Protein AF-A0A1J4VX86-F1 (afdb_monomer)

Secondary structure (DSSP, 8-state):
----------------SS--S--------PPPPPPPTT--EEEEEE--SSSHHHHHHTT-PPEEEEETTEEEEEE-HHHHHHHHHTT--EEEETTTTSB--SSS-B-TTTT-S---SSS-GGGHHHHSS-TTT-EEEEEEEESSS--HHHHHHHHHTTPEEEEEETTTEEEEEEEHHHHHHHHTSTTEEEEEE--TTTTB-HHHHHTTT--SEEEEEEEEE--TTHHHHHHHHHHHTTPEEEEEEEETTEEEEEEEEEGGGHHHHTTSTTEEEEEE--------THHHHHHTT-EETTEE-S-HHHHHHHHT-SSTT-EEEEEEBS---SSSTTTTT-EEE-STT--SSS-SSHHHHHHHHHPPP--B-SSS-BTT--SSTT-EEEEEETTS-HHHHHHHHHH-B-TTS-B--EEEE---BPPPTT-B---HHHHHHHHHTTBS-TTSSS-B--EEEEE--S-GGG-PPBTTT-SSSEEEEEEPPS-TTT-TT-S-TTSBPTTSPPGGGBSS----SSEEEE-SSEEEE--SSS-SSEESSSSEEEE-SHHHHHHHHHHHHHHHHHHHHHHSSSPPPHHHHHHHHHHS-B---STT--SPSSBTTTBT-B---TTTS-TTS-EEEEEEEEEE-STT-EEEEEEEESSTTS-EEEEEE--PPPPPTT-S----SEEEEEEEETTEEEEEEEEETTEEEE-S---SS-SEEEEEESS--S-EEEEEEEEE--SBSSTTSS-SSBEEEEEEEETEEE--S-------SSSEEEE---EEETTEEE---EEEE-SSS-EEEEEEEEE--S--------------SSS--------SSTT-EEEEEEEE-SSS--EE--------

Mean predicted aligned error: 17.71 Å

Nearest PDB structures (foldseek):
  6n0i-assembly1_A  TM=2.419E-01  e=3.257E-03  Pseudomonas putida KT2440
  7uvp-assembly1_A  TM=2.228E-01  e=5.630E-03  Bacteroides thetaiotaomicron VPI-5482
  3jce-assembly1_x  TM=2.847E-01  e=4.763E-02  Escherichia coli K-12
  7cdw-assembly1_A  TM=2.166E-01  e=8.725E-03  Mycobacterium tuberculosis H37Rv
  8hl3-assembly1_AEFG  TM=2.136E-01  e=7.796E-02  Sulfolobus acidocaldarius DSM 639

Foldseek 3Di:
DDDDDDDDDDDDDDDDPDDDDDPPDPDDPDPPPDPPQPFWFKKKWFDPDPCLVVLVVVLVFDFLDDDPTTTIGTDHPVSVVSCVVSVTDMDTDPPLQWFQADPGTDRVVVVCPPDDDPDDPVVVVPPPPDPDFDKFKKKWAWPADDDPVLVVVLVVLVKAFDADTPSRMTTIIDHPVSQVVSCPDSGTPDMGGCALNSQEDPVLSVPLPFQDKFWKKWKFFPDPCLVVVLVVLCVVQVKAWDDWDDDPRTIMTIIIDGSNSSSVSSPRRRIRHMYTDDDDFDAACLQLQVLAVQADPQHHDADLVVVCVVLVFQLAQAEEEQEAQLQADCCFQFNPLQEDRPQVPNHNPNACLSNQLVLQQATDFPAATPRRHTFSHHLRNNHGYYRYYPVDDLLVSLQCQQVDQTSSRHGHQEYFDLDFAQDAQAADFQAPQLLSVLCSQFASHVVDAFTRHHAYFYLQFQQQSSAGGPPLVHALHQYEWAFAGQDCSVPQSHPGRLAGRRRTGWHNRQLLPEQPNQAYTHQAQHKHFDDDDADAVGASDPGIDTHGGSSNTRSNLRSVLSSQQVVCVVPVVHGARSQQSSQLQLQQADWRPDHQRPATPPGRRGHSHHNHCNLVSPPPKDKDKDRLPDKDQDFFDKDKFKKFFLDLQAKKKKKKAWSADAADHRHSQGGAFDKWKWKDDPRWIWTFPCDDRHATDTDDDHDGRHSMTMHIGGRTGDMIMIMIGRNDFGADRGPNDPGTTMTTMMMMMIRMDTDPAPDQDWDWDPFKDWDKGFDDDPPWIWMWIKIKGRALAWDFFIKTKDFDADADDADDDDDDDDDDDDDDDDDDDWHGDGGTMDIDTDGGRHSDMDIHTYTDTTDD

Sequence (860 aa):
MFSNYLPKANILVLGLFVSFLCVSDISYARPPAARPFGEKEKALVYRDRRDEEMRFKELGIPIIEEYKNYYLLEASPEEEAEMEAKELRLRRLPRANLIELGDAPFDPLEGKGPRAAGLNRRLKGKFFSFAGRRKVLYLVQFIGPIKKEWLDELKDAGIKLVSATPNFAYTVYGPQRTMLEAEEKPFVRSTYPYSPQLKLERALRLQDKAKEESELLLLVLDEPGAADGVVNMIARLGGEIENRRKIKEFERIRFKLSVERLSRIAAIPEVYHIQRVFKKVLLDEVSDQISAGNYVGGVPFTGYNTWLGTLGLDGTGVTIGVVDDGGVDNSEVHLAGRVTDKSNGLRRNPLGHGHHVAGIAAGQCSHTDGSGFAYALGMAPQSSVINQSFDNFDDVNAQYTVTTAGTNGVKGNVQNNSWGYTPTPSSYTYWLQDWLQDVAVRDADPDSAGNQELTVFFAAGNGGSSGIGVPAGAKNIVTVGASENYRPVQGFDGDNINHLGWFSSLGTNMADGRIKPDVVTPGTWIASARSGPNTLWGNIDIQHRWSSGTSQAAPHVTGAGALITQYGIANFGGAPSPALIKALLINSAVDMTGAGAPGPIPNVYEGWGRVDLSELVDPLTEFIFRNQETIFRYNSQNFKLGIQPANQSKPMKVTLVWTDAPGMTNSTKHLINDLDLTLSQNGTIYYGNKFSGGWSTSGGSADSKNNVENVYIQSPSGVYELEVSASALSADGVPGDAIILDQDFALVIQNGAEVTGSTLMAEGPGGLSVSGPATWSPPYLYGDITITNNTAGAINNAIARIEWISDGGVTVNNPDGYVGGDPYFYYGDIASGAGSYRLFEFNNPGSVPFDFAFSVYADP

Radius of gyration: 34.5 Å; Cα contacts (8 Å, |Δi|>4): 2064; chains: 1; bounding box: 111×76×102 Å

Solvent-accessible surface area (backbone atoms only — not comparable to full-atom values): 46362 Å² total; per-residue (Å²): 130,87,87,89,89,85,84,88,80,88,85,87,83,90,89,78,92,90,88,90,74,85,86,88,72,82,76,71,80,67,76,80,70,81,73,68,92,79,64,63,43,41,31,37,38,55,54,91,54,94,58,46,69,56,65,50,58,75,67,68,70,65,73,75,46,83,51,101,55,30,38,31,30,66,42,31,77,66,57,47,51,53,36,50,74,71,70,47,56,69,45,81,38,79,69,50,72,29,42,69,63,81,96,58,66,27,38,71,89,76,73,62,56,91,79,73,78,84,72,63,76,78,54,67,80,62,73,74,77,64,84,82,76,51,60,35,40,28,33,42,28,34,69,46,87,81,54,69,67,61,61,46,54,42,41,76,70,56,35,43,81,72,41,80,41,59,48,41,26,31,37,30,37,26,39,54,60,54,52,57,66,45,40,78,33,93,60,32,66,43,63,42,76,57,44,49,66,76,22,41,39,69,67,62,63,77,38,50,71,40,74,61,70,39,52,29,36,34,36,22,40,69,48,95,64,42,56,59,53,49,52,55,48,40,48,76,72,74,24,51,80,78,46,77,48,79,54,87,73,24,33,38,40,33,32,37,41,32,44,51,56,44,71,63,54,35,64,37,52,54,43,59,39,38,38,70,54,75,77,86,70,71,71,32,34,54,46,48,20,50,38,44,48,40,48,59,97,64,46,57,62,73,53,63,70,57,55,29,62,74,72,77,43,40,8,61,86,36,17,36,20,38,37,29,38,29,30,55,60,45,79,43,82,38,41,50,75,28,55,32,85,63,22,86,82,49,48,74,55,63,51,29,53,31,18,23,31,48,12,30,18,25,4,32,62,82,52,59,45,100,87,63,34,34,36,17,34,21,54,6,40,53,26,16,29,35,31,19,20,68,88,48,57,73,61,62,54,36,25,47,22,57,69,39,54,18,67,82,69,32,47,19,47,36,31,28,29,50,59,66,47,83,48,63,65,86,51,44,56,38,41,68,57,18,34,50,49,26,39,26,28,44,45,19,41,86,92,56,87,60,68,41,56,25,33,39,27,21,9,9,26,70,47,12,92,40,8,44,11,44,47,33,72,33,78,45,43,45,14,16,12,15,17,13,18,73,40,58,91,73,40,79,60,10,66,41,48,38,20,36,29,80,42,27,7,17,21,86,22,42,59,59,62,40,72,26,16,44,28,18,33,39,8,24,73,40,36,14,29,43,41,68,65,87,77,60,80,32,65,68,61,87,56,31,24,33,36,64,35,7,37,50,8,13,19,41,56,37,8,47,49,32,32,50,36,44,50,22,44,74,73,68,81,36,71,60,46,38,32,33,51,50,22,50,51,44,60,42,23,43,72,39,86,26,60,69,25,90,60,54,37,75,31,42,51,38,9,39,11,35,40,28,42,42,70,78,72,35,95,87,53,48,63,43,77,43,72,49,81,55,67,40,69,49,64,75,40,68,51,77,46,54,34,27,48,68,44,59,88,45,50,29,39,38,23,40,16,31,53,48,26,63,47,60,67,74,29,52,63,59,65,48,48,38,66,38,42,37,42,30,42,98,89,45,43,31,22,16,70,34,60,57,92,56,27,51,39,70,55,90,61,61,71,89,48,53,60,54,32,40,45,35,38,73,73,37,71,68,67,30,46,36,35,41,30,27,71,36,60,71,36,46,30,54,71,82,58,96,63,69,35,27,40,43,39,14,38,36,23,44,26,31,36,73,59,92,60,83,74,74,72,67,71,58,81,90,46,68,50,68,52,53,68,71,46,83,52,91,80,34,52,47,33,55,45,34,42,36,50,78,46,81,53,58,45,73,79,44,53,43,59,49,71,36,91,56,78,63,90,66,84,87,82,91,80,91,87,83,88,90,79,86,78,90,78,89,82,82,89,69,70,65,38,55,76,32,59,48,77,47,82,41,73,41,91,48,66,61,68,56,74,49,67,49,80,60,85,57,76,131

Structure (mmCIF, N/CA/C/O backbone):
data_AF-A0A1J4VX86-F1
#
_entry.id   AF-A0A1J4VX86-F1
#
loop_
_atom_site.group_PDB
_atom_site.id
_atom_site.type_symbol
_atom_site.label_atom_id
_atom_site.label_alt_id
_atom_site.label_comp_id
_atom_site.label_asym_id
_atom_site.label_entity_id
_atom_site.label_seq_id
_atom_site.pdbx_PDB_ins_code
_atom_site.Cartn_x
_atom_site.Cartn_y
_atom_site.Cartn_z
_atom_site.occupancy
_atom_site.B_iso_or_equiv
_atom_site.auth_seq_id
_atom_site.auth_comp_id
_atom_site.auth_asym_id
_atom_site.auth_atom_id
_atom_site.pdbx_PDB_model_num
ATOM 1 N N . MET A 1 1 ? 74.161 8.239 30.148 1.00 30.00 1 MET A N 1
ATOM 2 C CA . MET A 1 1 ? 74.537 6.954 29.512 1.00 30.00 1 MET A CA 1
ATOM 3 C C . MET A 1 1 ? 73.843 6.982 28.140 1.00 30.00 1 MET A C 1
ATOM 5 O O . MET A 1 1 ? 72.685 7.370 28.135 1.00 30.00 1 MET A O 1
ATOM 9 N N . PHE A 1 2 ? 74.478 6.870 26.959 1.00 23.56 2 PHE A N 1
ATOM 10 C CA . PHE A 1 2 ? 75.393 5.812 26.463 1.00 23.56 2 PHE A CA 1
ATOM 11 C C . PHE A 1 2 ? 74.785 4.411 26.702 1.00 23.56 2 PHE A C 1
ATOM 13 O O . PHE A 1 2 ? 74.338 4.173 27.812 1.00 23.56 2 PHE A O 1
ATOM 20 N N . SER A 1 3 ? 74.740 3.424 25.798 1.00 26.77 3 SER A N 1
ATOM 21 C CA . SER A 1 3 ? 75.235 3.216 24.417 1.00 26.77 3 SER A CA 1
ATOM 22 C C . SER A 1 3 ? 74.509 1.948 23.884 1.00 26.77 3 SER A C 1
ATOM 24 O O . SER A 1 3 ? 74.256 1.064 24.696 1.00 26.77 3 SER A O 1
ATOM 26 N N . ASN A 1 4 ? 74.126 1.719 22.618 1.00 31.03 4 ASN A N 1
ATOM 27 C CA . ASN A 1 4 ? 74.263 2.443 21.336 1.00 31.03 4 ASN A CA 1
ATOM 28 C C . ASN A 1 4 ? 72.968 2.163 20.484 1.00 31.03 4 ASN A C 1
ATOM 30 O O . ASN A 1 4 ? 71.916 2.116 21.108 1.00 31.03 4 ASN A O 1
ATOM 34 N N . TYR A 1 5 ? 72.830 1.973 19.153 1.00 30.48 5 TYR A N 1
ATOM 35 C CA . TYR A 1 5 ? 73.690 1.837 17.948 1.00 30.48 5 TYR A CA 1
ATOM 36 C C . TYR A 1 5 ? 72.952 2.404 16.691 1.00 30.48 5 TYR A C 1
ATOM 38 O O . TYR A 1 5 ? 71.958 3.110 16.830 1.00 30.48 5 TYR A O 1
ATOM 46 N N . LEU A 1 6 ? 73.447 2.147 15.467 1.00 27.58 6 LEU A N 1
ATOM 47 C CA . LEU A 1 6 ? 73.004 2.708 14.164 1.00 27.58 6 LEU A CA 1
ATOM 48 C C . LEU A 1 6 ? 73.314 1.702 13.016 1.00 27.58 6 LEU A C 1
ATOM 50 O O . LEU A 1 6 ? 74.151 0.833 13.270 1.00 27.58 6 LEU A O 1
ATOM 54 N N . PRO A 1 7 ? 72.684 1.747 11.807 1.00 37.03 7 PRO A N 1
ATOM 55 C CA . PRO A 1 7 ? 72.673 2.867 10.827 1.00 37.03 7 PRO A CA 1
ATOM 56 C C . PRO A 1 7 ? 71.257 3.267 10.317 1.00 37.03 7 PRO A C 1
ATOM 58 O O . PRO A 1 7 ? 70.325 2.483 10.422 1.00 37.03 7 PRO A O 1
ATOM 61 N N . LYS A 1 8 ? 70.950 4.518 9.910 1.00 26.66 8 LYS A N 1
ATOM 62 C CA . LYS A 1 8 ? 71.458 5.357 8.782 1.00 26.66 8 LYS A CA 1
ATOM 63 C C . LYS A 1 8 ? 71.227 4.697 7.404 1.00 26.66 8 LYS A C 1
ATOM 65 O O . LYS A 1 8 ? 71.588 3.545 7.233 1.00 26.66 8 LYS A O 1
ATOM 70 N N . ALA A 1 9 ? 70.665 5.359 6.385 1.00 26.27 9 ALA A N 1
ATOM 71 C CA . ALA A 1 9 ? 70.549 6.800 6.079 1.00 26.27 9 ALA A CA 1
ATOM 72 C C . ALA A 1 9 ? 69.071 7.251 5.882 1.00 26.27 9 ALA A C 1
ATOM 74 O O . ALA A 1 9 ? 68.244 6.447 5.480 1.00 26.27 9 ALA A O 1
ATOM 75 N N . ASN A 1 10 ? 68.660 8.447 6.333 1.00 27.44 10 ASN A N 1
ATOM 76 C CA . ASN A 1 10 ? 68.615 9.732 5.588 1.00 27.44 10 ASN A CA 1
ATOM 77 C C . ASN A 1 10 ? 67.775 9.673 4.280 1.00 27.44 10 ASN A C 1
ATOM 79 O O . ASN A 1 10 ? 68.047 8.826 3.443 1.00 27.44 10 ASN A O 1
ATOM 83 N N . ILE A 1 11 ? 66.827 10.585 3.992 1.00 25.84 11 ILE A N 1
ATOM 84 C CA . ILE A 1 11 ? 66.619 11.950 4.528 1.00 25.84 11 ILE A CA 1
ATOM 85 C C . ILE A 1 11 ? 65.165 12.465 4.294 1.00 25.84 11 ILE A C 1
ATOM 87 O O . ILE A 1 11 ? 64.442 11.895 3.487 1.00 25.84 11 ILE A O 1
ATOM 91 N N . LEU A 1 12 ? 64.821 13.606 4.922 1.00 26.11 12 LEU A N 1
ATOM 92 C CA . LEU A 1 12 ? 63.717 14.554 4.611 1.00 26.11 12 LEU A CA 1
ATOM 93 C C . LEU A 1 12 ? 62.326 14.411 5.308 1.00 26.11 12 LEU A C 1
ATOM 95 O O . LEU A 1 12 ? 61.388 13.836 4.776 1.00 26.11 12 LEU A O 1
ATOM 99 N N . VAL A 1 13 ? 62.207 15.156 6.424 1.00 26.81 13 VAL A N 1
ATOM 100 C CA . VAL A 1 13 ? 61.024 15.905 6.936 1.00 26.81 13 VAL A CA 1
ATOM 101 C C . VAL A 1 13 ? 59.903 15.170 7.709 1.00 26.81 13 VAL A C 1
ATOM 103 O O . VAL A 1 13 ? 59.145 14.361 7.191 1.00 26.81 13 VAL A O 1
ATOM 106 N N . LEU A 1 14 ? 59.765 15.584 8.979 1.00 23.33 14 LEU A N 1
ATOM 107 C CA . LEU A 1 14 ? 58.648 15.337 9.907 1.00 23.33 14 LEU A CA 1
ATOM 108 C C . LEU A 1 14 ? 57.340 16.000 9.430 1.00 23.33 14 LEU A C 1
ATOM 110 O O . LEU A 1 14 ? 57.382 17.117 8.919 1.00 23.33 14 LEU A O 1
ATOM 114 N N . GLY A 1 15 ? 56.181 15.396 9.724 1.00 25.42 15 GLY A N 1
ATOM 115 C CA . GLY A 1 15 ? 54.884 16.058 9.494 1.00 25.42 15 GLY A CA 1
ATOM 116 C C . GLY A 1 15 ? 53.618 15.201 9.633 1.00 25.42 15 GLY A C 1
ATOM 117 O O . GLY A 1 15 ? 52.651 15.462 8.928 1.00 25.42 15 GLY A O 1
ATOM 118 N N . LEU A 1 16 ? 53.602 14.172 10.489 1.00 32.09 16 LEU A N 1
ATOM 119 C CA . LEU A 1 16 ? 52.462 13.253 10.648 1.00 32.09 16 LEU A CA 1
ATOM 120 C C . LEU A 1 16 ? 52.029 13.141 12.120 1.00 32.09 16 LEU A C 1
ATOM 122 O O . LEU A 1 16 ? 52.874 13.154 13.009 1.00 32.09 16 LEU A O 1
ATOM 126 N N . PHE A 1 17 ? 50.713 13.020 12.342 1.00 29.03 17 PHE A N 1
ATOM 127 C CA . PHE A 1 17 ? 50.029 12.915 13.647 1.00 29.03 17 PHE A CA 1
ATOM 128 C C . PHE A 1 17 ? 50.157 14.110 14.620 1.00 29.03 17 PHE A C 1
ATOM 130 O O . PHE A 1 17 ? 50.662 13.945 15.720 1.00 29.03 17 PHE A O 1
ATOM 137 N N . VAL A 1 18 ? 49.615 15.281 14.244 1.00 26.75 18 VAL A N 1
ATOM 138 C CA . VAL A 1 18 ? 48.467 15.966 14.911 1.00 26.75 18 VAL A CA 1
ATOM 139 C C . VAL A 1 18 ? 47.935 17.019 13.916 1.00 26.75 18 VAL A C 1
ATOM 141 O O . VAL A 1 18 ? 48.472 18.121 13.856 1.00 26.75 18 VAL A O 1
ATOM 144 N N . SER A 1 19 ? 46.927 16.688 13.093 1.00 26.72 19 SER A N 1
ATOM 145 C CA . SER A 1 19 ? 46.172 17.644 12.239 1.00 26.72 19 SER A CA 1
ATOM 146 C C . SER A 1 19 ? 44.960 16.971 11.562 1.00 26.72 19 SER A C 1
ATOM 148 O O . SER A 1 19 ? 44.928 16.848 10.343 1.00 26.72 19 SER A O 1
ATOM 150 N N . PHE A 1 20 ? 43.976 16.479 12.328 1.00 26.92 20 PHE A N 1
ATOM 151 C CA . PHE A 1 20 ? 42.719 15.947 11.752 1.00 26.92 20 PHE A CA 1
ATOM 152 C C . PHE A 1 20 ? 41.468 16.193 12.623 1.00 26.92 20 PHE A C 1
ATOM 154 O O . PHE A 1 20 ? 40.515 15.421 12.618 1.00 26.92 20 PHE A O 1
ATOM 161 N N . LEU A 1 21 ? 41.459 17.317 13.344 1.00 25.73 21 LEU A N 1
ATOM 162 C CA . LEU A 1 21 ? 40.265 17.915 13.948 1.00 25.73 21 LEU A CA 1
ATOM 163 C C . LEU A 1 21 ? 40.253 19.419 13.633 1.00 25.73 21 LEU A C 1
ATOM 165 O O . LEU A 1 21 ? 41.308 20.049 13.596 1.00 25.73 21 LEU A O 1
ATOM 169 N N . CYS A 1 22 ? 39.055 19.971 13.426 1.00 26.03 22 CYS A N 1
ATOM 170 C CA . CYS A 1 22 ? 38.763 21.404 13.278 1.00 26.03 22 CYS A CA 1
ATOM 171 C C . CYS A 1 22 ? 39.436 22.172 12.114 1.00 26.03 22 CYS A C 1
ATOM 173 O O . CYS A 1 22 ? 40.216 23.092 12.342 1.00 26.03 22 CYS A O 1
ATOM 175 N N . VAL A 1 23 ? 38.966 21.936 10.881 1.00 26.92 23 VAL A N 1
ATOM 176 C CA . VAL A 1 23 ? 38.464 23.049 10.036 1.00 26.92 23 VAL A CA 1
ATOM 177 C C . VAL A 1 23 ? 37.107 22.643 9.455 1.00 26.92 23 VAL A C 1
ATOM 179 O O . VAL A 1 23 ? 36.982 22.203 8.314 1.00 26.92 23 VAL A O 1
ATOM 182 N N . SER A 1 24 ? 36.075 22.743 10.287 1.00 30.45 24 SER A N 1
ATOM 183 C CA . SER A 1 24 ? 34.681 22.565 9.889 1.00 30.45 24 SER A CA 1
ATOM 184 C C . SER A 1 24 ? 34.136 23.873 9.312 1.00 30.45 24 SER A C 1
ATOM 186 O O . SER A 1 24 ? 33.620 24.698 10.059 1.00 30.45 24 SER A O 1
ATOM 188 N N . ASP A 1 25 ? 34.254 24.062 7.997 1.00 25.77 25 ASP A N 1
ATOM 189 C CA . ASP A 1 25 ? 33.579 25.167 7.292 1.00 25.77 25 ASP A CA 1
ATOM 190 C C . ASP A 1 25 ? 33.153 24.781 5.859 1.00 25.77 25 ASP A C 1
ATOM 192 O O . ASP A 1 25 ? 33.165 25.572 4.911 1.00 25.77 25 ASP A O 1
ATOM 196 N N . ILE A 1 26 ? 32.720 23.522 5.696 1.00 28.38 26 ILE A N 1
ATOM 197 C CA . ILE A 1 26 ? 31.787 23.190 4.615 1.00 28.38 26 ILE A CA 1
ATOM 198 C C . ILE A 1 26 ? 30.487 23.903 4.968 1.00 28.38 26 ILE A C 1
ATOM 200 O O . ILE A 1 26 ? 29.722 23.455 5.823 1.00 28.38 26 ILE A O 1
ATOM 204 N N . SER A 1 27 ? 30.256 25.034 4.308 1.00 25.22 27 SER A N 1
ATOM 205 C CA . SER A 1 27 ? 29.016 25.785 4.424 1.00 25.22 27 SER A CA 1
ATOM 206 C C . SER A 1 27 ? 27.885 24.967 3.809 1.00 25.22 27 SER A C 1
ATOM 208 O O . SER A 1 27 ? 27.572 25.077 2.622 1.00 25.22 27 SER A O 1
ATOM 210 N N . TYR A 1 28 ? 27.238 24.160 4.653 1.00 26.06 28 TYR A N 1
ATOM 211 C CA . TYR A 1 28 ? 25.837 23.821 4.461 1.00 26.06 28 TYR A CA 1
ATOM 212 C C . TYR A 1 28 ? 25.108 25.120 4.125 1.00 26.06 28 TYR A C 1
ATOM 214 O O . TYR A 1 28 ? 25.123 26.074 4.911 1.00 26.06 28 TYR A O 1
ATOM 222 N N . ALA A 1 29 ? 24.479 25.163 2.952 1.00 29.55 29 ALA A N 1
ATOM 223 C CA . ALA A 1 29 ? 23.457 26.158 2.710 1.00 29.55 29 ALA A CA 1
ATOM 224 C C . ALA A 1 29 ? 22.401 25.930 3.793 1.00 29.55 29 ALA A C 1
ATOM 226 O O . ALA A 1 29 ? 21.724 24.901 3.787 1.00 29.55 29 ALA A O 1
ATOM 227 N N . ARG A 1 30 ? 22.317 26.850 4.764 1.00 25.72 30 ARG A N 1
ATOM 228 C CA . ARG A 1 30 ? 21.206 26.857 5.718 1.00 25.72 30 ARG A CA 1
ATOM 229 C C . ARG A 1 30 ? 19.912 26.779 4.898 1.00 25.72 30 ARG A C 1
ATOM 231 O O . ARG A 1 30 ? 19.870 27.419 3.838 1.00 25.72 30 ARG A O 1
ATOM 238 N N . PRO A 1 31 ? 18.863 26.072 5.364 1.00 28.70 31 PRO A N 1
ATOM 239 C CA . PRO A 1 31 ? 17.537 26.306 4.804 1.00 28.70 31 PRO A CA 1
ATOM 240 C C . PRO A 1 31 ? 17.313 27.827 4.789 1.00 28.70 31 PRO A C 1
ATOM 242 O O . PRO A 1 31 ? 17.725 28.490 5.753 1.00 28.70 31 PRO A O 1
ATOM 245 N N . PRO A 1 32 ? 16.789 28.402 3.688 1.00 33.06 32 PRO A N 1
ATOM 246 C CA . PRO A 1 32 ? 16.645 29.847 3.573 1.00 33.06 32 PRO A CA 1
ATOM 247 C C . PRO A 1 32 ? 15.902 30.330 4.812 1.00 33.06 32 PRO A C 1
ATOM 249 O O . PRO A 1 32 ? 14.833 29.805 5.125 1.00 33.06 32 PRO A O 1
ATOM 252 N N . ALA A 1 33 ? 16.535 31.237 5.563 1.00 33.31 33 ALA A N 1
ATOM 253 C CA . ALA A 1 33 ? 16.020 31.661 6.857 1.00 33.31 33 ALA A CA 1
ATOM 254 C C . ALA A 1 33 ? 14.562 32.096 6.688 1.00 33.31 33 ALA A C 1
ATOM 256 O O . ALA A 1 33 ? 14.253 32.767 5.699 1.00 33.31 33 ALA A O 1
ATOM 257 N N . ALA A 1 34 ? 13.697 31.693 7.626 1.00 35.88 34 ALA A N 1
ATOM 258 C CA . ALA A 1 34 ? 12.299 32.105 7.627 1.00 35.88 34 ALA A CA 1
ATOM 259 C C . ALA A 1 34 ? 12.246 33.618 7.379 1.00 35.88 34 ALA A C 1
ATOM 261 O O . ALA A 1 34 ? 12.902 34.384 8.095 1.00 35.88 34 ALA A O 1
ATOM 262 N N . ARG A 1 35 ? 11.570 34.021 6.292 1.00 44.22 35 ARG A N 1
ATOM 263 C CA . ARG A 1 35 ? 11.501 35.428 5.884 1.00 44.22 35 ARG A CA 1
ATOM 264 C C . ARG A 1 35 ? 10.938 36.238 7.060 1.00 44.22 35 ARG A C 1
ATOM 266 O O . ARG A 1 35 ? 10.101 35.711 7.796 1.00 44.22 35 ARG A O 1
ATOM 273 N N . PRO A 1 36 ? 11.434 37.464 7.301 1.00 36.69 36 PRO A N 1
ATOM 274 C CA . PRO A 1 36 ? 10.972 38.256 8.433 1.00 36.69 36 PRO A CA 1
ATOM 275 C C . PRO A 1 36 ? 9.451 38.432 8.364 1.00 36.69 36 PRO A C 1
ATOM 277 O O . PRO A 1 36 ? 8.903 38.673 7.288 1.00 36.69 36 PRO A O 1
ATOM 280 N N . PHE A 1 37 ? 8.783 38.316 9.516 1.00 33.62 37 PHE A N 1
ATOM 281 C CA . PHE A 1 37 ? 7.353 38.605 9.643 1.00 33.62 37 PHE A CA 1
ATOM 282 C C . PHE A 1 37 ? 7.054 39.989 9.040 1.00 33.62 37 PHE A C 1
ATOM 284 O O . PHE A 1 37 ? 7.671 40.976 9.443 1.00 33.62 37 PHE A O 1
ATOM 291 N N . GLY A 1 38 ? 6.135 40.038 8.068 1.00 46.16 38 GLY A N 1
ATOM 292 C CA . GLY A 1 38 ? 5.708 41.267 7.387 1.00 46.16 38 GLY A CA 1
ATOM 293 C C . GLY A 1 38 ? 5.935 41.317 5.867 1.00 46.16 38 GLY A C 1
ATOM 294 O O . GLY A 1 38 ? 5.459 42.256 5.233 1.00 46.16 38 GLY A O 1
ATOM 295 N N . GLU A 1 39 ? 6.614 40.344 5.246 1.00 63.50 39 GLU A N 1
ATOM 296 C CA . GLU A 1 39 ? 6.547 40.197 3.779 1.00 63.50 39 GLU A CA 1
ATOM 297 C C . GLU A 1 39 ? 5.210 39.578 3.342 1.00 63.50 39 GLU A C 1
ATOM 299 O O . GLU A 1 39 ? 4.684 38.683 4.003 1.00 63.50 39 GLU A O 1
ATOM 304 N N . LYS A 1 40 ? 4.670 40.049 2.209 1.00 80.00 40 LYS A N 1
ATOM 305 C CA . LYS A 1 40 ? 3.439 39.513 1.623 1.00 80.00 40 LYS A CA 1
ATOM 306 C C . LYS A 1 40 ? 3.705 38.219 0.850 1.00 80.00 40 LYS A C 1
ATOM 308 O O . LYS A 1 40 ? 4.638 38.166 0.048 1.00 80.00 40 LYS A O 1
ATOM 313 N N . GLU A 1 41 ? 2.853 37.213 1.022 1.00 83.12 41 GLU A N 1
ATOM 314 C CA . GLU A 1 41 ? 2.846 36.005 0.188 1.00 83.12 41 GLU A CA 1
ATOM 315 C C . GLU A 1 41 ? 1.685 36.023 -0.812 1.00 83.12 41 GLU A C 1
ATOM 317 O O . GLU A 1 41 ? 0.691 36.728 -0.640 1.00 83.12 41 GLU A O 1
ATOM 322 N N . LYS A 1 42 ? 1.806 35.233 -1.885 1.00 86.88 42 LYS A N 1
ATOM 323 C CA . LYS A 1 42 ? 0.714 35.059 -2.847 1.00 86.88 42 LYS A CA 1
ATOM 324 C C . LYS A 1 42 ? -0.403 34.231 -2.232 1.00 86.88 42 LYS A C 1
ATOM 326 O O . LYS A 1 42 ? -0.144 33.155 -1.700 1.00 86.88 42 LYS A O 1
ATOM 331 N N . ALA A 1 43 ? -1.641 34.674 -2.404 1.00 86.88 43 ALA A N 1
ATOM 332 C CA . ALA A 1 43 ? -2.823 33.924 -2.000 1.00 86.88 43 ALA A CA 1
ATOM 333 C C . ALA A 1 43 ? -3.874 33.894 -3.116 1.00 86.88 43 ALA A C 1
ATOM 335 O O . ALA A 1 43 ? -3.954 34.800 -3.951 1.00 86.88 43 ALA A O 1
ATOM 336 N N . LEU A 1 44 ? -4.679 32.831 -3.125 1.00 88.50 44 LEU A N 1
ATOM 337 C CA . LEU A 1 44 ? -5.903 32.730 -3.917 1.00 88.50 44 LEU A CA 1
ATOM 338 C C . LEU A 1 44 ? -7.106 32.960 -3.003 1.00 88.50 44 LEU A C 1
ATOM 340 O O . LEU A 1 44 ? -7.212 32.273 -1.992 1.00 88.50 44 LEU A O 1
ATOM 344 N N . VAL A 1 45 ? -8.016 33.862 -3.367 1.00 87.12 45 VAL A N 1
ATOM 345 C CA . VAL A 1 45 ? -9.291 34.089 -2.661 1.00 87.12 45 VAL A CA 1
ATOM 346 C C . VAL A 1 45 ? -10.430 33.624 -3.553 1.00 87.12 45 VAL A C 1
ATOM 348 O O . VAL A 1 45 ? -10.575 34.119 -4.670 1.00 87.12 45 VAL A O 1
ATOM 351 N N . TYR A 1 46 ? -11.208 32.648 -3.098 1.00 81.00 46 TYR A N 1
ATOM 352 C CA . TYR A 1 46 ? -12.244 32.001 -3.905 1.00 81.00 46 TYR A CA 1
ATOM 353 C C . TYR A 1 46 ? -13.509 32.868 -4.057 1.00 81.00 46 TYR A C 1
ATOM 355 O O . TYR A 1 46 ? -13.668 33.888 -3.391 1.00 81.00 46 TYR A O 1
ATOM 363 N N . ARG A 1 47 ? -14.369 32.481 -5.007 1.00 76.62 47 ARG A N 1
ATOM 364 C CA . ARG A 1 47 ? -15.632 33.147 -5.375 1.00 76.62 47 ARG A CA 1
ATOM 365 C C . ARG A 1 47 ? -16.795 32.159 -5.285 1.00 76.62 47 ARG A C 1
ATOM 367 O O . ARG A 1 47 ? -17.475 31.884 -6.276 1.00 76.62 47 ARG A O 1
ATOM 374 N N . ASP A 1 48 ? -16.957 31.560 -4.117 1.00 63.53 48 ASP A N 1
ATOM 375 C CA . ASP A 1 48 ? -17.957 30.526 -3.866 1.00 63.53 48 ASP A CA 1
ATOM 376 C C . ASP A 1 48 ? -19.347 31.134 -3.559 1.00 63.53 48 ASP A C 1
ATOM 378 O O . ASP A 1 48 ? -20.364 30.445 -3.679 1.00 63.53 48 ASP A O 1
ATOM 382 N N . ARG A 1 49 ? -19.427 32.438 -3.236 1.00 63.34 49 ARG A N 1
ATOM 383 C CA . ARG A 1 49 ? -20.675 33.193 -2.998 1.00 63.34 49 ARG A CA 1
ATOM 384 C C . ARG A 1 49 ? -20.758 34.473 -3.845 1.00 63.34 49 ARG A C 1
ATOM 386 O O . ARG A 1 49 ? -19.764 35.016 -4.315 1.00 63.34 49 ARG A O 1
ATOM 393 N N . ARG A 1 50 ? -21.979 34.996 -4.031 1.00 59.44 50 ARG A N 1
ATOM 394 C CA . ARG A 1 50 ? -22.255 36.165 -4.902 1.00 59.44 50 ARG A CA 1
ATOM 395 C C . ARG A 1 50 ? -21.869 37.520 -4.296 1.00 59.44 50 ARG A C 1
ATOM 397 O O . ARG A 1 50 ? -21.810 38.505 -5.022 1.00 59.44 50 ARG A O 1
ATOM 404 N N . ASP A 1 51 ? -21.675 37.586 -2.984 1.00 64.56 51 ASP A N 1
ATOM 405 C CA . ASP A 1 51 ? -21.373 38.800 -2.219 1.00 64.56 51 ASP A CA 1
ATOM 406 C C . ASP A 1 51 ? -19.880 38.953 -1.877 1.00 64.56 51 ASP A C 1
ATOM 408 O O . ASP A 1 51 ? -19.447 40.042 -1.501 1.00 64.56 51 ASP A O 1
ATOM 412 N N . GLU A 1 52 ? -19.073 37.906 -2.070 1.00 66.94 52 GLU A N 1
ATOM 413 C CA . GLU A 1 52 ? -17.630 37.900 -1.781 1.00 66.94 52 GLU A CA 1
ATOM 414 C C . GLU A 1 52 ? -16.856 38.953 -2.586 1.00 66.94 52 GLU A C 1
ATOM 416 O O . GLU A 1 52 ? -15.930 39.559 -2.057 1.00 66.94 52 GLU A O 1
ATOM 421 N N . GLU A 1 53 ? -17.278 39.271 -3.816 1.00 67.00 53 GLU A N 1
ATOM 422 C CA . GLU A 1 53 ? -16.695 40.372 -4.597 1.00 67.00 53 GLU A CA 1
ATOM 423 C C . GLU A 1 53 ? -16.877 41.743 -3.915 1.00 67.00 53 GLU A C 1
ATOM 425 O O . GLU A 1 53 ? -16.001 42.601 -4.026 1.00 67.00 53 GLU A O 1
ATOM 430 N N . MET A 1 54 ? -17.980 41.965 -3.190 1.00 64.56 54 MET A N 1
ATOM 431 C CA . MET A 1 54 ? -18.180 43.198 -2.419 1.00 64.56 54 MET A CA 1
ATOM 432 C C . MET A 1 54 ? -17.364 43.163 -1.125 1.00 64.56 54 MET A C 1
ATOM 434 O O . MET A 1 54 ? -16.579 44.081 -0.892 1.00 64.56 54 MET A O 1
ATOM 438 N N . ARG A 1 55 ? -17.458 42.071 -0.349 1.00 70.62 55 ARG A N 1
ATOM 439 C CA . ARG A 1 55 ? -16.679 41.877 0.892 1.00 70.62 55 ARG A CA 1
ATOM 440 C C . ARG A 1 55 ? -15.171 42.018 0.672 1.00 70.62 55 ARG A C 1
ATOM 442 O O . ARG A 1 55 ? -14.476 42.565 1.521 1.00 70.62 55 ARG A O 1
ATOM 449 N N . PHE A 1 56 ? -14.664 41.531 -0.460 1.00 74.50 56 PHE A N 1
ATOM 450 C CA . PHE A 1 56 ? -13.257 41.649 -0.823 1.00 74.50 56 PHE A CA 1
ATOM 451 C C . PHE A 1 56 ? -12.891 43.073 -1.272 1.00 74.50 56 PHE A C 1
ATOM 453 O O . PHE A 1 56 ? -11.867 43.603 -0.849 1.00 74.50 56 PHE A O 1
ATOM 460 N N . LYS A 1 57 ? -13.738 43.747 -2.067 1.00 74.06 57 LYS A N 1
ATOM 461 C CA . LYS A 1 57 ? -13.499 45.150 -2.468 1.00 74.06 57 LYS A CA 1
ATOM 462 C C . LYS A 1 57 ? -13.482 46.121 -1.283 1.00 74.06 57 LYS A C 1
ATOM 464 O O . LYS A 1 57 ? -12.775 47.122 -1.356 1.00 74.06 57 LYS A O 1
ATOM 469 N N . GLU A 1 58 ? -14.197 45.823 -0.198 1.00 76.25 58 GLU A N 1
ATOM 470 C CA . GLU A 1 58 ? -14.129 46.588 1.059 1.00 76.25 58 GLU A CA 1
ATOM 471 C C . GLU A 1 58 ? -12.735 46.590 1.708 1.00 76.25 58 GLU A C 1
ATOM 473 O O . GLU A 1 58 ? -12.400 47.557 2.384 1.00 76.25 58 GLU A O 1
ATOM 478 N N . LEU A 1 59 ? -11.923 45.544 1.503 1.00 79.19 59 LEU A N 1
ATOM 479 C CA . LEU A 1 59 ? -10.579 45.427 2.090 1.00 79.19 59 LEU A CA 1
ATOM 480 C C . LEU A 1 59 ? -9.531 46.297 1.379 1.00 79.19 59 LEU A C 1
ATOM 482 O O . LEU A 1 59 ? -8.440 46.507 1.899 1.00 79.19 59 LEU A O 1
ATOM 486 N N . GLY A 1 60 ? -9.809 46.758 0.155 1.00 81.69 60 GLY A N 1
ATOM 487 C CA . GLY A 1 60 ? -8.862 47.543 -0.646 1.00 81.69 60 GLY A CA 1
ATOM 488 C C . GLY A 1 60 ? -7.601 46.793 -1.112 1.00 81.69 60 GLY A C 1
ATOM 489 O O . GLY A 1 60 ? -6.748 47.407 -1.756 1.00 81.69 60 GLY A O 1
ATOM 490 N N . ILE A 1 61 ? -7.473 45.490 -0.831 1.00 85.06 61 ILE A N 1
ATOM 491 C CA . ILE A 1 61 ? -6.314 44.669 -1.215 1.00 85.06 61 ILE A CA 1
ATOM 492 C C . ILE A 1 61 ? -6.237 44.567 -2.755 1.00 85.06 61 ILE A C 1
ATOM 494 O O . ILE A 1 61 ? -7.210 44.145 -3.390 1.00 85.06 61 ILE A O 1
ATOM 498 N N . PRO A 1 62 ? -5.103 44.922 -3.393 1.00 86.69 62 PRO A N 1
ATOM 499 C CA . PRO A 1 62 ? -4.971 44.849 -4.845 1.00 86.69 62 PRO A CA 1
ATOM 500 C C . PRO A 1 62 ? -5.066 43.420 -5.397 1.00 86.69 62 PRO A C 1
ATOM 502 O O . PRO A 1 62 ? -4.339 42.518 -4.980 1.00 86.69 62 PRO A O 1
ATOM 505 N N . ILE A 1 63 ? -5.916 43.239 -6.408 1.00 89.38 63 ILE A N 1
ATOM 506 C CA . ILE A 1 63 ? -5.968 42.023 -7.226 1.00 89.38 63 ILE A CA 1
ATOM 507 C C . ILE A 1 63 ? -4.767 42.041 -8.175 1.00 89.38 63 ILE A C 1
ATOM 509 O O . ILE A 1 63 ? -4.603 42.985 -8.948 1.00 89.38 63 ILE A O 1
ATOM 513 N N . ILE A 1 64 ? -3.955 40.985 -8.145 1.00 90.31 64 ILE A N 1
ATOM 514 C CA . ILE A 1 64 ? -2.884 40.746 -9.121 1.00 90.31 64 ILE A CA 1
ATOM 515 C C . ILE A 1 64 ? -3.469 40.161 -10.410 1.00 90.31 64 ILE A C 1
ATOM 517 O O . ILE A 1 64 ? -3.070 40.559 -11.499 1.00 90.31 64 ILE A O 1
ATOM 521 N N . GLU A 1 65 ? -4.411 39.218 -10.302 1.00 92.88 65 GLU A N 1
ATOM 522 C CA . GLU A 1 65 ? -5.098 38.633 -11.459 1.00 92.88 65 GLU A CA 1
ATOM 523 C C . GLU A 1 65 ? -6.443 37.996 -11.071 1.00 92.88 65 GLU A C 1
ATOM 525 O O . GLU A 1 65 ? -6.618 37.478 -9.969 1.00 92.88 65 GLU A O 1
ATOM 530 N N . GLU A 1 66 ? -7.395 38.000 -11.997 1.00 90.38 66 GLU A N 1
ATOM 531 C CA . GLU A 1 66 ? -8.725 37.417 -11.868 1.00 90.38 66 GLU A CA 1
ATOM 532 C C . GLU A 1 66 ? -8.841 36.087 -12.634 1.00 90.38 66 GLU A C 1
ATOM 534 O O . GLU A 1 66 ? -8.488 35.968 -13.810 1.00 90.38 66 GLU A O 1
ATOM 539 N N . TYR A 1 67 ? -9.397 35.076 -11.967 1.00 86.25 67 TYR A N 1
ATOM 540 C CA . TYR A 1 67 ? -9.726 33.767 -12.522 1.00 86.25 67 TYR A CA 1
ATOM 541 C C . TYR A 1 67 ? -11.206 33.479 -12.275 1.00 86.25 67 TYR A C 1
ATOM 543 O O . TYR A 1 67 ? -11.814 33.999 -11.341 1.00 86.25 67 TYR A O 1
ATOM 551 N N . LYS A 1 68 ? -11.786 32.590 -13.090 1.00 81.94 68 LYS A N 1
ATOM 552 C CA . LYS A 1 68 ? -13.227 32.283 -13.094 1.00 81.94 68 LYS A CA 1
ATOM 553 C C . LYS A 1 68 ? -13.828 32.056 -11.694 1.00 81.94 68 LYS A C 1
ATOM 555 O O . LYS A 1 68 ? -14.938 32.512 -11.438 1.00 81.94 68 LYS A O 1
ATOM 560 N N . ASN A 1 69 ? -13.088 31.380 -10.811 1.00 81.25 69 ASN A N 1
ATOM 561 C CA . ASN A 1 69 ? -13.542 30.977 -9.478 1.00 81.25 69 ASN A CA 1
ATOM 562 C C . ASN A 1 69 ? -12.701 31.583 -8.330 1.00 81.25 69 ASN A C 1
ATOM 564 O O . ASN A 1 69 ? -12.927 31.216 -7.181 1.00 81.25 69 ASN A O 1
ATOM 568 N N . TYR A 1 70 ? -11.701 32.431 -8.609 1.00 88.38 70 TYR A N 1
ATOM 569 C CA . TYR A 1 70 ? -10.836 33.017 -7.574 1.00 88.38 70 TYR A CA 1
ATOM 570 C C . TYR A 1 70 ? -10.086 34.271 -8.048 1.00 88.38 70 TYR A C 1
ATOM 572 O O . TYR A 1 70 ? -9.770 34.425 -9.226 1.00 88.38 70 TYR A O 1
ATOM 580 N N . TYR A 1 71 ? -9.754 35.156 -7.116 1.00 89.06 71 TYR A N 1
ATOM 581 C CA . TYR A 1 71 ? -8.759 36.213 -7.285 1.00 89.06 71 TYR A CA 1
ATOM 582 C C . TYR A 1 71 ? -7.379 35.695 -6.867 1.00 89.06 71 TYR A C 1
ATOM 584 O O . TYR A 1 71 ? -7.274 34.880 -5.955 1.00 89.06 71 TYR A O 1
ATOM 592 N N . LEU A 1 72 ? -6.323 36.181 -7.512 1.00 90.31 72 LEU A N 1
ATOM 593 C CA . LEU A 1 72 ? -4.937 36.090 -7.056 1.00 90.31 72 LEU A CA 1
ATOM 594 C C . LEU A 1 72 ? -4.509 37.462 -6.540 1.00 90.31 72 LEU A C 1
ATOM 596 O O . LEU A 1 72 ? -4.774 38.477 -7.187 1.00 90.31 72 LEU A O 1
ATOM 600 N N . LEU A 1 73 ? -3.795 37.477 -5.422 1.00 90.69 73 LEU A N 1
ATOM 601 C CA . LEU A 1 73 ? -3.267 38.679 -4.782 1.00 90.69 73 LEU A CA 1
ATOM 602 C C . LEU A 1 73 ? -1.959 38.371 -4.039 1.00 90.69 73 LEU A C 1
ATOM 604 O O . LEU A 1 73 ? -1.560 37.208 -3.948 1.00 90.69 73 LEU A O 1
ATOM 608 N N . GLU A 1 74 ? -1.314 39.401 -3.494 1.00 89.56 74 GLU A N 1
ATOM 609 C CA . GLU A 1 74 ? -0.290 39.265 -2.450 1.00 89.56 74 GLU A CA 1
ATOM 610 C C . GLU A 1 74 ? -0.815 39.914 -1.160 1.00 89.56 74 GLU A C 1
ATOM 612 O O . GLU A 1 74 ? -1.242 41.072 -1.189 1.00 89.56 74 GLU A O 1
ATOM 617 N N . ALA A 1 75 ? -0.793 39.171 -0.048 1.00 85.50 75 ALA A N 1
ATOM 618 C CA . ALA A 1 75 ? -1.294 39.598 1.261 1.00 85.50 75 ALA A CA 1
ATOM 619 C C . ALA A 1 75 ? -0.272 39.356 2.379 1.00 85.50 75 ALA A C 1
ATOM 621 O O . ALA A 1 75 ? 0.514 38.409 2.318 1.00 85.50 75 ALA A O 1
ATOM 622 N N . SER A 1 76 ? -0.274 40.219 3.396 1.00 88.00 76 SER A N 1
ATOM 623 C CA . SER A 1 76 ? 0.435 39.980 4.658 1.00 88.00 76 SER A CA 1
ATOM 624 C C . SER A 1 76 ? -0.407 39.107 5.608 1.00 88.00 76 SER A C 1
ATOM 626 O O . SER A 1 76 ? -1.622 39.009 5.419 1.00 88.00 76 SER A O 1
ATOM 628 N N . PRO A 1 77 ? 0.184 38.504 6.658 1.00 83.19 77 PRO A N 1
ATOM 629 C CA . PRO A 1 77 ? -0.562 37.694 7.628 1.00 83.19 77 PRO A CA 1
ATOM 630 C C . PRO A 1 77 ? -1.734 38.435 8.295 1.00 83.19 77 PRO A C 1
ATOM 632 O O . PRO A 1 77 ? -2.729 37.816 8.664 1.00 83.19 77 PRO A O 1
ATOM 635 N N . GLU A 1 78 ? -1.632 39.758 8.437 1.00 86.00 78 GLU A N 1
ATOM 636 C CA . GLU A 1 78 ? -2.680 40.623 8.984 1.00 86.00 78 GLU A CA 1
ATOM 637 C C . GLU A 1 78 ? -3.841 40.816 7.993 1.00 86.00 78 GLU A C 1
ATOM 639 O O . GLU A 1 78 ? -5.004 40.718 8.380 1.00 86.00 78 GLU A O 1
ATOM 644 N N . GLU A 1 79 ? -3.538 41.035 6.710 1.00 87.69 79 GLU A N 1
ATOM 645 C CA . GLU A 1 79 ? -4.543 41.137 5.641 1.00 87.69 79 GLU A CA 1
ATOM 646 C C . GLU A 1 79 ? -5.252 39.793 5.402 1.00 87.69 79 GLU A C 1
ATOM 648 O O . GLU A 1 79 ? -6.446 39.757 5.112 1.00 87.69 79 GLU A O 1
ATOM 653 N N . GLU A 1 80 ? -4.538 38.674 5.560 1.00 83.88 80 GLU A N 1
ATOM 654 C CA . GLU A 1 80 ? -5.125 37.331 5.537 1.00 83.88 80 GLU A CA 1
ATOM 655 C C . GLU A 1 80 ? -6.071 37.094 6.716 1.00 83.88 80 GLU A C 1
ATOM 657 O O . GLU A 1 80 ? -7.180 36.608 6.505 1.00 83.88 80 GLU A O 1
ATOM 662 N N . ALA A 1 81 ? -5.695 37.508 7.930 1.00 83.88 81 ALA A N 1
ATOM 663 C CA . ALA A 1 81 ? -6.582 37.440 9.089 1.00 83.88 81 ALA A CA 1
ATOM 664 C C . ALA A 1 81 ? -7.840 38.320 8.919 1.00 83.88 81 ALA A C 1
ATOM 666 O O . ALA A 1 81 ? -8.923 37.931 9.358 1.00 83.88 81 ALA A O 1
ATOM 667 N N . GLU A 1 82 ? -7.741 39.474 8.245 1.00 85.19 82 GLU A N 1
ATOM 668 C CA . GLU A 1 82 ? -8.913 40.302 7.919 1.00 85.19 82 GLU A CA 1
ATOM 669 C C . GLU A 1 82 ? -9.807 39.655 6.840 1.00 85.19 82 GLU A C 1
ATOM 671 O O . GLU A 1 82 ? -11.037 39.728 6.922 1.00 85.19 82 GLU A O 1
ATOM 676 N N . MET A 1 83 ? -9.216 38.953 5.864 1.00 85.19 83 MET A N 1
ATOM 677 C CA . MET A 1 83 ? -9.961 38.140 4.892 1.00 85.19 83 MET A CA 1
ATOM 678 C C . MET A 1 83 ? -10.706 36.981 5.569 1.00 85.19 83 MET A C 1
ATOM 680 O O . MET A 1 83 ? -11.909 36.824 5.347 1.00 85.19 83 MET A O 1
ATOM 684 N N . GLU A 1 84 ? -10.037 36.223 6.442 1.00 82.62 84 GLU A N 1
ATOM 685 C CA . GLU A 1 84 ? -10.652 35.149 7.235 1.00 82.62 84 GLU A CA 1
ATOM 686 C C . GLU A 1 84 ? -11.794 35.691 8.117 1.00 82.62 84 GLU A C 1
ATOM 688 O O . GLU A 1 84 ? -12.887 35.120 8.134 1.00 82.62 84 GLU A O 1
ATOM 693 N N . ALA A 1 85 ? -11.606 36.853 8.755 1.00 83.50 85 ALA A N 1
ATOM 694 C CA . ALA A 1 85 ? -12.631 37.520 9.563 1.00 83.50 85 ALA A CA 1
ATOM 695 C C . ALA A 1 85 ? -13.855 38.018 8.760 1.00 83.50 85 ALA A C 1
ATOM 697 O O . ALA A 1 85 ? -14.935 38.172 9.332 1.00 83.50 85 ALA A O 1
ATOM 698 N N . LYS A 1 86 ? -13.730 38.235 7.440 1.00 80.31 86 LYS A N 1
ATOM 699 C CA . LYS A 1 86 ? -14.857 38.515 6.521 1.00 80.31 86 LYS A CA 1
ATOM 700 C C . LYS A 1 86 ? -15.499 37.249 5.916 1.00 80.31 86 LYS A C 1
ATOM 702 O O . LYS A 1 86 ? -16.357 37.363 5.034 1.00 80.31 86 LYS A O 1
ATOM 707 N N . GLU A 1 87 ? -15.127 36.061 6.398 1.00 81.31 87 GLU A N 1
ATOM 708 C CA . GLU A 1 87 ? -15.485 34.733 5.864 1.00 81.31 87 GLU A CA 1
ATOM 709 C C . GLU A 1 87 ? -14.938 34.436 4.451 1.00 81.31 87 GLU A C 1
ATOM 711 O O . GLU A 1 87 ? -15.455 33.551 3.764 1.00 81.31 87 GLU A O 1
ATOM 716 N N . LEU A 1 88 ? -13.916 35.160 3.980 1.00 81.31 88 LEU A N 1
ATOM 717 C CA . LEU A 1 88 ? -13.360 34.947 2.643 1.00 81.31 88 LEU A CA 1
ATOM 718 C C . LEU A 1 88 ? -12.462 33.707 2.624 1.00 81.31 88 LEU A C 1
ATOM 720 O O . LEU A 1 88 ? -11.419 33.653 3.274 1.00 81.31 88 LEU A O 1
ATOM 724 N N . ARG A 1 89 ? -12.849 32.706 1.829 1.00 81.00 89 ARG A N 1
ATOM 725 C CA . ARG A 1 89 ? -12.074 31.475 1.649 1.00 81.00 89 ARG A CA 1
ATOM 726 C C . ARG A 1 89 ? -10.764 31.781 0.918 1.00 81.00 89 ARG A C 1
ATOM 728 O O . ARG A 1 89 ? -10.794 32.114 -0.268 1.00 81.00 89 ARG A O 1
ATOM 735 N N . LEU A 1 90 ? -9.626 31.598 1.590 1.00 84.31 90 LEU A N 1
ATOM 736 C CA . LEU A 1 90 ? -8.292 31.807 1.016 1.00 84.31 90 LEU A CA 1
ATOM 737 C C . LEU A 1 90 ? -7.454 30.521 0.918 1.00 84.31 90 LEU A C 1
ATOM 739 O O . LEU A 1 90 ? -7.709 29.522 1.590 1.00 84.31 90 LEU A O 1
ATOM 743 N N . ARG A 1 91 ? -6.424 30.553 0.068 1.00 84.00 91 ARG A N 1
ATOM 744 C CA . ARG A 1 91 ? -5.347 29.557 -0.016 1.00 84.00 91 ARG A CA 1
ATOM 745 C C . ARG A 1 91 ? -4.006 30.258 -0.221 1.00 84.00 91 ARG A C 1
ATOM 747 O O . ARG A 1 91 ? -3.771 30.817 -1.292 1.00 84.00 91 ARG A O 1
ATOM 754 N N . ARG A 1 92 ? -3.103 30.137 0.756 1.00 81.75 92 ARG A N 1
ATOM 755 C CA . ARG A 1 92 ? -1.690 30.531 0.627 1.00 81.75 92 ARG A CA 1
ATOM 756 C C . ARG A 1 92 ? -0.987 29.754 -0.490 1.00 81.75 92 ARG A C 1
ATOM 758 O O . ARG A 1 92 ? -1.218 28.556 -0.678 1.00 81.75 92 ARG A O 1
ATOM 765 N N . LEU A 1 93 ? -0.098 30.435 -1.202 1.00 80.50 93 LEU A N 1
ATOM 766 C CA . LEU A 1 93 ? 0.821 29.891 -2.201 1.00 80.50 93 LEU A CA 1
ATOM 767 C C . LEU A 1 93 ? 2.267 30.200 -1.765 1.00 80.50 93 LEU A C 1
ATOM 769 O O . LEU A 1 93 ? 2.942 31.020 -2.401 1.00 80.50 93 LEU A O 1
ATOM 773 N N . PRO A 1 94 ? 2.746 29.577 -0.670 1.00 74.44 94 PRO A N 1
ATOM 774 C CA . PRO A 1 94 ? 4.056 29.881 -0.118 1.00 74.44 94 PRO A CA 1
ATOM 775 C C . PRO A 1 94 ? 5.152 29.631 -1.147 1.00 74.44 94 PRO A C 1
ATOM 777 O O . PRO A 1 94 ? 5.070 28.696 -1.948 1.00 74.44 94 PRO A O 1
ATOM 780 N N . ARG A 1 95 ? 6.192 30.471 -1.134 1.00 74.25 95 ARG A N 1
ATOM 781 C CA . ARG A 1 95 ? 7.336 30.401 -2.072 1.00 74.25 95 ARG A CA 1
ATOM 782 C C . ARG A 1 95 ? 6.995 30.570 -3.563 1.00 74.25 95 ARG A C 1
ATOM 784 O O . ARG A 1 95 ? 7.914 30.488 -4.373 1.00 74.25 95 ARG A O 1
ATOM 791 N N . ALA A 1 96 ? 5.757 30.883 -3.960 1.00 79.75 96 ALA A N 1
ATOM 792 C CA . ALA A 1 96 ? 5.352 30.994 -5.374 1.00 79.75 96 ALA A CA 1
ATOM 793 C C . ALA A 1 96 ? 6.071 32.093 -6.196 1.00 79.75 96 ALA A C 1
ATOM 795 O O . ALA A 1 96 ? 5.876 32.197 -7.406 1.00 79.75 96 ALA A O 1
ATOM 796 N N . ASN A 1 97 ? 6.908 32.908 -5.549 1.00 84.50 97 ASN A N 1
ATOM 797 C CA . ASN A 1 97 ? 7.808 33.875 -6.177 1.00 84.50 97 ASN A CA 1
ATOM 798 C C . ASN A 1 97 ? 9.221 33.315 -6.472 1.00 84.50 97 ASN A C 1
ATOM 800 O O . ASN A 1 97 ? 9.956 33.905 -7.262 1.00 84.50 97 ASN A O 1
ATOM 804 N N . LEU A 1 98 ? 9.594 32.149 -5.932 1.00 79.88 98 LEU A N 1
ATOM 805 C CA . LEU A 1 98 ? 10.886 31.493 -6.167 1.00 79.88 98 LEU A CA 1
ATOM 806 C C . LEU A 1 98 ? 10.820 30.517 -7.348 1.00 79.88 98 LEU A C 1
ATOM 808 O O . LEU A 1 98 ? 9.917 29.687 -7.398 1.00 79.88 98 LEU A O 1
ATOM 812 N N . ILE A 1 99 ? 11.817 30.529 -8.235 1.00 70.62 99 ILE A N 1
ATOM 813 C CA . ILE A 1 99 ? 12.048 29.432 -9.185 1.00 70.62 99 ILE A CA 1
ATOM 814 C C . ILE A 1 99 ? 12.823 28.320 -8.474 1.00 70.62 99 ILE A C 1
ATOM 816 O O . ILE A 1 99 ? 13.911 28.548 -7.939 1.00 70.62 99 ILE A O 1
ATOM 820 N N . GLU A 1 100 ? 12.292 27.099 -8.516 1.00 68.00 100 GLU A N 1
ATOM 821 C CA . GLU A 1 100 ? 12.913 25.921 -7.902 1.00 68.00 100 GLU A CA 1
ATOM 822 C C . GLU A 1 100 ? 13.738 25.160 -8.954 1.00 68.00 100 GLU A C 1
ATOM 824 O O . GLU A 1 100 ? 13.256 24.248 -9.622 1.00 68.00 100 GLU A O 1
ATOM 829 N N . LEU A 1 101 ? 14.985 25.602 -9.165 1.00 63.41 101 LEU A N 1
ATOM 830 C CA . LEU A 1 101 ? 15.885 25.041 -10.177 1.00 63.41 101 LEU A CA 1
ATOM 831 C C . LEU A 1 101 ? 17.364 25.197 -9.783 1.00 63.41 101 LEU A C 1
ATOM 833 O O . LEU A 1 101 ? 17.841 26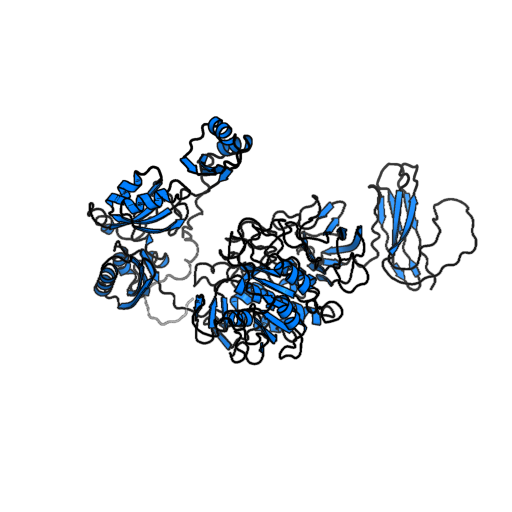.307 -9.544 1.00 63.41 101 LEU A O 1
ATOM 837 N N . GLY A 1 102 ? 18.125 24.100 -9.820 1.00 59.31 102 GLY A N 1
ATOM 838 C CA . GLY A 1 102 ? 19.561 24.088 -9.522 1.00 59.31 102 GLY A CA 1
ATOM 839 C C . GLY A 1 102 ? 19.858 23.603 -8.103 1.00 59.31 102 GLY A C 1
ATOM 840 O O . GLY A 1 102 ? 19.277 22.619 -7.664 1.00 59.31 102 GLY A O 1
ATOM 841 N N . ASP A 1 103 ? 20.791 24.256 -7.403 1.00 51.50 103 ASP A N 1
ATOM 842 C CA . ASP A 1 103 ? 21.228 23.822 -6.060 1.00 51.50 103 ASP A CA 1
ATOM 843 C C . ASP A 1 103 ? 20.406 24.432 -4.912 1.00 51.50 103 ASP A C 1
ATOM 845 O O . ASP A 1 103 ? 20.496 23.964 -3.781 1.00 51.50 103 ASP A O 1
ATOM 849 N N . ALA A 1 104 ? 19.660 25.505 -5.187 1.00 55.69 104 ALA A N 1
ATOM 850 C CA . ALA A 1 104 ? 18.794 26.196 -4.239 1.00 55.69 104 ALA A CA 1
ATOM 851 C C . ALA A 1 104 ? 17.755 27.034 -5.011 1.00 55.69 104 ALA A C 1
ATOM 853 O O . ALA A 1 104 ? 18.134 27.684 -5.993 1.00 55.69 104 ALA A O 1
ATOM 854 N N . PRO A 1 105 ? 16.479 27.064 -4.584 1.00 64.56 105 PRO A N 1
ATOM 855 C CA . PRO A 1 105 ? 15.476 27.960 -5.153 1.00 64.56 105 PRO A CA 1
ATOM 856 C C . PRO A 1 105 ? 15.834 29.440 -4.971 1.00 64.56 105 PRO A C 1
ATOM 858 O O . PRO A 1 105 ? 16.418 29.831 -3.959 1.00 64.56 105 PRO A O 1
ATOM 861 N N . PHE A 1 106 ? 15.491 30.264 -5.960 1.00 73.50 106 PHE A N 1
ATOM 862 C CA . PHE A 1 106 ? 15.878 31.677 -6.016 1.00 73.50 106 PHE A CA 1
ATOM 863 C C . PHE A 1 106 ? 14.753 32.548 -6.576 1.00 73.50 106 PHE A C 1
ATOM 865 O O . PHE A 1 106 ? 14.023 32.123 -7.468 1.00 73.50 106 PHE A O 1
ATOM 872 N N . ASP A 1 107 ? 14.643 33.791 -6.107 1.00 82.75 107 ASP A N 1
ATOM 873 C CA . ASP A 1 107 ? 13.815 34.795 -6.778 1.00 82.75 107 ASP A CA 1
ATOM 874 C C . ASP A 1 107 ? 14.601 35.385 -7.971 1.00 82.75 107 ASP A C 1
ATOM 876 O O . ASP A 1 107 ? 15.727 35.872 -7.775 1.00 82.75 107 ASP A O 1
ATOM 880 N N . PRO A 1 108 ? 14.065 35.352 -9.207 1.00 76.44 108 PRO A N 1
ATOM 881 C CA . PRO A 1 108 ? 14.699 35.994 -10.357 1.00 76.44 108 PRO A CA 1
ATOM 882 C C . PRO A 1 108 ? 14.937 37.497 -10.158 1.00 76.44 108 PRO A C 1
ATOM 884 O O . PRO A 1 108 ? 16.002 37.993 -10.538 1.00 76.44 108 PRO A O 1
ATOM 887 N N . LEU A 1 109 ? 13.994 38.202 -9.518 1.00 81.00 109 LEU A N 1
ATOM 888 C CA . LEU A 1 109 ? 14.023 39.659 -9.343 1.00 81.00 109 LEU A CA 1
ATOM 889 C C . LEU A 1 109 ? 15.105 40.113 -8.353 1.00 81.00 109 LEU A C 1
ATOM 891 O O . LEU A 1 109 ? 15.658 41.201 -8.492 1.00 81.00 109 LEU A O 1
ATOM 895 N N . GLU A 1 110 ? 15.495 39.261 -7.398 1.00 72.62 110 GLU A N 1
ATOM 896 C CA . GLU A 1 110 ? 16.608 39.551 -6.483 1.00 72.62 110 GLU A CA 1
ATOM 897 C C . GLU A 1 110 ? 17.992 39.501 -7.165 1.00 72.62 110 GLU A C 1
ATOM 899 O O . GLU A 1 110 ? 18.997 39.891 -6.562 1.00 72.62 110 GLU A O 1
ATOM 904 N N . GLY A 1 111 ? 18.104 38.972 -8.392 1.00 54.53 111 GLY A N 1
ATOM 905 C CA . GLY A 1 111 ? 19.387 38.829 -9.095 1.00 54.53 111 GLY A CA 1
ATOM 906 C C . GLY A 1 111 ? 20.378 37.864 -8.414 1.00 54.53 111 GLY A C 1
ATOM 907 O O . GLY A 1 111 ? 21.594 37.931 -8.648 1.00 54.53 111 GLY A O 1
ATOM 908 N N . LYS A 1 112 ? 19.878 36.968 -7.549 1.00 50.84 112 LYS A N 1
ATOM 909 C CA . LYS A 1 112 ? 20.658 36.021 -6.722 1.00 50.84 112 LYS A CA 1
ATOM 910 C C . LYS A 1 112 ? 20.547 34.553 -7.166 1.00 50.84 112 LYS A C 1
ATOM 912 O O . LYS A 1 112 ? 20.876 33.665 -6.385 1.00 50.84 112 LYS A O 1
ATOM 917 N N . GLY A 1 113 ? 20.174 34.288 -8.421 1.00 51.31 113 GLY A N 1
ATOM 918 C CA . GLY A 1 113 ? 20.315 32.949 -9.014 1.00 51.31 113 GLY A CA 1
ATOM 919 C C . GLY A 1 113 ? 21.748 32.386 -8.884 1.00 51.31 113 GLY A C 1
ATOM 920 O O . GLY A 1 113 ? 22.700 33.162 -8.710 1.00 51.31 113 GLY A O 1
ATOM 921 N N . PRO A 1 114 ? 21.924 31.050 -8.943 1.00 48.78 114 PRO A N 1
ATOM 922 C CA . PRO A 1 114 ? 23.102 30.338 -8.437 1.00 48.78 114 PRO A CA 1
ATOM 923 C C . PRO A 1 114 ? 24.444 30.901 -8.937 1.00 48.78 114 PRO A C 1
ATOM 925 O O . PRO A 1 114 ? 24.839 30.757 -10.098 1.00 48.78 114 PRO A O 1
ATOM 928 N N . ARG A 1 115 ? 25.178 31.556 -8.026 1.00 42.31 115 ARG A N 1
ATOM 929 C CA . ARG A 1 115 ? 26.458 32.214 -8.321 1.00 42.31 115 ARG A CA 1
ATOM 930 C C . ARG A 1 115 ? 27.598 31.200 -8.333 1.00 42.31 115 ARG A C 1
ATOM 932 O O . ARG A 1 115 ? 28.029 30.732 -7.286 1.00 42.31 115 ARG A O 1
ATOM 939 N N . ALA A 1 116 ? 28.148 30.930 -9.515 1.00 37.06 116 ALA A N 1
ATOM 940 C CA . ALA A 1 116 ? 29.317 30.067 -9.656 1.00 37.06 116 ALA A CA 1
ATOM 941 C C . ALA A 1 116 ? 30.557 30.641 -8.941 1.00 37.06 116 ALA A C 1
ATOM 943 O O . ALA A 1 116 ? 31.172 31.605 -9.410 1.00 37.06 116 ALA A O 1
ATOM 944 N N . ALA A 1 117 ? 30.978 29.985 -7.860 1.00 32.22 117 ALA A N 1
ATOM 945 C CA . ALA A 1 117 ? 32.388 29.941 -7.499 1.00 32.22 117 ALA A CA 1
ATOM 946 C C . ALA A 1 117 ? 33.138 29.101 -8.555 1.00 32.22 117 ALA A C 1
ATOM 948 O O . ALA A 1 117 ? 32.643 28.070 -9.000 1.00 32.22 117 ALA A O 1
ATOM 949 N N . GLY A 1 118 ? 34.321 29.545 -8.987 1.00 37.88 118 GLY A N 1
ATOM 950 C CA . GLY A 1 118 ? 35.203 28.778 -9.880 1.00 37.88 118 GLY A CA 1
ATOM 951 C C . GLY A 1 118 ? 35.171 29.161 -11.367 1.00 37.88 118 GLY A C 1
ATOM 952 O O . GLY A 1 118 ? 36.228 29.477 -11.918 1.00 37.88 118 GLY A O 1
ATOM 953 N N . LEU A 1 119 ? 34.009 29.154 -12.036 1.00 37.47 119 LEU A N 1
ATOM 954 C CA . LEU A 1 119 ? 33.997 29.217 -13.507 1.00 37.47 119 LEU A CA 1
ATOM 955 C C . LEU A 1 119 ? 34.352 30.613 -14.072 1.00 37.47 119 LEU A C 1
ATOM 957 O O . LEU A 1 119 ? 33.761 31.642 -13.747 1.00 37.47 119 LEU A O 1
ATOM 961 N N . ASN A 1 120 ? 35.351 30.620 -14.954 1.00 36.41 120 ASN A N 1
ATOM 962 C CA . ASN A 1 120 ? 36.153 31.770 -15.386 1.00 36.41 120 ASN A CA 1
ATOM 963 C C . ASN A 1 120 ? 35.387 33.062 -15.784 1.00 36.41 120 ASN A C 1
ATOM 965 O O . ASN A 1 120 ? 34.546 33.051 -16.689 1.00 36.41 120 ASN A O 1
ATOM 969 N N . ARG A 1 121 ? 35.821 34.228 -15.253 1.00 37.16 121 ARG A N 1
ATOM 970 C CA . ARG A 1 121 ? 35.328 35.584 -15.628 1.00 37.16 121 ARG A CA 1
ATOM 971 C C . ARG A 1 121 ? 35.297 35.838 -17.148 1.00 37.16 121 ARG A C 1
ATOM 973 O O . ARG A 1 121 ? 34.470 36.618 -17.615 1.00 37.16 121 ARG A O 1
ATOM 980 N N . ARG A 1 122 ? 36.165 35.170 -17.924 1.00 38.28 122 ARG A N 1
ATOM 981 C CA . ARG A 1 122 ? 36.287 35.303 -19.390 1.00 38.28 122 ARG A CA 1
ATOM 982 C C . ARG A 1 122 ? 35.011 34.995 -20.191 1.00 38.28 122 ARG A C 1
ATOM 984 O O . ARG A 1 122 ? 34.914 35.482 -21.314 1.00 38.28 122 ARG A O 1
ATOM 991 N N . LEU A 1 123 ? 34.045 34.234 -19.664 1.00 39.94 123 LEU A N 1
ATOM 992 C CA . LEU A 1 123 ? 32.805 33.930 -20.402 1.00 39.94 123 LEU A CA 1
ATOM 993 C C . LEU A 1 123 ? 31.753 35.051 -20.333 1.00 39.94 123 LEU A C 1
ATOM 995 O O . LEU A 1 123 ? 31.054 35.275 -21.323 1.00 39.94 123 LEU A O 1
ATOM 999 N N . LYS A 1 124 ? 31.679 35.818 -19.231 1.00 39.47 124 LYS A N 1
ATOM 1000 C CA . LYS A 1 124 ? 30.692 36.910 -19.091 1.00 39.47 124 LYS A CA 1
ATOM 1001 C C . LYS A 1 124 ? 30.820 37.958 -20.205 1.00 39.47 124 LYS A C 1
ATOM 1003 O O . LYS A 1 124 ? 29.814 38.396 -20.746 1.00 39.47 124 LYS A O 1
ATOM 1008 N N . GLY A 1 125 ? 32.048 38.286 -20.615 1.00 34.94 125 GLY A N 1
ATOM 1009 C CA . GLY A 1 125 ? 32.321 39.280 -21.661 1.00 34.94 125 GLY A CA 1
ATOM 1010 C C . GLY A 1 125 ? 31.982 38.869 -23.102 1.00 34.94 125 GLY A C 1
ATOM 1011 O O . GLY A 1 125 ? 32.136 39.697 -23.992 1.00 34.94 125 GLY A O 1
ATOM 1012 N N . LYS A 1 126 ? 31.552 37.622 -23.365 1.00 39.56 126 LYS A N 1
ATOM 1013 C CA . LYS A 1 126 ? 31.178 37.157 -24.721 1.00 39.56 126 LYS A CA 1
ATOM 1014 C C . LYS A 1 126 ? 29.725 36.702 -24.874 1.00 39.56 126 LYS A C 1
ATOM 1016 O O . LYS A 1 126 ? 29.269 36.559 -26.003 1.00 39.56 126 LYS A O 1
ATOM 1021 N N . PHE A 1 127 ? 28.991 36.500 -23.780 1.00 42.09 127 PHE A N 1
ATOM 1022 C CA . PHE A 1 127 ? 27.567 36.144 -23.852 1.00 42.09 127 PHE A CA 1
ATOM 1023 C C . PHE A 1 127 ? 26.662 37.333 -24.205 1.00 42.09 127 PHE A C 1
ATOM 1025 O O . PHE A 1 127 ? 25.666 37.151 -24.895 1.00 42.09 127 PHE A O 1
ATOM 1032 N N . PHE A 1 128 ? 27.028 38.550 -23.792 1.00 42.75 128 PHE A N 1
ATOM 1033 C CA . PHE A 1 128 ? 26.195 39.750 -23.958 1.00 42.75 128 PHE A CA 1
ATOM 1034 C C . PHE A 1 128 ? 26.469 40.557 -25.244 1.00 42.75 128 PHE A C 1
ATOM 1036 O O . PHE A 1 128 ? 25.801 41.554 -25.489 1.00 42.75 128 PHE A O 1
ATOM 1043 N N . SER A 1 129 ? 27.424 40.154 -26.094 1.00 41.06 129 SER A N 1
ATOM 1044 C CA . SER A 1 129 ? 27.866 40.953 -27.257 1.00 41.06 129 SER A CA 1
ATOM 1045 C C . SER A 1 129 ? 27.169 40.621 -28.590 1.00 41.06 129 SER A C 1
ATOM 1047 O O . SER A 1 1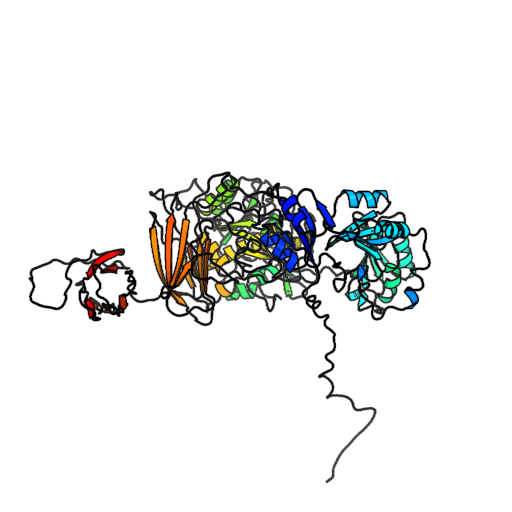29 ? 27.704 40.953 -29.644 1.00 41.06 129 SER A O 1
ATOM 1049 N N . PHE A 1 130 ? 26.027 39.923 -28.570 1.00 42.69 130 PHE A N 1
ATOM 1050 C CA . PHE A 1 130 ? 25.311 39.455 -29.774 1.00 42.69 130 PHE A CA 1
ATOM 1051 C C . PHE A 1 130 ? 23.797 39.734 -29.718 1.00 42.69 130 PHE A C 1
ATOM 1053 O O . PHE A 1 130 ? 22.973 38.893 -30.085 1.00 42.69 130 PHE A O 1
ATOM 1060 N N . ALA A 1 131 ? 23.425 40.933 -29.266 1.00 40.62 131 ALA A N 1
ATOM 1061 C CA . ALA A 1 131 ? 22.042 41.398 -29.300 1.00 40.62 131 ALA A CA 1
ATOM 1062 C C . ALA A 1 131 ? 21.493 41.452 -30.744 1.00 40.62 131 ALA A C 1
ATOM 1064 O O . ALA A 1 131 ? 22.185 41.884 -31.666 1.00 40.62 131 ALA A O 1
ATOM 1065 N N . GLY A 1 132 ? 20.232 41.045 -30.936 1.00 49.38 132 GLY A N 1
ATOM 1066 C CA . GLY A 1 132 ? 19.452 41.381 -32.136 1.00 49.38 132 GLY A CA 1
ATOM 1067 C C . GLY A 1 132 ? 18.670 40.237 -32.790 1.00 49.38 132 GLY A C 1
ATOM 1068 O O . GLY A 1 132 ? 17.508 40.440 -33.125 1.00 49.38 132 GLY A O 1
ATOM 1069 N N . ARG A 1 133 ? 19.274 39.056 -33.013 1.00 51.56 133 ARG A N 1
ATOM 1070 C CA . ARG A 1 133 ? 18.649 37.980 -33.832 1.00 51.56 133 ARG A CA 1
ATOM 1071 C C . ARG A 1 133 ? 18.866 36.530 -33.374 1.00 51.56 133 ARG A C 1
ATOM 1073 O O . ARG A 1 133 ? 18.349 35.620 -34.014 1.00 51.56 133 ARG A O 1
ATOM 1080 N N . ARG A 1 134 ? 19.627 36.273 -32.306 1.00 70.94 134 ARG A N 1
ATOM 1081 C CA . ARG A 1 134 ? 19.920 34.895 -31.872 1.00 70.94 134 ARG A CA 1
ATOM 1082 C C . ARG A 1 134 ? 18.769 34.325 -31.032 1.00 70.94 134 ARG A C 1
ATOM 1084 O O . ARG A 1 134 ? 18.319 34.992 -30.098 1.00 70.94 134 ARG A O 1
ATOM 1091 N N . LYS A 1 135 ? 18.320 33.102 -31.344 1.00 85.69 135 LYS A N 1
ATOM 1092 C CA . LYS A 1 135 ? 17.434 32.332 -30.459 1.00 85.69 135 LYS A CA 1
ATOM 1093 C C . LYS A 1 135 ? 18.211 31.833 -29.230 1.00 85.69 135 LYS A C 1
ATOM 1095 O O . LYS A 1 135 ? 19.394 31.511 -29.339 1.00 85.69 135 LYS A O 1
ATOM 1100 N N . VAL A 1 136 ? 17.564 31.800 -28.068 1.00 87.06 136 VAL A N 1
ATOM 1101 C CA . VAL A 1 136 ? 18.151 31.462 -26.760 1.00 87.06 136 VAL A CA 1
ATOM 1102 C C . VAL A 1 136 ? 17.118 30.811 -25.840 1.00 87.06 136 VAL A C 1
ATOM 1104 O O . VAL A 1 136 ? 15.924 31.063 -25.984 1.00 87.06 136 VAL A O 1
ATOM 1107 N N . LEU A 1 137 ? 17.587 29.985 -24.897 1.00 87.62 137 LEU A N 1
ATOM 1108 C CA . LEU A 1 137 ? 16.774 29.457 -23.797 1.00 87.62 137 LEU A CA 1
ATOM 1109 C C . LEU A 1 137 ? 16.667 30.487 -22.660 1.00 87.62 137 LEU A C 1
ATOM 1111 O O . LEU A 1 137 ? 17.681 31.035 -22.216 1.00 87.62 137 LEU A O 1
ATOM 1115 N N . TYR A 1 138 ? 15.450 30.711 -22.177 1.00 89.88 138 TYR A N 1
ATOM 1116 C CA . TYR A 1 138 ? 15.098 31.564 -21.038 1.00 89.88 138 TYR A CA 1
ATOM 1117 C C . TYR A 1 138 ? 14.102 30.823 -20.134 1.00 89.88 138 TYR A C 1
ATOM 1119 O O . TYR A 1 138 ? 13.439 29.883 -20.566 1.00 89.88 138 TYR A O 1
ATOM 1127 N N . LEU A 1 139 ? 13.988 31.257 -18.884 1.00 86.44 139 LEU A N 1
ATOM 1128 C CA . LEU A 1 139 ? 12.840 30.991 -18.021 1.00 86.44 139 LEU A CA 1
ATOM 1129 C C . LEU A 1 139 ? 11.916 32.206 -18.089 1.00 86.44 139 LEU A C 1
ATOM 1131 O O . LEU A 1 139 ? 12.400 33.335 -18.034 1.00 86.44 139 LEU A O 1
ATOM 1135 N N . VAL A 1 140 ? 10.612 31.976 -18.172 1.00 91.44 140 VAL A N 1
ATOM 1136 C CA . VAL A 1 140 ? 9.567 32.987 -17.974 1.00 91.44 140 VAL A CA 1
ATOM 1137 C C . VAL A 1 140 ? 8.785 32.569 -16.737 1.00 91.44 140 VAL A C 1
ATOM 1139 O O . VAL A 1 140 ? 8.263 31.455 -16.702 1.00 91.44 140 VAL A O 1
ATOM 1142 N N . GLN A 1 141 ? 8.735 33.425 -15.719 1.00 91.56 141 GLN A N 1
ATOM 1143 C CA . GLN A 1 141 ? 7.891 33.232 -14.541 1.00 91.56 141 GLN A CA 1
ATOM 1144 C C . GLN A 1 141 ? 6.640 34.093 -14.695 1.00 91.56 141 GLN A C 1
ATOM 1146 O O . GLN A 1 141 ? 6.743 35.290 -14.958 1.00 91.56 141 GLN A O 1
ATOM 1151 N N . PHE A 1 142 ? 5.465 33.502 -14.524 1.00 93.12 142 PHE A N 1
ATOM 1152 C CA . PHE A 1 142 ? 4.183 34.194 -14.586 1.00 93.12 142 PHE A CA 1
ATOM 1153 C C . PHE A 1 142 ? 3.813 34.813 -13.234 1.00 93.12 142 PHE A C 1
ATOM 1155 O O . PHE A 1 142 ? 4.343 34.442 -12.183 1.00 93.12 142 PHE A O 1
ATOM 1162 N N . ILE A 1 143 ? 2.870 35.755 -13.243 1.00 92.06 143 ILE A N 1
ATOM 1163 C CA . ILE A 1 143 ? 2.346 36.358 -12.010 1.00 92.06 143 ILE A CA 1
ATOM 1164 C C . ILE A 1 143 ? 1.613 35.341 -11.121 1.00 92.06 143 ILE A C 1
ATOM 1166 O O . ILE A 1 143 ? 1.618 35.503 -9.904 1.00 92.06 143 ILE A O 1
ATOM 1170 N N . GLY A 1 144 ? 1.066 34.256 -11.677 1.00 88.62 144 GLY A N 1
ATOM 1171 C CA . GLY A 1 144 ? 0.391 33.206 -10.912 1.00 88.62 144 GLY A CA 1
ATOM 1172 C C . GLY A 1 144 ? -0.015 31.993 -11.756 1.00 88.62 144 GLY A C 1
ATOM 1173 O O . GLY A 1 144 ? 0.628 31.743 -12.778 1.00 88.62 144 GLY A O 1
ATOM 1174 N N . PRO A 1 145 ? -1.057 31.238 -11.345 1.00 87.94 145 PRO A N 1
ATOM 1175 C CA . PRO A 1 145 ? -1.567 30.073 -12.071 1.00 87.94 145 PRO A CA 1
ATOM 1176 C C . PRO A 1 145 ? -1.692 30.321 -13.579 1.00 87.94 145 PRO A C 1
ATOM 1178 O O . PRO A 1 145 ? -2.383 31.229 -14.023 1.00 87.94 145 PRO A O 1
ATOM 1181 N N . ILE A 1 146 ? -0.982 29.531 -14.384 1.00 87.56 146 ILE A N 1
ATOM 1182 C CA . ILE A 1 146 ? -0.733 29.888 -15.785 1.00 87.56 146 ILE A CA 1
ATOM 1183 C C . ILE A 1 146 ? -2.015 29.753 -16.623 1.00 87.56 146 ILE A C 1
ATOM 1185 O O . ILE A 1 146 ? -2.496 28.641 -16.851 1.00 87.56 146 ILE A O 1
ATOM 1189 N N . LYS A 1 147 ? -2.547 30.878 -17.124 1.00 89.94 147 LYS A N 1
ATOM 1190 C CA . LYS A 1 147 ? -3.666 30.892 -18.082 1.00 89.94 147 LYS A CA 1
ATOM 1191 C C . LYS A 1 147 ? -3.220 30.403 -19.467 1.00 89.94 147 LYS A C 1
ATOM 1193 O O . LYS A 1 147 ? -2.080 30.621 -19.885 1.00 89.94 147 LYS A O 1
ATOM 1198 N N . LYS A 1 148 ? -4.134 29.775 -20.214 1.00 87.62 148 LYS A N 1
ATOM 1199 C CA . LYS A 1 148 ? -3.870 29.276 -21.577 1.00 87.62 148 LYS A CA 1
ATOM 1200 C C . LYS A 1 148 ? -3.540 30.427 -22.532 1.00 87.62 148 LYS A C 1
ATOM 1202 O O . LYS A 1 148 ? -2.650 30.305 -23.365 1.00 87.62 148 LYS A O 1
ATOM 1207 N N . GLU A 1 149 ? -4.234 31.544 -22.369 1.00 92.94 149 GLU A N 1
ATOM 1208 C CA . GLU A 1 149 ? -4.169 32.734 -23.215 1.00 92.94 149 GLU A CA 1
ATOM 1209 C C . GLU A 1 149 ? -2.768 33.358 -23.166 1.00 92.94 149 GLU A C 1
ATOM 1211 O O . GLU A 1 149 ? -2.218 33.711 -24.203 1.00 92.94 149 GLU A O 1
ATOM 1216 N N . TRP A 1 150 ? -2.137 33.379 -21.987 1.00 94.12 150 TRP A N 1
ATOM 1217 C CA . TRP A 1 150 ? -0.748 33.815 -21.818 1.00 94.12 150 TRP A CA 1
ATOM 1218 C C . TRP A 1 150 ? 0.236 32.911 -22.568 1.00 94.12 150 TRP A C 1
ATOM 1220 O O . TRP A 1 150 ? 1.163 33.388 -23.220 1.00 94.12 150 TRP A O 1
ATOM 1230 N N . LEU A 1 151 ? 0.039 31.590 -22.486 1.00 88.81 151 LEU A N 1
ATOM 1231 C CA . LEU A 1 151 ? 0.877 30.616 -23.188 1.00 88.81 151 LEU A CA 1
ATOM 1232 C C . LEU A 1 151 ? 0.711 30.696 -24.706 1.00 88.81 151 LEU A C 1
ATOM 1234 O O . LEU A 1 151 ? 1.665 30.402 -25.422 1.00 88.81 151 LEU A O 1
ATOM 1238 N N . ASP A 1 152 ? -0.470 31.068 -25.195 1.00 92.25 152 ASP A N 1
ATOM 1239 C CA . ASP A 1 152 ? -0.720 31.285 -26.619 1.00 92.25 152 ASP A CA 1
ATOM 1240 C C . ASP A 1 152 ? -0.140 32.627 -27.095 1.00 92.25 152 ASP A C 1
ATOM 1242 O O . ASP A 1 152 ? 0.564 32.643 -28.100 1.00 92.25 152 ASP A O 1
ATOM 1246 N N . GLU A 1 153 ? -0.276 33.716 -26.331 1.00 94.94 153 GLU A N 1
ATOM 1247 C CA . GLU A 1 153 ? 0.318 35.017 -26.680 1.00 94.94 153 GLU A CA 1
ATOM 1248 C C . GLU A 1 153 ? 1.857 34.956 -26.783 1.00 94.94 153 GLU A C 1
ATOM 1250 O O . GLU A 1 153 ? 2.450 35.571 -27.674 1.00 94.94 153 GLU A O 1
ATOM 1255 N N . LEU A 1 154 ? 2.524 34.158 -25.937 1.00 91.56 154 LEU A N 1
ATOM 1256 C CA . LEU A 1 154 ? 3.961 33.900 -26.088 1.00 91.56 154 LEU A CA 1
ATOM 1257 C C . LEU A 1 154 ? 4.280 33.109 -27.375 1.00 91.56 154 LEU A C 1
ATOM 1259 O O . LEU A 1 154 ? 5.255 33.435 -28.058 1.00 91.56 154 LEU A O 1
ATOM 1263 N N . LYS A 1 155 ? 3.470 32.106 -27.751 1.00 92.50 155 LYS A N 1
ATOM 1264 C CA . LYS A 1 155 ? 3.655 31.360 -29.017 1.00 92.50 155 LYS A CA 1
ATOM 1265 C C . LYS A 1 155 ? 3.487 32.273 -30.227 1.00 92.50 155 LYS A C 1
ATOM 1267 O O . LYS A 1 155 ? 4.317 32.214 -31.133 1.00 92.50 155 LYS A O 1
ATOM 1272 N N . ASP A 1 156 ? 2.471 33.131 -30.213 1.00 93.94 156 ASP A N 1
ATOM 1273 C CA . ASP A 1 156 ? 2.161 34.070 -31.295 1.00 93.94 156 ASP A CA 1
ATOM 1274 C C . ASP A 1 156 ? 3.247 35.150 -31.444 1.00 93.94 156 ASP A C 1
ATOM 1276 O O . ASP A 1 156 ? 3.577 35.554 -32.560 1.00 93.94 156 ASP A O 1
ATOM 1280 N N . ALA A 1 157 ? 3.908 35.537 -30.346 1.00 90.25 157 ALA A N 1
ATOM 1281 C CA . ALA A 1 157 ? 5.129 36.347 -30.377 1.00 90.25 157 ALA A CA 1
ATOM 1282 C C . ALA A 1 157 ? 6.357 35.608 -30.968 1.00 90.25 157 ALA A C 1
ATOM 1284 O O . ALA A 1 157 ? 7.398 36.224 -31.208 1.00 90.25 157 ALA A O 1
ATOM 1285 N N . GLY A 1 158 ? 6.266 34.298 -31.219 1.00 89.88 158 GLY A N 1
ATOM 1286 C CA . GLY A 1 158 ? 7.341 33.462 -31.760 1.00 89.88 158 GLY A CA 1
ATOM 1287 C C . GLY A 1 158 ? 8.201 32.757 -30.704 1.00 89.88 158 GLY A C 1
ATOM 1288 O O . GLY A 1 158 ? 9.315 32.321 -31.018 1.00 89.88 158 GLY A O 1
ATOM 1289 N N . ILE A 1 159 ? 7.722 32.640 -29.460 1.00 92.81 159 ILE A N 1
ATOM 1290 C CA . ILE A 1 159 ? 8.406 31.919 -28.379 1.00 92.81 159 ILE A CA 1
ATOM 1291 C C . ILE A 1 159 ? 7.949 30.452 -28.355 1.00 92.81 159 ILE A C 1
ATOM 1293 O O . ILE A 1 159 ? 6.795 30.131 -28.078 1.00 92.81 159 ILE A O 1
ATOM 1297 N N . LYS A 1 160 ? 8.884 29.526 -28.594 1.00 91.19 160 LYS A N 1
ATOM 1298 C CA . LYS A 1 160 ? 8.669 28.082 -28.440 1.00 91.19 160 LYS A CA 1
ATOM 1299 C C . LYS A 1 160 ? 8.640 27.746 -26.950 1.00 91.19 160 LYS A C 1
ATOM 1301 O O . LYS A 1 160 ? 9.650 27.887 -26.260 1.00 91.19 160 LYS A O 1
ATOM 1306 N N . LEU A 1 161 ? 7.504 27.271 -26.455 1.00 87.81 161 LEU A N 1
ATOM 1307 C CA . LEU A 1 161 ? 7.425 26.639 -25.139 1.00 87.81 161 LEU A CA 1
ATOM 1308 C C . LEU A 1 161 ? 8.231 25.328 -25.159 1.00 87.81 161 LEU A C 1
ATOM 1310 O O . LEU A 1 161 ? 8.109 24.566 -26.117 1.00 87.81 161 LEU A O 1
ATOM 1314 N N . VAL A 1 162 ? 9.069 25.082 -24.144 1.00 82.44 162 VAL A N 1
ATOM 1315 C CA . VAL A 1 162 ? 9.930 23.883 -24.074 1.00 82.44 162 VAL A CA 1
ATOM 1316 C C . VAL A 1 162 ? 9.507 22.953 -22.940 1.00 82.44 162 VAL A C 1
ATOM 1318 O O . VAL A 1 162 ? 9.184 21.801 -23.194 1.00 82.44 162 VAL A O 1
ATOM 1321 N N . SER A 1 163 ? 9.482 23.437 -21.697 1.00 77.06 163 SER A N 1
ATOM 1322 C CA . SER A 1 163 ? 9.048 22.644 -20.539 1.00 77.06 163 SER A CA 1
ATOM 1323 C C . SER A 1 163 ? 8.459 23.537 -19.461 1.00 77.06 163 SER A C 1
ATOM 1325 O O . SER A 1 163 ? 9.023 24.590 -19.165 1.00 77.06 163 SER A O 1
ATOM 1327 N N . ALA A 1 164 ? 7.389 23.083 -18.809 1.00 74.62 164 ALA A N 1
ATOM 1328 C CA . ALA A 1 164 ? 6.936 23.683 -17.560 1.00 74.62 164 ALA A CA 1
ATOM 1329 C C . ALA A 1 164 ? 8.042 23.616 -16.488 1.00 74.62 164 ALA A C 1
ATOM 1331 O O . ALA A 1 164 ? 8.986 22.822 -16.576 1.00 74.62 164 ALA A O 1
ATOM 1332 N N . THR A 1 165 ? 7.953 24.482 -15.485 1.00 73.19 165 THR A N 1
ATOM 1333 C CA . THR A 1 165 ? 8.884 24.574 -14.354 1.00 73.19 165 THR A CA 1
ATOM 1334 C C . THR A 1 165 ? 8.074 24.959 -13.101 1.00 73.19 165 THR A C 1
ATOM 1336 O O . THR A 1 165 ? 7.104 25.711 -13.236 1.00 73.19 165 THR A O 1
ATOM 1339 N N . PRO A 1 166 ? 8.389 24.439 -11.895 1.00 71.94 166 PRO A N 1
ATOM 1340 C CA . PRO A 1 166 ? 7.619 24.734 -10.681 1.00 71.94 166 PRO A CA 1
ATOM 1341 C C . PRO A 1 166 ? 7.471 26.233 -10.378 1.00 71.94 166 PRO A C 1
ATOM 1343 O O . PRO A 1 166 ? 8.244 27.056 -10.868 1.00 71.94 166 PRO A O 1
ATOM 1346 N N . ASN A 1 167 ? 6.478 26.569 -9.547 1.00 78.38 167 ASN A N 1
ATOM 1347 C CA . ASN A 1 167 ? 6.142 27.939 -9.132 1.00 78.38 167 ASN A CA 1
ATOM 1348 C C . ASN A 1 167 ? 5.885 28.886 -10.314 1.00 78.38 167 ASN A C 1
ATOM 1350 O O . ASN A 1 167 ? 6.500 29.943 -10.462 1.00 78.38 167 ASN A O 1
ATOM 1354 N N . PHE A 1 168 ? 4.931 28.468 -11.153 1.00 86.50 168 PHE A N 1
ATOM 1355 C CA . PHE A 1 168 ? 4.402 29.234 -12.282 1.00 86.50 168 PHE A CA 1
ATOM 1356 C C . PHE A 1 168 ? 5.474 29.672 -13.287 1.00 86.50 168 PHE A C 1
ATOM 1358 O O . PHE A 1 168 ? 5.432 30.790 -13.794 1.00 86.50 168 PHE A O 1
ATOM 1365 N N . ALA A 1 169 ? 6.434 28.799 -13.593 1.00 84.44 169 ALA A N 1
ATOM 1366 C CA . ALA A 1 169 ? 7.491 29.081 -14.553 1.00 84.44 169 ALA A CA 1
ATOM 1367 C C . ALA A 1 169 ? 7.422 28.174 -15.792 1.00 84.44 169 ALA A C 1
ATOM 1369 O O . ALA A 1 169 ? 6.821 27.098 -15.799 1.00 84.44 169 ALA A O 1
ATOM 1370 N N . TYR A 1 170 ? 8.065 28.615 -16.869 1.00 87.94 170 TYR A N 1
ATOM 1371 C CA . TYR A 1 170 ? 8.229 27.845 -18.095 1.00 87.94 170 TYR A CA 1
ATOM 1372 C C . TYR A 1 170 ? 9.623 28.090 -18.668 1.00 87.94 170 TYR A C 1
ATOM 1374 O O . TYR A 1 170 ? 10.045 29.234 -18.838 1.00 87.94 170 TYR A O 1
ATOM 1382 N N . THR A 1 171 ? 10.338 27.020 -19.004 1.00 86.56 171 THR A N 1
ATOM 1383 C CA . THR A 1 171 ? 11.536 27.104 -19.838 1.00 86.56 171 THR A CA 1
ATOM 1384 C C . THR A 1 171 ? 11.103 27.241 -21.296 1.00 86.56 171 THR A C 1
ATOM 1386 O O . THR A 1 171 ? 10.309 26.444 -21.802 1.00 86.56 171 THR A O 1
ATOM 1389 N N . VAL A 1 172 ? 11.612 28.264 -21.975 1.00 91.50 172 VAL A N 1
ATOM 1390 C CA . VAL A 1 172 ? 11.172 28.705 -23.303 1.00 91.50 172 VAL A CA 1
ATOM 1391 C C . VAL A 1 172 ? 12.356 29.007 -24.218 1.00 91.50 172 VAL A C 1
ATOM 1393 O O . VAL A 1 172 ? 13.454 29.314 -23.754 1.00 91.50 172 VAL A O 1
ATOM 1396 N N . TYR A 1 173 ? 12.141 28.943 -25.531 1.00 92.12 173 TYR A N 1
ATOM 1397 C CA . TYR A 1 173 ? 13.168 29.139 -26.550 1.00 92.12 173 TYR A CA 1
ATOM 1398 C C . TYR A 1 173 ? 12.694 30.055 -27.683 1.00 92.12 173 TYR A C 1
ATOM 1400 O O . TYR A 1 173 ? 11.666 29.824 -28.311 1.00 92.12 173 TYR A O 1
ATOM 1408 N N . GLY A 1 174 ? 13.459 31.099 -27.987 1.00 91.06 174 GLY A N 1
ATOM 1409 C CA . GLY A 1 174 ? 13.065 32.108 -28.973 1.00 91.06 174 GLY A CA 1
ATOM 1410 C C . GLY A 1 174 ? 14.079 33.245 -29.068 1.00 91.06 174 GLY A C 1
ATOM 1411 O O . GLY A 1 174 ? 15.103 33.198 -28.382 1.00 91.06 174 GLY A O 1
ATOM 1412 N N . PRO A 1 175 ? 13.864 34.247 -29.938 1.00 90.00 175 PRO A N 1
ATOM 1413 C CA . PRO A 1 175 ? 14.797 35.359 -30.100 1.00 90.00 175 PRO A CA 1
ATOM 1414 C C . PRO A 1 175 ? 14.977 36.117 -28.780 1.00 90.00 175 PRO A C 1
ATOM 1416 O O . PRO A 1 175 ? 13.996 36.452 -28.124 1.00 90.00 175 PRO A O 1
ATOM 1419 N N . GLN A 1 176 ? 16.220 36.441 -28.402 1.00 82.62 176 GLN A N 1
ATOM 1420 C CA . GLN A 1 176 ? 16.489 37.106 -27.114 1.00 82.62 176 GLN A CA 1
ATOM 1421 C C . GLN A 1 176 ? 15.698 38.412 -26.933 1.00 82.62 176 GLN A C 1
ATOM 1423 O O . GLN A 1 176 ? 15.253 38.717 -25.833 1.00 82.62 176 GLN A O 1
ATOM 1428 N N . ARG A 1 177 ? 15.506 39.170 -28.020 1.00 83.56 177 ARG A N 1
ATOM 1429 C CA . ARG A 1 177 ? 14.710 40.402 -28.019 1.00 83.56 177 ARG A CA 1
ATOM 1430 C C . ARG A 1 177 ? 13.252 40.131 -27.621 1.00 83.56 177 ARG A C 1
ATOM 1432 O O . ARG A 1 177 ? 12.739 40.825 -26.758 1.00 83.56 177 ARG A O 1
ATOM 1439 N N . THR A 1 178 ? 12.643 39.090 -28.183 1.00 88.31 178 THR A N 1
ATOM 1440 C CA . THR A 1 178 ? 11.260 38.685 -27.901 1.00 88.31 178 THR A CA 1
ATOM 1441 C C . THR A 1 178 ? 11.069 38.246 -26.448 1.00 88.31 178 THR A C 1
ATOM 1443 O O . THR A 1 178 ? 10.003 38.465 -25.893 1.00 88.31 178 THR A O 1
ATOM 1446 N N . MET A 1 179 ? 12.099 37.681 -25.803 1.00 83.75 179 MET A N 1
ATOM 1447 C CA . MET A 1 179 ? 12.049 37.369 -24.364 1.00 83.75 179 MET A CA 1
ATOM 1448 C C . MET A 1 179 ? 11.973 38.640 -23.511 1.00 83.75 179 MET A C 1
ATOM 1450 O O . MET A 1 179 ? 11.174 38.701 -22.588 1.00 83.75 179 MET A O 1
ATOM 1454 N N . LEU A 1 180 ? 12.747 39.674 -23.854 1.00 81.69 180 LEU A N 1
ATOM 1455 C CA . LEU A 1 180 ? 12.684 40.969 -23.167 1.00 81.69 180 LEU A CA 1
ATOM 1456 C C . LEU A 1 180 ? 11.343 41.677 -23.441 1.00 81.69 180 LEU A C 1
ATOM 1458 O O . LEU A 1 180 ? 10.730 42.208 -22.529 1.00 81.69 180 LEU A O 1
ATOM 1462 N N . GLU A 1 181 ? 10.832 41.604 -24.673 1.00 86.06 181 GLU A N 1
ATOM 1463 C CA . GLU A 1 181 ? 9.493 42.107 -25.039 1.00 86.06 181 GLU A CA 1
ATOM 1464 C C . GLU A 1 181 ? 8.341 41.298 -24.401 1.00 86.06 181 GLU A C 1
ATOM 1466 O O . GLU A 1 181 ? 7.205 41.771 -24.365 1.00 86.06 181 GLU A O 1
ATOM 1471 N N . ALA A 1 182 ? 8.622 40.095 -23.886 1.00 87.12 182 ALA A N 1
ATOM 1472 C CA . ALA A 1 182 ? 7.699 39.297 -23.084 1.00 87.12 182 ALA A CA 1
ATOM 1473 C C . ALA A 1 182 ? 7.777 39.620 -21.580 1.00 87.12 182 ALA A C 1
ATOM 1475 O O . ALA A 1 182 ? 6.815 39.355 -20.869 1.00 87.12 182 ALA A O 1
ATOM 1476 N N . GLU A 1 183 ? 8.872 40.209 -21.090 1.00 87.19 183 GLU A N 1
ATOM 1477 C CA . GLU A 1 183 ? 8.994 40.666 -19.696 1.00 87.19 183 GLU A CA 1
ATOM 1478 C C . GLU A 1 183 ? 8.108 41.888 -19.412 1.00 87.19 183 GLU A C 1
ATOM 1480 O O . GLU A 1 183 ? 7.565 42.023 -18.324 1.00 87.19 183 GLU A O 1
ATOM 1485 N N . GLU A 1 184 ? 7.864 42.714 -20.434 1.00 88.62 184 GLU A N 1
ATOM 1486 C CA . GLU A 1 184 ? 6.931 43.853 -20.410 1.00 88.62 184 GLU A CA 1
ATOM 1487 C C . GLU A 1 184 ? 5.438 43.431 -20.433 1.00 88.62 184 GLU A C 1
ATOM 1489 O O . GLU A 1 184 ? 4.545 44.274 -20.557 1.00 88.62 184 GLU A O 1
ATOM 1494 N N . LYS A 1 185 ? 5.122 42.126 -20.377 1.00 92.00 185 LYS A N 1
ATOM 1495 C CA . LYS A 1 185 ? 3.737 41.623 -20.369 1.00 92.00 185 LYS A CA 1
ATOM 1496 C C . LYS A 1 185 ? 3.193 41.605 -18.940 1.00 92.00 185 LYS A C 1
ATOM 1498 O O . LYS A 1 185 ? 3.839 41.030 -18.072 1.00 92.00 185 LYS A O 1
ATOM 1503 N N . PRO A 1 186 ? 1.965 42.099 -18.683 1.00 91.12 186 PRO A N 1
ATOM 1504 C CA . PRO A 1 186 ? 1.432 42.213 -17.321 1.00 91.12 186 PRO A CA 1
ATOM 1505 C C . PRO A 1 186 ? 1.271 40.862 -16.605 1.00 91.12 186 PRO A C 1
ATOM 1507 O O . PRO A 1 186 ? 1.230 40.822 -15.382 1.00 91.12 186 PRO A O 1
ATOM 1510 N N . PHE A 1 187 ? 1.199 39.756 -17.353 1.00 92.44 187 PHE A N 1
ATOM 1511 C CA . PHE A 1 187 ? 1.131 38.399 -16.811 1.00 92.44 187 PHE A CA 1
ATOM 1512 C C . PHE A 1 187 ? 2.493 37.736 -16.555 1.00 92.44 187 PHE A C 1
ATOM 1514 O O . PHE A 1 187 ? 2.540 36.643 -15.984 1.00 92.44 187 PHE A O 1
ATOM 1521 N N . VAL A 1 188 ? 3.601 38.363 -16.954 1.00 92.75 188 VAL A N 1
ATOM 1522 C CA . VAL A 1 188 ? 4.963 37.894 -16.682 1.00 92.75 188 VAL A CA 1
ATOM 1523 C C . VAL A 1 188 ? 5.506 38.639 -15.465 1.00 92.75 188 VAL A C 1
ATOM 1525 O O . VAL A 1 188 ? 5.517 39.861 -15.413 1.00 92.75 188 VAL A O 1
ATOM 1528 N N . ARG A 1 189 ? 5.961 37.886 -14.461 1.00 90.69 189 ARG A N 1
ATOM 1529 C CA . ARG A 1 189 ? 6.631 38.416 -13.267 1.00 90.69 189 ARG A CA 1
ATOM 1530 C C . ARG A 1 189 ? 8.105 38.717 -13.529 1.00 90.69 189 ARG A C 1
ATOM 1532 O O . ARG A 1 189 ? 8.650 39.639 -12.935 1.00 90.69 189 ARG A O 1
ATOM 1539 N N . SER A 1 190 ? 8.766 37.878 -14.325 1.00 88.75 190 SER A N 1
ATOM 1540 C C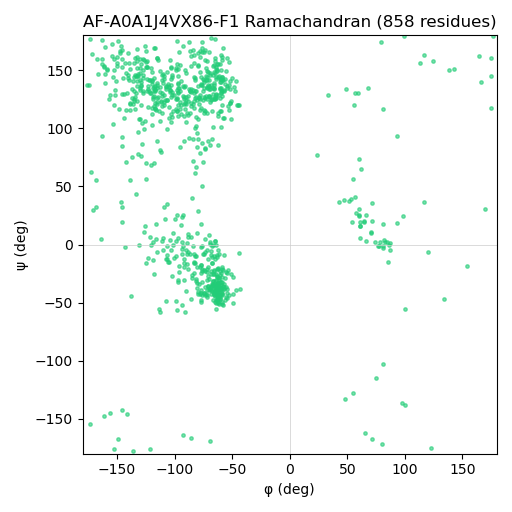A . SER A 1 190 ? 10.179 38.032 -14.687 1.00 88.75 190 SER A CA 1
ATOM 1541 C C . SER A 1 190 ? 10.574 37.117 -15.845 1.00 88.75 190 SER A C 1
ATOM 1543 O O . SER A 1 190 ? 9.947 36.075 -16.077 1.00 88.75 190 SER A O 1
ATOM 1545 N N . THR A 1 191 ? 11.676 37.451 -16.517 1.00 87.88 191 THR A N 1
ATOM 1546 C CA . THR A 1 191 ? 12.403 36.527 -17.387 1.00 87.88 191 THR A CA 1
ATOM 1547 C C . THR A 1 191 ? 13.846 36.359 -16.920 1.00 87.88 191 THR A C 1
ATOM 1549 O O . THR A 1 191 ? 14.504 37.285 -16.452 1.00 87.88 191 THR A O 1
ATOM 1552 N N . TYR A 1 192 ? 14.361 35.133 -17.005 1.00 83.81 192 TYR A N 1
ATOM 1553 C CA . TYR A 1 192 ? 15.690 34.797 -16.501 1.00 83.81 192 TYR A CA 1
ATOM 1554 C C . TYR A 1 192 ? 16.488 33.999 -17.542 1.00 83.81 192 TYR A C 1
ATOM 1556 O O . TYR A 1 192 ? 16.033 32.935 -17.970 1.00 83.81 192 TYR A O 1
ATOM 1564 N N . PRO A 1 193 ? 17.691 34.443 -17.960 1.00 83.62 193 PRO A N 1
ATOM 1565 C CA . PRO A 1 193 ? 18.485 33.721 -18.951 1.00 83.62 193 PRO A CA 1
ATOM 1566 C C . PRO A 1 193 ? 18.846 32.304 -18.480 1.00 83.62 193 PRO A C 1
ATOM 1568 O O . PRO A 1 193 ? 19.464 32.130 -17.426 1.00 83.62 193 PRO A O 1
ATOM 1571 N N . TYR A 1 194 ? 18.535 31.281 -19.284 1.00 79.75 194 TYR A N 1
ATOM 1572 C CA . TYR A 1 194 ? 18.814 29.883 -18.938 1.00 79.75 194 TYR A CA 1
ATOM 1573 C C . TYR A 1 194 ? 20.302 29.564 -19.161 1.00 79.75 194 TYR A C 1
ATOM 1575 O O . TYR A 1 194 ? 20.736 29.054 -20.201 1.00 79.75 194 TYR A O 1
ATOM 1583 N N . SER A 1 195 ? 21.108 29.992 -18.189 1.00 78.69 195 SER A N 1
ATOM 1584 C CA . SER A 1 195 ? 22.569 30.021 -18.265 1.00 78.69 195 SER A CA 1
ATOM 1585 C C . SER A 1 195 ? 23.199 28.633 -18.484 1.00 78.69 195 SER A C 1
ATOM 1587 O O . SER A 1 195 ? 22.624 27.626 -18.068 1.00 78.69 195 SER A O 1
ATOM 1589 N N . PRO A 1 196 ? 24.420 28.550 -19.055 1.00 80.31 196 PRO A N 1
ATOM 1590 C CA . PRO A 1 196 ? 25.138 27.282 -19.232 1.00 80.31 196 PRO A CA 1
ATOM 1591 C C . PRO A 1 196 ? 25.307 26.452 -17.953 1.00 80.31 196 PRO A C 1
ATOM 1593 O O . PRO A 1 196 ? 25.508 25.249 -18.033 1.00 80.31 196 PRO A O 1
ATOM 1596 N N . GLN A 1 197 ? 25.232 27.077 -16.777 1.00 70.62 197 GLN A N 1
ATOM 1597 C CA . GLN A 1 197 ? 25.276 26.403 -15.484 1.00 70.62 197 GLN A CA 1
ATOM 1598 C C . GLN A 1 197 ? 23.974 25.639 -15.191 1.00 70.62 197 GLN A C 1
ATOM 1600 O O . GLN A 1 197 ? 24.032 24.499 -14.751 1.00 70.62 197 GLN A O 1
ATOM 1605 N N . LEU A 1 198 ? 22.803 26.211 -15.484 1.00 72.62 198 LEU A N 1
ATOM 1606 C CA . LEU A 1 198 ? 21.511 25.540 -15.255 1.00 72.62 198 LEU A CA 1
ATOM 1607 C C . LEU A 1 198 ? 21.333 24.293 -16.143 1.00 72.62 198 LEU A C 1
ATOM 1609 O O . LEU A 1 198 ? 20.619 23.364 -15.782 1.00 72.62 198 LEU A O 1
ATOM 1613 N N . LYS A 1 199 ? 22.062 24.242 -17.262 1.00 82.94 199 LYS A N 1
ATOM 1614 C CA . LYS A 1 199 ? 22.118 23.111 -18.199 1.00 82.94 199 LYS A CA 1
ATOM 1615 C C . LYS A 1 199 ? 22.979 21.932 -17.721 1.00 82.94 199 LYS A C 1
ATOM 1617 O O . LYS A 1 199 ? 23.094 20.964 -18.463 1.00 82.94 199 LYS A O 1
ATOM 1622 N N . LEU A 1 200 ? 23.630 22.008 -16.557 1.00 75.38 200 LEU A N 1
ATOM 1623 C CA . LEU A 1 200 ? 24.555 20.978 -16.064 1.00 75.38 200 LEU A CA 1
ATOM 1624 C C . LEU A 1 200 ? 24.066 20.343 -14.756 1.00 75.38 200 LEU A C 1
ATOM 1626 O O . LEU A 1 200 ? 23.770 21.044 -13.783 1.00 75.38 200 LEU A O 1
ATOM 1630 N N . GLU A 1 201 ? 24.095 19.011 -14.705 1.00 65.75 201 GLU A N 1
ATOM 1631 C CA . GLU A 1 201 ? 24.003 18.219 -13.471 1.00 65.75 201 GLU A CA 1
ATOM 1632 C C . GLU A 1 201 ? 24.943 18.768 -12.372 1.00 65.75 201 GLU A C 1
ATOM 1634 O O . GLU A 1 201 ? 26.081 19.165 -12.643 1.00 65.75 201 GLU A O 1
ATOM 1639 N N . ARG A 1 202 ? 24.493 18.769 -11.108 1.00 63.44 202 ARG A N 1
ATOM 1640 C CA . ARG A 1 202 ? 25.242 19.326 -9.963 1.00 63.44 202 ARG A CA 1
ATOM 1641 C C . ARG A 1 202 ? 26.670 18.779 -9.851 1.00 63.44 202 ARG A C 1
ATOM 1643 O O . ARG A 1 202 ? 27.596 19.562 -9.657 1.00 63.44 202 ARG A O 1
ATOM 1650 N N . ALA A 1 203 ? 26.879 17.474 -10.031 1.00 61.38 203 ALA A N 1
ATOM 1651 C CA . ALA A 1 203 ? 28.217 16.885 -9.949 1.00 61.38 203 ALA A CA 1
ATOM 1652 C C . ALA A 1 203 ? 29.157 17.386 -11.062 1.00 61.38 203 ALA A C 1
ATOM 1654 O O . ALA A 1 203 ? 30.302 17.731 -10.776 1.00 61.38 203 ALA A O 1
ATOM 1655 N N . LEU A 1 204 ? 28.662 17.535 -12.298 1.00 70.12 204 LEU A N 1
ATOM 1656 C CA . LEU A 1 204 ? 29.429 18.101 -13.419 1.00 70.12 204 LEU A CA 1
ATOM 1657 C C . LEU A 1 204 ? 29.828 19.567 -13.177 1.00 70.12 204 LEU A C 1
ATOM 1659 O O . LEU A 1 204 ? 30.847 20.021 -13.693 1.00 70.12 204 LEU A O 1
ATOM 1663 N N . ARG A 1 205 ? 29.058 20.307 -12.366 1.00 70.56 205 ARG A N 1
ATOM 1664 C CA . ARG A 1 205 ? 29.402 21.674 -11.933 1.00 70.56 205 ARG A CA 1
ATOM 1665 C C . ARG A 1 205 ? 30.433 21.713 -10.807 1.00 70.56 205 ARG A C 1
ATOM 1667 O O . ARG A 1 205 ? 31.249 22.629 -10.781 1.00 70.56 205 ARG A O 1
ATOM 1674 N N . LEU A 1 206 ? 30.413 20.736 -9.901 1.00 63.62 206 LEU A N 1
ATOM 1675 C CA . LEU A 1 206 ? 31.404 20.602 -8.825 1.00 63.62 206 LEU A CA 1
ATOM 1676 C C . LEU A 1 206 ? 32.744 20.034 -9.327 1.00 63.62 206 LEU A C 1
ATOM 1678 O O . LEU A 1 206 ? 33.786 20.303 -8.735 1.00 63.62 206 LEU A O 1
ATOM 1682 N N . GLN A 1 207 ? 32.730 19.290 -10.435 1.00 69.62 207 GLN A N 1
ATOM 1683 C CA . GLN A 1 207 ? 33.898 18.651 -11.050 1.00 69.62 207 GLN A CA 1
ATOM 1684 C C . GLN A 1 207 ? 34.340 19.361 -12.349 1.00 69.62 207 GLN A C 1
ATOM 1686 O O . GLN A 1 207 ? 34.842 18.724 -13.273 1.00 69.62 207 GLN A O 1
ATOM 1691 N N . ASP A 1 208 ? 34.210 20.696 -12.410 1.00 71.31 208 ASP A N 1
ATOM 1692 C CA . ASP A 1 208 ? 34.402 21.553 -13.605 1.00 71.31 208 ASP A CA 1
ATOM 1693 C C . ASP A 1 208 ? 35.777 21.471 -14.308 1.00 71.31 208 ASP A C 1
ATOM 1695 O O . ASP A 1 208 ? 35.961 22.032 -15.390 1.00 71.31 208 ASP A O 1
ATOM 1699 N N . LYS A 1 209 ? 36.745 20.781 -13.696 1.00 77.38 209 LYS A N 1
ATOM 1700 C CA . LYS A 1 209 ? 38.126 20.578 -14.171 1.00 77.38 209 LYS A CA 1
ATOM 1701 C C . LYS A 1 209 ? 38.506 19.103 -14.339 1.00 77.38 209 LYS A C 1
ATOM 1703 O O . LYS A 1 209 ? 39.679 18.823 -14.587 1.00 77.38 209 LYS A O 1
ATOM 1708 N N . ALA A 1 210 ? 37.572 18.163 -14.176 1.00 75.94 210 ALA A N 1
ATOM 1709 C CA . ALA A 1 210 ? 37.874 16.747 -14.358 1.00 75.94 210 ALA A CA 1
ATOM 1710 C C . ALA A 1 210 ? 38.248 16.467 -15.825 1.00 75.94 210 ALA A C 1
ATOM 1712 O O . ALA A 1 210 ? 37.544 16.863 -16.760 1.00 75.94 210 ALA A O 1
ATOM 1713 N N . LYS A 1 211 ? 39.410 15.829 -16.002 1.00 83.19 211 LYS A N 1
ATOM 1714 C CA . LYS A 1 211 ? 40.043 15.562 -17.306 1.00 83.19 211 LYS A CA 1
ATOM 1715 C C . LYS A 1 211 ? 39.750 14.173 -17.854 1.00 83.19 211 LYS A C 1
ATOM 1717 O O . LYS A 1 211 ? 39.941 13.951 -19.044 1.00 83.19 211 LYS A O 1
ATOM 1722 N N . GLU A 1 212 ? 39.314 13.272 -16.985 1.00 78.81 212 GLU A N 1
ATOM 1723 C CA . GLU A 1 212 ? 38.837 11.943 -17.344 1.00 78.81 212 GLU A CA 1
ATOM 1724 C C . GLU A 1 212 ? 37.579 12.061 -18.208 1.00 78.81 212 GLU A C 1
ATOM 1726 O O . GLU A 1 212 ? 36.760 12.968 -18.023 1.00 78.81 212 GLU A O 1
ATOM 1731 N N . GLU A 1 213 ? 37.442 11.162 -19.177 1.00 85.94 213 GLU A N 1
ATOM 1732 C CA . GLU A 1 213 ? 36.265 11.119 -20.035 1.00 85.94 213 GLU A CA 1
ATOM 1733 C C . GLU A 1 213 ? 35.103 10.470 -19.291 1.00 85.94 213 GLU A C 1
ATOM 1735 O O . GLU A 1 213 ? 35.225 9.382 -18.732 1.00 85.94 213 GLU A O 1
ATOM 1740 N N . SER A 1 214 ? 33.963 11.153 -19.282 1.00 76.12 214 SER A N 1
ATOM 1741 C CA . SER A 1 214 ? 32.712 10.623 -18.750 1.00 76.12 214 SER A CA 1
ATOM 1742 C C . SER A 1 214 ? 31.812 10.192 -19.900 1.00 76.12 214 SER A C 1
ATOM 1744 O O . SER A 1 214 ? 31.749 10.872 -20.926 1.00 76.12 214 SER A O 1
ATOM 1746 N N . GLU A 1 215 ? 31.063 9.107 -19.708 1.00 77.44 215 GLU A N 1
ATOM 1747 C CA . GLU A 1 215 ? 29.863 8.862 -20.508 1.00 77.44 215 GLU A CA 1
ATOM 1748 C C . GLU A 1 215 ? 28.791 9.876 -20.096 1.00 77.44 215 GLU A C 1
ATOM 1750 O O . GLU A 1 215 ? 28.503 10.073 -18.912 1.00 77.44 215 GLU A O 1
ATOM 1755 N N . LEU A 1 216 ? 28.232 10.566 -21.083 1.00 82.69 216 LEU A N 1
ATOM 1756 C CA . LEU A 1 216 ? 27.396 11.743 -20.904 1.00 82.69 216 LEU A CA 1
ATOM 1757 C C . LEU A 1 216 ? 26.155 11.650 -21.786 1.00 82.69 216 LEU A C 1
ATOM 1759 O O . LEU A 1 216 ? 26.180 11.126 -22.903 1.00 82.69 216 LEU A O 1
ATOM 1763 N N . LEU A 1 217 ? 25.056 12.187 -21.272 1.00 74.44 217 LEU A N 1
ATOM 1764 C CA . LEU A 1 217 ? 23.788 12.296 -21.969 1.00 74.44 217 LEU A CA 1
ATOM 1765 C C . LEU A 1 217 ? 23.411 13.768 -22.061 1.00 74.44 217 LEU A C 1
ATOM 1767 O O . LEU A 1 217 ? 23.418 14.470 -21.050 1.00 74.44 217 LEU A O 1
ATOM 1771 N N . LEU A 1 218 ? 23.062 14.229 -23.260 1.00 89.50 218 LEU A N 1
ATOM 1772 C CA . LEU A 1 218 ? 22.512 15.563 -23.460 1.00 89.50 218 LEU A CA 1
ATOM 1773 C C . LEU A 1 218 ? 21.151 15.528 -24.158 1.00 89.50 218 LEU A C 1
ATOM 1775 O O . LEU A 1 218 ? 20.861 14.632 -24.958 1.00 89.50 218 LEU A O 1
ATOM 1779 N N . LEU A 1 219 ? 20.356 16.556 -23.883 1.00 80.44 219 LEU A N 1
ATOM 1780 C CA . LEU A 1 219 ? 19.180 16.931 -24.661 1.00 80.44 219 LEU A CA 1
ATOM 1781 C C . LEU A 1 219 ? 19.491 18.232 -25.401 1.00 80.44 219 LEU A C 1
ATOM 1783 O O . LEU A 1 219 ? 19.934 19.205 -24.790 1.00 80.44 219 LEU A O 1
ATOM 1787 N N . VAL A 1 220 ? 19.266 18.255 -26.710 1.00 91.06 220 VAL A N 1
ATOM 1788 C CA . VAL A 1 220 ? 19.305 19.453 -27.560 1.00 91.06 220 VAL A CA 1
ATOM 1789 C C . VAL A 1 220 ? 17.933 19.626 -28.197 1.00 91.06 220 VAL A C 1
ATOM 1791 O O . VAL A 1 220 ? 17.287 18.640 -28.530 1.00 91.06 220 VAL A O 1
ATOM 1794 N N . LEU A 1 221 ? 17.456 20.859 -28.333 1.00 87.88 221 LEU A N 1
ATOM 1795 C CA . LEU A 1 221 ? 16.171 21.141 -28.967 1.00 87.88 221 LEU A CA 1
ATOM 1796 C C . LEU A 1 221 ? 16.135 20.637 -30.413 1.00 87.88 221 LEU A C 1
ATOM 1798 O O . LEU A 1 221 ? 17.083 20.825 -31.177 1.00 87.88 221 LEU A O 1
ATOM 1802 N N . ASP A 1 222 ? 14.993 20.069 -30.791 1.00 85.69 222 ASP A N 1
ATOM 1803 C CA . ASP A 1 222 ? 14.633 19.756 -32.169 1.00 85.69 222 ASP A CA 1
ATOM 1804 C C . ASP A 1 222 ? 14.389 21.067 -32.939 1.00 85.69 222 ASP A C 1
ATOM 1806 O O . ASP A 1 222 ? 13.280 21.604 -32.997 1.00 85.69 222 ASP A O 1
ATOM 1810 N N . GLU A 1 223 ? 15.479 21.629 -33.455 1.00 90.12 223 GLU A N 1
ATOM 1811 C CA . GLU A 1 223 ? 15.542 22.796 -34.334 1.00 90.12 223 GLU A CA 1
ATOM 1812 C C . GLU A 1 223 ? 16.455 22.453 -35.530 1.00 90.12 223 GLU A C 1
ATOM 1814 O O . GLU A 1 223 ? 17.444 21.732 -35.346 1.00 90.12 223 GLU A O 1
ATOM 1819 N N . PRO A 1 224 ? 16.184 22.955 -36.752 1.00 88.50 224 PRO A N 1
ATOM 1820 C CA . PRO A 1 224 ? 16.926 22.565 -37.954 1.00 88.50 224 PRO A CA 1
ATOM 1821 C C . PRO A 1 224 ? 18.453 22.711 -37.823 1.00 88.50 224 PRO A C 1
ATOM 1823 O O . PRO A 1 224 ? 18.976 23.814 -37.670 1.00 88.50 224 PRO A O 1
ATOM 1826 N N . GLY A 1 225 ? 19.169 21.584 -37.895 1.00 87.75 225 GLY A N 1
ATOM 1827 C CA . GLY A 1 225 ? 20.634 21.514 -37.807 1.00 87.75 225 GLY A CA 1
ATOM 1828 C C . GLY A 1 225 ? 21.232 21.714 -36.406 1.00 87.75 225 GLY A C 1
ATOM 1829 O O . GLY A 1 225 ? 22.456 21.695 -36.270 1.00 87.75 225 GLY A O 1
ATOM 1830 N N . ALA A 1 226 ? 20.421 21.887 -35.355 1.00 90.75 226 ALA A N 1
ATOM 1831 C CA . ALA A 1 226 ? 20.915 22.137 -33.998 1.00 90.75 226 ALA A CA 1
ATOM 1832 C C . ALA A 1 226 ? 21.709 20.948 -33.435 1.00 90.75 226 ALA A C 1
ATOM 1834 O O . ALA A 1 226 ? 22.845 21.109 -32.983 1.00 90.75 226 ALA A O 1
ATOM 1835 N N . ALA A 1 227 ? 21.145 19.742 -33.521 1.00 89.75 227 ALA A N 1
ATOM 1836 C CA . ALA A 1 227 ? 21.804 18.519 -33.074 1.00 89.75 227 ALA A CA 1
ATOM 1837 C C . ALA A 1 227 ? 23.072 18.205 -33.886 1.00 89.75 227 ALA A C 1
ATOM 1839 O O . ALA A 1 227 ? 24.083 17.806 -33.309 1.00 89.75 227 ALA A O 1
ATOM 1840 N N . ASP A 1 228 ? 23.072 18.473 -35.195 1.00 93.31 228 ASP A N 1
ATOM 1841 C CA . ASP A 1 228 ? 24.264 18.355 -36.041 1.00 93.31 228 ASP A CA 1
ATOM 1842 C C . ASP A 1 228 ? 25.348 19.364 -35.634 1.00 93.31 228 ASP A C 1
ATOM 1844 O O . ASP A 1 228 ? 26.528 19.019 -35.573 1.00 93.31 228 ASP A O 1
ATOM 1848 N N . GLY A 1 229 ? 24.965 20.595 -35.280 1.00 93.38 229 GLY A N 1
ATOM 1849 C CA . GLY A 1 229 ? 25.866 21.602 -34.718 1.00 93.38 229 GLY A CA 1
ATOM 1850 C C . GLY A 1 229 ? 26.492 21.171 -33.387 1.00 93.38 229 GLY A C 1
ATOM 1851 O O . GLY A 1 229 ? 27.695 21.362 -33.184 1.00 93.38 229 GLY A O 1
ATOM 1852 N N . VAL A 1 230 ? 25.713 20.533 -32.506 1.00 93.69 230 VAL A N 1
ATOM 1853 C CA . VAL A 1 230 ? 26.206 19.964 -31.239 1.00 93.69 230 VAL A CA 1
ATOM 1854 C C . VAL A 1 230 ? 27.155 18.789 -31.484 1.00 93.69 230 VAL A C 1
ATOM 1856 O O . VAL A 1 230 ? 28.257 18.794 -30.939 1.00 93.69 230 VAL A O 1
ATOM 1859 N N . VAL A 1 231 ? 26.792 17.830 -32.344 1.00 95.00 231 VAL A N 1
ATOM 1860 C CA . VAL A 1 231 ? 27.656 16.695 -32.733 1.00 95.00 231 VAL A CA 1
ATOM 1861 C C . VAL A 1 231 ? 28.991 17.187 -33.299 1.00 95.00 231 VAL A C 1
ATOM 1863 O O . VAL A 1 231 ? 30.053 16.754 -32.849 1.00 95.00 231 VAL A O 1
ATOM 1866 N N . ASN A 1 232 ? 28.958 18.157 -34.217 1.00 94.06 232 ASN A N 1
ATOM 1867 C CA . ASN A 1 232 ? 30.166 18.769 -34.773 1.00 94.06 232 ASN A CA 1
ATOM 1868 C C . ASN A 1 232 ? 31.010 19.493 -33.710 1.00 94.06 232 ASN A C 1
ATOM 1870 O O . ASN A 1 232 ? 32.236 19.514 -33.821 1.00 94.06 232 ASN A O 1
ATOM 1874 N N . MET A 1 233 ? 30.396 20.083 -32.679 1.00 94.19 233 MET A N 1
ATOM 1875 C CA . MET A 1 233 ? 31.144 20.673 -31.566 1.00 94.19 233 MET A CA 1
ATOM 1876 C C . MET A 1 233 ? 31.782 19.599 -30.677 1.00 94.19 233 MET A C 1
ATOM 1878 O O . MET A 1 233 ? 32.950 19.744 -30.334 1.00 94.19 233 MET A O 1
ATOM 1882 N N . ILE A 1 234 ? 31.069 18.520 -30.338 1.00 95.19 234 ILE A N 1
ATOM 1883 C CA . ILE A 1 234 ? 31.607 17.411 -29.530 1.00 95.19 234 ILE A CA 1
ATOM 1884 C C . ILE A 1 234 ? 32.831 16.798 -30.225 1.00 95.19 234 ILE A C 1
ATOM 1886 O O . ILE A 1 234 ? 33.902 16.738 -29.620 1.00 95.19 234 ILE A O 1
ATOM 1890 N N . ALA A 1 235 ? 32.725 16.482 -31.520 1.00 93.94 235 ALA A N 1
ATOM 1891 C CA . ALA A 1 235 ? 33.842 15.969 -32.316 1.00 93.94 235 ALA A CA 1
ATOM 1892 C C . ALA A 1 235 ? 35.039 16.946 -32.359 1.00 93.94 235 ALA A C 1
ATOM 1894 O O . ALA A 1 235 ? 36.186 16.544 -32.173 1.00 93.94 235 ALA A O 1
ATOM 1895 N N . ARG A 1 236 ? 34.794 18.259 -32.507 1.00 95.06 236 ARG A N 1
ATOM 1896 C CA . ARG A 1 236 ? 35.845 19.304 -32.441 1.00 95.06 236 ARG A CA 1
ATOM 1897 C C . ARG A 1 236 ? 36.480 19.476 -31.057 1.00 95.06 236 ARG A C 1
ATOM 1899 O O . ARG A 1 236 ? 37.529 20.110 -30.954 1.00 95.06 236 ARG A O 1
ATOM 1906 N N . LEU A 1 237 ? 35.856 18.959 -30.000 1.00 93.44 237 LEU A N 1
ATOM 1907 C CA . LEU A 1 237 ? 36.415 18.898 -28.646 1.00 93.44 237 LEU A CA 1
ATOM 1908 C C . LEU A 1 237 ? 37.043 17.529 -28.331 1.00 93.44 237 LEU A C 1
ATOM 1910 O O . LEU A 1 237 ? 37.505 17.327 -27.206 1.00 93.44 237 LEU A O 1
ATOM 1914 N N . GLY A 1 238 ? 37.111 16.632 -29.321 1.00 93.62 238 GLY A N 1
ATOM 1915 C CA . GLY A 1 238 ? 37.699 15.299 -29.210 1.00 93.62 238 GLY A CA 1
ATOM 1916 C C . GLY A 1 238 ? 36.785 14.254 -28.573 1.00 93.62 238 GLY A C 1
ATOM 1917 O O . GLY A 1 238 ? 37.299 13.250 -28.108 1.00 93.62 238 GLY A O 1
ATOM 1918 N N . GLY A 1 239 ? 35.471 14.496 -28.508 1.00 92.12 239 GLY A N 1
ATOM 1919 C CA . GLY A 1 239 ? 34.505 13.543 -27.957 1.00 92.12 239 GLY A CA 1
ATOM 1920 C C . GLY A 1 239 ? 33.907 12.600 -29.001 1.00 92.12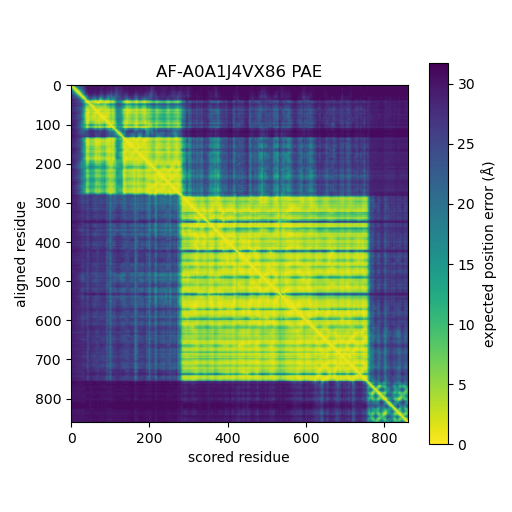 239 GLY A C 1
ATOM 1921 O O . GLY A 1 239 ? 33.725 12.974 -30.162 1.00 92.12 239 GLY A O 1
ATOM 1922 N N . GLU A 1 240 ? 33.554 11.396 -28.560 1.00 91.69 240 GLU A N 1
ATOM 1923 C CA . GLU A 1 240 ? 32.942 10.331 -29.363 1.00 91.69 240 GLU A CA 1
ATOM 1924 C C . GLU A 1 240 ? 31.412 10.330 -29.201 1.00 91.69 240 GLU A C 1
ATOM 1926 O O . GLU A 1 240 ? 30.910 10.498 -28.091 1.00 91.69 240 GLU A O 1
ATOM 1931 N N . ILE A 1 241 ? 30.653 10.124 -30.285 1.00 93.19 241 ILE A N 1
ATOM 1932 C CA . ILE A 1 241 ? 29.187 9.982 -30.235 1.00 93.19 241 ILE A CA 1
ATOM 1933 C C . ILE A 1 241 ? 28.816 8.498 -30.224 1.00 93.19 241 ILE A C 1
ATOM 1935 O O . ILE A 1 241 ? 29.083 7.791 -31.189 1.00 93.19 241 ILE A O 1
ATOM 1939 N N . GLU A 1 242 ? 28.126 8.050 -29.177 1.00 81.69 242 GLU A N 1
ATOM 1940 C CA . GLU A 1 242 ? 27.691 6.655 -29.033 1.00 81.69 242 GLU A CA 1
ATOM 1941 C C . GLU A 1 242 ? 26.305 6.418 -29.649 1.00 81.69 242 GLU A C 1
ATOM 1943 O O . GLU A 1 242 ? 26.046 5.384 -30.262 1.00 81.69 242 GLU A O 1
ATOM 1948 N N . ASN A 1 243 ? 25.373 7.362 -29.468 1.00 76.44 243 ASN A N 1
ATOM 1949 C CA . ASN A 1 243 ? 24.012 7.246 -29.995 1.00 76.44 243 ASN A CA 1
ATOM 1950 C C . ASN A 1 243 ? 23.298 8.604 -30.084 1.00 76.44 243 ASN A C 1
ATOM 1952 O O . ASN A 1 243 ? 23.445 9.445 -29.200 1.00 76.44 243 ASN A O 1
ATOM 1956 N N . ARG A 1 244 ? 22.438 8.778 -31.094 1.00 83.94 244 ARG A N 1
ATOM 1957 C CA . ARG A 1 244 ? 21.505 9.909 -31.238 1.00 83.94 244 ARG A CA 1
ATOM 1958 C C . ARG A 1 244 ? 20.093 9.378 -31.498 1.00 83.94 244 ARG A C 1
ATOM 1960 O O . ARG A 1 244 ? 19.932 8.442 -32.278 1.00 83.94 244 ARG A O 1
ATOM 1967 N N . ARG A 1 245 ? 19.076 9.957 -30.851 1.00 64.94 245 ARG A N 1
ATOM 1968 C CA . ARG A 1 245 ? 17.654 9.631 -31.071 1.00 64.94 245 ARG A CA 1
ATOM 1969 C C . ARG A 1 245 ? 16.756 10.831 -30.761 1.00 64.94 245 ARG A C 1
ATOM 1971 O O . ARG A 1 245 ? 16.872 11.412 -29.686 1.00 64.94 245 ARG A O 1
ATOM 1978 N N . LYS A 1 246 ? 15.807 11.138 -31.648 1.00 72.25 246 LYS A N 1
ATOM 1979 C CA . LYS A 1 246 ? 14.734 12.119 -31.411 1.00 72.25 246 LYS A CA 1
ATOM 1980 C C . LYS A 1 246 ? 13.724 11.624 -30.366 1.00 72.25 246 LYS A C 1
ATOM 1982 O O . LYS A 1 246 ? 13.292 10.471 -30.427 1.00 72.25 246 LYS A O 1
ATOM 1987 N N . ILE A 1 247 ? 13.368 12.483 -29.410 1.00 50.03 247 ILE A N 1
ATOM 1988 C CA . ILE A 1 247 ? 12.432 12.232 -28.304 1.00 50.03 247 ILE A CA 1
ATOM 1989 C C . ILE A 1 247 ? 11.639 13.525 -28.050 1.00 50.03 247 ILE A C 1
ATOM 1991 O O . ILE A 1 247 ? 12.190 14.496 -27.538 1.00 50.03 247 ILE A O 1
ATOM 1995 N N . LYS A 1 248 ? 10.346 13.525 -28.402 1.00 73.94 248 LYS A N 1
ATOM 1996 C CA . LYS A 1 248 ? 9.473 14.716 -28.399 1.00 73.94 248 LYS A CA 1
ATOM 1997 C C . LYS A 1 248 ? 10.141 15.929 -29.097 1.00 73.94 248 LYS A C 1
ATOM 1999 O O . LYS A 1 248 ? 10.693 15.770 -30.185 1.00 73.94 248 LYS A O 1
ATOM 2004 N N . GLU A 1 249 ? 10.096 17.112 -28.481 1.00 77.56 249 GLU A N 1
ATOM 2005 C CA . GLU A 1 249 ? 10.740 18.373 -28.883 1.00 77.56 249 GLU A CA 1
ATOM 2006 C C . GLU A 1 249 ? 12.280 18.421 -28.749 1.00 77.56 249 GLU A C 1
ATOM 2008 O O . GLU A 1 249 ? 12.878 19.482 -28.959 1.00 77.56 249 GLU A O 1
ATOM 2013 N N . PHE A 1 250 ? 12.937 17.295 -28.447 1.00 80.06 250 PHE A N 1
ATOM 2014 C CA . PHE A 1 250 ? 14.393 17.185 -28.322 1.00 80.06 250 PHE A CA 1
ATOM 2015 C C . PHE A 1 250 ? 14.997 16.109 -29.233 1.00 80.06 250 PHE A C 1
ATOM 2017 O O . PHE A 1 250 ? 14.374 15.104 -29.575 1.00 80.06 250 PHE A O 1
ATOM 2024 N N . GLU A 1 251 ? 16.288 16.247 -29.517 1.00 82.50 251 GLU A N 1
ATOM 2025 C CA . GLU A 1 251 ? 17.165 15.120 -29.805 1.00 82.50 251 GLU A CA 1
ATOM 2026 C C . GLU A 1 251 ? 18.037 14.795 -28.588 1.00 82.50 251 GLU A C 1
ATOM 2028 O O . GLU A 1 251 ? 18.673 15.660 -27.984 1.00 82.50 251 GLU A O 1
ATOM 2033 N N . ARG A 1 252 ? 18.075 13.510 -28.233 1.00 86.50 252 ARG A N 1
ATOM 2034 C CA . ARG A 1 252 ? 18.907 12.955 -27.169 1.00 86.50 252 ARG A CA 1
ATOM 2035 C C . ARG A 1 252 ? 20.194 12.407 -27.773 1.00 86.50 252 ARG A C 1
ATOM 2037 O O . ARG A 1 252 ? 20.134 11.498 -28.605 1.00 86.50 252 ARG A O 1
ATOM 2044 N N . ILE A 1 253 ? 21.343 12.899 -27.318 1.00 86.50 253 ILE A N 1
ATOM 2045 C CA . ILE A 1 253 ? 22.671 12.446 -27.757 1.00 86.50 253 ILE A CA 1
ATOM 2046 C C . ILE A 1 253 ? 23.423 11.864 -26.555 1.00 86.50 253 ILE A C 1
ATOM 2048 O O . ILE A 1 253 ? 23.543 12.516 -25.519 1.00 86.50 253 ILE A O 1
ATOM 2052 N N . ARG A 1 254 ? 23.934 10.638 -26.702 1.00 85.25 254 ARG A N 1
ATOM 2053 C CA . ARG A 1 254 ? 24.850 9.970 -25.768 1.00 85.25 254 ARG A CA 1
ATOM 2054 C C . ARG A 1 254 ? 26.264 10.012 -26.352 1.00 85.25 254 ARG A C 1
ATOM 2056 O O . ARG A 1 254 ? 26.436 9.717 -27.536 1.00 85.25 254 ARG A O 1
ATOM 2063 N N . PHE A 1 255 ? 27.242 10.416 -25.551 1.00 92.44 255 PHE A N 1
ATOM 2064 C CA . PHE A 1 255 ? 28.601 10.718 -26.003 1.00 92.44 255 PHE A CA 1
ATOM 2065 C C . PHE A 1 255 ? 29.632 10.548 -24.879 1.00 92.44 255 PHE A C 1
ATOM 2067 O O . PHE A 1 255 ? 29.272 10.560 -23.703 1.00 92.44 255 PHE A O 1
ATOM 2074 N N . LYS A 1 256 ? 30.915 10.444 -25.236 1.00 91.62 256 LYS A N 1
ATOM 2075 C CA . LYS A 1 256 ? 32.050 10.525 -24.304 1.00 91.62 256 LYS A CA 1
ATOM 2076 C C . LYS A 1 256 ? 32.790 11.850 -24.478 1.00 91.62 256 LYS A C 1
ATOM 2078 O O . LYS A 1 256 ? 33.041 12.269 -25.607 1.00 91.62 256 LYS A O 1
ATOM 2083 N N . LEU A 1 257 ? 33.116 12.526 -23.373 1.00 93.88 257 LEU A N 1
ATOM 2084 C CA . LEU A 1 257 ? 33.951 13.739 -23.350 1.00 93.88 257 LEU A CA 1
ATOM 2085 C C . LEU A 1 257 ? 34.472 14.013 -21.927 1.00 93.88 257 LEU A C 1
ATOM 2087 O O . LEU A 1 257 ? 33.835 13.628 -20.946 1.00 93.88 257 LEU A O 1
ATOM 2091 N N . SER A 1 258 ? 35.595 14.725 -21.791 1.00 89.94 258 SER A N 1
ATOM 2092 C CA . SER A 1 258 ? 36.066 15.207 -20.485 1.00 89.94 258 SER A CA 1
ATOM 2093 C C . SER A 1 258 ? 35.251 16.396 -19.955 1.00 89.94 258 SER A C 1
ATOM 2095 O O . SER A 1 258 ? 34.860 17.301 -20.703 1.00 89.94 258 SER A O 1
ATOM 2097 N N . VAL A 1 259 ? 35.006 16.418 -18.639 1.00 81.69 259 VAL A N 1
ATOM 2098 C CA . VAL A 1 259 ? 34.113 17.395 -17.980 1.00 81.69 259 VAL A CA 1
ATOM 2099 C C . VAL A 1 259 ? 34.585 18.840 -18.184 1.00 81.69 259 VAL A C 1
ATOM 2101 O O . VAL A 1 259 ? 33.767 19.716 -18.475 1.00 81.69 259 VAL A O 1
ATOM 2104 N N . GLU A 1 260 ? 35.904 19.083 -18.163 1.00 86.75 260 GLU A N 1
ATOM 2105 C CA . GLU A 1 260 ? 36.520 20.396 -18.448 1.00 86.75 260 GLU A CA 1
ATOM 2106 C C . GLU A 1 260 ? 36.049 21.044 -19.774 1.00 86.75 260 GLU A C 1
ATOM 2108 O O . GLU A 1 260 ? 36.056 22.273 -19.917 1.00 86.75 260 GLU A O 1
ATOM 2113 N N . ARG A 1 261 ? 35.598 20.247 -20.755 1.00 90.00 261 ARG A N 1
ATOM 2114 C CA . ARG A 1 261 ? 35.177 20.722 -22.086 1.00 90.00 261 ARG A CA 1
ATOM 2115 C C . ARG A 1 261 ? 33.679 21.034 -22.176 1.00 90.00 261 ARG A C 1
ATOM 2117 O O . ARG A 1 261 ? 33.278 21.778 -23.076 1.00 90.00 261 ARG A O 1
ATOM 2124 N N . LEU A 1 262 ? 32.853 20.567 -21.233 1.00 86.44 262 LEU A N 1
ATOM 2125 C CA . LEU A 1 262 ? 31.385 20.696 -21.286 1.00 86.44 262 LEU A CA 1
ATOM 2126 C C . LEU A 1 262 ? 30.880 22.136 -21.201 1.00 86.44 262 LEU A C 1
ATOM 2128 O O . LEU A 1 262 ? 29.840 22.453 -21.777 1.00 86.44 262 LEU A O 1
ATOM 2132 N N . SER A 1 263 ? 31.660 23.036 -20.599 1.00 84.06 263 SER A N 1
ATOM 2133 C CA . SER A 1 263 ? 31.390 24.481 -20.599 1.00 84.06 263 SER A CA 1
ATOM 2134 C C . SER A 1 263 ? 31.206 25.076 -22.007 1.00 84.06 263 SER A C 1
ATOM 2136 O O . SER A 1 263 ? 30.522 26.088 -22.159 1.00 84.06 263 SER A O 1
ATOM 2138 N N . ARG A 1 264 ? 31.770 24.445 -23.051 1.00 86.56 264 ARG A N 1
ATOM 2139 C CA . ARG A 1 264 ? 31.580 24.830 -24.461 1.00 86.56 264 ARG A CA 1
ATOM 2140 C C . ARG A 1 264 ? 30.328 24.227 -25.102 1.00 86.56 264 ARG A C 1
ATOM 2142 O O . ARG A 1 264 ? 29.772 24.860 -25.993 1.00 86.56 264 ARG A O 1
ATOM 2149 N N . ILE A 1 265 ? 29.880 23.050 -24.655 1.00 90.44 265 ILE A N 1
ATOM 2150 C CA . ILE A 1 265 ? 28.644 22.410 -25.136 1.00 90.44 265 ILE A CA 1
ATOM 2151 C C . ILE A 1 265 ? 27.425 23.090 -24.505 1.00 90.44 265 ILE A C 1
ATOM 2153 O O . ILE A 1 265 ? 26.531 23.525 -25.220 1.00 90.44 265 ILE A O 1
ATOM 2157 N N . ALA A 1 266 ? 27.430 23.308 -23.187 1.00 85.25 266 ALA A N 1
ATOM 2158 C CA . ALA A 1 266 ? 26.362 24.034 -22.494 1.00 85.25 266 ALA A CA 1
ATOM 2159 C C . ALA A 1 266 ? 26.224 25.503 -22.962 1.00 85.25 266 ALA A C 1
ATOM 2161 O O . ALA A 1 266 ? 25.167 26.116 -22.821 1.00 85.25 266 ALA A O 1
ATOM 2162 N N . ALA A 1 267 ? 27.271 26.078 -23.565 1.00 87.69 267 ALA A N 1
ATOM 2163 C CA . ALA A 1 267 ? 27.220 27.408 -24.172 1.00 87.69 267 ALA A CA 1
ATOM 2164 C C . ALA A 1 267 ? 26.459 27.474 -25.515 1.00 87.69 267 ALA A C 1
ATOM 2166 O O . ALA A 1 267 ? 26.230 28.571 -26.030 1.00 87.69 267 ALA A O 1
ATOM 2167 N N . ILE A 1 268 ? 26.063 26.334 -26.086 1.00 89.56 268 ILE A N 1
ATOM 2168 C CA . ILE A 1 268 ? 25.203 26.265 -27.272 1.00 89.56 268 ILE A CA 1
ATOM 2169 C C . ILE A 1 268 ? 23.761 26.608 -26.838 1.00 89.56 268 ILE A C 1
ATOM 2171 O O . ILE A 1 268 ? 23.278 26.019 -25.865 1.00 89.56 268 ILE A O 1
ATOM 2175 N N . PRO A 1 269 ? 23.067 27.570 -27.484 1.00 88.94 269 PRO A N 1
ATOM 2176 C CA . PRO A 1 269 ? 21.721 27.988 -27.086 1.00 88.94 269 PRO A CA 1
ATOM 2177 C C . PRO A 1 269 ? 20.720 26.836 -27.008 1.00 88.94 269 PRO A C 1
ATOM 2179 O O . PRO A 1 269 ? 19.966 26.766 -26.043 1.00 88.94 269 PRO A O 1
ATOM 2182 N N . GLU A 1 270 ? 20.781 25.936 -27.986 1.00 92.06 270 GLU A N 1
ATOM 2183 C CA . GLU A 1 270 ? 19.838 24.851 -28.249 1.00 92.06 270 GLU A CA 1
ATOM 2184 C C . GLU A 1 270 ? 20.018 23.649 -27.310 1.00 92.06 270 GLU A C 1
ATOM 2186 O O . GLU A 1 270 ? 19.099 22.848 -27.158 1.00 92.06 270 GLU A O 1
ATOM 2191 N N . VAL A 1 271 ? 21.182 23.503 -26.663 1.00 90.69 271 VAL A N 1
ATOM 2192 C CA . VAL A 1 271 ? 21.401 22.465 -25.641 1.00 90.69 271 VAL A CA 1
ATOM 2193 C C . VAL A 1 271 ? 20.544 22.790 -24.423 1.00 90.69 271 VAL A C 1
ATOM 2195 O O . VAL A 1 271 ? 20.656 23.881 -23.874 1.00 90.69 271 VAL A O 1
ATOM 2198 N N . TYR A 1 272 ? 19.708 21.854 -23.995 1.00 85.69 272 TYR A N 1
ATOM 2199 C CA . TYR A 1 272 ? 18.794 22.004 -22.869 1.00 85.69 272 TYR A CA 1
ATOM 2200 C C . TYR A 1 272 ? 19.410 21.481 -21.568 1.00 85.69 272 TYR A C 1
ATOM 2202 O O . TYR A 1 272 ? 19.494 22.217 -20.592 1.00 85.69 272 TYR A O 1
ATOM 2210 N N . HIS A 1 273 ? 19.924 20.250 -21.563 1.00 84.06 273 HIS A N 1
ATOM 2211 C CA . HIS A 1 273 ? 20.544 19.657 -20.375 1.00 84.06 273 HIS A CA 1
ATOM 2212 C C . HIS A 1 273 ? 21.714 18.740 -20.744 1.00 84.06 273 HIS A C 1
ATOM 2214 O O . HIS A 1 273 ? 21.722 18.172 -21.837 1.00 84.06 273 HIS A O 1
ATOM 2220 N N . ILE A 1 274 ? 22.680 18.591 -19.834 1.00 83.00 274 ILE A N 1
ATOM 2221 C CA . ILE A 1 274 ? 23.781 17.625 -19.880 1.00 83.00 274 ILE A CA 1
ATOM 2222 C C . ILE A 1 274 ? 23.963 17.013 -18.485 1.00 83.00 274 ILE A C 1
ATOM 2224 O O . ILE A 1 274 ? 24.186 17.725 -17.501 1.00 83.00 274 ILE A O 1
ATOM 2228 N N . GLN A 1 275 ? 23.939 15.687 -18.437 1.00 77.81 275 GLN A N 1
ATOM 2229 C CA . GLN A 1 275 ? 24.159 14.861 -17.252 1.00 77.81 275 GLN A CA 1
ATOM 2230 C C . GLN A 1 275 ? 25.139 13.728 -17.564 1.00 77.81 275 GLN A C 1
ATOM 2232 O O . GLN A 1 275 ? 25.428 13.439 -18.728 1.00 77.81 275 GLN A O 1
ATOM 2237 N N . ARG A 1 276 ? 25.624 13.046 -16.530 1.00 75.69 276 ARG A N 1
ATOM 2238 C CA . ARG A 1 276 ? 26.340 11.776 -16.675 1.00 75.69 276 ARG A CA 1
ATOM 2239 C C . ARG A 1 276 ? 25.375 10.664 -17.079 1.00 75.69 276 ARG A C 1
ATOM 2241 O O . ARG A 1 276 ? 24.200 10.660 -16.703 1.00 75.69 276 ARG A O 1
ATOM 2248 N N . VAL A 1 277 ? 25.880 9.704 -17.848 1.00 54.81 277 VAL A N 1
ATOM 2249 C CA . VAL A 1 277 ? 25.229 8.403 -17.994 1.00 54.81 277 VAL A CA 1
ATOM 2250 C C . VAL A 1 277 ? 25.589 7.592 -16.763 1.00 54.81 277 VAL A C 1
ATOM 2252 O O . VAL A 1 277 ? 26.717 7.123 -16.619 1.00 54.81 277 VAL A O 1
ATOM 2255 N N . PHE A 1 278 ? 24.619 7.399 -15.880 1.00 46.09 278 PHE A N 1
ATOM 2256 C CA . PHE A 1 278 ? 24.717 6.335 -14.897 1.00 46.09 278 PHE A CA 1
ATOM 2257 C C . PHE A 1 278 ? 24.650 5.003 -15.645 1.00 46.09 278 PHE A C 1
ATOM 2259 O O . PHE A 1 278 ? 23.770 4.789 -16.486 1.00 46.09 278 PHE A O 1
ATOM 2266 N N . LYS A 1 279 ? 25.601 4.104 -15.370 1.00 41.34 279 LYS A N 1
ATOM 2267 C CA . LYS A 1 279 ? 25.441 2.707 -15.775 1.00 41.34 279 LYS A CA 1
ATOM 2268 C C . LYS A 1 279 ? 24.161 2.209 -15.115 1.00 41.34 279 LYS A C 1
ATOM 2270 O O . LYS A 1 279 ? 23.985 2.423 -13.918 1.00 41.34 279 LYS A O 1
ATOM 2275 N N . LYS A 1 280 ? 23.291 1.550 -15.885 1.00 33.53 280 LYS A N 1
ATOM 2276 C CA . LYS A 1 280 ? 22.204 0.766 -15.300 1.00 33.53 280 LYS A CA 1
ATOM 2277 C C . LYS A 1 280 ? 22.846 -0.306 -14.427 1.00 33.53 280 LYS A C 1
ATOM 2279 O O . LYS A 1 280 ? 23.359 -1.291 -14.951 1.00 33.53 280 LYS A O 1
ATOM 2284 N N . VAL A 1 281 ? 22.854 -0.070 -13.124 1.00 31.94 281 VAL A N 1
ATOM 2285 C CA . VAL A 1 281 ? 22.953 -1.151 -12.158 1.00 31.94 281 VAL A CA 1
ATOM 2286 C C . VAL A 1 281 ? 21.647 -1.934 -12.210 1.00 31.94 281 VAL A C 1
ATOM 2288 O O . VAL A 1 281 ? 20.581 -1.392 -12.523 1.00 31.94 281 VAL A O 1
ATOM 2291 N N . LEU A 1 282 ? 21.769 -3.226 -11.964 1.00 33.00 282 LEU A N 1
ATOM 2292 C CA . LEU A 1 282 ? 20.649 -4.044 -11.543 1.00 33.00 282 LEU A CA 1
ATOM 2293 C C . LEU A 1 282 ? 20.304 -3.574 -10.097 1.00 33.00 282 LEU A C 1
ATOM 2295 O O . LEU A 1 282 ? 21.214 -3.139 -9.392 1.00 33.00 282 LEU A O 1
ATOM 2299 N N . LEU A 1 283 ? 19.029 -3.575 -9.685 1.00 45.41 283 LEU A N 1
ATOM 2300 C CA . LEU A 1 283 ? 18.587 -3.428 -8.272 1.00 45.41 283 LEU A CA 1
ATOM 2301 C C . LEU A 1 283 ? 17.384 -4.383 -8.028 1.00 45.41 283 LEU A C 1
ATOM 2303 O O . LEU A 1 283 ? 16.797 -4.846 -8.998 1.00 45.41 283 LEU A O 1
ATOM 2307 N N . ASP A 1 284 ? 16.999 -4.659 -6.778 1.00 62.66 284 ASP A N 1
ATOM 2308 C CA . ASP A 1 284 ? 16.541 -6.004 -6.320 1.00 62.66 284 ASP A CA 1
ATOM 2309 C C . ASP A 1 284 ? 15.729 -5.950 -4.983 1.00 62.66 284 ASP A C 1
ATOM 2311 O O . ASP A 1 284 ? 15.045 -4.943 -4.782 1.00 62.66 284 ASP A O 1
ATOM 2315 N N . GLU A 1 285 ? 15.785 -6.979 -4.102 1.00 83.44 285 GLU A N 1
ATOM 2316 C CA . GLU A 1 285 ? 15.038 -7.216 -2.824 1.00 83.44 285 GLU A CA 1
ATOM 2317 C C . GLU A 1 285 ? 14.879 -6.033 -1.843 1.00 83.44 285 GLU A C 1
ATOM 2319 O O . GLU A 1 285 ? 14.164 -6.144 -0.853 1.00 83.44 285 GLU A O 1
ATOM 2324 N N . VAL A 1 286 ? 15.530 -4.894 -2.081 1.00 84.62 286 VAL A N 1
ATOM 2325 C CA . VAL A 1 286 ? 15.440 -3.652 -1.287 1.00 84.62 286 VAL A CA 1
ATOM 2326 C C . VAL A 1 286 ? 14.004 -3.286 -0.874 1.00 84.62 286 VAL A C 1
ATOM 2328 O O . VAL A 1 286 ? 13.793 -2.826 0.244 1.00 84.62 286 VAL A O 1
ATOM 2331 N N . SER A 1 287 ? 13.008 -3.497 -1.743 1.00 86.50 287 SER A N 1
ATOM 2332 C CA . SER A 1 287 ? 11.586 -3.242 -1.441 1.00 86.50 287 SER A CA 1
ATOM 2333 C C . SER A 1 287 ? 11.012 -4.143 -0.348 1.00 86.50 287 SER A C 1
ATOM 2335 O O . SER A 1 287 ? 10.172 -3.725 0.451 1.00 86.50 287 SER A O 1
ATOM 2337 N N . ASP A 1 288 ? 11.489 -5.375 -0.313 1.00 89.75 288 ASP A N 1
ATOM 2338 C CA . ASP A 1 288 ? 11.011 -6.427 0.565 1.00 89.75 288 ASP A CA 1
ATOM 2339 C C . ASP A 1 288 ? 11.632 -6.190 1.945 1.00 89.75 288 ASP A C 1
ATOM 2341 O O . ASP A 1 288 ? 10.943 -6.175 2.961 1.00 89.75 288 ASP A O 1
ATOM 2345 N N . GLN A 1 289 ? 12.915 -5.813 1.953 1.00 93.81 289 GLN A N 1
ATOM 2346 C CA . GLN A 1 289 ? 13.648 -5.361 3.135 1.00 93.81 289 GLN A CA 1
ATOM 2347 C C . GLN A 1 289 ? 13.030 -4.117 3.788 1.00 93.81 289 GLN A C 1
ATOM 2349 O O . GLN A 1 289 ? 12.978 -4.034 5.012 1.00 93.81 289 GLN A O 1
ATOM 2354 N N . ILE A 1 290 ? 12.512 -3.166 3.001 1.00 93.44 290 ILE A N 1
ATOM 2355 C CA . ILE A 1 290 ? 11.762 -2.015 3.538 1.00 93.44 290 ILE A CA 1
ATOM 2356 C C . ILE A 1 290 ? 10.481 -2.475 4.240 1.00 93.44 290 ILE A C 1
ATOM 2358 O O . ILE A 1 290 ? 10.186 -2.001 5.333 1.00 93.44 290 ILE A O 1
ATOM 2362 N N . SER A 1 291 ? 9.746 -3.405 3.628 1.00 94.50 291 SER A N 1
ATOM 2363 C CA . SER A 1 291 ? 8.496 -3.946 4.182 1.00 94.50 291 SER A CA 1
ATOM 2364 C C . SER A 1 291 ? 8.742 -4.868 5.391 1.00 94.50 291 SER A C 1
ATOM 2366 O O . SER A 1 291 ? 7.856 -5.065 6.215 1.00 94.50 291 SER A O 1
ATOM 2368 N N . ALA A 1 292 ? 9.955 -5.409 5.526 1.00 92.44 292 ALA A N 1
ATOM 2369 C CA . ALA A 1 292 ? 10.401 -6.250 6.637 1.00 92.44 292 ALA A CA 1
ATOM 2370 C C . ALA A 1 292 ? 10.950 -5.478 7.856 1.00 92.44 292 ALA A C 1
ATOM 2372 O O . ALA A 1 292 ? 11.261 -6.101 8.869 1.00 92.44 292 ALA A O 1
ATOM 2373 N N . GLY A 1 293 ? 11.131 -4.155 7.755 1.00 92.31 293 GLY A N 1
ATOM 2374 C CA . GLY A 1 293 ? 11.818 -3.353 8.781 1.00 92.31 293 GLY A CA 1
ATOM 2375 C C . GLY A 1 293 ? 13.352 -3.383 8.710 1.00 92.31 293 GLY A C 1
ATOM 2376 O O . GLY A 1 293 ? 14.035 -2.784 9.539 1.00 92.31 293 GLY A O 1
ATOM 2377 N N . ASN A 1 294 ? 13.927 -4.048 7.704 1.00 94.06 294 ASN A N 1
ATOM 2378 C CA . ASN A 1 294 ? 15.366 -4.285 7.556 1.00 94.06 294 ASN A CA 1
ATOM 2379 C C . ASN A 1 294 ? 16.099 -3.081 6.931 1.00 94.06 294 ASN A C 1
ATOM 2381 O O . ASN A 1 294 ? 16.709 -3.160 5.858 1.00 94.06 294 ASN A O 1
ATOM 2385 N N . TYR A 1 295 ? 16.043 -1.939 7.619 1.00 93.81 295 TYR A N 1
ATOM 2386 C CA . TYR A 1 295 ? 16.713 -0.697 7.237 1.00 93.81 295 TYR A CA 1
ATOM 2387 C C . TYR A 1 295 ? 17.255 0.079 8.444 1.00 93.81 295 TYR A C 1
ATOM 2389 O O . TYR A 1 295 ? 16.763 -0.024 9.563 1.00 93.81 295 TYR A O 1
ATOM 2397 N N . VAL A 1 296 ? 18.268 0.918 8.212 1.00 91.88 296 VAL A N 1
ATOM 2398 C CA . VAL A 1 296 ? 18.817 1.843 9.216 1.00 91.88 296 VAL A CA 1
ATOM 2399 C C . VAL A 1 296 ? 18.747 3.263 8.667 1.00 91.88 296 VAL A C 1
ATOM 2401 O O . VAL A 1 296 ? 19.334 3.565 7.631 1.00 91.88 296 VAL A O 1
ATOM 2404 N N . GLY A 1 297 ? 18.003 4.147 9.338 1.00 88.19 297 GLY A N 1
ATOM 2405 C CA . GLY A 1 297 ? 17.844 5.544 8.904 1.00 88.19 297 GLY A CA 1
ATOM 2406 C C . GLY A 1 297 ? 17.226 5.700 7.507 1.00 88.19 297 GLY A C 1
ATOM 2407 O O . GLY A 1 297 ? 17.571 6.635 6.790 1.00 88.19 297 GLY A O 1
ATOM 2408 N N . GLY A 1 298 ? 16.366 4.759 7.103 1.00 88.50 298 GLY A N 1
ATOM 2409 C CA . GLY A 1 298 ? 15.759 4.703 5.769 1.00 88.50 298 GLY A CA 1
ATOM 2410 C C . GLY A 1 298 ? 16.602 4.014 4.688 1.00 88.50 298 GLY A C 1
ATOM 2411 O O . GLY A 1 298 ? 16.161 3.950 3.544 1.00 88.50 298 GLY A O 1
ATOM 2412 N N . VAL A 1 299 ? 17.788 3.490 5.028 1.00 92.25 299 VAL A N 1
ATOM 2413 C CA . VAL A 1 299 ? 18.687 2.766 4.111 1.00 92.25 299 VAL A CA 1
ATOM 2414 C C . VAL A 1 299 ? 18.588 1.253 4.364 1.00 92.25 299 VAL A C 1
ATOM 2416 O O . VAL A 1 299 ? 19.012 0.810 5.435 1.00 92.25 299 VAL A O 1
ATOM 2419 N N . PRO A 1 300 ? 18.047 0.448 3.431 1.00 92.94 300 PRO A N 1
ATOM 2420 C CA . PRO A 1 300 ? 17.935 -1.003 3.599 1.00 92.94 300 PRO A CA 1
ATOM 2421 C C . PRO A 1 300 ? 19.276 -1.736 3.509 1.00 92.94 300 PRO A C 1
ATOM 2423 O O . PRO A 1 300 ? 20.229 -1.243 2.900 1.00 92.94 300 PRO A O 1
ATOM 2426 N N . PHE A 1 301 ? 19.332 -2.938 4.082 1.00 91.75 301 PHE A N 1
ATOM 2427 C CA . PHE A 1 301 ? 20.480 -3.850 4.009 1.00 91.75 301 PHE A CA 1
ATOM 2428 C C . PHE A 1 301 ? 20.077 -5.229 3.461 1.00 91.75 301 PHE A C 1
ATOM 2430 O O . PHE A 1 301 ? 18.896 -5.528 3.332 1.00 91.75 301 PHE A O 1
ATOM 2437 N N . THR A 1 302 ? 21.064 -6.047 3.086 1.00 91.06 302 THR A N 1
ATOM 2438 C CA . THR A 1 302 ? 20.890 -7.328 2.377 1.00 91.06 302 THR A CA 1
ATOM 2439 C C . THR A 1 302 ? 20.560 -8.502 3.307 1.00 91.06 302 THR A C 1
ATOM 2441 O O . THR A 1 302 ? 20.943 -8.510 4.477 1.00 91.06 302 THR A O 1
ATOM 2444 N N . GLY A 1 303 ? 19.928 -9.550 2.760 1.00 89.44 303 GLY A N 1
ATOM 2445 C CA . GLY A 1 303 ? 19.768 -10.854 3.416 1.00 89.44 303 GLY A CA 1
ATOM 2446 C C . GLY A 1 303 ? 18.331 -11.276 3.729 1.00 89.44 303 GLY A C 1
ATOM 2447 O O . GLY A 1 303 ? 18.113 -11.907 4.763 1.00 89.44 303 GLY A O 1
ATOM 2448 N N . TYR A 1 304 ? 17.352 -10.959 2.874 1.00 93.56 304 TYR A N 1
ATOM 2449 C CA . TYR A 1 304 ? 15.927 -11.153 3.188 1.00 93.56 304 TYR A CA 1
ATOM 2450 C C . TYR A 1 304 ? 15.578 -12.627 3.462 1.00 93.56 304 TYR A C 1
ATOM 2452 O O . TYR A 1 304 ? 14.967 -12.949 4.478 1.00 93.56 304 TYR A O 1
ATOM 2460 N N . ASN A 1 305 ? 16.098 -13.548 2.642 1.00 90.50 305 ASN A N 1
ATOM 2461 C CA . ASN A 1 305 ? 15.977 -14.997 2.871 1.00 90.50 305 ASN A CA 1
ATOM 2462 C C . ASN A 1 305 ? 16.576 -15.472 4.210 1.00 90.50 305 ASN A C 1
ATOM 2464 O O . ASN A 1 305 ? 16.129 -16.478 4.755 1.00 90.50 305 ASN A O 1
ATOM 2468 N N . THR A 1 306 ? 17.580 -14.777 4.754 1.00 90.56 306 THR A N 1
ATOM 2469 C CA . THR A 1 306 ? 18.156 -15.110 6.067 1.00 90.56 306 THR A CA 1
ATOM 2470 C C . THR A 1 306 ? 17.209 -14.696 7.190 1.00 90.56 306 THR A C 1
ATOM 2472 O O . THR A 1 306 ? 17.011 -15.469 8.121 1.00 90.56 306 THR A O 1
ATOM 2475 N N . TRP A 1 307 ? 16.595 -13.513 7.080 1.00 92.81 307 TRP A N 1
ATOM 2476 C CA . TRP A 1 307 ? 15.574 -13.018 8.011 1.00 92.81 307 TRP A CA 1
ATOM 2477 C C . TRP A 1 307 ? 14.344 -13.940 8.018 1.00 92.81 307 TRP A C 1
ATOM 2479 O O . TRP A 1 307 ? 13.994 -14.481 9.066 1.00 92.81 307 TRP A O 1
ATOM 2489 N N . LEU A 1 308 ? 13.795 -14.247 6.837 1.00 92.69 308 LEU A N 1
ATOM 2490 C CA . LEU A 1 308 ? 12.754 -15.265 6.632 1.00 92.69 308 LEU A CA 1
ATOM 2491 C C . LEU A 1 308 ? 13.122 -16.604 7.307 1.00 92.69 308 LEU A C 1
ATOM 2493 O O . LEU A 1 308 ? 12.379 -17.130 8.140 1.00 92.69 308 LEU A O 1
ATOM 2497 N N . GLY A 1 309 ? 14.336 -17.103 7.046 1.00 91.00 309 GLY A N 1
ATOM 2498 C CA . GLY A 1 309 ? 14.861 -18.335 7.640 1.00 91.00 309 GLY A CA 1
ATOM 2499 C C . GLY A 1 309 ? 15.032 -18.307 9.166 1.00 91.00 309 GLY A C 1
ATOM 2500 O O . GLY A 1 309 ? 14.921 -19.358 9.793 1.00 91.00 309 GLY A O 1
ATOM 2501 N N . THR A 1 310 ? 15.262 -17.142 9.787 1.00 90.88 310 THR A N 1
ATOM 2502 C CA . THR A 1 310 ? 15.284 -17.015 11.260 1.00 90.88 310 THR A CA 1
ATOM 2503 C C . THR A 1 310 ? 13.896 -17.015 11.897 1.00 90.88 310 THR A C 1
ATOM 2505 O O . THR A 1 310 ? 13.780 -17.375 13.065 1.00 90.88 310 THR A O 1
ATOM 2508 N N . LEU A 1 311 ? 12.857 -16.659 11.138 1.00 90.31 311 LEU A N 1
ATOM 2509 C CA . LEU A 1 311 ? 11.461 -16.660 11.587 1.00 90.31 311 LEU A CA 1
ATOM 2510 C C . LEU A 1 311 ? 10.743 -17.988 11.299 1.00 90.31 311 LEU A C 1
ATOM 2512 O O . LEU A 1 311 ? 9.701 -18.266 11.885 1.00 90.31 311 LEU A O 1
ATOM 2516 N N . GLY A 1 312 ? 11.275 -18.800 10.378 1.00 92.50 312 GLY A N 1
ATOM 2517 C CA . GLY A 1 312 ? 10.573 -19.973 9.846 1.00 92.50 312 GLY A CA 1
ATOM 2518 C C . GLY A 1 312 ? 9.401 -19.609 8.925 1.00 92.50 312 GLY A C 1
ATOM 2519 O O . GLY A 1 312 ? 8.513 -20.435 8.720 1.00 92.50 312 GLY A O 1
ATOM 2520 N N . LEU A 1 313 ? 9.395 -18.383 8.391 1.00 93.75 313 LEU A N 1
ATOM 2521 C CA . LEU A 1 313 ? 8.368 -17.848 7.497 1.00 93.75 313 LEU A CA 1
ATOM 2522 C C . LEU A 1 313 ? 8.963 -17.625 6.109 1.00 93.75 313 LEU A C 1
ATOM 2524 O O . LEU A 1 313 ? 10.057 -17.090 5.994 1.00 93.75 313 LEU A O 1
ATOM 2528 N N . ASP A 1 314 ? 8.249 -18.025 5.064 1.00 95.31 314 ASP A N 1
ATOM 2529 C CA . ASP A 1 314 ? 8.677 -17.943 3.660 1.00 95.31 314 ASP A CA 1
ATOM 2530 C C . ASP A 1 314 ? 7.523 -18.106 2.643 1.00 95.31 314 ASP A C 1
ATOM 2532 O O . ASP A 1 314 ? 7.756 -18.163 1.438 1.00 95.31 314 ASP A O 1
ATOM 2536 N N . GLY A 1 315 ? 6.272 -18.201 3.095 1.00 96.25 315 GLY A N 1
ATOM 2537 C CA . GLY A 1 315 ? 5.100 -18.499 2.274 1.00 96.25 315 GLY A CA 1
ATOM 2538 C C . GLY A 1 315 ? 4.801 -19.991 2.081 1.00 96.25 315 GLY A C 1
ATOM 2539 O O . GLY A 1 315 ? 3.843 -20.316 1.371 1.00 96.25 315 GLY A O 1
ATOM 2540 N N . THR A 1 316 ? 5.579 -20.905 2.677 1.00 95.94 316 THR A N 1
ATOM 2541 C CA . THR A 1 316 ? 5.346 -22.357 2.592 1.00 95.94 316 THR A CA 1
ATOM 2542 C C . THR A 1 316 ? 3.953 -22.716 3.106 1.00 95.94 316 THR A C 1
ATOM 2544 O O . THR A 1 316 ? 3.533 -22.297 4.181 1.00 95.94 316 THR A O 1
ATOM 2547 N N . GLY A 1 317 ? 3.231 -23.524 2.326 1.00 94.69 317 GLY A N 1
ATOM 2548 C CA . GLY A 1 317 ? 1.858 -23.934 2.635 1.00 94.69 317 GLY A CA 1
ATOM 2549 C C . GLY A 1 317 ? 0.780 -22.909 2.263 1.00 94.69 317 GLY A C 1
ATOM 2550 O O . GLY A 1 317 ? -0.394 -23.232 2.385 1.00 94.69 317 GLY A O 1
ATOM 2551 N N . VAL A 1 318 ? 1.144 -21.725 1.758 1.00 97.44 318 VAL A N 1
ATOM 2552 C CA . VAL A 1 318 ? 0.190 -20.677 1.353 1.00 97.44 318 VAL A CA 1
ATOM 2553 C C . VAL A 1 318 ? 0.098 -20.572 -0.173 1.00 97.44 318 VAL A C 1
ATOM 2555 O O . VAL A 1 318 ? 1.063 -20.843 -0.898 1.00 97.44 318 VAL A O 1
ATOM 2558 N N . THR A 1 319 ? -1.080 -20.198 -0.674 1.00 98.38 319 THR A N 1
ATOM 2559 C CA . THR A 1 319 ? -1.369 -20.037 -2.105 1.00 98.38 319 THR A CA 1
ATOM 2560 C C . THR A 1 319 ? -1.974 -18.659 -2.370 1.00 98.38 319 THR A C 1
ATOM 2562 O O . THR A 1 319 ? -2.930 -18.256 -1.710 1.00 98.38 319 THR A O 1
ATOM 2565 N N . ILE A 1 320 ? -1.422 -17.945 -3.353 1.00 98.50 320 ILE A N 1
ATOM 2566 C CA . ILE A 1 320 ? -1.773 -16.564 -3.697 1.00 98.50 320 ILE A CA 1
ATOM 2567 C C . ILE A 1 320 ? -2.533 -16.535 -5.026 1.00 98.50 320 ILE A C 1
ATOM 2569 O O . ILE A 1 320 ? -2.003 -16.951 -6.058 1.00 98.50 320 ILE A O 1
ATOM 2573 N N . GLY A 1 321 ? -3.749 -15.992 -5.032 1.00 98.19 321 GLY A N 1
ATOM 2574 C CA . GLY A 1 321 ? -4.431 -15.597 -6.264 1.00 98.19 321 GLY A CA 1
ATOM 2575 C C . GLY A 1 321 ? -3.795 -14.334 -6.848 1.00 98.19 321 GLY A C 1
ATOM 2576 O O . GLY A 1 321 ? -3.652 -13.340 -6.145 1.00 98.19 321 GLY A O 1
ATOM 2577 N N . VAL A 1 322 ? -3.414 -14.338 -8.126 1.00 97.12 322 VAL A N 1
ATOM 2578 C CA . VAL A 1 322 ? -2.911 -13.142 -8.823 1.00 97.12 322 VAL A CA 1
ATOM 2579 C C . VAL A 1 322 ? -3.828 -12.844 -10.000 1.00 97.12 322 VAL A C 1
ATOM 2581 O O . VAL A 1 322 ? -3.756 -13.511 -11.032 1.00 97.12 322 VAL A O 1
ATOM 2584 N N . VAL A 1 323 ? -4.694 -11.843 -9.833 1.00 94.50 323 VAL A N 1
ATOM 2585 C CA . VAL A 1 323 ? -5.593 -11.344 -10.879 1.00 94.50 323 VAL A CA 1
ATOM 2586 C C . VAL A 1 323 ? -4.924 -10.166 -11.571 1.00 94.50 323 VAL A C 1
ATOM 2588 O O . VAL A 1 323 ? -4.713 -9.113 -10.966 1.00 94.50 323 VAL A O 1
ATOM 2591 N N . ASP A 1 324 ? -4.556 -10.356 -12.837 1.00 91.75 324 ASP A N 1
ATOM 2592 C CA . ASP A 1 324 ? -3.865 -9.352 -13.649 1.00 91.75 324 ASP A CA 1
ATOM 2593 C C . ASP A 1 324 ? -4.116 -9.627 -15.153 1.00 91.75 324 ASP A C 1
ATOM 2595 O O . ASP A 1 324 ? -5.189 -10.092 -15.524 1.00 91.75 324 ASP A O 1
ATOM 2599 N N . ASP A 1 325 ? -3.151 -9.375 -16.038 1.00 84.88 325 ASP A N 1
ATOM 2600 C CA . ASP A 1 325 ? -3.203 -9.633 -17.487 1.00 84.88 325 ASP A CA 1
ATOM 2601 C C . ASP A 1 325 ? -3.327 -11.119 -17.916 1.00 84.88 325 ASP A C 1
ATOM 2603 O O . ASP A 1 325 ? -3.372 -11.411 -19.119 1.00 84.88 325 ASP A O 1
ATOM 2607 N N . GLY A 1 326 ? -3.367 -12.062 -16.964 1.00 78.12 326 GLY A N 1
ATOM 2608 C CA . GLY A 1 326 ? -3.357 -13.514 -17.191 1.00 78.12 326 GLY A CA 1
ATOM 2609 C C . GLY A 1 326 ? -2.016 -14.078 -17.694 1.00 78.12 326 GLY A C 1
ATOM 2610 O O . GLY A 1 326 ? -1.953 -15.230 -18.135 1.00 78.12 326 GLY A O 1
ATOM 2611 N N . GLY A 1 327 ? -0.948 -13.276 -17.688 1.00 82.69 327 GLY A N 1
ATOM 2612 C CA . GLY A 1 327 ? 0.313 -13.493 -18.398 1.00 82.69 327 GLY A CA 1
ATOM 2613 C C . GLY A 1 327 ? 1.479 -14.064 -17.583 1.00 82.69 327 GLY A C 1
ATOM 2614 O O . GLY A 1 327 ? 2.632 -13.887 -17.996 1.00 82.69 327 GLY A O 1
ATOM 2615 N N . VAL A 1 328 ? 1.234 -14.738 -16.452 1.00 86.44 328 VAL A N 1
ATOM 2616 C CA . VAL A 1 328 ? 2.305 -15.382 -15.668 1.00 86.44 328 VAL A CA 1
ATOM 2617 C C . VAL A 1 328 ? 2.867 -16.607 -16.406 1.00 86.44 328 VAL A C 1
ATOM 2619 O O . VAL A 1 328 ? 2.139 -17.510 -16.821 1.00 86.44 328 VAL A O 1
ATOM 2622 N N . ASP A 1 329 ? 4.191 -16.640 -16.558 1.00 85.75 329 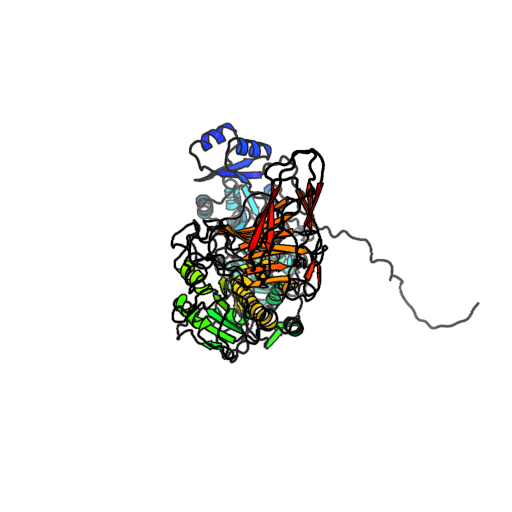ASP A N 1
ATOM 2623 C CA . ASP A 1 329 ? 4.941 -17.765 -17.122 1.00 85.75 329 ASP A CA 1
ATOM 2624 C C . ASP A 1 329 ? 5.412 -18.738 -16.019 1.00 85.75 329 ASP A C 1
ATOM 2626 O O . ASP A 1 329 ? 6.142 -18.344 -15.111 1.00 85.75 329 ASP A O 1
ATOM 2630 N N . ASN A 1 330 ? 4.997 -20.009 -16.107 1.00 87.25 330 ASN A N 1
ATOM 2631 C CA . ASN A 1 330 ? 5.355 -21.094 -15.172 1.00 87.25 330 ASN A CA 1
ATOM 2632 C C . ASN A 1 330 ? 6.708 -21.761 -15.511 1.00 87.25 330 ASN A C 1
ATOM 2634 O O . ASN A 1 330 ? 7.109 -22.716 -14.847 1.00 87.25 330 ASN A O 1
ATOM 2638 N N . SER A 1 331 ? 7.380 -21.320 -16.583 1.00 83.94 331 SER A N 1
ATOM 2639 C CA . SER A 1 331 ? 8.687 -21.831 -17.026 1.00 83.94 331 SER A CA 1
ATOM 2640 C C . SER A 1 331 ? 9.844 -20.864 -16.757 1.00 83.94 331 SER A C 1
ATOM 2642 O O . SER A 1 331 ? 11.008 -21.236 -16.900 1.00 83.94 331 SER A O 1
ATOM 2644 N N . GLU A 1 332 ? 9.530 -19.637 -16.339 1.00 87.94 332 GLU A N 1
ATOM 2645 C CA . GLU A 1 332 ? 10.505 -18.632 -15.925 1.00 87.94 332 GLU A CA 1
ATOM 2646 C C . GLU A 1 332 ? 11.059 -18.996 -14.531 1.00 87.94 332 GLU A C 1
ATOM 2648 O O . GLU A 1 332 ? 10.321 -19.484 -13.673 1.00 87.94 332 GLU A O 1
ATOM 2653 N N . VAL A 1 333 ? 12.366 -18.811 -14.306 1.00 88.81 333 VAL A N 1
ATOM 2654 C CA . VAL A 1 333 ? 13.081 -19.389 -13.155 1.00 88.81 333 VAL A CA 1
ATOM 2655 C C . VAL A 1 333 ? 12.543 -18.914 -11.803 1.00 88.81 333 VAL A C 1
ATOM 2657 O O . VAL A 1 333 ? 12.585 -19.675 -10.841 1.00 88.81 333 VAL A O 1
ATOM 2660 N N . HIS A 1 334 ? 12.009 -17.693 -11.720 1.00 91.44 334 HIS A N 1
ATOM 2661 C CA . HIS A 1 334 ? 11.577 -17.098 -10.457 1.00 91.44 334 HIS A CA 1
ATOM 2662 C C . HIS A 1 334 ? 10.265 -17.702 -9.938 1.00 91.44 334 HIS A C 1
ATOM 2664 O O . HIS A 1 334 ? 10.011 -17.656 -8.735 1.00 91.44 334 HIS A O 1
ATOM 2670 N N . LEU A 1 335 ? 9.450 -18.305 -10.812 1.00 92.00 335 LEU A N 1
ATOM 2671 C CA . LEU A 1 335 ? 8.150 -18.918 -10.488 1.00 92.00 335 LEU A CA 1
ATOM 2672 C C . LEU A 1 335 ? 8.039 -20.381 -10.969 1.00 92.00 335 LEU A C 1
ATOM 2674 O O . LEU A 1 335 ? 6.949 -20.957 -10.954 1.00 92.00 335 LEU A O 1
ATOM 2678 N N . ALA A 1 336 ? 9.154 -20.982 -11.395 1.00 91.19 336 ALA A N 1
ATOM 2679 C CA . ALA A 1 336 ? 9.194 -22.261 -12.098 1.00 91.19 336 ALA A CA 1
ATOM 2680 C C . ALA A 1 336 ? 8.469 -23.388 -11.345 1.00 91.19 336 ALA A C 1
ATOM 2682 O O . ALA A 1 336 ? 8.847 -23.768 -10.237 1.00 91.19 336 ALA A O 1
ATOM 2683 N N . GLY A 1 337 ? 7.436 -23.951 -11.973 1.00 92.62 337 GLY A N 1
ATOM 2684 C CA . GLY A 1 337 ? 6.664 -25.066 -11.420 1.00 92.62 337 GLY A CA 1
ATOM 2685 C C . GLY A 1 337 ? 5.769 -24.719 -10.224 1.00 92.62 337 GLY A C 1
ATOM 2686 O O . GLY A 1 337 ? 5.244 -25.646 -9.611 1.00 92.62 337 GLY A O 1
ATOM 2687 N N . ARG A 1 338 ? 5.576 -23.430 -9.896 1.00 95.56 338 ARG A N 1
ATOM 2688 C CA . ARG A 1 338 ? 4.725 -22.967 -8.780 1.00 95.56 338 ARG A CA 1
ATOM 2689 C C . ARG A 1 338 ? 3.429 -22.263 -9.205 1.00 95.56 338 ARG A C 1
ATOM 2691 O O . ARG A 1 338 ? 2.710 -21.744 -8.353 1.00 95.56 338 ARG A O 1
ATOM 2698 N N . VAL A 1 339 ? 3.122 -22.230 -10.506 1.00 95.38 339 VAL A N 1
ATOM 2699 C CA . VAL A 1 339 ? 1.953 -21.522 -11.056 1.00 95.38 339 VAL A CA 1
ATOM 2700 C C . VAL A 1 339 ? 0.874 -22.495 -11.546 1.00 95.38 339 VAL A C 1
ATOM 2702 O O . VAL A 1 339 ? 1.090 -23.256 -12.492 1.00 95.38 339 VAL A O 1
ATOM 2705 N N . THR A 1 340 ? -0.322 -22.407 -10.963 1.00 96.31 340 THR A N 1
ATOM 2706 C CA . THR A 1 340 ? -1.562 -23.008 -11.478 1.00 96.31 340 THR A CA 1
ATOM 2707 C C . THR A 1 340 ? -2.276 -21.987 -12.371 1.00 96.31 340 THR A C 1
ATOM 2709 O O . THR A 1 340 ? -2.552 -20.874 -11.932 1.00 96.31 340 THR A O 1
ATOM 2712 N N . ASP A 1 341 ? -2.591 -22.326 -13.626 1.00 93.38 341 ASP A N 1
ATOM 2713 C CA . ASP A 1 341 ? -3.248 -21.386 -14.549 1.00 93.38 341 ASP A CA 1
ATOM 2714 C C . ASP A 1 341 ? -4.784 -21.467 -14.485 1.00 93.38 341 ASP A C 1
ATOM 2716 O O . ASP A 1 341 ? -5.380 -22.508 -14.765 1.00 93.38 341 ASP A O 1
ATOM 2720 N N . LYS A 1 342 ? -5.414 -20.337 -14.148 1.00 93.62 342 LYS A N 1
ATOM 2721 C CA . LYS A 1 342 ? -6.863 -20.079 -14.152 1.00 93.62 342 LYS A CA 1
ATOM 2722 C C . LYS A 1 342 ? -7.240 -18.837 -14.981 1.00 93.62 342 LYS A C 1
ATOM 2724 O O . LYS A 1 342 ? -8.374 -18.370 -14.932 1.00 93.62 342 LYS A O 1
ATOM 2729 N N . SER A 1 343 ? -6.335 -18.352 -15.838 1.00 84.38 343 SER A N 1
ATOM 2730 C CA . SER A 1 343 ? -6.626 -17.292 -16.818 1.00 84.38 343 SER A CA 1
ATOM 2731 C C . SER A 1 343 ? -7.630 -17.712 -17.899 1.00 84.38 343 SER A C 1
ATOM 2733 O O . SER A 1 343 ? -8.043 -16.875 -18.692 1.00 84.38 343 SER A O 1
ATOM 2735 N N . ASN A 1 344 ? -7.987 -19.001 -17.995 1.00 80.38 344 ASN A N 1
ATOM 2736 C CA . ASN A 1 344 ? -8.856 -19.567 -19.037 1.00 80.38 344 ASN A CA 1
ATOM 2737 C C . ASN A 1 344 ? -8.394 -19.264 -20.485 1.00 80.38 344 ASN A C 1
ATOM 2739 O O . ASN A 1 344 ? -9.173 -19.360 -21.431 1.00 80.38 344 ASN A O 1
ATOM 2743 N N . GLY A 1 345 ? -7.120 -18.896 -20.675 1.00 76.44 345 GLY A N 1
ATOM 2744 C CA . GLY A 1 345 ? -6.582 -18.421 -21.954 1.00 76.44 345 GLY A CA 1
ATOM 2745 C C . GLY A 1 345 ? -6.863 -16.941 -22.263 1.00 76.44 345 GLY A C 1
ATOM 2746 O O . GLY A 1 345 ? -6.374 -16.440 -23.278 1.00 76.44 345 GLY A O 1
ATOM 2747 N N . LEU A 1 346 ? -7.582 -16.221 -21.394 1.00 72.69 346 LEU A N 1
ATOM 2748 C CA . LEU A 1 346 ? -7.794 -14.774 -21.465 1.00 72.69 346 LEU A CA 1
ATOM 2749 C C . LEU A 1 346 ? -6.509 -14.040 -21.062 1.00 72.69 346 LEU A C 1
ATOM 2751 O O . LEU A 1 346 ? -6.320 -13.651 -19.911 1.00 72.69 346 LEU A O 1
ATOM 2755 N N . ARG A 1 347 ? -5.590 -13.891 -22.018 1.00 75.31 347 ARG A N 1
ATOM 2756 C CA . ARG A 1 347 ? -4.289 -13.240 -21.812 1.00 75.31 347 ARG A CA 1
ATOM 2757 C C . ARG A 1 347 ? -4.225 -11.941 -22.603 1.00 75.31 347 ARG A C 1
ATOM 2759 O O . ARG A 1 347 ? -4.113 -11.968 -23.834 1.00 75.31 347 ARG A O 1
ATOM 2766 N N . ARG A 1 348 ? -4.309 -10.796 -21.922 1.00 62.56 348 ARG A N 1
ATOM 2767 C CA . ARG A 1 348 ? -4.548 -9.488 -22.559 1.00 62.56 348 ARG A CA 1
ATOM 2768 C C . ARG A 1 348 ? -3.275 -8.868 -23.142 1.00 62.56 348 ARG A C 1
ATOM 2770 O O . ARG A 1 348 ? -2.842 -7.799 -22.717 1.00 62.56 348 ARG A O 1
ATOM 2777 N N . ASN A 1 349 ? -2.737 -9.522 -24.183 1.00 56.69 349 ASN A N 1
ATOM 2778 C CA . ASN A 1 349 ? -1.391 -9.319 -24.749 1.00 56.69 349 ASN A CA 1
ATOM 2779 C C . ASN A 1 349 ? -0.319 -9.799 -23.736 1.00 56.69 349 ASN A C 1
ATOM 2781 O O . ASN A 1 349 ? -0.438 -9.467 -22.563 1.00 56.69 349 ASN A O 1
ATOM 2785 N N . PRO A 1 350 ? 0.732 -10.562 -24.115 1.00 57.78 350 PRO A N 1
ATOM 2786 C CA . PRO A 1 350 ? 1.739 -11.066 -23.166 1.00 57.78 350 PRO A CA 1
ATOM 2787 C C . PRO A 1 350 ? 2.731 -9.971 -22.731 1.00 57.78 350 PRO A C 1
ATOM 2789 O O . PRO A 1 350 ? 3.948 -10.127 -22.817 1.00 57.78 350 PRO A O 1
ATOM 2792 N N . LEU A 1 351 ? 2.202 -8.826 -22.304 1.00 62.47 351 LEU A N 1
ATOM 2793 C CA . LEU A 1 351 ? 2.893 -7.837 -21.496 1.00 62.47 351 LEU A CA 1
ATOM 2794 C C . LEU A 1 351 ? 3.198 -8.531 -20.168 1.00 62.47 351 LEU A C 1
ATOM 2796 O O . LEU A 1 351 ? 2.301 -9.095 -19.567 1.00 62.47 351 LEU A O 1
ATOM 2800 N N . GLY A 1 352 ? 4.447 -8.545 -19.713 1.00 76.62 352 GLY A N 1
ATOM 2801 C CA . GLY A 1 352 ? 4.749 -9.134 -18.408 1.00 76.62 352 GLY A CA 1
ATOM 2802 C C . GLY A 1 352 ? 4.502 -8.128 -17.295 1.00 76.62 352 GLY A C 1
ATOM 2803 O O . GLY A 1 352 ? 5.487 -7.606 -16.767 1.00 76.62 352 GLY A O 1
ATOM 2804 N N . HIS A 1 353 ? 3.233 -7.817 -17.005 1.00 88.25 353 HIS A N 1
ATOM 2805 C CA . HIS A 1 353 ? 2.828 -7.041 -15.833 1.00 88.25 353 HIS A CA 1
ATOM 2806 C C . HIS A 1 353 ? 2.367 -7.991 -14.722 1.00 88.25 353 HIS A C 1
ATOM 2808 O O . HIS A 1 353 ? 3.031 -8.043 -13.690 1.00 88.25 353 HIS A O 1
ATOM 2814 N N . GLY A 1 354 ? 1.390 -8.863 -14.975 1.00 89.12 354 GLY A N 1
ATOM 2815 C CA . GLY A 1 354 ? 0.946 -9.898 -14.034 1.00 89.12 354 GLY A CA 1
ATOM 2816 C C . GLY A 1 354 ? 2.063 -10.840 -13.591 1.00 89.12 354 GLY A C 1
ATOM 2817 O O . GLY A 1 354 ? 2.143 -11.229 -12.431 1.00 89.12 354 GLY A O 1
ATOM 2818 N N . HIS A 1 355 ? 3.014 -11.127 -14.481 1.00 91.31 355 HIS A N 1
ATOM 2819 C CA . HIS A 1 355 ? 4.220 -11.887 -14.142 1.00 91.31 355 HIS A CA 1
ATOM 2820 C C . HIS A 1 355 ? 5.214 -11.115 -13.251 1.00 91.31 355 HIS A C 1
ATOM 2822 O O . HIS A 1 355 ? 5.824 -11.702 -12.363 1.00 91.31 355 HIS A O 1
ATOM 2828 N N . HIS A 1 356 ? 5.345 -9.800 -13.447 1.00 93.06 356 HIS A N 1
ATOM 2829 C CA . HIS A 1 356 ? 6.158 -8.932 -12.588 1.00 93.06 356 HIS A CA 1
ATOM 2830 C C . HIS A 1 356 ? 5.519 -8.803 -11.196 1.00 93.06 356 HIS A C 1
ATOM 2832 O O . HIS A 1 356 ? 6.202 -8.857 -10.183 1.00 93.06 356 HIS A O 1
ATOM 2838 N N . VAL A 1 357 ? 4.190 -8.701 -11.150 1.00 93.94 357 VAL A N 1
ATOM 2839 C CA . VAL A 1 357 ? 3.368 -8.705 -9.934 1.00 93.94 357 VAL A CA 1
ATOM 2840 C C . VAL A 1 357 ? 3.492 -10.031 -9.172 1.00 93.94 357 VAL A C 1
ATOM 2842 O O . VAL A 1 357 ? 3.809 -10.022 -7.986 1.00 93.94 357 VAL A O 1
ATOM 2845 N N . ALA A 1 358 ? 3.338 -11.173 -9.848 1.00 95.38 358 ALA A N 1
ATOM 2846 C CA . ALA A 1 358 ? 3.512 -12.495 -9.242 1.00 95.38 358 ALA A CA 1
ATOM 2847 C C . ALA A 1 358 ? 4.940 -12.719 -8.708 1.00 95.38 358 ALA A C 1
ATOM 2849 O O . ALA A 1 358 ? 5.112 -13.320 -7.648 1.00 95.38 358 ALA A O 1
ATOM 2850 N N . GLY A 1 359 ? 5.958 -12.196 -9.401 1.00 95.38 359 GLY A N 1
ATOM 2851 C CA . GLY A 1 359 ? 7.343 -12.218 -8.930 1.00 95.38 359 GLY A CA 1
ATOM 2852 C C . GLY A 1 359 ? 7.564 -11.403 -7.648 1.00 95.38 359 GLY A C 1
ATOM 2853 O O . GLY A 1 359 ? 8.329 -11.832 -6.795 1.00 95.38 359 GLY A O 1
ATOM 2854 N N . ILE A 1 360 ? 6.872 -10.272 -7.464 1.00 96.88 360 ILE A N 1
ATOM 2855 C CA . ILE A 1 360 ? 6.936 -9.481 -6.218 1.00 96.88 360 ILE A CA 1
ATOM 2856 C C . ILE A 1 360 ? 6.241 -10.211 -5.058 1.00 96.88 360 ILE A C 1
ATOM 2858 O O . ILE A 1 360 ? 6.709 -10.168 -3.923 1.00 96.88 360 ILE A O 1
ATOM 2862 N N . ALA A 1 361 ? 5.131 -10.899 -5.332 1.00 97.56 361 ALA A N 1
ATOM 2863 C CA . ALA A 1 361 ? 4.400 -11.623 -4.295 1.00 97.56 361 ALA A CA 1
ATOM 2864 C C . ALA A 1 361 ? 5.158 -12.881 -3.832 1.00 97.56 361 ALA A C 1
ATOM 2866 O O . ALA A 1 361 ? 5.263 -13.123 -2.632 1.00 97.56 361 ALA A O 1
ATOM 2867 N N . ALA A 1 362 ? 5.688 -13.676 -4.773 1.00 97.12 362 ALA A N 1
ATOM 2868 C CA . ALA A 1 362 ? 6.191 -15.025 -4.493 1.00 97.12 362 ALA A CA 1
ATOM 2869 C C . ALA A 1 362 ? 7.417 -15.464 -5.323 1.00 97.12 362 ALA A C 1
ATOM 2871 O O . ALA A 1 362 ? 7.665 -16.664 -5.458 1.00 97.12 362 ALA A O 1
ATOM 2872 N N . GLY A 1 363 ? 8.181 -14.550 -5.923 1.00 95.62 363 GLY A N 1
ATOM 2873 C CA . GLY A 1 363 ? 9.377 -14.889 -6.702 1.00 95.62 363 GLY A CA 1
ATOM 2874 C C . GLY A 1 363 ? 10.506 -15.497 -5.857 1.00 95.62 363 GLY A C 1
ATOM 2875 O O . GLY A 1 363 ? 10.669 -15.173 -4.684 1.00 95.62 363 GLY A O 1
ATOM 2876 N N . GLN A 1 364 ? 11.298 -16.394 -6.447 1.00 92.25 364 GLN A N 1
ATOM 2877 C CA . GLN A 1 364 ? 12.512 -16.954 -5.836 1.00 92.25 364 GLN A CA 1
ATOM 2878 C C . GLN A 1 364 ? 13.762 -16.310 -6.422 1.00 92.25 364 GLN A C 1
ATOM 2880 O O . GLN A 1 364 ? 13.871 -16.174 -7.634 1.00 92.25 364 GLN A O 1
ATOM 2885 N N . CYS A 1 365 ? 14.741 -15.970 -5.582 1.00 86.62 365 CYS A N 1
ATOM 2886 C CA . CYS A 1 365 ? 16.018 -15.421 -6.038 1.00 86.62 365 CYS A CA 1
ATOM 2887 C C . CYS A 1 365 ? 16.753 -16.380 -6.995 1.00 86.62 365 CYS A C 1
ATOM 2889 O O . CYS A 1 365 ? 17.009 -17.531 -6.643 1.00 86.62 365 CYS A O 1
ATOM 2891 N N . SER A 1 366 ? 17.161 -15.881 -8.170 1.00 77.81 366 SER A N 1
ATOM 2892 C CA . SER A 1 366 ? 18.042 -16.609 -9.101 1.00 77.81 366 SER A CA 1
ATOM 2893 C C . SER A 1 366 ? 19.501 -16.136 -9.066 1.00 77.81 366 SER A C 1
ATOM 2895 O O . SER A 1 366 ? 20.404 -16.918 -9.363 1.00 77.81 366 SER A O 1
ATOM 2897 N N . HIS A 1 367 ? 19.744 -14.871 -8.703 1.00 82.31 367 HIS A N 1
ATOM 2898 C CA . HIS A 1 367 ? 21.071 -14.280 -8.503 1.00 82.31 367 HIS A CA 1
ATOM 2899 C C . HIS A 1 367 ? 20.991 -12.962 -7.708 1.00 82.31 367 HIS A C 1
ATOM 2901 O O . HIS A 1 367 ? 19.903 -12.482 -7.398 1.00 82.31 367 HIS A O 1
ATOM 2907 N N . THR A 1 368 ? 22.139 -12.364 -7.380 1.00 84.81 368 THR A N 1
ATOM 2908 C CA . THR A 1 368 ? 22.248 -11.070 -6.677 1.00 84.81 368 THR A CA 1
ATOM 2909 C C . THR A 1 368 ? 22.929 -10.000 -7.534 1.00 84.81 368 THR A C 1
ATOM 2911 O O . THR A 1 368 ? 23.526 -10.306 -8.568 1.00 84.81 368 THR A O 1
ATOM 2914 N N . ASP A 1 369 ? 22.878 -8.743 -7.092 1.00 81.56 369 ASP A N 1
ATOM 2915 C CA . ASP A 1 369 ? 23.509 -7.598 -7.760 1.00 81.56 369 ASP A CA 1
ATOM 2916 C C . ASP A 1 369 ? 24.987 -7.392 -7.359 1.00 81.56 369 ASP A C 1
ATOM 2918 O O . ASP A 1 369 ? 25.624 -8.261 -6.759 1.00 81.56 369 ASP A O 1
ATOM 2922 N N . GLY A 1 370 ? 25.543 -6.219 -7.693 1.00 76.88 370 GLY A N 1
ATOM 2923 C CA . GLY A 1 370 ? 26.881 -5.794 -7.269 1.00 76.88 370 GLY A CA 1
ATOM 2924 C C . GLY A 1 370 ? 27.007 -5.385 -5.790 1.00 76.88 370 GLY A C 1
ATOM 2925 O O . GLY A 1 370 ? 28.124 -5.132 -5.343 1.00 76.88 370 GLY A O 1
ATOM 2926 N N . SER A 1 371 ? 25.897 -5.320 -5.055 1.00 77.25 371 SER A N 1
ATOM 2927 C CA . SER A 1 371 ? 25.765 -4.959 -3.637 1.00 77.25 371 SER A CA 1
ATOM 2928 C C . SER A 1 371 ? 25.449 -6.173 -2.740 1.00 77.25 371 SER A C 1
ATOM 2930 O O . SER A 1 371 ? 25.582 -6.072 -1.522 1.00 77.25 371 SER A O 1
ATOM 2932 N N . GLY A 1 372 ? 25.089 -7.326 -3.323 1.00 83.00 372 GLY A N 1
ATOM 2933 C CA . GLY A 1 372 ? 24.772 -8.588 -2.627 1.00 83.00 372 GLY A CA 1
ATOM 2934 C C . GLY A 1 372 ? 23.273 -8.849 -2.425 1.00 83.00 372 GLY A C 1
ATOM 2935 O O . GLY A 1 372 ? 22.888 -9.547 -1.492 1.00 83.00 372 GLY A O 1
ATOM 2936 N N . PHE A 1 373 ? 22.443 -8.256 -3.276 1.00 88.62 373 PHE A N 1
ATOM 2937 C CA . PHE A 1 373 ? 21.046 -7.894 -3.025 1.00 88.62 373 PHE A CA 1
ATOM 2938 C C . PHE A 1 373 ? 20.183 -8.619 -4.109 1.00 88.62 373 PHE A C 1
ATOM 2940 O O . PHE A 1 373 ? 20.602 -8.714 -5.266 1.00 88.62 373 PHE A O 1
ATOM 2947 N N . ALA A 1 374 ? 19.080 -9.300 -3.747 1.00 87.38 374 ALA A N 1
ATOM 2948 C CA . ALA A 1 374 ? 18.557 -10.482 -4.477 1.00 87.38 374 ALA A CA 1
ATOM 2949 C C . ALA A 1 374 ? 17.480 -10.245 -5.569 1.00 87.38 374 ALA A C 1
ATOM 2951 O O . ALA A 1 374 ? 16.424 -9.664 -5.314 1.00 87.38 374 ALA A O 1
ATOM 2952 N N . TYR A 1 375 ? 17.700 -10.765 -6.783 1.00 85.31 375 TYR A N 1
ATOM 2953 C CA . TYR A 1 375 ? 16.824 -10.549 -7.944 1.00 85.31 375 TYR A CA 1
ATOM 2954 C C . TYR A 1 375 ? 15.496 -11.273 -7.885 1.00 85.31 375 TYR A C 1
ATOM 2956 O O . TYR A 1 375 ? 15.487 -12.502 -7.811 1.00 85.31 375 TYR A O 1
ATOM 2964 N N . ALA A 1 376 ? 14.404 -10.509 -8.033 1.00 86.06 376 ALA A N 1
ATOM 2965 C CA . ALA A 1 376 ? 13.034 -11.016 -8.137 1.00 86.06 376 ALA A CA 1
ATOM 2966 C C . ALA A 1 376 ? 12.748 -12.144 -7.130 1.00 86.06 376 ALA A C 1
ATOM 2968 O O . ALA A 1 376 ? 12.055 -13.123 -7.412 1.00 86.06 376 ALA A O 1
ATOM 2969 N N . LEU A 1 377 ? 13.339 -11.975 -5.947 1.00 93.38 377 LEU A N 1
ATOM 2970 C CA . LEU A 1 377 ? 12.779 -12.457 -4.712 1.00 93.38 377 LEU A CA 1
ATOM 2971 C C . LEU A 1 377 ? 11.464 -11.692 -4.508 1.00 93.38 377 LEU A C 1
ATOM 2973 O O . LEU A 1 377 ? 11.356 -10.531 -4.911 1.00 93.38 377 LEU A O 1
ATOM 2977 N N . GLY A 1 378 ? 10.464 -12.383 -3.983 1.00 95.31 378 GLY A N 1
ATOM 2978 C CA . GLY A 1 378 ? 9.227 -11.777 -3.524 1.00 95.31 378 GLY A CA 1
ATOM 2979 C C . GLY A 1 378 ? 9.043 -12.010 -2.034 1.00 95.31 378 GLY A C 1
ATOM 2980 O O . GLY A 1 378 ? 9.728 -12.843 -1.439 1.00 95.31 378 GLY A O 1
ATOM 2981 N N . MET A 1 379 ? 8.068 -11.317 -1.452 1.00 97.06 379 MET A N 1
ATOM 2982 C CA . MET A 1 379 ? 7.798 -11.342 -0.010 1.00 97.06 379 MET A CA 1
ATOM 2983 C C . MET A 1 379 ? 7.482 -12.749 0.540 1.00 97.06 379 MET A C 1
ATOM 2985 O O . MET A 1 379 ? 7.834 -13.051 1.673 1.00 97.06 379 MET A O 1
ATOM 2989 N N . ALA A 1 380 ? 6.856 -13.633 -0.246 1.00 97.31 380 ALA A N 1
ATOM 2990 C CA . ALA A 1 380 ? 6.506 -15.001 0.158 1.00 97.31 380 ALA A CA 1
ATOM 2991 C C . ALA A 1 380 ? 7.079 -16.055 -0.824 1.00 97.31 380 ALA A C 1
ATOM 2993 O O . ALA A 1 380 ? 6.335 -16.669 -1.600 1.00 97.31 380 ALA A O 1
ATOM 2994 N N . PRO A 1 381 ? 8.411 -16.262 -0.852 1.00 96.75 381 PRO A N 1
ATOM 2995 C CA . PRO A 1 381 ? 9.112 -16.953 -1.941 1.00 96.75 381 PRO A CA 1
ATOM 2996 C C . PRO A 1 381 ? 8.811 -18.458 -2.096 1.00 96.75 381 PRO A C 1
ATOM 2998 O O . PRO A 1 381 ? 9.201 -19.050 -3.102 1.00 96.75 381 PRO A O 1
ATOM 3001 N N . GLN A 1 382 ? 8.125 -19.105 -1.152 1.00 96.81 382 GLN A N 1
ATOM 3002 C CA . GLN A 1 382 ? 7.684 -20.507 -1.247 1.00 96.81 382 GLN A CA 1
ATOM 3003 C C . GLN A 1 382 ? 6.175 -20.674 -1.482 1.00 96.81 382 GLN A C 1
ATOM 3005 O O . GLN A 1 382 ? 5.705 -21.803 -1.650 1.00 96.81 382 GLN A O 1
ATOM 3010 N N . SER A 1 383 ? 5.398 -19.587 -1.558 1.00 97.75 383 SER A N 1
ATOM 3011 C CA . SER A 1 383 ? 3.971 -19.690 -1.881 1.00 97.75 383 SER A CA 1
ATOM 3012 C C . SER A 1 383 ? 3.730 -20.233 -3.294 1.00 97.75 383 SER A C 1
ATOM 3014 O O . SER A 1 383 ? 4.539 -20.049 -4.207 1.00 97.75 383 SER A O 1
ATOM 3016 N N . SER A 1 384 ? 2.595 -20.905 -3.493 1.00 97.94 384 SER A N 1
ATOM 3017 C CA . SER A 1 384 ? 2.094 -21.231 -4.839 1.00 97.94 384 SER A CA 1
ATOM 3018 C C . SER A 1 384 ? 1.277 -20.066 -5.403 1.00 97.94 384 SER A C 1
ATOM 3020 O O . SER A 1 384 ? 0.702 -19.291 -4.644 1.00 97.94 384 SER A O 1
ATOM 3022 N N . VAL A 1 385 ? 1.200 -19.939 -6.728 1.00 97.62 385 VAL A N 1
ATOM 3023 C CA . VAL A 1 385 ? 0.485 -18.849 -7.414 1.00 97.62 385 VAL A CA 1
ATOM 3024 C C . VAL A 1 385 ? -0.648 -19.410 -8.270 1.00 97.62 385 VAL A C 1
ATOM 3026 O O . VAL A 1 385 ? -0.444 -20.350 -9.034 1.00 97.62 385 VAL A O 1
ATOM 3029 N N . ILE A 1 386 ? -1.831 -18.803 -8.199 1.00 97.69 386 ILE A N 1
ATOM 3030 C CA . ILE A 1 386 ? -2.930 -19.030 -9.144 1.00 97.69 386 ILE A CA 1
ATOM 3031 C C . ILE A 1 386 ? -2.946 -17.840 -10.115 1.00 97.69 386 ILE A C 1
ATOM 3033 O O . ILE A 1 386 ? -3.264 -16.721 -9.718 1.00 97.69 386 ILE A O 1
ATOM 3037 N N . ASN A 1 387 ? -2.574 -18.062 -11.378 1.00 94.81 387 ASN A N 1
ATOM 3038 C CA . ASN A 1 387 ? -2.570 -17.036 -12.429 1.00 94.81 387 ASN A CA 1
ATOM 3039 C C . ASN A 1 387 ? -3.988 -16.809 -12.955 1.00 94.81 387 ASN A C 1
ATOM 3041 O O . ASN A 1 387 ? -4.591 -17.744 -13.479 1.00 94.81 387 ASN A O 1
ATOM 3045 N N . GLN A 1 388 ? -4.497 -15.584 -12.859 1.00 93.19 388 GLN A N 1
ATOM 3046 C CA . GLN A 1 388 ? -5.871 -15.231 -13.214 1.00 93.19 388 GLN A CA 1
ATOM 3047 C C . GLN A 1 388 ? -5.929 -13.971 -14.082 1.00 93.19 388 GLN A C 1
ATOM 3049 O O . GLN A 1 388 ? -4.976 -13.193 -14.142 1.00 93.19 388 GLN A O 1
ATOM 3054 N N . SER A 1 389 ? -7.058 -13.775 -14.764 1.00 87.06 389 SER A N 1
ATOM 3055 C CA . SER A 1 389 ? -7.260 -12.658 -15.686 1.00 87.06 389 SER A CA 1
ATOM 3056 C C . SER A 1 389 ? -8.310 -11.687 -15.156 1.00 87.06 389 SER A C 1
ATOM 3058 O O . SER A 1 389 ? -9.412 -12.116 -14.819 1.00 87.06 389 SER A O 1
ATOM 3060 N N . PHE A 1 390 ? -8.030 -10.381 -15.154 1.00 81.38 390 PHE A N 1
ATOM 3061 C CA . PHE A 1 390 ? -9.063 -9.357 -14.919 1.00 81.38 390 PHE A CA 1
ATOM 3062 C C . PHE A 1 390 ? -10.087 -9.263 -16.070 1.00 81.38 390 PHE A C 1
ATOM 3064 O O . PHE A 1 390 ? -11.030 -8.485 -15.982 1.00 81.38 390 PHE A O 1
ATOM 3071 N N . ASP A 1 391 ? -9.891 -10.004 -17.173 1.00 79.75 391 ASP A N 1
ATOM 3072 C CA . ASP A 1 391 ? -10.903 -10.165 -18.227 1.00 79.75 391 ASP A CA 1
ATOM 3073 C C . ASP A 1 391 ? -11.928 -11.286 -17.877 1.00 79.75 391 ASP A C 1
ATOM 3075 O O . ASP A 1 391 ? -12.931 -11.430 -18.579 1.00 79.75 391 ASP A O 1
ATOM 3079 N N . ASN A 1 392 ? -11.714 -12.067 -16.798 1.00 75.94 392 ASN A N 1
ATOM 3080 C CA . ASN A 1 392 ? -12.792 -12.788 -16.090 1.00 75.94 392 ASN A CA 1
ATOM 3081 C C . ASN A 1 392 ? -13.613 -11.785 -15.244 1.00 75.94 392 ASN A C 1
ATOM 3083 O O . ASN A 1 392 ? -13.144 -10.687 -14.955 1.00 75.94 392 ASN A O 1
ATOM 3087 N N . PHE A 1 393 ? -14.793 -12.185 -14.761 1.00 71.81 393 PHE A N 1
ATOM 3088 C CA . PHE A 1 393 ? -15.525 -11.415 -13.746 1.00 71.81 393 PHE A CA 1
ATOM 3089 C C . PHE A 1 393 ? -14.871 -11.512 -12.347 1.00 71.81 393 PHE A C 1
ATOM 3091 O O . PHE A 1 393 ? -14.203 -12.500 -12.024 1.00 71.81 393 PHE A O 1
ATOM 3098 N N . ASP A 1 394 ? -15.055 -10.470 -11.530 1.00 72.19 394 ASP A N 1
ATOM 3099 C CA . ASP A 1 394 ? -14.505 -10.316 -10.173 1.00 72.19 394 ASP A CA 1
ATOM 3100 C C . ASP A 1 394 ? -14.842 -11.491 -9.235 1.00 72.19 394 ASP A C 1
ATOM 3102 O O . ASP A 1 394 ? -13.956 -12.019 -8.562 1.00 72.19 394 ASP A O 1
ATOM 3106 N N . ASP A 1 395 ? -16.108 -11.914 -9.232 1.00 70.62 395 ASP A N 1
ATOM 3107 C CA . ASP A 1 395 ? -16.656 -13.037 -8.463 1.00 70.62 395 ASP A CA 1
ATOM 3108 C C . ASP A 1 395 ? -16.025 -14.373 -8.878 1.00 70.62 395 ASP A C 1
ATOM 3110 O O . ASP A 1 395 ? -15.531 -15.121 -8.037 1.00 70.62 395 ASP A O 1
ATOM 3114 N N . VAL A 1 396 ? -15.935 -14.635 -10.184 1.00 81.06 396 VAL A N 1
ATOM 3115 C CA . VAL A 1 396 ? -15.293 -15.840 -10.734 1.00 81.06 396 VAL A CA 1
ATOM 3116 C C . VAL A 1 396 ? -13.815 -15.917 -10.332 1.00 81.06 396 VAL A C 1
ATOM 3118 O O . VAL A 1 396 ? -13.319 -17.000 -10.022 1.00 81.06 396 VAL A O 1
ATOM 3121 N N . ASN A 1 397 ? -13.104 -14.785 -10.300 1.00 88.56 397 ASN A N 1
ATOM 3122 C CA . ASN A 1 397 ? -11.707 -14.735 -9.855 1.00 88.56 397 ASN A CA 1
ATOM 3123 C C . ASN A 1 397 ? -11.555 -14.997 -8.342 1.00 88.56 397 ASN A C 1
ATOM 3125 O O . ASN A 1 397 ? -10.614 -15.690 -7.941 1.00 88.56 397 ASN A O 1
ATOM 3129 N N . ALA A 1 398 ? -12.471 -14.487 -7.511 1.00 89.88 398 ALA A N 1
ATOM 3130 C CA . ALA A 1 398 ? -12.506 -14.777 -6.076 1.00 89.88 398 ALA A CA 1
ATOM 3131 C C . ALA A 1 398 ? -12.791 -16.268 -5.816 1.00 89.88 398 ALA A C 1
ATOM 3133 O O . ALA A 1 398 ? -11.995 -16.944 -5.152 1.00 89.88 398 ALA A O 1
ATOM 3134 N N . GLN A 1 399 ? -13.842 -16.808 -6.447 1.00 93.19 399 GLN A N 1
ATOM 3135 C CA . GLN A 1 399 ? -14.213 -18.224 -6.390 1.00 93.19 399 GLN A CA 1
ATOM 3136 C C . GLN A 1 399 ? -13.051 -19.112 -6.822 1.00 93.19 399 GLN A C 1
ATOM 3138 O O . GLN A 1 399 ? -12.718 -20.094 -6.159 1.00 93.19 399 GLN A O 1
ATOM 3143 N N . TYR A 1 400 ? -12.365 -18.770 -7.910 1.00 95.06 400 TYR A N 1
ATOM 3144 C CA . TYR A 1 400 ? -11.186 -19.503 -8.352 1.00 95.06 400 TYR A CA 1
ATOM 3145 C C . TYR A 1 400 ? -10.038 -19.470 -7.338 1.00 95.06 400 TYR A C 1
ATOM 3147 O O . TYR A 1 400 ? -9.378 -20.502 -7.205 1.00 95.06 400 TYR A O 1
ATOM 3155 N N . THR A 1 401 ? -9.805 -18.379 -6.602 1.00 96.81 401 THR A N 1
ATOM 3156 C CA . THR A 1 401 ? -8.773 -18.348 -5.551 1.00 96.81 401 THR A CA 1
ATOM 3157 C C . THR A 1 401 ? -9.086 -19.355 -4.440 1.00 96.81 401 THR A C 1
ATOM 3159 O O . THR A 1 401 ? -8.240 -20.199 -4.133 1.00 96.81 401 THR A O 1
ATOM 3162 N N . VAL A 1 402 ? -10.310 -19.345 -3.897 1.00 96.88 402 VAL A N 1
ATOM 3163 C CA . VAL A 1 402 ? -10.694 -20.216 -2.766 1.00 96.88 402 VAL A CA 1
ATOM 3164 C C . VAL A 1 402 ? -11.046 -21.654 -3.165 1.00 96.88 402 VAL A C 1
ATOM 3166 O O . VAL A 1 402 ? -10.999 -22.559 -2.329 1.00 96.88 402 VAL A O 1
ATOM 3169 N N . THR A 1 403 ? -11.374 -21.927 -4.432 1.00 96.19 403 THR A N 1
ATOM 3170 C CA . THR A 1 403 ? -11.655 -23.294 -4.924 1.00 96.19 403 THR A CA 1
ATOM 3171 C C . THR A 1 403 ? -10.424 -24.009 -5.479 1.00 96.19 403 THR A C 1
ATOM 3173 O O . THR A 1 403 ? -10.343 -25.236 -5.381 1.00 96.19 403 THR A O 1
ATOM 3176 N N . THR A 1 404 ? -9.451 -23.286 -6.041 1.00 95.94 404 THR A N 1
ATOM 3177 C CA . THR A 1 404 ? -8.310 -23.890 -6.748 1.00 95.94 404 THR A CA 1
ATOM 3178 C C . THR A 1 404 ? -7.158 -24.196 -5.800 1.00 95.94 404 THR A C 1
ATOM 3180 O O . THR A 1 404 ? -6.603 -23.298 -5.175 1.00 95.94 404 THR A O 1
ATOM 3183 N N . ALA A 1 405 ? -6.727 -25.457 -5.752 1.00 96.81 405 ALA A N 1
ATOM 3184 C CA . ALA A 1 405 ? -5.465 -25.816 -5.116 1.00 96.81 405 ALA A CA 1
ATOM 3185 C C . ALA A 1 405 ? -4.263 -25.309 -5.939 1.00 96.81 405 ALA A C 1
ATOM 3187 O O . ALA A 1 405 ? -4.193 -25.498 -7.159 1.00 96.81 405 ALA A O 1
ATOM 3188 N N . GLY A 1 406 ? -3.299 -24.694 -5.259 1.00 95.75 406 GLY A N 1
ATOM 3189 C CA . GLY A 1 406 ? -1.980 -24.401 -5.803 1.00 95.75 406 GLY A CA 1
ATOM 3190 C C . GLY A 1 406 ? -1.159 -25.673 -6.035 1.00 95.75 406 GLY A C 1
ATOM 3191 O O . GLY A 1 406 ? -1.560 -26.787 -5.695 1.00 95.75 406 GLY A O 1
ATOM 3192 N N . THR A 1 407 ? 0.040 -25.509 -6.583 1.00 95.94 407 THR A N 1
ATOM 3193 C CA . THR A 1 407 ? 1.013 -26.597 -6.804 1.00 95.94 407 THR A CA 1
ATOM 3194 C C . THR A 1 407 ? 1.497 -27.278 -5.516 1.00 95.94 407 THR A C 1
ATOM 3196 O O . THR A 1 407 ? 1.952 -28.417 -5.554 1.00 95.94 407 THR A O 1
ATOM 3199 N N . ASN A 1 408 ? 1.353 -26.606 -4.371 1.00 94.88 408 ASN A N 1
ATOM 3200 C CA . ASN A 1 408 ? 1.523 -27.138 -3.014 1.00 94.88 408 ASN A CA 1
ATOM 3201 C C . ASN A 1 408 ? 0.355 -28.033 -2.531 1.00 94.88 408 ASN A C 1
ATOM 3203 O O . ASN A 1 408 ? 0.456 -28.627 -1.461 1.00 94.88 408 ASN A O 1
ATOM 3207 N N . GLY A 1 409 ? -0.752 -28.119 -3.277 1.00 96.62 409 GLY A N 1
ATOM 3208 C CA . GLY A 1 409 ? -1.978 -28.821 -2.881 1.00 96.62 409 GLY A CA 1
ATOM 3209 C C . GLY A 1 409 ? -2.930 -28.018 -1.983 1.00 96.62 409 GLY A C 1
ATOM 3210 O O . GLY A 1 409 ? -3.971 -28.548 -1.599 1.00 96.62 409 GLY A O 1
ATOM 3211 N N . VAL A 1 410 ? -2.620 -26.756 -1.666 1.00 96.38 410 VAL A N 1
ATOM 3212 C CA . VAL A 1 410 ? -3.404 -25.903 -0.755 1.00 96.38 410 VAL A CA 1
ATOM 3213 C C . VAL A 1 410 ? -4.205 -24.868 -1.549 1.00 96.38 410 VAL A C 1
ATOM 3215 O O . VAL A 1 410 ? -3.681 -24.257 -2.484 1.00 96.38 410 VAL A O 1
ATOM 3218 N N . LYS A 1 411 ? -5.481 -24.675 -1.192 1.00 96.44 411 LYS A N 1
ATOM 3219 C CA . LYS A 1 411 ? -6.358 -23.625 -1.747 1.00 96.44 411 LYS A CA 1
ATOM 3220 C C . LYS A 1 411 ? -5.820 -22.219 -1.438 1.00 96.44 411 LYS A C 1
ATOM 3222 O O . LYS A 1 411 ? -5.084 -22.046 -0.471 1.00 96.44 411 LYS A O 1
ATOM 3227 N N . GLY A 1 412 ? -6.172 -21.223 -2.249 1.00 94.88 412 GLY A N 1
ATOM 3228 C CA . GLY A 1 412 ? -5.821 -19.830 -1.970 1.00 94.88 412 GLY A CA 1
ATOM 3229 C C . GLY A 1 412 ? -6.705 -19.196 -0.894 1.00 94.88 412 GLY A C 1
ATOM 3230 O O . GLY A 1 412 ? -7.900 -19.466 -0.839 1.00 94.88 412 GLY A O 1
ATOM 3231 N N . ASN A 1 413 ? -6.115 -18.334 -0.063 1.00 93.38 413 ASN A N 1
ATOM 3232 C CA . ASN A 1 413 ? -6.813 -17.516 0.945 1.00 93.38 413 ASN A CA 1
ATOM 3233 C C . ASN A 1 413 ? -6.406 -16.025 0.901 1.00 93.38 413 ASN A C 1
ATOM 3235 O O . ASN A 1 413 ? -6.912 -15.214 1.676 1.00 93.38 413 ASN A O 1
ATOM 3239 N N . VAL A 1 414 ? -5.497 -15.655 -0.009 1.00 97.81 414 VAL A N 1
ATOM 3240 C CA . VAL A 1 414 ? -5.050 -14.277 -0.257 1.00 97.81 414 VAL A CA 1
ATOM 3241 C C . VAL A 1 414 ? -5.051 -13.991 -1.764 1.00 97.81 414 VAL A C 1
ATOM 3243 O O . VAL A 1 414 ? -4.671 -14.858 -2.556 1.00 97.81 414 VAL A O 1
ATOM 3246 N N . GLN A 1 415 ? -5.468 -12.792 -2.183 1.00 98.38 415 GLN A N 1
ATOM 3247 C CA . GLN A 1 415 ? -5.562 -12.412 -3.601 1.00 98.38 415 GLN A CA 1
ATOM 3248 C C . GLN A 1 415 ? -4.994 -11.016 -3.872 1.00 98.38 415 GLN A C 1
ATOM 3250 O O . GLN A 1 415 ? -5.484 -10.028 -3.333 1.00 98.38 415 GLN A O 1
ATOM 3255 N N . ASN A 1 416 ? -4.018 -10.927 -4.777 1.00 98.50 416 ASN A N 1
ATOM 3256 C CA . ASN A 1 416 ? -3.529 -9.669 -5.333 1.00 98.50 416 ASN A CA 1
ATOM 3257 C C . ASN A 1 416 ? -4.363 -9.238 -6.547 1.00 98.50 416 ASN A C 1
ATOM 3259 O O . ASN A 1 416 ? -4.488 -9.995 -7.515 1.00 98.50 416 ASN A O 1
ATOM 3263 N N . ASN A 1 417 ? -4.770 -7.969 -6.565 1.00 96.62 417 ASN A N 1
ATOM 3264 C CA . ASN A 1 417 ? -5.401 -7.312 -7.703 1.00 96.62 417 ASN A CA 1
ATOM 3265 C C . ASN A 1 417 ? -4.641 -6.014 -8.043 1.00 96.62 417 ASN A C 1
ATOM 3267 O O . ASN A 1 417 ? -4.819 -4.969 -7.414 1.00 96.62 417 ASN A O 1
ATOM 3271 N N . SER A 1 418 ? -3.770 -6.070 -9.053 1.00 94.81 418 SER A N 1
ATOM 3272 C CA . SER A 1 418 ? -2.892 -4.948 -9.442 1.00 94.81 418 SER A CA 1
ATOM 3273 C C . SER A 1 418 ? -3.482 -4.055 -10.547 1.00 94.81 418 SER A C 1
ATOM 3275 O O . SER A 1 418 ? -2.755 -3.348 -11.255 1.00 94.81 418 SER A O 1
ATOM 3277 N N . TRP A 1 419 ? -4.809 -4.065 -10.673 1.00 89.12 419 TRP A N 1
ATOM 3278 C CA . TRP A 1 419 ? -5.618 -3.375 -11.678 1.00 89.12 419 TRP A CA 1
ATOM 3279 C C . TRP A 1 419 ? -6.702 -2.503 -11.017 1.00 89.12 419 TRP A C 1
ATOM 3281 O O . TRP A 1 419 ? -6.920 -2.569 -9.811 1.00 89.12 419 TRP A O 1
ATOM 3291 N N . GLY A 1 420 ? -7.381 -1.671 -11.810 1.00 84.69 420 GLY A N 1
ATOM 3292 C CA . GLY A 1 420 ? -8.518 -0.868 -11.354 1.00 84.69 420 GLY A CA 1
ATOM 3293 C C . GLY A 1 420 ? -9.022 0.096 -12.428 1.00 84.69 420 GLY A C 1
ATOM 3294 O O . GLY A 1 420 ? -8.302 0.429 -13.375 1.00 84.69 420 GLY A O 1
ATOM 3295 N N . TYR A 1 421 ? -10.258 0.565 -12.280 1.00 73.69 421 TYR A N 1
ATOM 3296 C CA . TYR A 1 421 ? -10.851 1.599 -13.124 1.00 73.69 421 TYR A CA 1
ATOM 3297 C C . TYR A 1 421 ? -10.510 2.991 -12.576 1.00 73.69 421 TYR A C 1
ATOM 3299 O O . TYR A 1 421 ? -10.663 3.264 -11.383 1.00 73.69 421 TYR A O 1
ATOM 3307 N N . THR A 1 422 ? -10.057 3.895 -13.449 1.00 59.91 422 THR A N 1
ATOM 3308 C CA . THR A 1 422 ? -9.729 5.279 -13.075 1.00 59.91 422 THR A CA 1
ATOM 3309 C C . THR A 1 422 ? -10.986 6.020 -12.596 1.00 59.91 422 THR A C 1
ATOM 3311 O O . THR A 1 422 ? -11.983 6.025 -13.323 1.00 59.91 422 THR A O 1
ATOM 3314 N N . PRO A 1 423 ? -10.964 6.675 -11.422 1.00 56.00 423 PRO A N 1
ATOM 3315 C CA . PRO A 1 423 ? -12.145 7.316 -10.855 1.00 56.00 423 PRO A CA 1
ATOM 3316 C C . PRO A 1 423 ? -12.439 8.660 -11.533 1.00 56.00 423 PRO A C 1
ATOM 3318 O O . PRO A 1 423 ? -11.559 9.305 -12.109 1.00 56.00 423 PRO A O 1
ATOM 3321 N N . THR A 1 424 ? -13.671 9.147 -11.389 1.00 52.03 424 THR A N 1
ATOM 3322 C CA . THR A 1 424 ? -13.993 10.554 -11.662 1.00 52.03 424 THR A CA 1
ATOM 3323 C C . THR A 1 424 ? -13.532 11.438 -10.492 1.00 52.03 424 THR A C 1
ATOM 3325 O O . THR A 1 424 ? -13.984 11.194 -9.372 1.00 52.03 424 THR A O 1
ATOM 3328 N N . PRO A 1 425 ? -12.715 12.497 -10.698 1.00 52.81 425 PRO A N 1
ATOM 3329 C CA . PRO A 1 425 ? -12.092 13.263 -9.601 1.00 52.81 425 PRO A CA 1
ATOM 3330 C C . PRO A 1 425 ? -13.020 14.055 -8.659 1.00 52.81 425 PRO A C 1
ATOM 3332 O O . PRO A 1 425 ? -12.530 14.809 -7.824 1.00 52.81 425 PRO A O 1
ATOM 3335 N N . SER A 1 426 ? -14.343 13.977 -8.821 1.00 56.25 426 SER A N 1
ATOM 3336 C CA . SER A 1 426 ? -15.318 14.807 -8.099 1.00 56.25 426 SER A CA 1
ATOM 3337 C C . SER A 1 426 ? -15.932 14.147 -6.863 1.00 56.25 426 SER A C 1
ATOM 3339 O O . SER A 1 426 ? -16.339 14.860 -5.952 1.00 56.25 426 SER A O 1
ATOM 3341 N N . SER A 1 427 ? -16.070 12.819 -6.858 1.00 68.25 427 SER A N 1
ATOM 3342 C CA . SER A 1 427 ? -16.673 12.035 -5.773 1.00 68.25 427 SER A CA 1
ATOM 3343 C C . SER A 1 427 ? -16.520 10.546 -6.088 1.00 68.25 427 SER A C 1
ATOM 3345 O O . SER A 1 427 ? -16.732 10.144 -7.234 1.00 68.25 427 SER A O 1
ATOM 3347 N N . TYR A 1 428 ? -16.167 9.744 -5.087 1.00 78.44 428 TYR A N 1
ATOM 3348 C CA . TYR A 1 428 ? -16.243 8.288 -5.128 1.00 78.44 428 TYR A CA 1
ATOM 3349 C C . TYR A 1 428 ? -17.544 7.845 -4.446 1.00 78.44 428 TYR A C 1
ATOM 3351 O O . TYR A 1 428 ? -17.713 8.063 -3.246 1.00 78.44 428 TYR A O 1
ATOM 3359 N N . THR A 1 429 ? -18.452 7.240 -5.210 1.00 72.12 429 THR A N 1
ATOM 3360 C CA . THR A 1 429 ? -19.621 6.495 -4.713 1.00 72.12 429 THR A CA 1
ATOM 3361 C C . THR A 1 429 ? -19.310 5.000 -4.658 1.00 72.12 429 THR A C 1
ATOM 3363 O O . THR A 1 429 ? -18.338 4.554 -5.258 1.00 72.12 429 THR A O 1
ATOM 3366 N N . TYR A 1 430 ? -20.129 4.210 -3.968 1.00 70.38 430 TYR A N 1
ATOM 3367 C CA . TYR A 1 430 ? -19.963 2.755 -3.895 1.00 70.38 430 TYR A CA 1
ATOM 3368 C C . TYR A 1 430 ? -20.366 2.080 -5.219 1.00 70.38 430 TYR A C 1
ATOM 3370 O O . TYR A 1 430 ? -21.531 2.138 -5.613 1.00 70.38 430 TYR A O 1
ATOM 3378 N N . TRP A 1 431 ? -19.440 1.451 -5.940 1.00 75.56 431 TRP A N 1
ATOM 3379 C CA . TRP A 1 431 ? -19.713 0.795 -7.225 1.00 75.56 431 TRP A CA 1
ATOM 3380 C C . TRP A 1 431 ? -20.186 -0.652 -7.050 1.00 75.56 431 TRP A C 1
ATOM 3382 O O . TRP A 1 431 ? -20.033 -1.259 -5.993 1.00 75.56 431 TRP A O 1
ATOM 3392 N N . LEU A 1 432 ? -20.721 -1.243 -8.124 1.00 72.19 432 LEU A N 1
ATOM 3393 C CA . LEU A 1 432 ? -21.007 -2.683 -8.160 1.00 72.19 432 LEU A CA 1
ATOM 3394 C C . LEU A 1 432 ? -19.731 -3.513 -7.946 1.00 72.19 432 LEU A C 1
ATOM 3396 O O . LEU A 1 432 ? -19.779 -4.551 -7.304 1.00 72.19 432 LEU A O 1
ATOM 3400 N N . GLN A 1 433 ? -18.589 -3.037 -8.440 1.00 80.62 433 GLN A N 1
ATOM 3401 C CA . GLN A 1 433 ? -17.299 -3.678 -8.208 1.00 80.62 433 GLN A CA 1
ATOM 3402 C C . GLN A 1 433 ? -16.861 -3.560 -6.738 1.00 80.62 433 GLN A C 1
ATOM 3404 O O . GLN A 1 433 ? -16.336 -4.527 -6.205 1.00 80.62 433 GLN A O 1
ATOM 3409 N N . ASP A 1 434 ? -17.126 -2.441 -6.045 1.00 83.00 434 ASP A N 1
ATOM 3410 C CA . ASP A 1 434 ? -16.864 -2.362 -4.595 1.00 83.00 434 ASP A CA 1
ATOM 3411 C C . ASP A 1 434 ? -17.729 -3.372 -3.821 1.00 83.00 434 ASP A C 1
ATOM 3413 O O . ASP A 1 434 ? -17.228 -4.045 -2.924 1.00 83.00 434 ASP A O 1
ATOM 3417 N N . TRP A 1 435 ? -19.002 -3.525 -4.211 1.00 85.12 435 TRP A N 1
ATOM 3418 C CA . TRP A 1 435 ? -19.913 -4.527 -3.645 1.00 85.12 435 TRP A CA 1
ATOM 3419 C C . TRP A 1 435 ? -19.412 -5.960 -3.865 1.00 85.12 435 TRP A C 1
ATOM 3421 O O . TRP A 1 435 ? -19.371 -6.738 -2.917 1.00 85.12 435 TRP A O 1
ATOM 3431 N N . LEU A 1 436 ? -18.978 -6.297 -5.087 1.00 80.81 436 LEU A N 1
ATOM 3432 C CA . LEU A 1 436 ? -18.436 -7.622 -5.414 1.00 80.81 436 LEU A CA 1
ATOM 3433 C C . LEU A 1 436 ? -17.194 -7.955 -4.576 1.00 80.81 436 LEU A C 1
ATOM 3435 O O . LEU A 1 436 ? -17.077 -9.078 -4.095 1.00 80.81 436 LEU A O 1
ATOM 3439 N N . GLN A 1 437 ? -16.298 -6.989 -4.352 1.00 90.44 437 GLN A N 1
ATOM 3440 C CA . GLN A 1 437 ? -15.118 -7.210 -3.510 1.00 90.44 437 GLN A CA 1
ATOM 3441 C C . GLN A 1 437 ? -15.457 -7.270 -2.010 1.00 90.44 437 GLN A C 1
ATOM 3443 O O . GLN A 1 437 ? -14.874 -8.083 -1.299 1.00 90.44 437 GLN A O 1
ATOM 3448 N N . ASP A 1 438 ? -16.407 -6.467 -1.516 1.00 91.69 438 ASP A N 1
ATOM 3449 C CA . ASP A 1 438 ? -16.834 -6.532 -0.108 1.00 91.69 438 ASP A CA 1
ATOM 3450 C C . ASP A 1 438 ? -17.569 -7.841 0.228 1.00 91.69 438 ASP A C 1
ATOM 3452 O O . ASP A 1 438 ? -17.378 -8.353 1.332 1.00 91.69 438 ASP A O 1
ATOM 3456 N N . VAL A 1 439 ? -18.337 -8.408 -0.716 1.00 86.81 439 VAL A N 1
ATOM 3457 C CA . VAL A 1 439 ? -18.884 -9.778 -0.630 1.00 86.81 439 VAL A CA 1
ATOM 3458 C C . VAL A 1 439 ? -17.748 -10.799 -0.619 1.00 86.81 439 VAL A C 1
ATOM 3460 O O . VAL A 1 439 ? -17.634 -11.578 0.326 1.00 86.81 439 VAL A O 1
ATOM 3463 N N . ALA A 1 440 ? -16.874 -10.757 -1.631 1.00 90.31 440 ALA A N 1
ATOM 3464 C CA . ALA A 1 440 ? -15.835 -11.761 -1.851 1.00 90.31 440 ALA A CA 1
ATOM 3465 C C . ALA A 1 440 ? -14.843 -11.910 -0.688 1.00 90.31 440 ALA A C 1
ATOM 3467 O O . ALA A 1 440 ? -14.254 -12.974 -0.539 1.00 90.31 440 ALA A O 1
ATOM 3468 N N . VAL A 1 441 ? -14.647 -10.883 0.149 1.00 96.62 441 VAL A N 1
ATOM 3469 C CA . VAL A 1 441 ? -13.789 -11.004 1.342 1.00 96.62 441 VAL A CA 1
ATOM 3470 C C . VAL A 1 441 ? -14.356 -11.992 2.371 1.00 96.62 441 VAL A C 1
ATOM 3472 O O . VAL A 1 441 ? -13.582 -12.665 3.051 1.00 96.62 441 VAL A O 1
ATOM 3475 N N . ARG A 1 442 ? -15.684 -12.120 2.468 1.00 91.69 442 ARG A N 1
ATOM 3476 C CA . ARG A 1 442 ? -16.367 -13.042 3.389 1.00 91.69 442 ARG A CA 1
ATOM 3477 C C . ARG A 1 442 ? -16.795 -14.338 2.701 1.00 91.69 442 ARG A C 1
ATOM 3479 O O . ARG A 1 442 ? -16.557 -15.425 3.222 1.00 91.69 442 ARG A O 1
ATOM 3486 N N . ASP A 1 443 ? -17.436 -14.202 1.547 1.00 89.62 443 ASP A N 1
ATOM 3487 C CA . ASP A 1 443 ? -18.013 -15.290 0.768 1.00 89.62 443 ASP A CA 1
ATOM 3488 C C . ASP A 1 443 ? -17.520 -15.201 -0.680 1.00 89.62 443 ASP A C 1
ATOM 3490 O O . ASP A 1 443 ? -18.121 -14.565 -1.547 1.00 89.62 443 ASP A O 1
ATOM 3494 N N . ALA A 1 444 ? -16.360 -15.811 -0.925 1.00 93.19 444 ALA A N 1
ATOM 3495 C CA . ALA A 1 444 ? -15.787 -15.920 -2.259 1.00 93.19 444 ALA A CA 1
ATOM 3496 C C . ALA A 1 444 ? -16.387 -17.065 -3.101 1.00 93.19 444 ALA A C 1
ATOM 3498 O O . ALA A 1 444 ? -16.065 -17.145 -4.284 1.00 93.19 444 ALA A O 1
ATOM 3499 N N . ASP A 1 445 ? -17.201 -17.969 -2.541 1.00 91.94 445 ASP A N 1
ATOM 3500 C CA . ASP A 1 445 ? -17.709 -19.167 -3.233 1.00 91.94 445 ASP A CA 1
ATOM 3501 C C . ASP A 1 445 ? -19.174 -19.466 -2.847 1.00 91.94 445 ASP A C 1
ATOM 3503 O O . ASP A 1 445 ? -19.441 -20.471 -2.191 1.00 91.94 445 ASP A O 1
ATOM 3507 N N . PRO A 1 446 ? -20.147 -18.646 -3.292 1.00 78.81 446 PRO A N 1
ATOM 3508 C CA . PRO A 1 446 ? -21.557 -18.762 -2.890 1.00 78.81 446 PRO A CA 1
ATOM 3509 C C . PRO A 1 446 ? -22.278 -20.034 -3.395 1.00 78.81 446 PRO A C 1
ATOM 3511 O O . PRO A 1 446 ? -23.461 -20.232 -3.112 1.00 78.81 446 PRO A O 1
ATOM 3514 N N . ASP A 1 447 ? -21.592 -20.897 -4.157 1.00 86.00 447 ASP A N 1
ATOM 3515 C CA . ASP A 1 447 ? -22.046 -22.254 -4.506 1.00 86.00 447 ASP A CA 1
ATOM 3516 C C . ASP A 1 447 ? -21.732 -23.288 -3.393 1.00 86.00 447 ASP A C 1
ATOM 3518 O O . ASP A 1 447 ? -22.278 -24.398 -3.391 1.00 86.00 447 ASP A O 1
ATOM 3522 N N . SER A 1 448 ? -20.844 -22.940 -2.457 1.00 87.94 448 SER A N 1
ATOM 3523 C CA . SER A 1 448 ? -20.432 -23.731 -1.294 1.00 87.94 448 SER A CA 1
ATOM 3524 C C . SER A 1 448 ? -21.194 -23.302 -0.021 1.00 87.94 448 SER A C 1
ATOM 3526 O O . SER A 1 448 ? -22.039 -22.411 -0.040 1.00 87.94 448 SER A O 1
ATOM 3528 N N . ALA A 1 449 ? -20.986 -24.009 1.098 1.00 85.12 449 ALA A N 1
ATOM 3529 C CA . ALA A 1 449 ? -21.752 -23.808 2.334 1.00 85.12 449 ALA A CA 1
ATOM 3530 C C . ALA A 1 449 ? -20.902 -23.203 3.465 1.00 85.12 449 ALA A C 1
ATOM 3532 O O . ALA A 1 449 ? -19.871 -23.767 3.837 1.00 85.12 449 ALA A O 1
ATOM 3533 N N . GLY A 1 450 ? -21.398 -22.114 4.063 1.00 85.44 450 GLY A N 1
ATOM 3534 C CA . GLY A 1 450 ? -20.668 -21.305 5.048 1.00 85.44 450 GLY A CA 1
ATOM 3535 C C . GLY A 1 450 ? -19.664 -20.358 4.382 1.00 85.44 450 GLY A C 1
ATOM 3536 O O . GLY A 1 450 ? -19.459 -20.431 3.178 1.00 85.44 450 GLY A O 1
ATOM 3537 N N . ASN A 1 451 ? -19.023 -19.484 5.158 1.00 87.62 451 ASN A N 1
ATOM 3538 C CA . ASN A 1 451 ? -18.142 -18.440 4.619 1.00 87.62 451 ASN A CA 1
ATOM 3539 C C . ASN A 1 451 ? -16.831 -19.000 4.034 1.00 87.62 451 ASN A C 1
ATOM 3541 O O . ASN A 1 451 ? -16.175 -19.861 4.631 1.00 87.62 451 ASN A O 1
ATOM 3545 N N . GLN A 1 452 ? -16.435 -18.511 2.856 1.00 93.31 452 GLN A N 1
ATOM 3546 C CA . GLN A 1 452 ? -15.136 -18.777 2.228 1.00 93.31 452 GLN A CA 1
ATOM 3547 C C . GLN A 1 452 ? -14.317 -17.489 2.225 1.00 93.31 452 GLN A C 1
ATOM 3549 O O . GLN A 1 452 ? -14.242 -16.781 1.221 1.00 93.31 452 GLN A O 1
ATOM 3554 N N . GLU A 1 453 ? -13.722 -17.196 3.380 1.00 94.06 453 GLU A N 1
ATOM 3555 C CA . GLU A 1 453 ? -13.014 -15.941 3.600 1.00 94.06 453 GLU A CA 1
ATOM 3556 C C . GLU A 1 453 ? -11.758 -15.808 2.727 1.00 94.06 453 GLU A C 1
ATOM 3558 O O . GLU A 1 453 ? -10.961 -16.742 2.581 1.00 94.06 453 GLU A O 1
ATOM 3563 N N . LEU A 1 454 ? -11.564 -14.613 2.170 1.00 97.81 454 LEU A N 1
ATOM 3564 C CA . LEU A 1 454 ? -10.502 -14.303 1.221 1.00 97.81 454 LEU A CA 1
ATOM 3565 C C . LEU A 1 454 ? -9.897 -12.933 1.532 1.00 97.81 454 LEU A C 1
ATOM 3567 O O . LEU A 1 454 ? -10.571 -11.908 1.491 1.00 97.81 454 LEU A O 1
ATOM 3571 N N . THR A 1 455 ? -8.591 -12.875 1.790 1.00 98.56 455 THR A N 1
ATOM 3572 C CA . THR A 1 455 ? -7.927 -11.583 2.012 1.00 98.56 455 THR A CA 1
ATOM 3573 C C . THR A 1 455 ? -7.597 -10.935 0.673 1.00 98.56 455 THR A C 1
ATOM 3575 O O . THR A 1 455 ? -6.627 -11.296 0.002 1.00 98.56 455 THR A O 1
ATOM 3578 N N . VAL A 1 456 ? -8.439 -9.988 0.266 1.00 98.56 456 VAL A N 1
ATOM 3579 C CA . VAL A 1 456 ? -8.345 -9.288 -1.018 1.00 98.56 456 VAL A CA 1
ATOM 3580 C C . VAL A 1 456 ? -7.490 -8.022 -0.881 1.00 98.56 456 VAL A C 1
ATOM 3582 O O . VAL A 1 456 ? -7.822 -7.106 -0.128 1.00 98.56 456 VAL A O 1
ATOM 3585 N N . PHE A 1 457 ? -6.414 -7.944 -1.663 1.00 98.69 457 PHE A N 1
ATOM 3586 C CA . PHE A 1 457 ? -5.522 -6.788 -1.771 1.00 98.69 457 PHE A CA 1
ATOM 3587 C C . PHE A 1 457 ? -5.730 -6.079 -3.116 1.00 98.69 457 PHE A C 1
ATOM 3589 O O . PHE A 1 457 ? -5.787 -6.736 -4.159 1.00 98.69 457 PHE A O 1
ATOM 3596 N N . PHE A 1 458 ? -5.801 -4.745 -3.114 1.00 97.62 458 PHE A N 1
ATOM 3597 C CA . PHE A 1 458 ? -5.933 -3.925 -4.328 1.00 97.62 458 PHE A CA 1
ATOM 3598 C C . PHE A 1 458 ? -4.917 -2.789 -4.390 1.00 97.62 458 PHE A C 1
ATOM 3600 O O . PHE A 1 458 ? -4.672 -2.086 -3.410 1.00 97.62 458 PHE A O 1
ATOM 3607 N N . ALA A 1 459 ? -4.404 -2.530 -5.590 1.00 96.94 459 ALA A N 1
ATOM 3608 C CA . ALA A 1 459 ? -3.683 -1.301 -5.895 1.00 96.94 459 ALA A CA 1
ATOM 3609 C C . ALA A 1 459 ? -4.620 -0.078 -5.804 1.00 96.94 459 ALA A C 1
ATOM 3611 O O . ALA A 1 459 ? -5.631 -0.017 -6.499 1.00 96.94 459 ALA A O 1
ATOM 3612 N N . ALA A 1 460 ? -4.265 0.938 -5.007 1.00 95.62 460 ALA A N 1
ATOM 3613 C CA . ALA A 1 460 ? -5.085 2.145 -4.814 1.00 95.62 460 ALA A CA 1
ATOM 3614 C C . ALA A 1 460 ? -5.348 2.944 -6.108 1.00 95.62 460 ALA A C 1
ATOM 3616 O O . ALA A 1 460 ? -6.311 3.711 -6.191 1.00 95.62 460 ALA A O 1
ATOM 3617 N N . GLY A 1 461 ? -4.484 2.781 -7.112 1.00 89.00 461 GLY A N 1
ATOM 3618 C CA . GLY A 1 461 ? -4.509 3.501 -8.382 1.00 89.00 461 GLY A CA 1
ATOM 3619 C C . GLY A 1 461 ? -3.266 4.366 -8.597 1.00 89.00 461 GLY A C 1
ATOM 3620 O O . GLY A 1 461 ? -2.503 4.650 -7.673 1.00 89.00 461 GLY A O 1
ATOM 3621 N N . ASN A 1 462 ? -3.043 4.761 -9.851 1.00 87.88 462 ASN A N 1
ATOM 3622 C CA . ASN A 1 462 ? -1.924 5.614 -10.272 1.00 87.88 462 ASN A CA 1
ATOM 3623 C C . ASN A 1 462 ? -2.415 7.026 -10.664 1.00 87.88 462 ASN A C 1
ATOM 3625 O O . ASN A 1 462 ? -1.912 7.632 -11.610 1.00 87.88 462 ASN A O 1
ATOM 3629 N N . GLY A 1 463 ? -3.478 7.505 -10.007 1.00 78.00 463 GLY A N 1
ATOM 3630 C CA . GLY A 1 463 ? -4.166 8.756 -10.335 1.00 78.00 463 GLY A CA 1
ATOM 3631 C C . GLY A 1 463 ? -3.691 9.984 -9.552 1.00 78.00 463 GLY A C 1
ATOM 3632 O O . GLY A 1 463 ? -4.131 11.096 -9.861 1.00 78.00 463 GLY A O 1
ATOM 3633 N N . GLY A 1 464 ? -2.835 9.817 -8.539 1.00 86.31 464 GLY A N 1
ATOM 3634 C CA . GLY A 1 464 ? -2.441 10.890 -7.625 1.00 86.31 464 GLY A CA 1
ATOM 3635 C C . GLY A 1 464 ? -3.658 11.559 -6.976 1.00 86.31 464 GLY A C 1
ATOM 3636 O O . GLY A 1 464 ? -4.585 10.903 -6.495 1.00 86.31 464 GLY A O 1
ATOM 3637 N N . SER A 1 465 ? -3.714 12.889 -7.066 1.00 83.12 465 SER A N 1
ATOM 3638 C CA . SER A 1 465 ? -4.846 13.713 -6.615 1.00 83.12 465 SER A CA 1
ATOM 3639 C C . SER A 1 465 ? -6.151 13.537 -7.411 1.00 83.12 465 SER A C 1
ATOM 3641 O O . SER A 1 465 ? -7.153 14.159 -7.063 1.00 83.12 465 SER A O 1
ATOM 3643 N N . SER A 1 466 ? -6.181 12.682 -8.442 1.00 78.94 466 SER A N 1
ATOM 3644 C CA . SER A 1 466 ? -7.436 12.217 -9.067 1.00 78.94 466 SER A CA 1
ATOM 3645 C C . SER A 1 466 ? -8.216 11.258 -8.157 1.00 78.94 466 SER A C 1
ATOM 3647 O O . SER A 1 466 ? -9.420 11.083 -8.340 1.00 78.94 466 SER A O 1
ATOM 3649 N N . GLY A 1 467 ? -7.531 10.664 -7.175 1.00 85.69 467 GLY A N 1
ATOM 3650 C CA . GLY A 1 467 ? -8.108 9.860 -6.106 1.00 85.69 467 GLY A CA 1
ATOM 3651 C C . GLY A 1 467 ? -8.028 8.342 -6.305 1.00 85.69 467 GLY A C 1
ATOM 3652 O O . GLY A 1 467 ? -7.500 7.862 -7.313 1.00 85.69 467 GLY A O 1
ATOM 3653 N N . ILE A 1 468 ? -8.541 7.591 -5.325 1.00 89.06 468 ILE A N 1
ATOM 3654 C CA . ILE A 1 468 ? -8.620 6.117 -5.305 1.00 89.06 468 ILE A CA 1
ATOM 3655 C C . ILE A 1 468 ? -9.461 5.599 -6.475 1.00 89.06 468 ILE A C 1
ATOM 3657 O O . ILE A 1 468 ? -10.545 6.130 -6.726 1.00 89.06 468 ILE A O 1
ATOM 3661 N N . GLY A 1 469 ? -8.965 4.580 -7.182 1.00 84.94 469 GLY A N 1
ATOM 3662 C CA . GLY A 1 469 ? -9.678 3.902 -8.273 1.00 84.94 469 GLY A CA 1
ATOM 3663 C C . GLY A 1 469 ? -10.637 2.807 -7.806 1.00 84.94 469 GLY A C 1
ATOM 3664 O O . GLY A 1 469 ? -10.607 2.390 -6.657 1.00 84.94 469 GLY A O 1
ATOM 3665 N N . VAL A 1 470 ? -11.496 2.336 -8.707 1.00 82.44 470 VAL A N 1
ATOM 3666 C CA . VAL A 1 470 ? -12.506 1.301 -8.419 1.00 82.44 470 VAL A CA 1
ATOM 3667 C C . VAL A 1 470 ? -11.938 -0.087 -8.741 1.00 82.44 470 VAL A C 1
ATOM 3669 O O . VAL A 1 470 ? -11.335 -0.216 -9.809 1.00 82.44 470 VAL A O 1
ATOM 3672 N N . PRO A 1 471 ? -12.120 -1.131 -7.906 1.00 89.94 471 PRO A N 1
ATOM 3673 C CA . PRO A 1 471 ? -12.853 -1.197 -6.628 1.00 89.94 471 PRO A CA 1
ATOM 3674 C C . PRO A 1 471 ? -11.988 -0.945 -5.379 1.00 89.94 471 PRO A C 1
ATOM 3676 O O . PRO A 1 471 ? -12.302 -1.404 -4.284 1.00 89.94 471 PRO A O 1
ATOM 3679 N N . ALA A 1 472 ? -10.875 -0.222 -5.503 1.00 92.88 472 ALA A N 1
ATOM 3680 C CA . ALA A 1 472 ? -9.964 0.021 -4.385 1.00 92.88 472 ALA A CA 1
ATOM 3681 C C . ALA A 1 472 ? -10.551 0.949 -3.291 1.00 92.88 472 ALA A C 1
ATOM 3683 O O . ALA A 1 472 ? -9.886 1.222 -2.290 1.00 92.88 472 ALA A O 1
ATOM 3684 N N . GLY A 1 473 ? -11.790 1.430 -3.444 1.00 91.38 473 GLY A N 1
ATOM 3685 C CA . GLY A 1 473 ? -12.557 2.122 -2.408 1.00 91.38 473 GLY A CA 1
ATOM 3686 C C . GLY A 1 473 ? -13.417 1.213 -1.520 1.00 91.38 473 GLY A C 1
ATOM 3687 O O . GLY A 1 473 ? -13.985 1.733 -0.554 1.00 91.38 473 GLY A O 1
ATOM 3688 N N . ALA A 1 474 ? -13.507 -0.095 -1.783 1.00 93.75 474 ALA A N 1
ATOM 3689 C CA . ALA A 1 474 ? -14.267 -1.053 -0.972 1.00 93.75 474 ALA A CA 1
ATOM 3690 C C . ALA A 1 474 ? -13.783 -1.106 0.499 1.00 93.75 474 ALA A C 1
ATOM 3692 O O . ALA A 1 474 ? -12.703 -0.607 0.843 1.00 93.75 474 ALA A O 1
ATOM 3693 N N . LYS A 1 475 ? -14.608 -1.623 1.410 1.00 96.94 475 LYS A N 1
ATOM 3694 C CA . LYS A 1 475 ? -14.398 -1.558 2.870 1.00 96.94 475 LYS A CA 1
ATOM 3695 C C . LYS A 1 475 ? -13.515 -2.685 3.393 1.00 96.94 475 LYS A C 1
ATOM 3697 O O . LYS A 1 475 ? -12.583 -2.444 4.166 1.00 96.94 475 LYS A O 1
ATOM 3702 N N . ASN A 1 476 ? -13.804 -3.902 2.958 1.00 98.25 476 ASN A N 1
ATOM 3703 C CA . ASN A 1 476 ? -13.307 -5.139 3.551 1.00 98.25 476 ASN A CA 1
ATOM 3704 C C . ASN A 1 476 ? -11.919 -5.502 2.996 1.00 98.25 476 ASN A C 1
ATOM 3706 O O . ASN A 1 476 ? -11.098 -6.099 3.686 1.00 98.25 476 ASN A O 1
ATOM 3710 N N . ILE A 1 477 ? -11.617 -5.042 1.778 1.00 98.25 477 ILE A N 1
ATOM 3711 C CA . ILE A 1 477 ? -10.307 -5.170 1.127 1.00 98.25 477 ILE A CA 1
ATOM 3712 C C . ILE A 1 477 ? -9.191 -4.390 1.845 1.00 98.25 477 ILE A C 1
ATOM 3714 O O . ILE A 1 477 ? -9.439 -3.398 2.543 1.00 98.25 477 ILE A O 1
ATOM 3718 N N . VAL A 1 478 ? -7.942 -4.764 1.564 1.00 98.81 478 VAL A N 1
ATOM 3719 C CA . VAL A 1 478 ? -6.742 -3.970 1.871 1.00 98.81 478 VAL A CA 1
ATOM 3720 C C . VAL A 1 478 ? -6.319 -3.179 0.628 1.00 98.81 478 VAL A C 1
ATOM 3722 O O . VAL A 1 478 ? -5.841 -3.739 -0.361 1.00 98.81 478 VAL A O 1
ATOM 3725 N N . THR A 1 479 ? -6.480 -1.860 0.672 1.00 98.62 479 THR A N 1
ATOM 3726 C CA . THR A 1 479 ? -6.100 -0.932 -0.398 1.00 98.62 479 THR A CA 1
ATOM 3727 C C . THR A 1 479 ? -4.682 -0.418 -0.185 1.00 98.62 479 THR A C 1
ATOM 3729 O O . THR A 1 479 ? -4.375 0.141 0.868 1.00 98.62 479 THR A O 1
ATOM 3732 N N . VAL A 1 480 ? -3.836 -0.544 -1.208 1.00 98.69 480 VAL A N 1
ATOM 3733 C CA . VAL A 1 480 ? -2.387 -0.329 -1.115 1.00 98.69 480 VAL A CA 1
ATOM 3734 C C . VAL A 1 480 ? -1.928 0.852 -1.971 1.00 98.69 480 VAL A C 1
ATOM 3736 O O . VAL A 1 480 ? -2.022 0.821 -3.203 1.00 98.69 480 VAL A O 1
ATOM 3739 N N . GLY A 1 481 ? -1.406 1.894 -1.321 1.00 98.12 481 GLY A N 1
ATOM 3740 C CA . GLY A 1 481 ? -0.685 2.991 -1.979 1.00 98.12 481 GLY A CA 1
ATOM 3741 C C . GLY A 1 481 ? 0.815 2.703 -2.144 1.00 98.12 481 GLY A C 1
ATOM 3742 O O . GLY A 1 481 ? 1.329 1.696 -1.659 1.00 98.12 481 GLY A O 1
ATOM 3743 N N . ALA A 1 482 ? 1.530 3.590 -2.839 1.00 97.38 482 ALA A N 1
ATOM 3744 C CA . ALA A 1 482 ? 2.939 3.410 -3.192 1.00 97.38 482 ALA A CA 1
ATOM 3745 C C . ALA A 1 482 ? 3.852 4.423 -2.484 1.00 97.38 482 ALA A C 1
ATOM 3747 O O . ALA A 1 482 ? 3.817 5.614 -2.800 1.00 97.38 482 ALA A O 1
ATOM 3748 N N . SER A 1 483 ? 4.732 3.946 -1.600 1.00 97.44 483 SER A N 1
ATOM 3749 C CA . SER A 1 483 ? 5.921 4.696 -1.178 1.00 97.44 483 SER A CA 1
ATOM 3750 C C . SER A 1 483 ? 7.017 4.621 -2.245 1.00 97.44 483 SER A C 1
ATOM 3752 O O . SER A 1 483 ? 6.976 3.776 -3.148 1.00 97.44 483 SER A O 1
ATOM 3754 N N . GLU A 1 484 ? 8.038 5.465 -2.126 1.00 94.69 484 GLU A N 1
ATOM 3755 C CA . GLU A 1 484 ? 9.297 5.240 -2.834 1.00 94.69 484 GLU A CA 1
ATOM 3756 C C . GLU A 1 484 ? 10.023 3.977 -2.319 1.00 94.69 484 GLU A C 1
ATOM 3758 O O . GLU A 1 484 ? 9.864 3.556 -1.168 1.00 94.69 484 GLU A O 1
ATOM 3763 N N . ASN A 1 485 ? 10.852 3.386 -3.183 1.00 93.38 485 ASN A N 1
ATOM 3764 C CA . ASN A 1 485 ? 11.871 2.386 -2.856 1.00 93.38 485 ASN A CA 1
ATOM 3765 C C . ASN A 1 485 ? 13.255 3.056 -2.742 1.00 93.38 485 ASN A C 1
ATOM 3767 O O . ASN A 1 485 ? 13.535 4.021 -3.452 1.00 93.38 485 ASN A O 1
ATOM 3771 N N . TYR A 1 486 ? 14.164 2.531 -1.916 1.00 92.19 486 TYR A N 1
ATOM 3772 C CA . TYR A 1 486 ? 15.495 3.118 -1.731 1.00 92.19 486 TYR A CA 1
ATOM 3773 C C . TYR A 1 486 ? 16.439 2.810 -2.903 1.00 92.19 486 TYR A C 1
ATOM 3775 O O . TYR A 1 486 ? 17.183 1.827 -2.913 1.00 92.19 486 TYR A O 1
ATOM 3783 N N . ARG A 1 487 ? 16.411 3.653 -3.936 1.00 86.00 487 ARG A N 1
ATOM 3784 C CA . ARG A 1 487 ? 17.188 3.489 -5.172 1.00 86.00 487 ARG A CA 1
ATOM 3785 C C . ARG A 1 487 ? 17.775 4.824 -5.665 1.00 86.00 487 ARG A C 1
ATOM 3787 O O . ARG A 1 487 ? 17.591 5.169 -6.836 1.00 86.00 487 ARG A O 1
ATOM 3794 N N . PRO A 1 488 ? 18.552 5.561 -4.839 1.00 79.50 488 PRO A N 1
ATOM 3795 C CA . PRO A 1 488 ? 18.938 6.957 -5.110 1.00 79.50 488 PRO A CA 1
ATOM 3796 C C . PRO A 1 488 ? 19.793 7.158 -6.375 1.00 79.50 488 PRO A C 1
ATOM 3798 O O . PRO A 1 488 ? 19.976 8.281 -6.839 1.00 79.50 488 PRO A O 1
ATOM 3801 N N . VAL A 1 489 ? 20.294 6.075 -6.978 1.00 74.25 489 VAL A N 1
ATOM 3802 C CA . VAL A 1 489 ? 20.944 6.067 -8.301 1.00 74.25 489 VAL A CA 1
ATOM 3803 C C . VAL A 1 489 ? 19.985 6.344 -9.470 1.00 74.25 489 VAL A C 1
ATOM 3805 O O . VAL A 1 489 ? 20.443 6.785 -10.522 1.00 74.25 489 VAL A O 1
ATOM 3808 N N . GLN A 1 490 ? 18.679 6.108 -9.298 1.00 70.31 490 GLN A N 1
ATOM 3809 C CA . GLN A 1 490 ? 17.628 6.499 -10.250 1.00 70.31 490 GLN A CA 1
ATOM 3810 C C . GLN A 1 490 ? 17.212 7.973 -10.055 1.00 70.31 490 GLN A C 1
ATOM 3812 O O . GLN A 1 490 ? 16.757 8.628 -10.994 1.00 70.31 490 GLN A O 1
ATOM 3817 N N . GLY A 1 491 ? 17.421 8.513 -8.848 1.00 74.19 491 GLY A N 1
ATOM 3818 C CA . GLY A 1 491 ? 17.075 9.878 -8.463 1.00 74.19 491 GLY A CA 1
ATOM 3819 C C . GLY A 1 491 ? 15.598 10.019 -8.101 1.00 74.19 491 GLY A C 1
ATOM 3820 O O . GLY A 1 491 ? 15.193 9.650 -7.008 1.00 74.19 491 GLY A O 1
ATOM 3821 N N . PHE A 1 492 ? 14.812 10.587 -9.015 1.00 74.69 492 PHE A N 1
ATOM 3822 C CA . PHE A 1 492 ? 13.385 10.855 -8.810 1.00 74.69 492 PHE A CA 1
ATOM 3823 C C . PHE A 1 492 ? 12.578 9.564 -8.594 1.00 74.69 492 PHE A C 1
ATOM 3825 O O . PHE A 1 492 ? 12.861 8.554 -9.244 1.00 74.69 492 PHE A O 1
ATOM 3832 N N . ASP A 1 493 ? 11.560 9.620 -7.728 1.00 79.12 493 ASP A N 1
ATOM 3833 C CA . ASP A 1 493 ? 10.782 8.465 -7.261 1.00 79.12 493 ASP A CA 1
ATOM 3834 C C . ASP A 1 493 ? 11.648 7.380 -6.581 1.00 79.12 493 ASP A C 1
ATOM 3836 O O . ASP A 1 493 ? 11.290 6.208 -6.622 1.00 79.12 493 ASP A O 1
ATOM 3840 N N . GLY A 1 494 ? 12.799 7.690 -5.977 1.00 86.19 494 GLY A N 1
ATOM 3841 C CA . GLY A 1 494 ? 13.598 6.639 -5.336 1.00 86.19 494 GLY A CA 1
ATOM 3842 C C . GLY A 1 494 ? 14.752 7.075 -4.445 1.00 86.19 494 GLY A C 1
ATOM 3843 O O . GLY A 1 494 ? 15.753 6.364 -4.411 1.00 86.19 494 GLY A O 1
ATOM 3844 N N . ASP A 1 495 ? 14.675 8.205 -3.744 1.00 83.50 495 ASP A N 1
ATOM 3845 C CA . ASP A 1 495 ? 15.726 8.635 -2.812 1.00 83.50 495 ASP A CA 1
ATOM 3846 C C . ASP A 1 495 ? 15.381 8.472 -1.320 1.00 83.50 495 ASP A C 1
ATOM 3848 O O . ASP A 1 495 ? 16.308 8.440 -0.503 1.00 83.50 495 ASP A O 1
ATOM 3852 N N . ASN A 1 496 ? 14.108 8.267 -0.950 1.00 91.19 496 ASN A N 1
ATOM 3853 C CA . ASN A 1 496 ? 13.699 8.182 0.456 1.00 91.19 496 ASN A CA 1
ATOM 3854 C C . ASN A 1 496 ? 12.438 7.327 0.683 1.00 91.19 496 ASN A C 1
ATOM 3856 O O . ASN A 1 496 ? 11.349 7.684 0.255 1.00 91.19 496 ASN A O 1
ATOM 3860 N N . ILE A 1 497 ? 12.545 6.259 1.482 1.00 94.38 497 ILE A N 1
ATOM 3861 C CA . ILE A 1 497 ? 11.445 5.309 1.765 1.00 94.38 497 ILE A CA 1
ATOM 3862 C C . ILE A 1 497 ? 10.248 5.913 2.523 1.00 94.38 497 ILE A C 1
ATOM 3864 O O . ILE A 1 497 ? 9.199 5.276 2.633 1.00 94.38 497 ILE A O 1
ATOM 3868 N N . ASN A 1 498 ? 10.404 7.126 3.063 1.00 94.12 498 ASN A N 1
ATOM 3869 C CA . ASN A 1 498 ? 9.338 7.902 3.698 1.00 94.12 498 ASN A CA 1
ATOM 3870 C C . ASN A 1 498 ? 8.654 8.883 2.721 1.00 94.12 498 ASN A C 1
ATOM 3872 O O . ASN A 1 498 ? 7.775 9.631 3.139 1.00 94.12 498 ASN A O 1
ATOM 3876 N N . HIS A 1 499 ? 9.038 8.920 1.441 1.00 94.38 499 HIS A N 1
ATOM 3877 C CA . HIS A 1 499 ? 8.287 9.623 0.399 1.00 94.38 499 HIS A CA 1
ATOM 3878 C C . HIS A 1 499 ? 7.144 8.755 -0.136 1.00 94.38 499 HIS A C 1
ATOM 3880 O O . HIS A 1 499 ? 7.301 7.545 -0.315 1.00 94.38 499 HIS A O 1
ATOM 3886 N N . LEU A 1 500 ? 6.019 9.385 -0.467 1.00 93.81 500 LEU A N 1
ATOM 3887 C CA . LEU A 1 500 ? 4.971 8.791 -1.292 1.00 93.81 500 LEU A CA 1
ATOM 3888 C C . LEU A 1 500 ? 5.312 9.020 -2.774 1.00 93.81 500 LEU A C 1
ATOM 3890 O O . LEU A 1 500 ? 5.585 10.154 -3.173 1.00 93.81 500 LEU A O 1
ATOM 3894 N N . GLY A 1 501 ? 5.249 7.977 -3.605 1.00 88.12 501 GLY A N 1
ATOM 3895 C CA . GLY A 1 501 ? 5.412 8.128 -5.053 1.00 88.12 501 GLY A CA 1
ATOM 3896 C C . GLY A 1 501 ? 4.299 9.019 -5.614 1.00 88.12 501 GLY A C 1
ATOM 3897 O O . GLY A 1 501 ? 3.122 8.768 -5.356 1.00 88.12 501 GLY A O 1
ATOM 3898 N N . TRP A 1 502 ? 4.637 10.060 -6.384 1.00 86.62 502 TRP A N 1
ATOM 3899 C CA . TRP A 1 502 ? 3.698 11.148 -6.752 1.00 86.62 502 TRP A CA 1
ATOM 3900 C C . TRP A 1 502 ? 2.433 10.693 -7.503 1.00 86.62 502 TRP A C 1
ATOM 3902 O O . TRP A 1 502 ? 1.447 11.430 -7.562 1.00 86.62 502 TRP A O 1
ATOM 3912 N N . PHE A 1 503 ? 2.472 9.510 -8.120 1.00 85.56 503 PHE A N 1
ATOM 3913 C CA . PHE A 1 503 ? 1.346 8.907 -8.832 1.00 85.56 503 PHE A CA 1
ATOM 3914 C C . PHE A 1 503 ? 0.369 8.167 -7.905 1.00 85.56 503 PHE A C 1
ATOM 3916 O O . PHE A 1 503 ? -0.732 7.846 -8.349 1.00 85.56 503 PHE A O 1
ATOM 3923 N N . SER A 1 504 ? 0.745 7.863 -6.656 1.00 94.75 504 SER A N 1
ATOM 3924 C CA . SER A 1 504 ? -0.075 7.077 -5.729 1.00 94.75 504 SER A CA 1
ATOM 3925 C C . SER A 1 504 ? -1.421 7.758 -5.502 1.00 94.75 504 SER A C 1
ATOM 3927 O O . SER A 1 504 ? -1.483 8.907 -5.066 1.00 94.75 504 SER A O 1
ATOM 3929 N N . SER A 1 505 ? -2.507 7.061 -5.832 1.00 93.31 505 SER A N 1
ATOM 3930 C CA . SER A 1 505 ? -3.864 7.566 -5.640 1.00 93.31 505 SER A CA 1
ATOM 3931 C C . SER A 1 505 ? -4.168 7.851 -4.165 1.00 93.31 505 SER A C 1
ATOM 3933 O O . SER A 1 505 ? -3.877 7.034 -3.295 1.00 93.31 505 SER A O 1
ATOM 3935 N N . LEU A 1 506 ? -4.780 9.010 -3.910 1.00 91.94 506 LEU A N 1
ATOM 3936 C CA . LEU A 1 506 ? -5.058 9.542 -2.569 1.00 91.94 506 LEU A CA 1
ATOM 3937 C C . LEU A 1 506 ? -6.537 9.364 -2.183 1.00 91.94 506 LEU A C 1
ATOM 3939 O O . LEU A 1 506 ? -7.413 9.456 -3.039 1.00 91.94 506 LEU A O 1
ATOM 3943 N N . GLY A 1 507 ? -6.855 9.239 -0.895 1.00 91.06 507 GLY A N 1
ATOM 3944 C CA . GLY A 1 507 ? -8.229 9.180 -0.362 1.00 91.06 507 GLY A CA 1
ATOM 3945 C C . GLY A 1 507 ? -9.069 10.450 -0.546 1.00 91.06 507 GLY A C 1
ATOM 3946 O O . GLY A 1 507 ? -10.210 10.507 -0.097 1.00 91.06 507 GLY A O 1
ATOM 3947 N N . THR A 1 508 ? -8.544 11.482 -1.215 1.00 87.06 508 THR A N 1
ATOM 3948 C CA . THR A 1 508 ? -9.173 12.805 -1.374 1.00 87.06 508 THR A CA 1
ATOM 3949 C C . THR A 1 508 ? -10.501 12.805 -2.141 1.00 87.06 508 THR A C 1
ATOM 3951 O O . THR A 1 508 ? -11.156 13.843 -2.193 1.00 87.06 508 THR A O 1
ATOM 3954 N N . ASN A 1 509 ? -10.899 11.682 -2.749 1.00 84.31 509 ASN A N 1
ATOM 3955 C CA . ASN A 1 509 ? -12.190 11.505 -3.420 1.00 84.31 509 ASN A CA 1
ATOM 3956 C C . ASN A 1 509 ? -13.226 10.689 -2.614 1.00 84.31 509 ASN A C 1
ATOM 3958 O O . ASN A 1 509 ? -14.365 10.596 -3.072 1.00 84.31 509 ASN A O 1
ATOM 3962 N N . MET A 1 510 ? -12.885 10.125 -1.445 1.00 86.31 510 MET A N 1
ATOM 3963 C CA . MET A 1 510 ? -13.830 9.370 -0.601 1.00 86.31 510 MET A CA 1
ATOM 3964 C C . MET A 1 510 ? -14.977 10.273 -0.124 1.00 86.31 510 MET A C 1
ATOM 3966 O O . MET A 1 510 ? -14.756 11.198 0.658 1.00 86.31 510 MET A O 1
ATOM 3970 N N . ALA A 1 511 ? -16.207 10.022 -0.588 1.00 76.62 511 ALA A N 1
ATOM 3971 C CA . ALA A 1 511 ? -17.356 10.895 -0.321 1.00 76.62 511 ALA A CA 1
ATOM 3972 C C . ALA A 1 511 ? -17.860 10.830 1.133 1.00 76.62 511 ALA A C 1
ATOM 3974 O O . ALA A 1 511 ? -18.337 11.831 1.667 1.00 76.62 511 ALA A O 1
ATOM 3975 N N . ASP A 1 512 ? -17.708 9.675 1.782 1.00 77.44 512 ASP A N 1
ATOM 3976 C CA . ASP A 1 512 ? -17.917 9.491 3.222 1.00 77.44 512 ASP A CA 1
ATOM 3977 C C . ASP A 1 512 ? -16.759 10.059 4.060 1.00 77.44 512 ASP A C 1
ATOM 3979 O O . ASP A 1 512 ? -16.925 10.386 5.240 1.00 77.44 512 ASP A O 1
ATOM 3983 N N . GLY A 1 513 ? -15.583 10.222 3.454 1.00 86.94 513 GLY A N 1
ATOM 3984 C CA . GLY A 1 513 ? -14.344 10.569 4.134 1.00 86.94 513 GLY A CA 1
ATOM 3985 C C . GLY A 1 513 ? -13.788 9.422 4.979 1.00 86.94 513 GLY A C 1
ATOM 3986 O O . GLY A 1 513 ? -13.264 9.694 6.060 1.00 86.94 513 GLY A O 1
ATOM 3987 N N . ARG A 1 514 ? -13.929 8.168 4.522 1.00 93.00 514 ARG A N 1
ATOM 3988 C CA . ARG A 1 514 ? -13.115 7.042 5.009 1.00 93.00 514 ARG A CA 1
ATOM 3989 C C . ARG A 1 514 ? -11.632 7.239 4.688 1.00 93.00 514 ARG A C 1
ATOM 3991 O O . ARG A 1 514 ? -11.272 7.921 3.727 1.00 93.00 514 ARG A O 1
ATOM 3998 N N . ILE A 1 515 ? -10.774 6.596 5.474 1.00 96.12 515 ILE A N 1
ATOM 3999 C CA . ILE A 1 515 ? -9.330 6.552 5.241 1.00 96.12 515 ILE A CA 1
ATOM 4000 C C . ILE A 1 515 ? -9.028 5.528 4.138 1.00 96.12 515 ILE A C 1
ATOM 4002 O O . ILE A 1 515 ? -9.275 4.335 4.299 1.00 96.12 515 ILE A O 1
ATOM 4006 N N . LYS A 1 516 ? -8.506 6.011 3.004 1.00 96.38 516 LYS A N 1
ATOM 4007 C CA . LYS A 1 516 ? -7.921 5.206 1.921 1.00 96.38 516 LYS A CA 1
ATOM 4008 C C . LYS A 1 516 ? -6.660 5.915 1.377 1.00 96.38 516 LYS A C 1
ATOM 4010 O O . LYS A 1 516 ? -6.679 7.148 1.322 1.00 96.38 516 LYS A O 1
ATOM 4015 N N . PRO A 1 517 ? -5.598 5.204 0.938 1.00 97.81 517 PRO A N 1
ATOM 4016 C CA . PRO A 1 517 ? -5.387 3.752 1.065 1.00 97.81 517 PRO A CA 1
ATOM 4017 C C . PRO A 1 517 ? -5.419 3.289 2.532 1.00 97.81 517 PRO A C 1
ATOM 4019 O O . PRO A 1 517 ? -5.468 4.123 3.427 1.00 97.81 517 PRO A O 1
ATOM 4022 N N . ASP A 1 518 ? -5.459 1.983 2.795 1.00 98.69 518 ASP A N 1
ATOM 4023 C CA . ASP A 1 518 ? -5.364 1.483 4.174 1.00 98.69 518 ASP A CA 1
ATOM 4024 C C . ASP A 1 518 ? -3.902 1.525 4.651 1.00 98.69 518 ASP A C 1
ATOM 4026 O O . ASP A 1 518 ? -3.629 1.957 5.767 1.00 98.69 518 ASP A O 1
ATOM 4030 N N . VAL A 1 519 ? -2.966 1.124 3.781 1.00 98.69 519 VAL A N 1
ATOM 4031 C CA . VAL A 1 519 ? -1.510 1.097 4.019 1.00 98.69 519 VAL A CA 1
ATOM 4032 C C . VAL A 1 519 ? -0.736 1.386 2.725 1.00 98.69 519 VAL A C 1
ATOM 4034 O O . VAL A 1 519 ? -1.306 1.371 1.628 1.00 98.69 519 VAL A O 1
ATOM 4037 N N . VAL A 1 520 ? 0.582 1.588 2.817 1.00 98.12 520 VAL A N 1
ATOM 4038 C CA . VAL A 1 520 ? 1.472 1.704 1.645 1.00 98.12 520 VAL A CA 1
ATOM 4039 C C . VAL A 1 520 ? 2.709 0.806 1.719 1.00 98.12 520 VAL A C 1
ATOM 4041 O O . VAL A 1 520 ? 3.125 0.364 2.786 1.00 98.12 520 VAL A O 1
ATOM 4044 N N . THR A 1 521 ? 3.316 0.534 0.566 1.00 97.56 521 THR A N 1
ATOM 4045 C CA . THR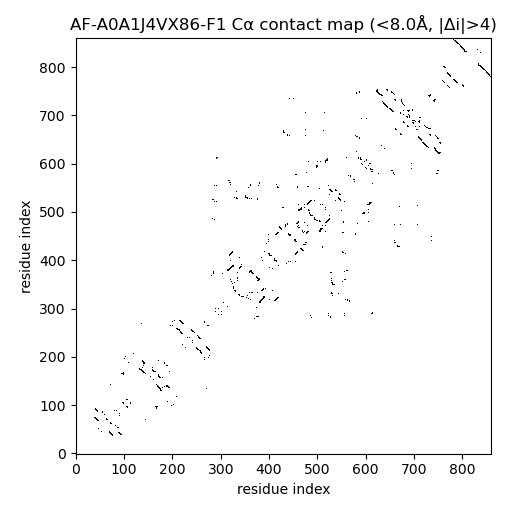 A 1 521 ? 4.585 -0.211 0.411 1.00 97.56 521 THR A CA 1
ATOM 4046 C C . THR A 1 521 ? 5.388 0.339 -0.773 1.00 97.56 521 THR A C 1
ATOM 4048 O O . THR A 1 521 ? 4.835 1.107 -1.567 1.00 97.56 521 THR A O 1
ATOM 4051 N N . PRO A 1 522 ? 6.680 -0.016 -0.927 1.00 97.44 522 PRO A N 1
ATOM 4052 C CA . PRO A 1 522 ? 7.502 0.456 -2.039 1.00 97.44 522 PRO A CA 1
ATOM 4053 C C . PRO A 1 522 ? 6.904 0.103 -3.406 1.00 97.44 522 PRO A C 1
ATOM 4055 O O . PRO A 1 522 ? 6.923 -1.044 -3.839 1.00 97.44 522 PRO A O 1
ATOM 4058 N N . GLY A 1 523 ? 6.409 1.113 -4.121 1.00 95.56 523 GLY A N 1
ATOM 4059 C CA . GLY A 1 523 ? 5.803 0.959 -5.446 1.00 95.56 523 GLY A CA 1
ATOM 4060 C C . GLY A 1 523 ? 6.620 1.568 -6.583 1.00 95.56 523 GLY A C 1
ATOM 4061 O O . GLY A 1 523 ? 6.163 1.559 -7.725 1.00 95.56 523 GLY A O 1
ATOM 4062 N N . THR A 1 524 ? 7.806 2.122 -6.313 1.00 93.25 524 THR A N 1
ATOM 4063 C CA . THR A 1 524 ? 8.641 2.795 -7.320 1.00 93.25 524 THR A CA 1
ATOM 4064 C C . THR A 1 524 ? 9.897 2.008 -7.681 1.00 93.25 524 THR A C 1
ATOM 4066 O O . THR A 1 524 ? 10.528 1.381 -6.831 1.00 93.25 524 THR A O 1
ATOM 4069 N N . TRP A 1 525 ? 10.281 2.045 -8.963 1.00 91.56 525 TRP A N 1
ATOM 4070 C CA . TRP A 1 525 ? 11.472 1.374 -9.495 1.00 91.56 525 TRP A CA 1
ATOM 4071 C C . TRP A 1 525 ? 11.602 -0.082 -9.017 1.00 91.56 525 TRP A C 1
ATOM 4073 O O . TRP A 1 525 ? 12.696 -0.555 -8.720 1.00 91.56 525 TRP A O 1
ATOM 4083 N N . ILE A 1 526 ? 10.497 -0.812 -8.905 1.00 92.94 526 ILE A N 1
ATOM 4084 C CA . ILE A 1 526 ? 10.518 -2.198 -8.444 1.00 92.94 526 ILE A CA 1
ATOM 4085 C C . ILE A 1 526 ? 11.116 -3.068 -9.543 1.00 92.94 526 ILE A C 1
ATOM 4087 O O . ILE A 1 526 ? 10.811 -2.891 -10.725 1.00 92.94 526 ILE A O 1
ATOM 4091 N N . ALA A 1 527 ? 12.010 -3.963 -9.132 1.00 91.81 527 ALA A N 1
ATOM 4092 C CA . ALA A 1 527 ? 12.577 -4.980 -9.993 1.00 91.81 527 ALA A CA 1
ATOM 4093 C C . ALA A 1 527 ? 11.907 -6.302 -9.681 1.00 91.81 527 ALA A C 1
ATOM 4095 O O . ALA A 1 527 ? 11.899 -6.731 -8.531 1.00 91.81 527 ALA A O 1
ATOM 4096 N N . SER A 1 528 ? 11.382 -6.952 -10.707 1.00 92.81 528 SER A N 1
ATOM 4097 C CA . SER A 1 528 ? 10.870 -8.305 -10.572 1.00 92.81 528 SER A CA 1
ATOM 4098 C C . SER A 1 528 ? 10.944 -9.069 -11.894 1.00 92.81 528 SER A C 1
ATOM 4100 O O . SER A 1 528 ? 11.491 -8.575 -12.892 1.00 92.81 528 SER A O 1
ATOM 4102 N N . ALA A 1 529 ? 10.414 -10.289 -11.865 1.00 91.25 529 ALA A N 1
ATOM 4103 C CA . ALA A 1 529 ? 10.439 -11.267 -12.937 1.00 91.25 529 ALA A CA 1
ATOM 4104 C C . ALA A 1 529 ? 9.857 -10.712 -14.250 1.00 91.25 529 ALA A C 1
ATOM 4106 O O . ALA A 1 529 ? 8.975 -9.842 -14.279 1.00 91.25 529 ALA A O 1
ATOM 4107 N N . ARG A 1 530 ? 10.376 -11.206 -15.376 1.00 88.75 530 ARG A N 1
ATOM 4108 C CA . ARG A 1 530 ? 10.158 -10.622 -16.701 1.00 88.75 530 ARG A CA 1
ATOM 4109 C C . ARG A 1 530 ? 9.683 -11.651 -17.725 1.00 88.75 530 ARG A C 1
ATOM 4111 O O . ARG A 1 530 ? 10.488 -12.313 -18.372 1.00 88.75 530 ARG A O 1
ATOM 4118 N N . SER A 1 531 ? 8.395 -11.601 -18.053 1.00 84.88 531 SER A N 1
ATOM 4119 C CA . SER A 1 531 ? 7.862 -12.204 -19.278 1.00 84.88 531 SER A CA 1
ATOM 4120 C C . SER A 1 531 ? 7.703 -11.158 -20.397 1.00 84.88 531 SER A C 1
ATOM 4122 O O . SER A 1 531 ? 7.594 -9.946 -20.164 1.00 84.88 531 SER A O 1
ATOM 4124 N N . GLY A 1 532 ? 7.727 -11.611 -21.652 1.00 73.56 532 GLY A N 1
ATOM 4125 C CA . GLY A 1 532 ? 7.286 -10.811 -22.800 1.00 73.56 532 GLY A CA 1
ATOM 4126 C C . GLY A 1 532 ? 8.172 -9.623 -23.249 1.00 73.56 532 GLY A C 1
ATOM 4127 O O . GLY A 1 532 ? 9.348 -9.491 -22.865 1.00 73.56 532 GLY A O 1
ATOM 4128 N N . PRO A 1 533 ? 7.624 -8.754 -24.128 1.00 66.81 533 PRO A N 1
ATOM 4129 C CA . PRO A 1 533 ? 8.339 -7.650 -24.768 1.00 66.81 533 PRO A CA 1
ATOM 4130 C C . PRO A 1 533 ? 8.621 -6.482 -23.806 1.00 66.81 533 PRO A C 1
ATOM 4132 O O . PRO A 1 533 ? 8.109 -6.414 -22.694 1.00 66.81 533 PRO A O 1
ATOM 4135 N N . ASN A 1 534 ? 9.482 -5.551 -24.226 1.00 61.50 534 ASN A N 1
ATOM 4136 C CA . ASN A 1 534 ? 9.951 -4.428 -23.404 1.00 61.50 534 ASN A CA 1
ATOM 4137 C C . ASN A 1 534 ? 8.929 -3.273 -23.354 1.00 61.50 534 ASN A C 1
ATOM 4139 O O . ASN A 1 534 ? 9.043 -2.328 -24.138 1.00 61.50 534 ASN A O 1
ATOM 4143 N N . THR A 1 535 ? 7.945 -3.361 -22.453 1.00 61.19 535 THR A N 1
ATOM 4144 C CA . THR A 1 535 ? 6.802 -2.423 -22.381 1.00 61.19 535 THR A CA 1
ATOM 4145 C C . THR A 1 535 ? 6.602 -1.700 -21.044 1.00 61.19 535 THR A C 1
ATOM 4147 O O . THR A 1 535 ? 5.825 -0.751 -21.013 1.00 61.19 535 THR A O 1
ATOM 4150 N N . LEU A 1 536 ? 7.290 -2.098 -19.965 1.00 64.00 536 LEU A N 1
ATOM 4151 C CA . LEU A 1 536 ? 7.295 -1.365 -18.684 1.00 64.00 536 LEU A CA 1
ATOM 4152 C C . LEU A 1 536 ? 8.481 -0.374 -18.617 1.00 64.00 536 LEU A C 1
ATOM 4154 O O . LEU A 1 536 ? 9.094 -0.069 -19.644 1.00 64.00 536 LEU A O 1
ATOM 4158 N N . TRP A 1 537 ? 8.825 0.125 -17.422 1.00 72.19 537 TRP A N 1
ATOM 4159 C CA . TRP A 1 537 ? 9.844 1.171 -17.198 1.00 72.19 537 TRP A CA 1
ATOM 4160 C C . TRP A 1 537 ? 11.245 0.779 -17.714 1.00 72.19 537 TRP A C 1
ATOM 4162 O O . TRP A 1 537 ? 12.076 1.632 -18.035 1.00 72.19 537 TRP A O 1
ATOM 4172 N N . GLY A 1 538 ? 11.475 -0.520 -17.906 1.00 78.38 538 GLY A N 1
ATOM 4173 C CA . GLY A 1 538 ? 12.407 -1.040 -18.901 1.00 78.38 538 GLY A CA 1
ATOM 4174 C C . GLY A 1 538 ? 13.165 -2.259 -18.406 1.00 78.38 538 GLY A C 1
ATOM 4175 O O . GLY A 1 538 ? 13.427 -2.396 -17.217 1.00 78.38 538 GLY A O 1
ATOM 4176 N N . ASN A 1 539 ? 13.561 -3.138 -19.323 1.00 84.31 539 ASN A N 1
ATOM 4177 C CA . ASN A 1 539 ? 14.312 -4.334 -18.953 1.00 84.31 539 ASN A CA 1
ATOM 4178 C C . ASN A 1 539 ? 15.635 -3.986 -18.231 1.00 84.31 539 ASN A C 1
ATOM 4180 O O . ASN A 1 539 ? 16.305 -2.985 -18.547 1.00 84.31 539 ASN A O 1
ATOM 4184 N N . ILE A 1 540 ? 15.966 -4.842 -17.267 1.00 83.25 540 ILE A N 1
ATOM 4185 C CA . ILE A 1 540 ? 17.219 -4.896 -16.510 1.00 83.25 540 ILE A CA 1
ATOM 4186 C C . ILE A 1 540 ? 18.153 -5.851 -17.264 1.00 83.25 540 ILE A C 1
ATOM 4188 O O . ILE A 1 540 ? 19.174 -5.420 -17.798 1.00 83.25 540 ILE A O 1
ATOM 4192 N N . ASP A 1 541 ? 17.705 -7.095 -17.445 1.00 83.88 541 ASP A N 1
ATOM 4193 C CA . ASP A 1 541 ? 18.374 -8.154 -18.204 1.00 83.88 541 ASP A CA 1
ATOM 4194 C C . ASP A 1 541 ? 17.336 -8.996 -18.997 1.00 83.88 541 ASP A C 1
ATOM 4196 O O . ASP A 1 541 ? 16.360 -8.447 -19.529 1.00 83.88 541 ASP A O 1
ATOM 4200 N N . ILE A 1 542 ? 17.556 -10.306 -19.168 1.00 83.62 542 ILE A N 1
ATOM 4201 C CA . ILE A 1 542 ? 16.626 -11.225 -19.845 1.00 83.62 542 ILE A CA 1
ATOM 4202 C C . ILE A 1 542 ? 15.478 -11.722 -18.943 1.00 83.62 542 ILE A C 1
ATOM 4204 O O . ILE A 1 542 ? 14.382 -11.910 -19.466 1.00 83.62 542 ILE A O 1
ATOM 4208 N N . GLN A 1 543 ? 15.702 -11.826 -17.632 1.00 86.88 543 GLN A N 1
ATOM 4209 C CA . GLN A 1 543 ? 14.790 -12.312 -16.584 1.00 86.88 543 GLN A CA 1
ATOM 4210 C C . GLN A 1 543 ? 14.202 -11.185 -15.721 1.00 86.88 543 GLN A C 1
ATOM 4212 O O . GLN A 1 543 ? 13.179 -11.393 -15.077 1.00 86.88 543 GLN A O 1
ATOM 4217 N N . HIS A 1 544 ? 14.769 -9.971 -15.769 1.00 88.75 544 HIS A N 1
ATOM 4218 C CA . HIS A 1 544 ? 14.348 -8.848 -14.919 1.00 88.75 544 HIS A CA 1
ATOM 4219 C C . HIS A 1 544 ? 13.944 -7.578 -15.669 1.00 88.75 544 HIS A C 1
ATOM 4221 O O . HIS A 1 544 ? 14.444 -7.259 -16.759 1.00 88.75 544 HIS A O 1
ATOM 4227 N N . ARG A 1 545 ? 13.061 -6.787 -15.050 1.00 87.38 545 ARG A N 1
ATOM 4228 C CA . ARG A 1 545 ? 12.685 -5.441 -15.515 1.00 87.38 545 ARG A CA 1
ATOM 4229 C C . ARG A 1 545 ? 12.294 -4.495 -14.384 1.00 87.38 545 ARG A C 1
ATOM 4231 O O . ARG A 1 545 ? 11.921 -4.940 -13.313 1.00 87.38 545 ARG A O 1
ATOM 4238 N N . TRP A 1 546 ? 12.327 -3.201 -14.696 1.00 87.94 546 TRP A N 1
ATOM 4239 C CA . TRP A 1 546 ? 11.733 -2.129 -13.902 1.00 87.94 546 TRP A CA 1
ATOM 4240 C C . TRP A 1 546 ? 10.235 -1.981 -14.167 1.00 87.94 546 TRP A C 1
ATOM 4242 O O . TRP A 1 546 ? 9.810 -1.970 -15.331 1.00 87.94 546 TRP A O 1
ATOM 4252 N N . SER A 1 547 ? 9.479 -1.699 -13.108 1.00 89.81 547 SER A N 1
ATOM 4253 C CA . SER A 1 547 ? 8.186 -1.010 -13.169 1.00 89.81 547 SER A CA 1
ATOM 4254 C C . SER A 1 547 ? 7.971 -0.115 -11.942 1.00 89.81 547 SER A C 1
ATOM 4256 O O . SER A 1 547 ? 8.599 -0.325 -10.908 1.00 89.81 547 SER A O 1
ATOM 4258 N N . SER A 1 548 ? 7.067 0.857 -12.051 1.00 91.31 548 SER A N 1
ATOM 4259 C CA . SER A 1 548 ? 6.558 1.638 -10.918 1.00 91.31 548 SER A CA 1
ATOM 4260 C C . SER A 1 548 ? 5.042 1.791 -11.033 1.00 91.31 548 SER A C 1
ATOM 4262 O O . SER A 1 548 ? 4.534 2.037 -12.132 1.00 91.31 548 SER A O 1
ATOM 4264 N N . GLY A 1 549 ? 4.351 1.700 -9.900 1.00 91.81 549 GLY A N 1
ATOM 4265 C CA . GLY A 1 549 ? 2.905 1.836 -9.762 1.00 91.81 549 GLY A CA 1
ATOM 4266 C C . GLY A 1 549 ? 2.420 1.292 -8.414 1.00 91.81 549 GLY A C 1
ATOM 4267 O O . GLY A 1 549 ? 3.089 0.468 -7.794 1.00 91.81 549 GLY A O 1
ATOM 4268 N N . THR A 1 550 ? 1.215 1.662 -7.980 1.00 94.12 550 THR A N 1
ATOM 4269 C CA . THR A 1 550 ? 0.524 0.961 -6.874 1.00 94.12 550 THR A CA 1
ATOM 4270 C C . THR A 1 550 ? 0.280 -0.513 -7.212 1.00 94.12 550 THR A C 1
ATOM 4272 O O . THR A 1 550 ? 0.313 -1.366 -6.332 1.00 94.12 550 THR A O 1
ATOM 4275 N N . SER A 1 551 ? 0.190 -0.835 -8.506 1.00 94.31 551 SER A N 1
ATOM 4276 C CA . SER A 1 551 ? 0.246 -2.188 -9.069 1.00 94.31 551 SER A CA 1
ATOM 4277 C C . SER A 1 551 ? 1.499 -2.990 -8.684 1.00 94.31 551 SER A C 1
ATOM 4279 O O . SER A 1 551 ? 1.467 -4.215 -8.735 1.00 94.31 551 SER A O 1
ATOM 4281 N N . GLN A 1 552 ? 2.606 -2.330 -8.327 1.00 95.81 552 GLN A N 1
ATOM 4282 C CA . GLN A 1 552 ? 3.821 -2.972 -7.820 1.00 95.81 552 GLN A CA 1
ATOM 4283 C C . GLN A 1 552 ? 3.892 -2.988 -6.286 1.00 95.81 552 GLN A C 1
ATOM 4285 O O . GLN A 1 552 ? 4.533 -3.882 -5.759 1.00 95.81 552 GLN A O 1
ATOM 4290 N N . ALA A 1 553 ? 3.200 -2.079 -5.592 1.00 97.12 553 ALA A N 1
ATOM 4291 C CA . ALA A 1 553 ? 3.096 -2.070 -4.130 1.00 97.12 553 ALA A CA 1
ATOM 4292 C C . ALA A 1 553 ? 2.120 -3.150 -3.601 1.00 97.12 553 ALA A C 1
ATOM 4294 O O . ALA A 1 553 ? 2.431 -3.893 -2.673 1.00 97.12 553 ALA A O 1
ATOM 4295 N N . ALA A 1 554 ? 0.950 -3.308 -4.233 1.00 97.88 554 ALA A N 1
ATOM 4296 C CA . ALA A 1 554 ? -0.054 -4.315 -3.858 1.00 97.88 554 ALA A CA 1
ATOM 4297 C C . ALA A 1 554 ? 0.492 -5.757 -3.670 1.00 97.88 554 ALA A C 1
ATOM 4299 O O . ALA A 1 554 ? 0.143 -6.387 -2.662 1.00 97.88 554 ALA A O 1
ATOM 4300 N N . PRO A 1 555 ? 1.383 -6.290 -4.536 1.00 98.00 555 PRO A N 1
ATOM 4301 C CA . PRO A 1 555 ? 1.925 -7.634 -4.339 1.00 98.00 555 PRO A CA 1
ATOM 4302 C C . PRO A 1 555 ? 2.917 -7.749 -3.174 1.00 98.00 555 PRO A C 1
ATOM 4304 O O . PRO A 1 555 ? 3.019 -8.841 -2.616 1.00 98.00 555 PRO A O 1
ATOM 4307 N N . HIS A 1 556 ? 3.584 -6.667 -2.736 1.00 97.62 556 HIS A N 1
ATOM 4308 C CA . HIS A 1 556 ? 4.372 -6.694 -1.491 1.00 97.62 556 HIS A CA 1
ATOM 4309 C C . HIS A 1 556 ? 3.469 -6.950 -0.288 1.00 97.62 556 HIS A C 1
ATOM 4311 O O . HIS A 1 556 ? 3.739 -7.843 0.511 1.00 97.62 556 HIS A O 1
ATOM 4317 N N . VAL A 1 557 ? 2.355 -6.219 -0.192 1.00 97.62 557 VAL A N 1
ATOM 4318 C CA . VAL A 1 557 ? 1.379 -6.404 0.896 1.00 97.62 557 VAL A CA 1
ATOM 4319 C C . VAL A 1 557 ? 0.676 -7.759 0.788 1.00 97.62 557 VAL A C 1
ATOM 4321 O O . VAL A 1 557 ? 0.436 -8.398 1.806 1.00 97.62 557 VAL A O 1
ATOM 4324 N N . THR A 1 558 ? 0.419 -8.255 -0.426 1.00 98.56 558 THR A N 1
ATOM 4325 C CA . THR A 1 558 ? -0.161 -9.597 -0.610 1.00 98.56 558 THR A CA 1
ATOM 4326 C C . THR A 1 558 ? 0.788 -10.694 -0.121 1.00 98.56 558 THR A C 1
ATOM 4328 O O . THR A 1 558 ? 0.361 -11.605 0.586 1.00 98.56 558 THR A O 1
ATOM 4331 N N . GLY A 1 559 ? 2.081 -10.610 -0.451 1.00 98.06 559 GLY A N 1
ATOM 4332 C CA . GLY A 1 559 ? 3.075 -11.554 0.060 1.00 98.06 559 GLY A CA 1
ATOM 4333 C C . GLY A 1 559 ? 3.298 -11.410 1.571 1.00 98.06 559 GLY A C 1
ATOM 4334 O O . GLY A 1 559 ? 3.401 -12.417 2.263 1.00 98.06 559 GLY A O 1
ATOM 4335 N N . ALA A 1 560 ? 3.241 -10.192 2.123 1.00 97.62 560 ALA A N 1
ATOM 4336 C CA . ALA A 1 560 ? 3.187 -9.985 3.572 1.00 97.62 560 ALA A CA 1
ATOM 4337 C C . ALA A 1 560 ? 1.961 -10.679 4.204 1.00 97.62 560 ALA A C 1
ATOM 4339 O O . ALA A 1 560 ? 2.101 -11.380 5.202 1.00 97.62 560 ALA A O 1
ATOM 4340 N N . GLY A 1 561 ? 0.780 -10.581 3.583 1.00 97.88 561 GLY A N 1
ATOM 4341 C CA . GLY A 1 561 ? -0.426 -11.318 3.979 1.00 97.88 561 GLY A CA 1
ATOM 4342 C C . GLY A 1 561 ? -0.270 -12.843 3.912 1.00 97.88 561 GLY A C 1
ATOM 4343 O O . GLY A 1 561 ? -0.829 -13.559 4.744 1.00 97.88 561 GLY A O 1
ATOM 4344 N N . ALA A 1 562 ? 0.539 -13.358 2.982 1.00 98.12 562 ALA A N 1
ATOM 4345 C CA . ALA A 1 562 ? 0.890 -14.776 2.922 1.00 98.12 562 ALA A CA 1
ATOM 4346 C C . ALA A 1 562 ? 1.854 -15.197 4.052 1.00 98.12 562 ALA A C 1
ATOM 4348 O O . ALA A 1 562 ? 1.646 -16.248 4.658 1.00 98.12 562 ALA A O 1
ATOM 4349 N N . LEU A 1 563 ? 2.843 -14.367 4.414 1.00 97.19 563 LEU A N 1
ATOM 4350 C CA . LEU A 1 563 ? 3.677 -14.600 5.606 1.00 97.19 563 LEU A CA 1
ATOM 4351 C C . LEU A 1 563 ? 2.840 -14.567 6.896 1.00 97.19 563 LEU A C 1
ATOM 4353 O O . LEU A 1 563 ? 2.987 -15.444 7.745 1.00 97.19 563 LEU A O 1
ATOM 4357 N N . ILE A 1 564 ? 1.919 -13.606 7.020 1.00 96.00 564 ILE A N 1
ATOM 4358 C CA . ILE A 1 564 ? 0.985 -13.495 8.153 1.00 96.00 564 ILE A CA 1
ATOM 4359 C C . ILE A 1 564 ? 0.045 -14.710 8.209 1.00 96.00 564 ILE A C 1
ATOM 4361 O O . ILE A 1 564 ? -0.210 -15.234 9.291 1.00 96.00 564 ILE A O 1
ATOM 4365 N N . THR A 1 565 ? -0.410 -15.220 7.059 1.00 96.56 565 THR A N 1
ATOM 4366 C CA . THR A 1 565 ? -1.179 -16.474 6.979 1.00 96.56 565 THR A CA 1
ATOM 4367 C C . THR A 1 565 ? -0.375 -17.650 7.541 1.00 96.56 565 THR A C 1
ATOM 4369 O O . THR A 1 565 ? -0.871 -18.368 8.407 1.00 96.56 565 THR A O 1
ATOM 4372 N N . GLN A 1 566 ? 0.873 -17.838 7.093 1.00 95.75 566 GLN A N 1
ATOM 4373 C CA . GLN A 1 566 ? 1.752 -18.913 7.573 1.00 95.75 566 GLN A CA 1
ATOM 4374 C C . GLN A 1 566 ? 2.029 -18.791 9.081 1.00 95.75 566 GLN A C 1
ATOM 4376 O O . GLN A 1 566 ? 1.943 -19.782 9.806 1.00 95.75 566 GLN A O 1
ATOM 4381 N N . TYR A 1 567 ? 2.302 -17.573 9.560 1.00 91.56 567 TYR A N 1
ATOM 4382 C CA . TYR A 1 567 ? 2.517 -17.284 10.976 1.00 91.56 567 TYR A CA 1
ATOM 4383 C C . TYR A 1 567 ? 1.273 -17.591 11.820 1.00 91.56 567 TYR A C 1
ATOM 4385 O O . TYR A 1 567 ? 1.384 -18.253 12.850 1.00 91.56 567 TYR A O 1
ATOM 4393 N N . GLY A 1 568 ? 0.085 -17.179 11.372 1.00 89.44 568 GLY A N 1
ATOM 4394 C CA . GLY A 1 568 ? -1.167 -17.443 12.079 1.00 89.44 568 GLY A CA 1
ATOM 4395 C C . GLY A 1 568 ? -1.523 -18.928 12.136 1.00 89.44 568 GLY A C 1
ATOM 4396 O O . GLY A 1 568 ? -1.849 -19.429 13.208 1.00 89.44 568 GLY A O 1
ATOM 4397 N N . ILE A 1 569 ? -1.342 -19.669 11.036 1.00 90.44 569 ILE A N 1
ATOM 4398 C CA . ILE A 1 569 ? -1.534 -21.131 11.019 1.00 90.44 569 ILE A CA 1
ATOM 4399 C C . ILE A 1 569 ? -0.629 -21.824 12.052 1.00 90.44 569 ILE A C 1
ATOM 4401 O O . ILE A 1 569 ? -1.045 -22.801 12.673 1.00 90.44 569 ILE A O 1
ATOM 4405 N N . ALA A 1 570 ? 0.589 -21.313 12.265 1.00 86.19 570 ALA A N 1
ATOM 4406 C CA . ALA A 1 570 ? 1.530 -21.859 13.239 1.00 86.19 570 ALA A CA 1
ATOM 4407 C C . ALA A 1 570 ? 1.262 -21.425 14.697 1.00 86.19 570 ALA A C 1
ATOM 4409 O O . ALA A 1 570 ? 1.530 -22.211 15.604 1.00 86.19 570 ALA A O 1
ATOM 4410 N N . ASN A 1 571 ? 0.750 -20.208 14.936 1.00 80.50 571 ASN A N 1
ATOM 4411 C CA . ASN A 1 571 ? 0.708 -19.595 16.276 1.00 80.50 571 ASN A CA 1
ATOM 4412 C C . ASN A 1 571 ? -0.704 -19.305 16.820 1.00 80.50 571 ASN A C 1
ATOM 4414 O O . ASN A 1 571 ? -0.882 -19.259 18.033 1.00 80.50 571 ASN A O 1
ATOM 4418 N N . PHE A 1 572 ? -1.713 -19.123 15.962 1.00 78.06 572 PHE A N 1
ATOM 4419 C CA . PHE A 1 572 ? -3.091 -18.761 16.346 1.00 78.06 572 PHE A CA 1
ATOM 4420 C C . PHE A 1 572 ? -4.068 -19.951 16.278 1.00 78.06 572 PHE A C 1
ATOM 4422 O O . PHE A 1 572 ? -5.269 -19.788 16.475 1.00 78.06 572 PHE A O 1
ATOM 4429 N N . GLY A 1 573 ? -3.577 -21.156 15.966 1.00 74.44 573 GLY A N 1
ATOM 4430 C CA . GLY A 1 573 ? -4.390 -22.376 15.860 1.00 74.44 573 GLY A CA 1
ATOM 4431 C C . GLY A 1 573 ? -5.201 -22.518 14.563 1.00 74.44 573 GLY A C 1
ATOM 4432 O O . GLY A 1 573 ? -5.908 -23.511 14.399 1.00 74.44 573 GLY A O 1
ATOM 4433 N N . GLY A 1 574 ? -5.088 -21.571 13.629 1.00 85.44 574 GLY A N 1
ATOM 4434 C CA . GLY A 1 574 ? -5.803 -21.576 12.354 1.00 85.44 574 GLY A CA 1
ATOM 4435 C C . GLY A 1 574 ? -5.355 -20.441 11.434 1.00 85.44 574 GLY A C 1
ATOM 4436 O O . GLY A 1 574 ? -4.520 -19.619 11.804 1.00 85.44 574 GLY A O 1
ATOM 4437 N N . ALA A 1 575 ? -5.903 -20.387 10.219 1.00 89.44 575 ALA A N 1
ATOM 4438 C CA . ALA A 1 575 ? -5.664 -19.250 9.335 1.00 89.44 575 ALA A CA 1
ATOM 4439 C C . ALA A 1 575 ? -6.285 -17.967 9.936 1.00 89.44 575 ALA A C 1
ATOM 4441 O O . ALA A 1 575 ? -7.431 -18.014 10.393 1.00 89.44 575 ALA A O 1
ATOM 4442 N N . PRO A 1 576 ? -5.571 -16.825 9.939 1.00 94.75 576 PRO A N 1
ATOM 4443 C CA . PRO A 1 576 ? -6.164 -15.535 10.278 1.00 94.75 576 PRO A CA 1
ATOM 4444 C C . PRO A 1 576 ? -7.314 -15.182 9.329 1.00 94.75 576 PRO A C 1
ATOM 4446 O O . PRO A 1 576 ? -7.205 -15.406 8.121 1.00 94.75 576 PRO A O 1
ATOM 4449 N N . SER A 1 577 ? -8.371 -14.574 9.863 1.00 96.62 577 SER A N 1
ATOM 4450 C CA . SER A 1 577 ? -9.422 -13.950 9.052 1.00 96.62 577 SER A CA 1
ATOM 4451 C C . SER A 1 577 ? -8.880 -12.753 8.251 1.00 96.62 577 SER A C 1
ATOM 4453 O O . SER A 1 577 ? -7.886 -12.137 8.658 1.00 96.62 577 SER A O 1
ATOM 4455 N N . PRO A 1 578 ? -9.538 -12.339 7.152 1.00 98.06 578 PRO A N 1
ATOM 4456 C CA . PRO A 1 578 ? -9.172 -11.133 6.411 1.00 98.06 578 PRO A CA 1
ATOM 4457 C C . PRO A 1 578 ? -9.174 -9.872 7.277 1.00 98.06 578 PRO A C 1
ATOM 4459 O O . PRO A 1 578 ? -8.285 -9.029 7.133 1.00 98.06 578 PRO A O 1
ATOM 4462 N N . ALA A 1 579 ? -10.120 -9.769 8.220 1.00 98.38 579 ALA A N 1
ATOM 4463 C CA . ALA A 1 579 ? -10.165 -8.686 9.194 1.00 98.38 579 ALA A CA 1
ATOM 4464 C C . ALA A 1 579 ? -8.916 -8.692 10.091 1.00 98.38 579 ALA A C 1
ATOM 4466 O O . ALA A 1 579 ? -8.321 -7.635 10.300 1.00 98.38 579 ALA A O 1
ATOM 4467 N N . LEU A 1 580 ? -8.457 -9.864 10.553 1.00 97.69 580 LEU A N 1
ATOM 4468 C CA . LEU A 1 580 ? -7.235 -9.976 11.354 1.00 97.69 580 LEU A CA 1
ATOM 4469 C C . LEU A 1 580 ? -5.973 -9.663 10.536 1.00 97.69 580 LEU A C 1
ATOM 4471 O O . LEU A 1 580 ? -5.126 -8.918 11.020 1.00 97.69 580 LEU A O 1
ATOM 4475 N N . ILE A 1 581 ? -5.841 -10.136 9.289 1.00 98.19 581 ILE A N 1
ATOM 4476 C CA . ILE A 1 581 ? -4.684 -9.774 8.440 1.00 98.19 581 ILE A CA 1
ATOM 4477 C C . ILE A 1 581 ? -4.656 -8.262 8.177 1.00 98.19 581 ILE A C 1
ATOM 4479 O O . ILE A 1 581 ? -3.602 -7.634 8.296 1.00 98.19 581 ILE A O 1
ATOM 4483 N N . LYS A 1 582 ? -5.812 -7.656 7.883 1.00 98.75 582 LYS A N 1
ATOM 4484 C CA . LYS A 1 582 ? -5.948 -6.204 7.719 1.00 98.75 582 LYS A CA 1
ATOM 4485 C C . LYS A 1 582 ? -5.601 -5.447 9.006 1.00 98.75 582 LYS A C 1
ATOM 4487 O O . LYS A 1 582 ? -4.865 -4.463 8.939 1.00 98.75 582 LYS A O 1
ATOM 4492 N N . ALA A 1 583 ? -6.065 -5.919 10.163 1.00 98.38 583 ALA A N 1
ATOM 4493 C CA . ALA A 1 583 ? -5.748 -5.333 11.462 1.00 98.38 583 ALA A CA 1
ATOM 4494 C C . ALA A 1 583 ? -4.245 -5.393 11.765 1.00 98.38 583 ALA A C 1
ATOM 4496 O O . ALA A 1 583 ? -3.667 -4.377 12.131 1.00 98.38 583 ALA A O 1
ATOM 4497 N N . LEU A 1 584 ? -3.593 -6.539 11.549 1.00 96.88 584 LEU A N 1
ATOM 4498 C CA . LEU A 1 584 ? -2.155 -6.724 11.778 1.00 96.88 5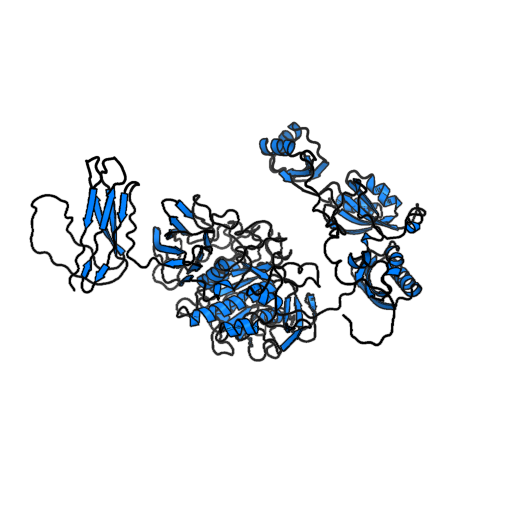84 LEU A CA 1
ATOM 4499 C C . LEU A 1 584 ? -1.307 -5.773 10.918 1.00 96.88 584 LEU A C 1
ATOM 4501 O O . LEU A 1 584 ? -0.428 -5.095 11.445 1.00 96.88 584 LEU A O 1
ATOM 4505 N N . LEU A 1 585 ? -1.612 -5.669 9.619 1.00 98.06 585 LEU A N 1
ATOM 4506 C CA . LEU A 1 585 ? -0.908 -4.782 8.681 1.00 98.06 585 LEU A CA 1
ATOM 4507 C C . LEU A 1 585 ? -1.073 -3.290 9.017 1.00 98.06 585 LEU A C 1
ATOM 4509 O O . LEU A 1 585 ? -0.153 -2.511 8.789 1.00 98.06 585 LEU A O 1
ATOM 4513 N N . ILE A 1 586 ? -2.233 -2.890 9.546 1.00 98.56 586 ILE A N 1
ATOM 4514 C CA . ILE A 1 586 ? -2.523 -1.515 9.991 1.00 98.56 586 ILE A CA 1
ATOM 4515 C C . ILE A 1 586 ? -1.866 -1.222 11.347 1.00 98.56 586 ILE A C 1
ATOM 4517 O O . ILE A 1 586 ? -1.325 -0.136 11.565 1.00 98.56 586 ILE A O 1
ATOM 4521 N N . ASN A 1 587 ? -1.879 -2.201 12.250 1.00 97.06 587 ASN A N 1
ATOM 4522 C CA . ASN A 1 587 ? -1.327 -2.088 13.592 1.00 97.06 587 ASN A CA 1
ATOM 4523 C C . ASN A 1 587 ? 0.208 -2.016 13.574 1.00 97.06 587 ASN A C 1
ATOM 4525 O O . ASN A 1 587 ? 0.775 -1.195 14.291 1.00 97.06 587 ASN A O 1
ATOM 4529 N N . SER A 1 588 ? 0.888 -2.783 12.713 1.00 93.44 588 SER A N 1
ATOM 4530 C CA . SER A 1 588 ? 2.354 -2.740 12.590 1.00 93.44 588 SER A CA 1
ATOM 4531 C C . SER A 1 588 ? 2.882 -1.594 11.708 1.00 93.44 588 SER A C 1
ATOM 4533 O O . SER A 1 588 ? 4.081 -1.324 11.712 1.00 93.44 588 SER A O 1
ATOM 4535 N N . ALA A 1 589 ? 2.009 -0.880 10.983 1.00 96.31 589 ALA A N 1
ATOM 4536 C CA . ALA A 1 589 ? 2.409 0.189 10.068 1.00 96.31 589 ALA A CA 1
ATOM 4537 C C . ALA A 1 589 ? 3.089 1.392 10.758 1.00 96.31 589 ALA A C 1
ATOM 4539 O O . ALA A 1 589 ? 2.798 1.736 11.915 1.00 96.31 589 ALA A O 1
ATOM 4540 N N . VAL A 1 590 ? 3.982 2.050 10.006 1.00 94.50 590 VAL A N 1
ATOM 4541 C CA . VAL A 1 590 ? 4.819 3.179 10.447 1.00 94.50 590 VAL A CA 1
ATOM 4542 C C . VAL A 1 590 ? 4.533 4.475 9.676 1.00 94.50 590 VAL A C 1
ATOM 4544 O O . VAL A 1 590 ? 4.420 4.482 8.451 1.00 94.50 590 VAL A O 1
ATOM 4547 N N . ASP A 1 591 ? 4.460 5.577 10.426 1.00 95.38 591 ASP A N 1
ATOM 4548 C CA . ASP A 1 591 ? 4.171 6.950 9.978 1.00 95.38 591 ASP A CA 1
ATOM 4549 C C . ASP A 1 591 ? 5.268 7.514 9.044 1.00 95.38 591 ASP A C 1
ATOM 4551 O O . ASP A 1 591 ? 6.460 7.516 9.380 1.00 95.38 591 ASP A O 1
ATOM 4555 N N . MET A 1 592 ? 4.884 7.997 7.859 1.00 94.44 592 MET A N 1
ATOM 4556 C CA . MET A 1 592 ? 5.796 8.504 6.832 1.00 94.44 592 MET A CA 1
ATOM 4557 C C . MET A 1 592 ? 5.972 10.022 6.908 1.00 94.44 592 MET A C 1
ATOM 4559 O O . MET A 1 592 ? 5.089 10.821 6.632 1.00 94.44 592 MET A O 1
ATOM 4563 N N . THR A 1 593 ? 7.200 10.441 7.193 1.00 90.50 593 THR A N 1
ATOM 4564 C CA . THR A 1 593 ? 7.559 11.844 7.468 1.00 90.50 593 THR A CA 1
ATOM 4565 C C . THR A 1 593 ? 8.152 12.596 6.264 1.00 90.50 593 THR A C 1
ATOM 4567 O O . THR A 1 593 ? 8.952 13.520 6.434 1.00 90.50 593 THR A O 1
ATOM 4570 N N . GLY A 1 594 ? 7.833 12.180 5.033 1.00 85.81 594 GLY A N 1
ATOM 4571 C CA . GLY A 1 594 ? 8.510 12.627 3.809 1.00 85.81 594 GLY A CA 1
ATOM 4572 C C . GLY A 1 594 ? 7.625 13.307 2.755 1.00 85.81 594 GLY A C 1
ATOM 4573 O O . GLY A 1 594 ? 6.439 13.560 2.943 1.00 85.81 594 GLY A O 1
ATOM 4574 N N . ALA A 1 595 ? 8.218 13.644 1.604 1.00 85.31 595 ALA A N 1
ATOM 4575 C CA . ALA A 1 595 ? 7.498 14.271 0.499 1.00 85.31 595 ALA A CA 1
ATOM 4576 C C . ALA A 1 595 ? 6.301 13.415 0.039 1.00 85.31 595 ALA A C 1
ATOM 4578 O O . ALA A 1 595 ? 6.423 12.212 -0.157 1.00 85.31 595 ALA A O 1
ATOM 4579 N N . GLY A 1 596 ? 5.134 14.041 -0.130 1.00 80.69 596 GLY A N 1
ATOM 4580 C CA . GLY A 1 596 ? 3.893 13.345 -0.491 1.00 80.69 596 GLY A CA 1
ATOM 4581 C C . GLY A 1 596 ? 3.102 12.764 0.692 1.00 80.69 596 GLY A C 1
ATOM 4582 O O . GLY A 1 596 ? 1.909 12.538 0.521 1.00 80.69 596 GLY A O 1
ATOM 4583 N N . ALA A 1 597 ? 3.707 12.642 1.881 1.00 83.25 597 ALA A N 1
ATOM 4584 C CA . ALA A 1 597 ? 3.049 12.341 3.156 1.00 83.25 597 ALA A CA 1
ATOM 4585 C C . ALA A 1 597 ? 3.153 13.574 4.094 1.00 83.25 597 ALA A C 1
ATOM 4587 O O . ALA A 1 597 ? 4.088 13.706 4.882 1.00 83.25 597 ALA A O 1
ATOM 4588 N N . PRO A 1 598 ? 2.271 14.585 3.942 1.00 77.44 598 PRO A N 1
ATOM 4589 C CA . PRO A 1 598 ? 2.483 15.929 4.496 1.00 77.44 598 PRO A CA 1
ATOM 4590 C C . PRO A 1 598 ? 2.027 16.115 5.955 1.00 77.44 598 PRO A C 1
ATOM 4592 O O . PRO A 1 598 ? 2.002 17.247 6.441 1.00 77.44 598 PRO A O 1
ATOM 4595 N N . GLY A 1 599 ? 1.616 15.052 6.641 1.00 79.50 599 GLY A N 1
ATOM 4596 C CA . GLY A 1 599 ? 1.105 15.080 8.010 1.00 79.50 599 GLY A CA 1
ATOM 4597 C C . GLY A 1 599 ? 0.919 13.658 8.541 1.00 79.50 599 GLY A C 1
ATOM 4598 O O . GLY A 1 599 ? 0.909 12.735 7.736 1.00 79.50 599 GLY A O 1
ATOM 4599 N N . PRO A 1 600 ? 0.777 13.479 9.862 1.00 91.69 600 PRO A N 1
ATOM 4600 C CA . PRO A 1 600 ? 0.818 12.164 10.491 1.00 91.69 600 PRO A CA 1
ATOM 4601 C C . PRO A 1 600 ? -0.413 11.306 10.173 1.00 91.69 600 PRO A C 1
ATOM 4603 O O . PRO A 1 600 ? -1.449 11.816 9.736 1.00 91.69 600 PRO A O 1
ATOM 4606 N N . ILE A 1 601 ? -0.316 10.011 10.450 1.00 95.69 601 ILE A N 1
ATOM 4607 C CA . ILE A 1 601 ? -1.428 9.056 10.404 1.00 95.69 601 ILE A CA 1
ATOM 4608 C C . ILE A 1 601 ? -2.531 9.364 11.447 1.00 95.69 601 ILE A C 1
ATOM 4610 O O . ILE A 1 601 ? -2.242 9.911 12.520 1.00 95.69 601 ILE A O 1
ATOM 4614 N N . PRO A 1 602 ? -3.795 8.975 11.182 1.00 96.25 602 PRO A N 1
ATOM 4615 C CA . PRO A 1 602 ? -4.322 8.546 9.886 1.00 96.25 602 PRO A CA 1
ATOM 4616 C C . PRO A 1 602 ? -4.471 9.713 8.907 1.00 96.25 602 PRO A C 1
ATOM 4618 O O . PRO A 1 602 ? -4.933 10.796 9.275 1.00 96.25 602 PRO A O 1
ATOM 4621 N N . ASN A 1 603 ? -4.163 9.482 7.631 1.00 95.06 603 ASN A N 1
ATOM 4622 C CA . ASN A 1 603 ? -4.355 10.491 6.592 1.00 95.06 603 ASN A CA 1
ATOM 4623 C C . ASN A 1 603 ? -4.707 9.886 5.220 1.00 95.06 603 ASN A C 1
ATOM 4625 O O . ASN A 1 603 ? -4.566 8.694 4.972 1.00 95.06 603 ASN A O 1
ATOM 4629 N N . VAL A 1 604 ? -5.166 10.737 4.298 1.00 94.31 604 VAL A N 1
ATOM 4630 C CA . VAL A 1 604 ? -5.602 10.347 2.941 1.00 94.31 604 VAL A CA 1
ATOM 4631 C C . VAL A 1 604 ? -4.455 10.142 1.935 1.00 94.31 604 VAL A C 1
ATOM 4633 O O . VAL A 1 604 ? -4.714 10.044 0.737 1.00 94.31 604 VAL A O 1
ATOM 4636 N N . TYR A 1 605 ? -3.198 10.129 2.382 1.00 95.38 605 TYR A N 1
ATOM 4637 C CA . TYR A 1 605 ? -2.013 9.979 1.531 1.00 95.38 605 TYR A CA 1
ATOM 4638 C C . TYR A 1 605 ? -1.377 8.594 1.697 1.00 95.38 605 TYR A C 1
ATOM 4640 O O . TYR A 1 605 ? -1.143 7.908 0.703 1.00 95.38 605 TYR A O 1
ATOM 4648 N N . GLU A 1 606 ? -1.164 8.165 2.942 1.00 96.56 606 GLU A N 1
ATOM 4649 C CA . GLU A 1 606 ? -0.569 6.865 3.294 1.00 96.56 606 GLU A CA 1
ATOM 4650 C C . GLU A 1 606 ? -1.521 5.914 4.039 1.00 96.56 606 GLU A C 1
ATOM 4652 O O . GLU A 1 606 ? -1.167 4.764 4.298 1.00 96.56 606 GLU A O 1
ATOM 4657 N N . GLY A 1 607 ? -2.717 6.379 4.408 1.00 97.75 607 GLY A N 1
ATOM 4658 C CA . GLY A 1 607 ? -3.634 5.614 5.242 1.00 97.75 607 GLY A CA 1
ATOM 4659 C C . GLY A 1 607 ? -3.186 5.586 6.696 1.00 97.75 607 GLY A C 1
ATOM 4660 O O . GLY A 1 607 ? -3.154 6.620 7.367 1.00 97.75 607 GLY A O 1
ATOM 4661 N N . TRP A 1 608 ? -2.838 4.385 7.156 1.00 98.06 608 TRP A N 1
ATOM 4662 C CA . TRP A 1 608 ? -2.283 4.095 8.479 1.00 98.06 608 TRP A CA 1
ATOM 4663 C C . TRP A 1 608 ? -0.755 3.943 8.493 1.00 98.06 608 TRP A C 1
ATOM 4665 O O . TRP A 1 608 ? -0.187 3.682 9.552 1.00 98.06 608 TRP A O 1
ATOM 4675 N N . GLY A 1 609 ? -0.093 4.147 7.350 1.00 97.44 609 GLY A N 1
ATOM 4676 C CA . GLY A 1 609 ? 1.365 4.197 7.235 1.00 97.44 609 GLY A CA 1
ATOM 4677 C C . GLY A 1 609 ? 1.938 3.184 6.248 1.00 97.44 609 GLY A C 1
ATOM 4678 O O . GLY A 1 609 ? 1.219 2.449 5.562 1.00 97.44 609 GLY A O 1
ATOM 4679 N N . ARG A 1 610 ? 3.270 3.123 6.184 1.00 97.44 610 ARG A N 1
ATOM 4680 C CA . ARG A 1 610 ? 3.975 2.075 5.439 1.00 97.44 610 ARG A CA 1
ATOM 4681 C C . ARG A 1 610 ? 3.936 0.764 6.220 1.00 97.44 610 ARG A C 1
ATOM 4683 O O . ARG A 1 610 ? 4.188 0.775 7.422 1.00 97.44 610 ARG A O 1
ATOM 4690 N N . VAL A 1 611 ? 3.687 -0.356 5.544 1.00 96.81 611 VAL A N 1
ATOM 4691 C CA . VAL A 1 611 ? 3.815 -1.690 6.154 1.00 96.81 611 VAL A CA 1
ATOM 4692 C C . VAL A 1 611 ? 5.251 -1.901 6.633 1.00 96.81 611 VAL A C 1
ATOM 4694 O O . VAL A 1 611 ? 6.204 -1.684 5.881 1.00 96.81 611 VAL A O 1
ATOM 4697 N N . ASP A 1 612 ? 5.380 -2.350 7.876 1.00 94.94 612 ASP A N 1
ATOM 4698 C CA . ASP A 1 612 ? 6.628 -2.792 8.487 1.00 94.94 612 ASP A CA 1
ATOM 4699 C C . ASP A 1 612 ? 6.322 -4.054 9.304 1.00 94.94 612 ASP A C 1
ATOM 4701 O O . ASP A 1 612 ? 5.433 -4.046 10.157 1.00 94.94 612 ASP A O 1
ATOM 4705 N N . LEU A 1 613 ? 6.978 -5.173 8.994 1.00 92.44 613 LEU A N 1
ATOM 4706 C CA . LEU A 1 613 ? 6.714 -6.460 9.649 1.00 92.44 613 LEU A CA 1
ATOM 4707 C C . LEU A 1 613 ? 7.561 -6.693 10.908 1.00 92.44 613 LEU A C 1
ATOM 4709 O O . LEU A 1 613 ? 7.314 -7.672 11.606 1.00 92.44 613 LEU A O 1
ATOM 4713 N N . SER A 1 614 ? 8.541 -5.834 11.210 1.00 87.38 614 SER A N 1
ATOM 4714 C CA . SER A 1 614 ? 9.555 -6.104 12.243 1.00 87.38 614 SER A CA 1
ATOM 4715 C C . SER A 1 614 ? 8.968 -6.363 13.635 1.00 87.38 614 SER A C 1
ATOM 4717 O O . SER A 1 614 ? 9.244 -7.403 14.227 1.00 87.38 614 SER A O 1
ATOM 4719 N N . GLU A 1 615 ? 8.114 -5.469 14.136 1.00 84.88 615 GLU A N 1
ATOM 4720 C CA . GLU A 1 615 ? 7.449 -5.620 15.441 1.00 84.88 615 GLU A CA 1
ATOM 4721 C C . GLU A 1 615 ? 6.427 -6.773 15.469 1.00 84.88 615 GLU A C 1
ATOM 4723 O O . GLU A 1 615 ? 6.183 -7.322 16.535 1.00 84.88 615 GLU A O 1
ATOM 4728 N N . LEU A 1 616 ? 5.849 -7.169 14.325 1.00 84.06 616 LEU A N 1
ATOM 4729 C CA . LEU A 1 616 ? 4.868 -8.266 14.243 1.00 84.06 616 LEU A CA 1
ATOM 4730 C C . LEU A 1 616 ? 5.511 -9.656 14.394 1.00 84.06 616 LEU A C 1
ATOM 4732 O O . LEU A 1 616 ? 4.838 -10.618 14.756 1.00 84.06 616 LEU A O 1
ATOM 4736 N N . VAL A 1 617 ? 6.808 -9.766 14.104 1.00 82.31 617 VAL A N 1
ATOM 4737 C CA . VAL A 1 617 ? 7.569 -11.025 14.163 1.00 82.31 617 VAL A CA 1
ATOM 4738 C C . VAL A 1 617 ? 8.682 -11.003 15.218 1.00 82.31 617 VAL A C 1
ATOM 4740 O O . VAL A 1 617 ? 9.448 -11.961 15.322 1.00 82.31 617 VAL A O 1
ATOM 4743 N N . ASP A 1 618 ? 8.774 -9.931 16.010 1.00 83.81 618 ASP A N 1
ATOM 4744 C CA . ASP A 1 618 ? 9.672 -9.822 17.160 1.00 83.81 618 ASP A CA 1
ATOM 4745 C C . ASP A 1 618 ? 9.135 -10.668 18.334 1.00 83.81 618 ASP A C 1
ATOM 4747 O O . ASP A 1 618 ? 8.112 -10.307 18.920 1.00 83.81 618 ASP A O 1
ATOM 4751 N N . PRO A 1 619 ? 9.820 -11.752 18.752 1.00 76.25 619 PRO A N 1
ATOM 4752 C CA . PRO A 1 619 ? 9.387 -12.587 19.876 1.00 76.25 619 PRO A CA 1
ATOM 4753 C C . PRO A 1 619 ? 9.490 -11.888 21.246 1.00 76.25 619 PRO A C 1
ATOM 4755 O O . PRO A 1 619 ? 9.228 -12.520 22.267 1.00 76.25 619 PRO A O 1
ATOM 4758 N N . LEU A 1 620 ? 9.909 -10.616 21.295 1.00 82.12 620 LEU A N 1
ATOM 4759 C CA . LEU A 1 620 ? 9.895 -9.759 22.485 1.00 82.12 620 LEU A CA 1
ATOM 4760 C C . LEU A 1 620 ? 8.726 -8.757 22.500 1.00 82.12 620 LEU A C 1
ATOM 4762 O O . LEU A 1 620 ? 8.616 -7.966 23.443 1.00 82.12 620 LEU A O 1
ATOM 4766 N N . THR A 1 621 ? 7.870 -8.759 21.476 1.00 83.38 621 THR A N 1
ATOM 4767 C CA . THR A 1 621 ? 6.677 -7.910 21.407 1.00 83.38 621 THR A CA 1
ATOM 4768 C C . THR A 1 621 ? 5.441 -8.742 21.714 1.00 83.38 621 THR A C 1
ATOM 4770 O O . THR A 1 621 ? 4.983 -9.533 20.898 1.00 83.38 621 THR A O 1
ATOM 4773 N N . GLU A 1 622 ? 4.901 -8.554 22.918 1.00 87.69 622 GLU A N 1
ATOM 4774 C CA . GLU A 1 622 ? 3.635 -9.163 23.330 1.00 87.69 622 GLU A CA 1
ATOM 4775 C C . GLU A 1 622 ? 2.473 -8.607 22.497 1.00 87.69 622 GLU A C 1
ATOM 4777 O O . GLU A 1 622 ? 2.390 -7.396 22.256 1.00 87.69 622 GLU A O 1
ATOM 4782 N N . PHE A 1 623 ? 1.551 -9.484 22.107 1.00 89.56 623 PHE A N 1
ATOM 4783 C CA . PHE A 1 623 ? 0.315 -9.121 21.423 1.00 89.56 623 PHE A CA 1
ATOM 4784 C C . PHE A 1 623 ? -0.887 -9.827 22.042 1.00 89.56 623 PHE A C 1
ATOM 4786 O O . PHE A 1 623 ? -0.824 -11.006 22.389 1.00 89.56 623 PHE A O 1
ATOM 4793 N N . ILE A 1 624 ? -2.022 -9.130 22.060 1.00 89.88 624 ILE A N 1
ATOM 4794 C CA . ILE A 1 624 ? -3.337 -9.756 22.211 1.00 89.88 624 ILE A CA 1
ATOM 4795 C C . ILE A 1 624 ? -4.012 -9.766 20.840 1.00 89.88 624 ILE A C 1
ATOM 4797 O O . ILE A 1 624 ? -4.060 -8.737 20.160 1.00 89.88 624 ILE A O 1
ATOM 4801 N N . PHE A 1 625 ? -4.568 -10.915 20.466 1.00 90.25 625 PHE A N 1
ATOM 4802 C CA . PHE A 1 625 ? -5.381 -11.083 19.266 1.00 90.25 625 PHE A CA 1
ATOM 4803 C C . PHE A 1 625 ? -6.788 -11.572 19.639 1.00 90.25 625 PHE A C 1
ATOM 4805 O O . PHE A 1 625 ? -6.964 -12.260 20.649 1.00 90.25 625 PHE A O 1
ATOM 4812 N N . ARG A 1 626 ? -7.777 -11.236 18.807 1.00 91.38 626 ARG A N 1
ATOM 4813 C CA . ARG A 1 626 ? -9.065 -11.940 18.684 1.00 91.38 626 ARG A CA 1
ATOM 4814 C C . ARG A 1 626 ? -9.402 -12.078 17.201 1.00 91.38 626 ARG A C 1
ATOM 4816 O O . ARG A 1 626 ? -9.266 -11.107 16.455 1.00 91.38 626 ARG A O 1
ATOM 4823 N N . ASN A 1 627 ? -9.822 -13.264 16.774 1.00 92.50 627 ASN A N 1
ATOM 4824 C CA . ASN A 1 627 ? -10.034 -13.638 15.376 1.00 92.50 627 ASN A CA 1
ATOM 4825 C C . ASN A 1 627 ? -11.509 -13.988 15.114 1.00 92.50 627 ASN A C 1
ATOM 4827 O O . ASN A 1 627 ? -11.839 -15.153 14.914 1.00 92.50 627 ASN A O 1
ATOM 4831 N N . GLN A 1 628 ? -12.401 -12.987 15.147 1.00 89.62 628 GLN A N 1
ATOM 4832 C CA . GLN A 1 628 ? -13.844 -13.148 14.875 1.00 89.62 628 GLN A CA 1
ATOM 4833 C C . GLN A 1 628 ? -14.584 -14.108 15.838 1.00 89.62 628 GLN A C 1
ATOM 4835 O O . GLN A 1 628 ? -15.690 -14.563 15.568 1.00 89.62 628 GLN A O 1
ATOM 4840 N N . GLU A 1 629 ? -14.002 -14.368 17.014 1.00 86.62 629 GLU A N 1
ATOM 4841 C CA . GLU A 1 629 ? -14.564 -15.230 18.071 1.00 86.62 629 GLU A CA 1
ATOM 4842 C C . GLU A 1 629 ? -15.845 -14.665 18.712 1.00 86.62 629 GLU A C 1
ATOM 4844 O O . GLU A 1 629 ? -16.649 -15.411 19.267 1.00 86.62 629 GLU A O 1
ATOM 4849 N N . THR A 1 630 ? -16.023 -13.340 18.674 1.00 87.75 630 THR A N 1
ATOM 4850 C CA . THR A 1 630 ? -17.198 -12.645 19.216 1.00 87.75 630 THR A CA 1
ATOM 4851 C C . THR A 1 630 ? -18.074 -12.157 18.073 1.00 87.75 630 THR A C 1
ATOM 4853 O O . THR A 1 630 ? -17.609 -11.402 17.224 1.00 87.75 630 THR A O 1
ATOM 4856 N N . ILE A 1 631 ? -19.350 -12.551 18.093 1.00 88.88 631 ILE A N 1
ATOM 4857 C CA . ILE A 1 631 ? -20.369 -12.108 17.137 1.00 88.88 631 ILE A CA 1
ATOM 4858 C C . ILE A 1 631 ? -21.454 -11.342 17.902 1.00 88.88 631 ILE A C 1
ATOM 4860 O O . ILE A 1 631 ? -22.151 -11.920 18.742 1.00 88.88 631 ILE A O 1
ATOM 4864 N N . PHE A 1 632 ? -21.613 -10.053 17.611 1.00 84.50 632 PHE A N 1
ATOM 4865 C CA . PHE A 1 632 ? -22.717 -9.246 18.129 1.00 84.50 632 PHE A CA 1
ATOM 4866 C C . PHE A 1 632 ? -24.005 -9.562 17.370 1.00 84.50 632 PHE A C 1
ATOM 4868 O O . PHE A 1 632 ? -23.964 -9.678 16.153 1.00 84.50 632 PHE A O 1
ATOM 4875 N N . ARG A 1 633 ? -25.139 -9.692 18.069 1.00 84.19 633 ARG A N 1
ATOM 4876 C CA . ARG A 1 633 ? -26.444 -10.117 17.512 1.00 84.19 633 ARG A CA 1
ATOM 4877 C C . ARG A 1 633 ? -27.567 -9.087 17.694 1.00 84.19 633 ARG A C 1
ATOM 4879 O O . ARG A 1 633 ? -28.717 -9.354 17.350 1.00 84.19 633 ARG A O 1
ATOM 4886 N N . TYR A 1 634 ? -27.263 -7.951 18.318 1.00 77.38 634 TYR A N 1
ATOM 4887 C CA . TYR A 1 634 ? -28.173 -6.825 18.532 1.00 77.38 634 TYR A CA 1
ATOM 4888 C C . TYR A 1 634 ? -27.390 -5.556 18.902 1.00 77.38 634 TYR A C 1
ATOM 4890 O O . TYR A 1 634 ? -26.251 -5.620 19.366 1.00 77.38 634 TYR A O 1
ATOM 4898 N N . ASN A 1 635 ? -28.018 -4.394 18.711 1.00 71.81 635 ASN A N 1
ATOM 4899 C CA . ASN A 1 635 ? -27.404 -3.096 19.005 1.00 71.81 635 ASN A CA 1
ATOM 4900 C C . ASN A 1 635 ? -27.177 -2.913 20.514 1.00 71.81 635 ASN A C 1
ATOM 4902 O O . ASN A 1 635 ? -27.991 -3.354 21.326 1.00 71.81 635 ASN A O 1
ATOM 4906 N N . SER A 1 636 ? -26.096 -2.221 20.877 1.00 74.31 636 SER A N 1
ATOM 4907 C CA . SER A 1 636 ? -25.630 -2.051 22.263 1.00 74.31 636 SER A CA 1
ATOM 4908 C C . SER A 1 636 ? -25.287 -3.370 22.978 1.00 74.31 636 SER A C 1
ATOM 4910 O O . SER A 1 636 ? -25.343 -3.451 24.206 1.00 74.31 636 SER A O 1
ATOM 4912 N N . GLN A 1 637 ? -24.930 -4.412 22.217 1.00 79.62 637 GLN A N 1
ATOM 4913 C CA . GLN A 1 637 ? -24.128 -5.522 22.725 1.00 79.62 637 GLN A CA 1
ATOM 4914 C C . GLN A 1 637 ? -22.647 -5.127 22.663 1.00 79.62 637 GLN A C 1
ATOM 4916 O O . GLN A 1 637 ? -22.177 -4.669 21.620 1.00 79.62 637 GLN A O 1
ATOM 4921 N N . ASN A 1 638 ? -21.922 -5.312 23.767 1.00 77.62 638 ASN A N 1
ATOM 4922 C CA . ASN A 1 638 ? -20.557 -4.811 23.920 1.00 77.62 638 ASN A CA 1
ATOM 4923 C C . ASN A 1 638 ? -19.613 -5.948 24.356 1.00 77.62 638 ASN A C 1
ATOM 4925 O O . ASN A 1 638 ? -20.007 -6.840 25.109 1.00 77.62 638 ASN A O 1
ATOM 4929 N N . PHE A 1 639 ? -18.365 -5.903 23.899 1.00 84.31 639 PHE A N 1
ATOM 4930 C CA . PHE A 1 639 ? -17.251 -6.748 24.331 1.00 84.31 639 PHE A CA 1
ATOM 4931 C C . PHE A 1 639 ? -16.291 -5.887 25.156 1.00 84.31 639 PHE A C 1
ATOM 4933 O O . PHE A 1 639 ? -15.830 -4.861 24.662 1.00 84.31 639 PHE A O 1
ATOM 4940 N N . LYS A 1 640 ? -15.978 -6.290 26.393 1.00 86.12 640 LYS A N 1
ATOM 4941 C CA . LYS A 1 640 ? -15.090 -5.550 27.308 1.00 86.12 640 LYS A CA 1
ATOM 4942 C C . LYS A 1 640 ? -13.870 -6.396 27.694 1.00 86.12 640 LYS A C 1
ATOM 4944 O O . LYS A 1 640 ? -14.003 -7.595 27.937 1.00 86.12 640 LYS A O 1
ATOM 4949 N N . LEU A 1 641 ? -12.695 -5.772 27.789 1.00 83.12 641 LEU A N 1
ATOM 4950 C CA . LEU A 1 641 ? -11.432 -6.414 28.166 1.00 83.12 641 LEU A CA 1
ATOM 4951 C C . LEU A 1 641 ? -10.554 -5.474 29.010 1.00 83.12 641 LEU A C 1
ATOM 4953 O O . LEU A 1 641 ? -10.278 -4.344 28.616 1.00 83.12 641 LEU A O 1
ATOM 4957 N N . GLY A 1 642 ? -10.066 -5.951 30.159 1.00 83.81 642 GLY A N 1
ATOM 4958 C CA . GLY A 1 642 ? -9.070 -5.232 30.959 1.00 83.81 642 GLY A CA 1
ATOM 4959 C C . GLY A 1 642 ? -7.657 -5.479 30.430 1.00 83.81 642 GLY A C 1
ATOM 4960 O O . GLY A 1 642 ? -7.184 -6.616 30.468 1.00 83.81 642 GLY A O 1
ATOM 4961 N N . ILE A 1 643 ? -6.972 -4.429 29.968 1.00 88.94 643 ILE A N 1
ATOM 4962 C CA . ILE A 1 643 ? -5.615 -4.512 29.401 1.00 88.94 643 ILE A CA 1
ATOM 4963 C C . ILE A 1 643 ? -4.634 -3.573 30.105 1.00 88.94 643 ILE A C 1
ATOM 4965 O O . ILE A 1 643 ? -5.006 -2.522 30.619 1.00 88.94 643 ILE A O 1
ATOM 4969 N N . GLN A 1 644 ? -3.355 -3.926 30.094 1.00 91.12 644 GLN A N 1
ATOM 4970 C CA . GLN A 1 644 ? -2.248 -3.097 30.579 1.00 91.12 644 GLN A CA 1
ATOM 4971 C C . GLN A 1 644 ? -1.049 -3.223 29.624 1.00 91.12 644 GLN A C 1
ATOM 4973 O O . GLN A 1 644 ? -0.946 -4.233 28.927 1.00 91.12 644 GLN A O 1
ATOM 4978 N N . PRO A 1 645 ? -0.128 -2.245 29.563 1.00 94.06 645 PRO A N 1
ATOM 4979 C CA . PRO A 1 645 ? 1.048 -2.363 28.711 1.00 94.06 645 PRO A CA 1
ATOM 4980 C C . PRO A 1 645 ? 2.007 -3.437 29.233 1.00 94.06 645 PRO A C 1
ATOM 4982 O O . PRO A 1 645 ? 2.450 -3.368 30.382 1.00 94.06 645 PRO A O 1
ATOM 4985 N N . ALA A 1 646 ? 2.381 -4.384 28.373 1.00 92.38 646 ALA A N 1
ATOM 4986 C CA . ALA A 1 646 ? 3.374 -5.412 28.687 1.00 92.38 646 ALA A CA 1
ATOM 4987 C C . ALA A 1 646 ? 4.755 -4.794 28.980 1.00 92.38 646 ALA A C 1
ATOM 4989 O O . ALA A 1 646 ? 5.454 -5.193 29.912 1.00 92.38 646 ALA A O 1
ATOM 4990 N N . ASN A 1 647 ? 5.120 -3.754 28.227 1.00 92.00 647 ASN A N 1
ATOM 4991 C CA . ASN A 1 647 ? 6.301 -2.932 28.437 1.00 92.00 647 ASN A CA 1
ATOM 4992 C C . ASN A 1 647 ? 5.921 -1.442 28.426 1.00 92.00 647 ASN A C 1
ATOM 4994 O O . ASN A 1 647 ? 5.687 -0.851 27.373 1.00 92.00 647 ASN A O 1
ATOM 4998 N N . GLN A 1 648 ? 5.947 -0.807 29.601 1.00 91.75 648 GLN A N 1
ATOM 4999 C CA . GLN A 1 648 ? 5.651 0.625 29.803 1.00 91.75 648 GLN A CA 1
ATOM 5000 C C . GLN A 1 648 ? 6.605 1.591 29.063 1.00 91.75 648 GLN A C 1
ATOM 5002 O O . GLN A 1 648 ? 6.380 2.797 29.069 1.00 91.75 648 GLN A O 1
ATOM 5007 N N . SER A 1 649 ? 7.685 1.086 28.451 1.00 91.88 649 SER A N 1
ATOM 5008 C CA . SER A 1 649 ? 8.637 1.877 27.650 1.00 91.88 649 SER A CA 1
ATOM 5009 C C . SER A 1 649 ? 8.394 1.789 26.135 1.00 91.88 649 SER A C 1
ATOM 5011 O O . SER A 1 649 ? 9.016 2.547 25.391 1.00 91.88 649 SER A O 1
ATOM 5013 N N . LYS A 1 650 ? 7.520 0.883 25.668 1.00 93.69 650 LYS A N 1
ATOM 5014 C CA . LYS A 1 650 ? 6.994 0.866 24.291 1.00 93.69 650 LYS A CA 1
ATOM 5015 C C . LYS A 1 650 ? 5.597 1.532 24.270 1.00 93.69 650 LYS A C 1
ATOM 5017 O O . LYS A 1 650 ? 4.882 1.461 25.272 1.00 93.69 650 LYS A O 1
ATOM 5022 N N . PRO A 1 651 ? 5.165 2.141 23.150 1.00 95.69 651 PRO A N 1
ATOM 5023 C CA . PRO A 1 651 ? 3.762 2.508 22.933 1.00 95.69 651 PRO A CA 1
ATOM 5024 C C . PRO A 1 651 ? 2.835 1.282 22.973 1.00 95.69 651 PRO A C 1
ATOM 5026 O O . PRO A 1 651 ? 3.302 0.157 22.817 1.00 95.69 651 PRO A O 1
ATOM 5029 N N . MET A 1 652 ? 1.526 1.484 23.134 1.00 96.69 652 MET A N 1
ATOM 5030 C CA . MET A 1 652 ? 0.506 0.429 22.999 1.00 96.69 652 MET A CA 1
ATOM 5031 C C . MET A 1 652 ? -0.453 0.806 21.866 1.00 96.69 652 MET A C 1
ATOM 5033 O O . MET A 1 652 ? -0.982 1.921 21.860 1.00 96.69 652 MET A O 1
ATOM 5037 N N . LYS A 1 653 ? -0.661 -0.093 20.897 1.00 98.00 653 LYS A N 1
ATOM 5038 C CA . LYS A 1 653 ? -1.487 0.161 19.701 1.00 98.00 653 LYS A CA 1
ATOM 5039 C C . LYS A 1 653 ? -2.651 -0.826 19.656 1.00 98.00 653 LYS A C 1
ATOM 5041 O O . LYS A 1 653 ? -2.426 -2.014 19.439 1.00 98.00 653 LYS A O 1
ATOM 5046 N N . VAL A 1 654 ? -3.876 -0.333 19.838 1.00 98.56 654 VAL A N 1
ATOM 5047 C CA . VAL A 1 654 ? -5.123 -1.091 19.654 1.00 98.56 654 VAL A CA 1
ATOM 5048 C C . VAL A 1 654 ? -5.665 -0.835 18.247 1.00 98.56 654 VAL A C 1
ATOM 5050 O O . VAL A 1 654 ? -5.782 0.324 17.845 1.00 98.56 654 VAL A O 1
ATOM 5053 N N . THR A 1 655 ? -6.033 -1.900 17.536 1.00 98.75 655 THR A N 1
ATOM 5054 C CA . THR A 1 655 ? -6.644 -1.868 16.199 1.00 98.75 655 THR A CA 1
ATOM 5055 C C . THR A 1 655 ? -7.836 -2.821 16.144 1.00 98.75 655 THR A C 1
ATOM 5057 O O . THR A 1 655 ? -7.668 -4.034 16.270 1.00 98.75 655 THR A O 1
ATOM 5060 N N . LEU A 1 656 ? -9.028 -2.265 15.933 1.00 98.88 656 LEU A N 1
ATOM 5061 C CA . LEU A 1 656 ? -10.277 -2.963 15.632 1.00 98.88 656 LEU A CA 1
ATOM 5062 C C . LEU A 1 656 ? -10.510 -2.941 14.115 1.00 98.88 656 LEU A C 1
ATOM 5064 O O . LEU A 1 656 ? -10.409 -1.882 13.495 1.00 98.88 656 LEU A O 1
ATOM 5068 N N . VAL A 1 657 ? -10.863 -4.082 13.519 1.00 98.88 657 VAL A N 1
ATOM 5069 C CA . VAL A 1 657 ? -11.291 -4.185 12.112 1.00 98.88 657 VAL A CA 1
ATOM 5070 C C . VAL A 1 657 ? -12.459 -5.155 12.007 1.00 98.88 657 VAL A C 1
ATOM 5072 O O . VAL A 1 657 ? -12.448 -6.204 12.646 1.00 98.88 657 VAL A O 1
ATOM 5075 N N . TRP A 1 658 ? -13.437 -4.846 11.157 1.00 98.62 658 TRP A N 1
ATOM 5076 C CA . TRP A 1 658 ? -14.497 -5.787 10.802 1.00 98.62 658 TRP A CA 1
ATOM 5077 C C . TRP A 1 658 ? -14.719 -5.864 9.291 1.00 98.62 658 TRP A C 1
ATOM 5079 O O . TRP A 1 658 ? -14.556 -4.885 8.555 1.00 98.62 658 TRP A O 1
ATOM 5089 N N . THR A 1 659 ? -15.092 -7.059 8.838 1.00 97.94 659 THR A N 1
ATOM 5090 C CA . THR A 1 659 ? -15.622 -7.301 7.495 1.00 97.94 659 THR A CA 1
ATOM 5091 C C . THR A 1 659 ? -17.096 -6.895 7.533 1.00 97.94 659 THR A C 1
ATOM 5093 O O . THR A 1 659 ? -17.941 -7.636 8.031 1.00 97.94 659 THR A O 1
ATOM 5096 N N . ASP A 1 660 ? -17.376 -5.664 7.104 1.00 97.44 660 ASP A N 1
ATOM 5097 C CA . ASP A 1 660 ? -18.690 -5.017 7.175 1.00 97.44 660 ASP A CA 1
ATOM 5098 C C . ASP A 1 660 ? -19.629 -5.534 6.075 1.00 97.44 660 ASP A C 1
ATOM 5100 O O . ASP A 1 660 ? -19.197 -5.836 4.958 1.00 97.44 660 ASP A O 1
ATOM 5104 N N . ALA A 1 661 ? -20.928 -5.571 6.368 1.00 88.94 661 ALA A N 1
ATOM 5105 C CA . ALA A 1 661 ? -21.967 -5.985 5.435 1.00 88.94 661 ALA A CA 1
ATOM 5106 C C . ALA A 1 661 ? -21.904 -5.173 4.115 1.00 88.94 661 ALA A C 1
ATOM 5108 O O . ALA A 1 661 ? -21.735 -3.947 4.158 1.00 88.94 661 ALA A O 1
ATOM 5109 N N . PRO A 1 662 ? -22.043 -5.789 2.925 1.00 83.06 662 PRO A N 1
ATOM 5110 C CA . PRO A 1 662 ? -21.914 -5.093 1.641 1.00 83.06 662 PRO A CA 1
ATOM 5111 C C . PRO A 1 662 ? -22.832 -3.864 1.498 1.00 83.06 662 PRO A C 1
ATOM 5113 O O . PRO A 1 662 ? -24.016 -3.893 1.828 1.00 83.06 662 PRO A O 1
ATOM 5116 N N . GLY A 1 663 ? -22.278 -2.757 0.998 1.00 74.81 663 GLY A N 1
ATOM 5117 C CA . GLY A 1 663 ? -22.961 -1.460 0.929 1.00 74.81 663 GLY A CA 1
ATOM 5118 C C . GLY A 1 663 ? -24.004 -1.336 -0.191 1.00 74.81 663 GLY A C 1
ATOM 5119 O O . GLY A 1 663 ? -24.071 -2.143 -1.117 1.00 74.81 663 GLY A O 1
ATOM 5120 N N . MET A 1 664 ? -24.810 -0.269 -0.166 1.00 71.06 664 MET A N 1
ATOM 5121 C CA . MET A 1 664 ? -25.726 0.027 -1.275 1.00 71.06 664 MET A CA 1
ATOM 5122 C C . MET A 1 664 ? -24.979 0.677 -2.450 1.00 71.06 664 MET A C 1
ATOM 5124 O O . MET A 1 664 ? -24.336 1.717 -2.293 1.00 71.06 664 MET A O 1
ATOM 5128 N N . THR A 1 665 ? -25.109 0.106 -3.650 1.00 65.38 665 THR A N 1
ATOM 5129 C CA . THR A 1 665 ? -24.513 0.670 -4.871 1.00 65.38 665 THR A CA 1
ATOM 5130 C C . THR A 1 665 ? -25.040 2.079 -5.175 1.00 65.38 665 THR A C 1
ATOM 5132 O O . THR A 1 665 ? -26.207 2.405 -4.961 1.00 65.38 665 THR A O 1
ATOM 5135 N N . ASN A 1 666 ? -24.145 2.935 -5.667 1.00 67.56 666 ASN A N 1
ATOM 5136 C CA . ASN A 1 666 ? -24.305 4.375 -5.865 1.00 67.56 666 ASN A CA 1
ATOM 5137 C C . ASN A 1 666 ? -24.576 5.201 -4.579 1.00 67.56 666 ASN A C 1
ATOM 5139 O O . ASN A 1 666 ? -24.969 6.364 -4.672 1.00 67.56 666 ASN A O 1
ATOM 5143 N N . SER A 1 667 ? -24.336 4.647 -3.383 1.00 67.44 667 SER A N 1
ATOM 5144 C CA . SER A 1 667 ? -24.337 5.409 -2.122 1.00 67.44 667 SER A CA 1
ATOM 5145 C C . SER A 1 667 ? -23.090 6.296 -1.966 1.00 67.44 667 SER A C 1
ATOM 5147 O O . SER A 1 667 ? -22.049 6.030 -2.568 1.00 67.44 667 SER A O 1
ATOM 5149 N N . THR A 1 668 ? -23.190 7.322 -1.110 1.00 71.25 668 THR A N 1
ATOM 5150 C CA . THR A 1 668 ? -22.071 8.151 -0.615 1.00 71.25 668 THR A CA 1
ATOM 5151 C C . THR A 1 668 ? -21.732 7.932 0.872 1.00 71.25 668 THR A C 1
ATOM 5153 O O . THR A 1 668 ? -20.765 8.524 1.335 1.00 71.25 668 THR A O 1
ATOM 5156 N N . LYS A 1 669 ? -22.487 7.112 1.633 1.00 75.81 669 LYS A N 1
ATOM 5157 C CA . LYS A 1 669 ? -22.014 6.473 2.890 1.00 75.81 669 LYS A CA 1
ATOM 5158 C C . LYS A 1 669 ? -21.914 4.973 2.634 1.00 75.81 669 LYS A C 1
ATOM 5160 O O . LYS A 1 669 ? -22.896 4.372 2.198 1.00 75.81 669 LYS A O 1
ATOM 5165 N N . HIS A 1 670 ? -20.736 4.393 2.853 1.00 82.94 670 HIS A N 1
ATOM 5166 C CA . HIS A 1 670 ? -20.483 2.992 2.507 1.00 82.94 670 HIS A CA 1
ATOM 5167 C C . HIS A 1 670 ? -20.648 2.040 3.704 1.00 82.94 670 HIS A C 1
ATOM 5169 O O . HIS A 1 670 ? -21.051 0.896 3.501 1.00 82.94 670 HIS A O 1
ATOM 5175 N N . LEU A 1 671 ? -20.333 2.496 4.924 1.00 88.38 671 LEU A N 1
ATOM 5176 C CA . LEU A 1 671 ? -20.431 1.710 6.162 1.00 88.38 671 LEU A CA 1
ATOM 5177 C C . LEU A 1 671 ? -21.890 1.370 6.503 1.00 88.38 671 LEU A C 1
ATOM 5179 O O . LEU A 1 671 ? -22.747 2.258 6.423 1.00 88.38 671 LEU A O 1
ATOM 5183 N N . ILE A 1 672 ? -22.147 0.113 6.880 1.00 90.56 672 ILE A N 1
ATOM 5184 C CA . ILE A 1 672 ? -23.482 -0.430 7.173 1.00 90.56 672 ILE A CA 1
ATOM 5185 C C . ILE A 1 672 ? -23.623 -0.802 8.655 1.00 90.56 672 ILE A C 1
ATOM 5187 O O . ILE A 1 672 ? -24.520 -0.280 9.319 1.00 90.56 672 ILE A O 1
ATOM 5191 N N . ASN A 1 673 ? -22.732 -1.648 9.173 1.00 88.25 673 ASN A N 1
ATOM 5192 C CA . ASN A 1 673 ? -22.634 -1.974 10.591 1.00 88.25 673 ASN A CA 1
ATOM 5193 C C . ASN A 1 673 ? -21.588 -1.053 11.249 1.00 88.25 673 ASN A C 1
ATOM 5195 O O . ASN A 1 673 ? -20.423 -1.037 10.850 1.00 88.25 673 ASN A O 1
ATOM 5199 N N . ASP A 1 674 ? -22.022 -0.266 12.234 1.00 91.81 674 ASP A N 1
ATOM 5200 C CA . ASP A 1 674 ? -21.213 0.690 13.007 1.00 91.81 674 ASP A CA 1
ATOM 5201 C C . ASP A 1 674 ? -20.784 0.031 14.337 1.00 91.81 674 ASP A C 1
ATOM 5203 O O . ASP A 1 674 ? -21.643 -0.286 15.173 1.00 91.81 674 ASP A O 1
ATOM 5207 N N . LEU A 1 675 ? -19.473 -0.193 14.515 1.00 95.31 675 LEU A N 1
ATOM 5208 C CA . LEU A 1 675 ? -18.850 -0.674 15.755 1.00 95.31 675 LEU A CA 1
ATOM 5209 C C . LEU A 1 675 ? -17.916 0.400 16.329 1.00 95.31 675 LEU A C 1
ATOM 5211 O O . LEU A 1 675 ? -16.985 0.830 15.649 1.00 95.31 675 LEU A O 1
ATOM 5215 N N . ASP A 1 676 ? -18.106 0.762 17.596 1.00 96.19 676 ASP A N 1
ATOM 5216 C CA . ASP A 1 676 ? -17.267 1.755 18.274 1.00 96.19 676 ASP A CA 1
ATOM 5217 C C . ASP A 1 676 ? -16.185 1.054 19.112 1.00 96.19 676 ASP A C 1
ATOM 5219 O O . ASP A 1 676 ? -16.506 0.245 19.985 1.00 96.19 676 ASP A O 1
ATOM 5223 N N . LEU A 1 677 ? -14.914 1.402 18.908 1.00 98.31 677 LEU A N 1
ATOM 5224 C CA . LEU A 1 677 ? -13.803 1.109 19.811 1.00 98.31 677 LEU A CA 1
ATOM 5225 C C . LEU A 1 677 ? -13.643 2.258 20.809 1.00 98.31 677 LEU A C 1
ATOM 5227 O O . LEU A 1 677 ? -13.429 3.420 20.445 1.00 98.31 677 LEU A O 1
ATOM 5231 N N . THR A 1 678 ? -13.623 1.918 22.093 1.00 93.94 678 THR A N 1
ATOM 5232 C CA . THR A 1 678 ? -13.187 2.832 23.146 1.00 93.94 678 THR A CA 1
ATOM 5233 C C . THR A 1 678 ? -12.120 2.199 24.029 1.00 93.94 678 THR A C 1
ATOM 5235 O O . THR A 1 678 ? -12.055 0.984 24.217 1.00 93.94 678 THR A O 1
ATOM 5238 N N . LEU A 1 679 ? -11.256 3.052 24.570 1.00 94.38 679 LEU A N 1
ATOM 5239 C CA . LEU A 1 679 ? -10.291 2.701 25.599 1.00 94.38 679 LEU A CA 1
ATOM 5240 C C . LEU A 1 679 ? -10.433 3.717 26.731 1.00 94.38 679 LEU A C 1
ATOM 5242 O O . LEU A 1 679 ? -10.254 4.917 26.509 1.00 94.38 679 LEU A O 1
ATOM 5246 N N . SER A 1 680 ? -10.765 3.264 27.936 1.00 88.00 680 SER A N 1
ATOM 5247 C CA . SER A 1 680 ? -11.002 4.137 29.085 1.00 88.00 680 SER A CA 1
ATOM 5248 C C . SER A 1 680 ? -10.052 3.858 30.250 1.00 88.00 680 SER A C 1
ATOM 5250 O O . SER A 1 680 ? -9.573 2.743 30.450 1.00 88.00 680 SER A O 1
ATOM 5252 N N . GLN A 1 681 ? -9.729 4.905 31.007 1.00 84.50 681 GLN A N 1
ATOM 5253 C CA . GLN A 1 681 ? -8.891 4.839 32.201 1.00 84.50 681 GLN A CA 1
ATOM 5254 C C . GLN A 1 681 ? -9.184 6.038 33.105 1.00 84.50 681 GLN A C 1
ATOM 5256 O O . GLN A 1 681 ? -9.065 7.186 32.677 1.00 84.50 681 GLN A O 1
ATOM 5261 N N . ASN A 1 682 ? -9.520 5.796 34.377 1.00 80.31 682 ASN A N 1
ATOM 5262 C CA . ASN A 1 682 ? -9.720 6.842 35.394 1.00 80.31 682 ASN A CA 1
ATOM 5263 C C . ASN A 1 682 ? -10.685 7.973 34.952 1.00 80.31 682 ASN A C 1
ATOM 5265 O O . ASN A 1 682 ? -10.444 9.148 35.225 1.00 80.31 682 ASN A O 1
ATOM 5269 N N . GLY A 1 683 ? -11.750 7.632 34.215 1.00 74.50 683 GLY A N 1
ATOM 5270 C CA . GLY A 1 683 ? -12.715 8.592 33.652 1.00 74.50 683 GLY A CA 1
ATOM 5271 C C . GLY A 1 683 ? -12.248 9.341 32.393 1.00 74.50 683 GLY A C 1
ATOM 5272 O O . GLY A 1 683 ? -13.014 10.116 31.825 1.00 74.50 683 GLY A O 1
ATOM 5273 N N . THR A 1 684 ? -11.021 9.106 31.923 1.00 84.31 684 THR A N 1
ATOM 5274 C CA . THR A 1 684 ? -10.557 9.528 30.593 1.00 84.31 684 THR A CA 1
ATOM 5275 C C . THR A 1 684 ? -10.990 8.487 29.565 1.00 84.31 684 THR A C 1
ATOM 5277 O O . THR A 1 684 ? -10.784 7.299 29.792 1.00 84.31 684 THR A O 1
ATOM 5280 N N . ILE A 1 685 ? -11.561 8.918 28.436 1.00 89.25 685 ILE A N 1
ATOM 5281 C CA . ILE A 1 685 ? -11.992 8.042 27.334 1.00 89.25 685 ILE A CA 1
ATOM 5282 C C . ILE A 1 685 ? -11.267 8.456 26.054 1.00 89.25 685 ILE A C 1
ATOM 5284 O O . ILE A 1 685 ? -11.267 9.637 25.697 1.00 89.25 685 ILE A O 1
ATOM 5288 N N . TYR A 1 686 ? -10.685 7.482 25.361 1.00 97.38 686 TYR A N 1
ATOM 5289 C CA . TYR A 1 686 ? -10.173 7.587 23.999 1.00 97.38 686 TYR A CA 1
ATOM 5290 C C . TYR A 1 686 ? -11.132 6.834 23.075 1.00 97.38 686 TYR A C 1
ATOM 5292 O O . TYR A 1 686 ? -11.393 5.654 23.299 1.00 97.38 686 TYR A O 1
ATOM 5300 N N . TYR A 1 687 ? -11.651 7.511 22.055 1.00 96.62 687 TYR A N 1
ATOM 5301 C CA . TYR A 1 687 ? -12.461 6.891 21.005 1.00 96.62 687 TYR A CA 1
ATOM 5302 C C . TYR A 1 687 ? -11.591 6.539 19.799 1.00 96.62 687 TYR A C 1
ATOM 5304 O O . TYR A 1 687 ? -10.588 7.215 19.532 1.00 96.62 687 TYR A O 1
ATOM 5312 N N . GLY A 1 688 ? -12.019 5.545 19.026 1.00 98.00 688 GLY A N 1
ATOM 5313 C CA . GLY A 1 688 ? -11.387 5.199 17.766 1.00 98.00 688 GLY A CA 1
ATOM 5314 C C . GLY A 1 688 ? -11.222 6.386 16.816 1.00 98.00 688 GLY A C 1
ATOM 5315 O O . GLY A 1 688 ? -12.061 7.291 16.684 1.00 98.00 688 GLY A O 1
ATOM 5316 N N . ASN A 1 689 ? -10.070 6.395 16.149 1.00 97.88 689 ASN A N 1
ATOM 5317 C CA . ASN A 1 689 ? -9.706 7.353 15.107 1.00 97.88 689 ASN A CA 1
ATOM 5318 C C . ASN A 1 689 ? -9.661 8.828 15.568 1.00 97.88 689 ASN A C 1
ATOM 5320 O O . ASN A 1 689 ? -9.597 9.732 14.731 1.00 97.88 689 ASN A O 1
ATOM 5324 N N . LYS A 1 690 ? -9.627 9.114 16.880 1.00 97.06 690 LYS A N 1
ATOM 5325 C CA . LYS A 1 690 ? -9.403 10.473 17.411 1.00 97.06 690 LYS A CA 1
ATOM 5326 C C . LYS A 1 690 ? -7.923 10.709 17.670 1.00 97.06 690 LYS A C 1
ATOM 5328 O O . LYS A 1 690 ? -7.411 10.430 18.749 1.00 97.06 690 LYS A O 1
ATOM 5333 N N . PHE A 1 691 ? -7.243 11.198 16.637 1.00 96.50 691 PHE A N 1
ATOM 5334 C CA . PHE A 1 691 ? -5.794 11.371 16.595 1.00 96.50 691 PHE A CA 1
ATOM 5335 C C . PHE A 1 691 ? -5.361 12.838 16.550 1.00 96.50 691 PHE A C 1
ATOM 5337 O O . PHE A 1 691 ? -6.011 13.687 15.941 1.00 96.50 691 PHE A O 1
ATOM 5344 N N . SER A 1 692 ? -4.188 13.106 17.122 1.00 94.50 692 SER A N 1
ATOM 5345 C CA . SER A 1 692 ? -3.397 14.312 16.894 1.00 94.50 692 SER A CA 1
ATOM 5346 C C . SER A 1 692 ? -1.913 13.953 16.956 1.00 94.50 692 SER A C 1
ATOM 5348 O O . SER A 1 692 ? -1.468 13.292 17.891 1.00 94.50 692 SER A O 1
ATOM 5350 N N . GLY A 1 693 ? -1.127 14.357 15.954 1.00 93.38 693 GLY A N 1
ATOM 5351 C CA . GLY A 1 693 ? 0.319 14.096 15.949 1.00 93.38 693 GLY A CA 1
ATOM 5352 C C . GLY A 1 693 ? 0.719 12.615 15.846 1.00 93.38 693 GLY A C 1
ATOM 5353 O O . GLY A 1 693 ? 1.789 12.266 16.335 1.00 93.38 693 GLY A O 1
ATOM 5354 N N . GLY A 1 694 ? -0.129 11.752 15.271 1.00 95.00 694 GLY A N 1
ATOM 5355 C CA . GLY A 1 694 ? 0.112 10.303 15.159 1.00 95.00 694 GLY A CA 1
ATOM 5356 C C . GLY A 1 694 ? -0.334 9.473 16.371 1.00 95.00 694 GLY A C 1
ATOM 5357 O O . GLY A 1 694 ? -0.222 8.250 16.347 1.00 95.00 694 GLY A O 1
ATOM 5358 N N . TRP A 1 695 ? -0.886 10.113 17.411 1.00 97.50 695 TRP A N 1
ATOM 5359 C CA . TRP A 1 695 ? -1.298 9.466 18.664 1.00 97.50 695 TRP A CA 1
ATOM 5360 C C . TRP A 1 695 ? -2.729 9.828 19.056 1.00 97.50 695 TRP A C 1
ATOM 5362 O O . TRP A 1 695 ? -3.245 10.876 18.660 1.00 97.50 695 TRP A O 1
ATOM 5372 N N . SER A 1 696 ? -3.381 8.970 19.840 1.00 97.94 696 SER A N 1
ATOM 5373 C CA . SER A 1 696 ? -4.778 9.171 20.220 1.00 97.94 696 SER A CA 1
ATOM 5374 C C . SER A 1 696 ? -4.957 10.231 21.308 1.00 97.94 696 SER A C 1
ATOM 5376 O O . SER A 1 696 ? -4.226 10.288 22.297 1.00 97.94 696 SER A O 1
ATOM 5378 N N . THR A 1 697 ? -5.984 11.057 21.135 1.00 96.69 697 THR A N 1
ATOM 5379 C CA . THR A 1 697 ? -6.413 12.107 22.066 1.00 96.69 697 THR A CA 1
ATOM 5380 C C . THR A 1 697 ? -7.726 11.725 22.732 1.00 96.69 697 THR A C 1
ATOM 5382 O O . THR A 1 697 ? -8.585 11.118 22.095 1.00 96.69 697 THR A O 1
ATOM 5385 N N . SER A 1 698 ? -7.907 12.102 23.995 1.00 93.00 698 SER A N 1
ATOM 5386 C CA . SER A 1 698 ? -9.130 11.809 24.740 1.00 93.00 698 SER A CA 1
ATOM 5387 C C . SER A 1 698 ? -10.283 12.771 24.419 1.00 93.00 698 SER A C 1
ATOM 5389 O O . SER A 1 698 ? -10.076 13.927 24.042 1.00 93.00 698 SER A O 1
ATOM 5391 N N . GLY A 1 699 ? -11.514 12.288 24.602 1.00 84.00 699 GLY A N 1
ATOM 5392 C CA . GLY A 1 699 ? -12.747 13.008 24.273 1.00 84.00 699 GLY A CA 1
ATOM 5393 C C . GLY A 1 699 ? -13.121 12.964 22.785 1.00 84.00 699 GLY A C 1
ATOM 5394 O O . GLY A 1 699 ? -12.533 12.232 21.992 1.00 84.00 699 GLY A O 1
ATOM 5395 N N . GLY A 1 700 ? -14.142 13.742 22.411 1.00 89.62 700 GLY A N 1
ATOM 5396 C CA . GLY A 1 700 ? -14.753 13.706 21.077 1.00 89.62 700 GLY A CA 1
ATOM 5397 C C . GLY A 1 700 ? -16.023 12.848 21.036 1.00 89.62 700 GLY A C 1
ATOM 5398 O O . GLY A 1 700 ? -16.868 12.953 21.922 1.00 89.62 700 GLY A O 1
ATOM 5399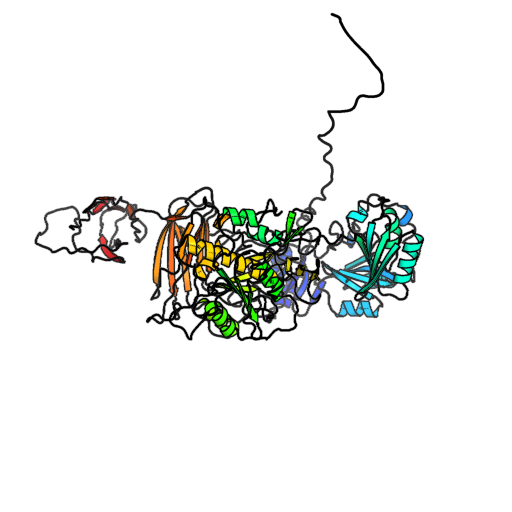 N N . SER A 1 701 ? -16.152 12.039 19.987 1.00 87.25 701 SER A N 1
ATOM 5400 C CA . SER A 1 701 ? -17.225 11.063 19.714 1.00 87.25 701 SER A CA 1
ATOM 5401 C C . SER A 1 701 ? -16.592 9.759 19.210 1.00 87.25 701 SER A C 1
ATOM 5403 O O . SER A 1 701 ? -15.380 9.737 19.046 1.00 87.25 701 SER A O 1
ATOM 5405 N N . ALA A 1 702 ? -17.361 8.730 18.848 1.00 87.38 702 ALA A N 1
ATOM 5406 C CA . ALA A 1 702 ? -16.865 7.630 18.005 1.00 87.38 702 ALA A CA 1
ATOM 5407 C C . ALA A 1 702 ? -16.491 8.099 16.574 1.00 87.38 702 ALA A C 1
ATOM 5409 O O . ALA A 1 702 ? -16.624 9.288 16.235 1.00 87.38 702 ALA A O 1
ATOM 5410 N N . ASP A 1 703 ? -15.961 7.219 15.714 1.00 91.75 703 ASP A N 1
ATOM 5411 C CA . ASP A 1 703 ? -16.105 7.364 14.253 1.00 91.75 703 ASP A CA 1
ATOM 5412 C C . ASP A 1 703 ? -17.585 7.119 13.855 1.00 91.75 703 ASP A C 1
ATOM 5414 O O . ASP A 1 703 ? -18.492 7.224 14.678 1.00 91.75 703 ASP A O 1
ATOM 5418 N N . SER A 1 704 ? -17.877 6.984 12.565 1.00 87.31 704 SER A N 1
ATOM 5419 C CA . SER A 1 704 ? -19.149 6.441 12.033 1.00 87.31 704 SER A CA 1
ATOM 5420 C C . SER A 1 704 ? -19.070 6.221 10.513 1.00 87.31 704 SER A C 1
ATOM 5422 O O . SER A 1 704 ? -20.034 6.411 9.755 1.00 87.31 704 SER A O 1
ATOM 5424 N N . LYS A 1 705 ? -17.852 5.944 10.033 1.00 89.25 705 LYS A N 1
ATOM 5425 C CA . LYS A 1 705 ? -17.461 5.913 8.619 1.00 89.25 705 LYS A CA 1
ATOM 5426 C C . LYS A 1 705 ? -16.556 4.733 8.303 1.00 89.25 705 LYS A C 1
ATOM 5428 O O . LYS A 1 705 ? -16.721 4.130 7.250 1.00 89.25 705 LYS A O 1
ATOM 5433 N N . ASN A 1 706 ? -15.568 4.460 9.152 1.00 97.31 706 ASN A N 1
ATOM 5434 C CA . ASN A 1 706 ? -14.513 3.483 8.898 1.00 97.31 706 ASN A CA 1
ATOM 5435 C C . ASN A 1 706 ? -14.838 2.137 9.560 1.00 97.31 706 ASN A C 1
ATOM 5437 O O . ASN A 1 706 ? -15.078 2.107 10.757 1.00 97.31 706 ASN A O 1
ATOM 5441 N N . ASN A 1 707 ? -14.719 1.023 8.826 1.00 98.38 707 ASN A N 1
ATOM 5442 C CA . ASN A 1 707 ? -14.728 -0.344 9.384 1.00 98.38 707 ASN A CA 1
ATOM 5443 C C . ASN A 1 707 ? -13.364 -0.750 9.990 1.00 98.38 707 ASN A C 1
ATOM 5445 O O . ASN A 1 707 ? -12.940 -1.906 9.944 1.00 98.38 707 ASN A O 1
ATOM 5449 N N . VAL A 1 708 ? -12.640 0.260 10.473 1.00 98.81 708 VAL A N 1
ATOM 5450 C CA . VAL A 1 708 ? -11.299 0.217 11.050 1.00 98.81 708 VAL A CA 1
ATOM 5451 C C . VAL A 1 708 ? -11.265 1.319 12.102 1.00 98.81 708 VAL A C 1
ATOM 5453 O O . VAL A 1 708 ? -11.367 2.498 11.750 1.00 98.81 708 VAL A O 1
ATOM 5456 N N . GLU A 1 709 ? -11.085 0.957 13.367 1.00 98.81 709 GLU A N 1
ATOM 5457 C CA . GLU A 1 709 ? -10.881 1.917 14.450 1.00 98.81 709 GLU A CA 1
ATOM 5458 C C . GLU A 1 709 ? -9.570 1.649 15.194 1.00 98.81 709 GLU A C 1
ATOM 5460 O O . GLU A 1 709 ? -9.252 0.518 15.555 1.00 98.81 709 GLU A O 1
ATOM 5465 N N . ASN A 1 710 ? -8.799 2.709 15.438 1.00 98.81 710 ASN A N 1
ATOM 5466 C CA . ASN A 1 710 ? -7.507 2.637 16.117 1.00 98.81 710 ASN A CA 1
ATOM 5467 C C . ASN A 1 710 ? -7.465 3.511 17.375 1.00 98.81 710 ASN A C 1
ATOM 5469 O O . ASN A 1 710 ? -7.947 4.647 17.361 1.00 98.81 710 ASN A O 1
ATOM 5473 N N . VAL A 1 711 ? -6.804 3.010 18.424 1.00 98.69 711 VAL A N 1
ATOM 5474 C CA . VAL A 1 711 ? -6.399 3.785 19.608 1.00 98.69 711 VAL A CA 1
ATOM 5475 C C . VAL A 1 711 ? -4.924 3.508 19.914 1.00 98.69 711 VAL A C 1
ATOM 5477 O O . VAL A 1 711 ? -4.561 2.422 20.366 1.00 98.69 711 VAL A O 1
ATOM 5480 N N . TYR A 1 712 ? -4.053 4.486 19.653 1.00 98.25 712 TYR A N 1
ATOM 5481 C CA . TYR A 1 712 ? -2.600 4.384 19.834 1.00 98.25 712 TYR A CA 1
ATOM 5482 C C . TYR A 1 712 ? -2.149 5.284 20.994 1.00 98.25 712 TYR A C 1
ATOM 5484 O O . TYR A 1 712 ? -2.204 6.513 20.907 1.00 98.25 712 TYR A O 1
ATOM 5492 N N . ILE A 1 713 ? -1.671 4.673 22.080 1.00 97.75 713 ILE A N 1
ATOM 5493 C CA . ILE A 1 713 ? -1.212 5.358 23.294 1.00 97.75 713 ILE A CA 1
ATOM 5494 C C . ILE A 1 713 ? 0.321 5.406 23.298 1.00 97.75 713 ILE A C 1
ATOM 5496 O O . ILE A 1 713 ? 0.982 4.373 23.399 1.00 97.75 713 ILE A O 1
ATOM 5500 N N . GLN A 1 714 ? 0.891 6.613 23.207 1.00 96.25 714 GLN A N 1
ATOM 5501 C CA . GLN A 1 714 ? 2.343 6.819 23.078 1.00 96.25 714 GLN A CA 1
ATOM 5502 C C . GLN A 1 714 ? 3.144 6.380 24.315 1.00 96.25 714 GLN A C 1
ATOM 5504 O O . GLN A 1 714 ? 4.247 5.856 24.181 1.00 96.25 714 GLN A O 1
ATOM 5509 N N . SER A 1 715 ? 2.578 6.600 25.505 1.00 95.94 715 SER A N 1
ATOM 5510 C CA . SER A 1 715 ? 3.203 6.319 26.804 1.00 95.94 715 SER A CA 1
ATOM 5511 C C . SER A 1 715 ? 2.170 5.667 27.732 1.00 95.94 715 SER A C 1
ATOM 5513 O O . SER A 1 715 ? 1.585 6.353 28.576 1.00 95.94 715 SER A O 1
ATOM 5515 N N . PRO A 1 716 ? 1.856 4.378 27.528 1.00 95.00 716 PRO A N 1
ATOM 5516 C CA . PRO A 1 716 ? 0.808 3.683 28.264 1.00 95.00 716 PRO A CA 1
ATOM 5517 C C . PRO A 1 716 ? 1.238 3.402 29.711 1.00 95.00 716 PRO A C 1
ATOM 5519 O O . PRO A 1 716 ? 2.400 3.104 29.987 1.00 95.00 716 PRO A O 1
ATOM 5522 N N . SER A 1 717 ? 0.296 3.456 30.654 1.00 90.75 717 SER A N 1
ATOM 5523 C CA . SER A 1 717 ? 0.557 3.109 32.058 1.00 90.75 717 SER A CA 1
ATOM 5524 C C . SER A 1 717 ? -0.708 2.617 32.756 1.00 90.75 717 SER A C 1
ATOM 5526 O O . SER A 1 717 ? -1.800 3.052 32.407 1.00 90.75 717 SER A O 1
ATOM 5528 N N . GLY A 1 718 ? -0.570 1.736 33.752 1.00 87.75 718 GLY A N 1
ATOM 5529 C CA . GLY A 1 718 ? -1.712 1.185 34.490 1.00 87.75 718 GLY A CA 1
ATOM 5530 C C . GLY A 1 718 ? -2.639 0.306 33.642 1.00 87.75 718 GLY A C 1
ATOM 5531 O O . GLY A 1 718 ? -2.258 -0.172 32.576 1.00 87.75 718 GLY A O 1
ATOM 5532 N N . VAL A 1 719 ? -3.856 0.092 34.146 1.00 88.81 719 VAL A N 1
ATOM 5533 C CA . VAL A 1 719 ? -4.912 -0.681 33.475 1.00 88.81 719 VAL A CA 1
ATOM 5534 C C . VAL A 1 719 ? -5.832 0.254 32.694 1.00 88.81 719 VAL A C 1
ATOM 5536 O O . VAL A 1 719 ? -6.176 1.338 33.172 1.00 88.81 719 VAL A O 1
ATOM 5539 N N . TYR A 1 720 ? -6.242 -0.187 31.513 1.00 89.19 720 TYR A N 1
ATOM 5540 C CA . TYR A 1 720 ? -7.283 0.402 30.685 1.00 89.19 720 TYR A CA 1
ATOM 5541 C C . TYR A 1 720 ? -8.424 -0.608 30.516 1.00 89.19 720 TYR A C 1
ATOM 5543 O O . TYR A 1 720 ? -8.183 -1.808 30.369 1.00 89.19 720 TYR A O 1
ATOM 5551 N N . GLU A 1 721 ? -9.659 -0.122 30.491 1.00 89.38 721 GLU A N 1
ATOM 5552 C CA . GLU A 1 721 ? -10.813 -0.880 30.012 1.00 89.38 721 GLU A CA 1
ATOM 5553 C C . GLU A 1 721 ? -10.954 -0.629 28.510 1.00 89.38 721 GLU A C 1
ATOM 5555 O O . GLU A 1 721 ? -11.208 0.498 28.084 1.00 89.38 721 GLU A O 1
ATOM 5560 N N . LEU A 1 722 ? -10.736 -1.669 27.709 1.00 93.06 722 LEU A N 1
ATOM 5561 C CA . LEU A 1 722 ? -11.054 -1.688 26.287 1.00 93.06 722 LEU A CA 1
ATOM 5562 C C . LEU A 1 722 ? -12.498 -2.146 26.124 1.00 93.06 722 LEU A C 1
ATOM 5564 O O . LEU A 1 722 ? -12.890 -3.158 26.704 1.00 93.06 722 LEU A O 1
ATOM 5568 N N . GLU A 1 723 ? -13.262 -1.442 25.299 1.00 91.62 723 GLU A N 1
ATOM 5569 C CA . GLU A 1 723 ? -14.637 -1.794 24.968 1.00 91.62 723 GLU A CA 1
ATOM 5570 C C . GLU A 1 723 ? -14.877 -1.656 23.460 1.00 91.62 723 GLU A C 1
ATOM 5572 O O . GLU A 1 723 ? -14.511 -0.647 22.858 1.00 91.62 723 GLU A O 1
ATOM 5577 N N . VAL A 1 724 ? -15.487 -2.679 22.859 1.00 93.06 724 VAL A N 1
ATOM 5578 C CA . VAL A 1 724 ? -15.987 -2.679 21.478 1.00 93.06 724 VAL A CA 1
ATOM 5579 C C . VAL A 1 724 ? -17.504 -2.813 21.534 1.00 93.06 724 VAL A C 1
ATOM 5581 O O . VAL A 1 724 ? -17.999 -3.789 22.097 1.00 93.06 724 VAL A O 1
ATOM 5584 N N . SER A 1 725 ? -18.239 -1.870 20.951 1.00 85.50 725 SER A N 1
ATOM 5585 C CA . SER A 1 725 ? -19.698 -1.772 21.101 1.00 85.50 725 SER A CA 1
ATOM 5586 C C . SER A 1 725 ? -20.422 -1.794 19.761 1.00 85.50 725 SER A C 1
ATOM 5588 O O . SER A 1 725 ? -20.080 -1.041 18.851 1.00 85.50 725 SER A O 1
ATOM 5590 N N . ALA A 1 726 ? -21.469 -2.615 19.649 1.00 82.94 726 ALA A N 1
ATOM 5591 C CA . ALA A 1 726 ? -22.333 -2.697 18.472 1.00 82.94 726 ALA A CA 1
ATOM 5592 C C . ALA A 1 726 ? -23.295 -1.498 18.383 1.00 82.94 726 ALA A C 1
ATOM 5594 O O . ALA A 1 726 ? -24.496 -1.625 18.633 1.00 82.94 726 ALA A O 1
ATOM 5595 N N . SER A 1 727 ? -22.774 -0.311 18.075 1.00 78.00 727 SER A N 1
ATOM 5596 C CA . SER A 1 727 ? -23.537 0.942 18.117 1.00 78.00 727 SER A CA 1
ATOM 5597 C C . SER A 1 727 ? -24.683 0.997 17.099 1.00 78.00 727 SER A C 1
ATOM 5599 O O . SER A 1 727 ? -25.767 1.476 17.444 1.00 78.00 727 SER A O 1
ATOM 5601 N N . ALA A 1 728 ? -24.515 0.441 15.893 1.00 77.19 728 ALA A N 1
ATOM 5602 C CA . ALA A 1 728 ? -25.640 0.190 14.986 1.00 77.19 728 ALA A CA 1
ATOM 5603 C C . ALA A 1 728 ? -25.385 -0.970 14.010 1.00 77.19 728 ALA A C 1
ATOM 5605 O O . ALA A 1 728 ? -24.728 -0.796 12.986 1.00 77.19 728 ALA A O 1
ATOM 5606 N N . LEU A 1 729 ? -25.983 -2.134 14.276 1.00 81.19 729 LEU A N 1
ATOM 5607 C CA . LEU A 1 729 ? -26.109 -3.216 13.300 1.00 81.19 729 LEU A CA 1
ATOM 5608 C C . LEU A 1 729 ? -27.307 -2.921 12.385 1.00 81.19 729 LEU A C 1
ATOM 5610 O O . LEU A 1 729 ? -28.418 -2.662 12.857 1.00 81.19 729 LEU A O 1
ATOM 5614 N N . SER A 1 730 ? -27.069 -2.945 11.075 1.00 81.81 730 SER A N 1
ATOM 5615 C CA . SER A 1 730 ? -28.042 -2.587 10.035 1.00 81.81 730 SER A CA 1
ATOM 5616 C C . SER A 1 730 ? -28.253 -3.690 8.991 1.00 81.81 730 SER A C 1
ATOM 5618 O O . SER A 1 730 ? -29.233 -3.625 8.246 1.00 81.81 730 SER A O 1
ATOM 5620 N N . ALA A 1 731 ? -27.360 -4.683 8.921 1.00 82.81 731 ALA A N 1
ATOM 5621 C CA . ALA A 1 731 ? -27.466 -5.844 8.039 1.00 82.81 731 ALA A CA 1
ATOM 5622 C C . ALA A 1 731 ? -26.703 -7.068 8.593 1.00 82.81 731 ALA A C 1
ATOM 5624 O O . ALA A 1 731 ? -25.970 -6.968 9.576 1.00 82.81 731 ALA A O 1
ATOM 5625 N N . ASP A 1 732 ? -26.885 -8.204 7.922 1.00 84.50 732 ASP A N 1
ATOM 5626 C CA . ASP A 1 732 ? -26.104 -9.441 8.047 1.00 84.50 732 ASP A CA 1
ATOM 5627 C C . ASP A 1 732 ? -24.625 -9.177 7.701 1.00 84.50 732 ASP A C 1
ATOM 5629 O O . ASP A 1 732 ? -24.301 -8.787 6.573 1.00 84.50 732 ASP A O 1
ATOM 5633 N N . GLY A 1 733 ? -23.749 -9.326 8.699 1.00 85.94 733 GLY A N 1
ATOM 5634 C CA . GLY A 1 733 ? -22.295 -9.215 8.570 1.00 85.94 733 GLY A CA 1
ATOM 5635 C C . GLY A 1 733 ? -21.578 -10.567 8.639 1.00 85.94 733 GLY A C 1
ATOM 5636 O O . GLY A 1 733 ? -20.389 -10.635 8.303 1.00 85.94 733 GLY A O 1
ATOM 5637 N N . VAL A 1 734 ? -22.272 -11.639 9.044 1.00 89.69 734 VAL A N 1
ATOM 5638 C CA . VAL A 1 734 ? -21.751 -13.012 9.149 1.00 89.69 734 VAL A CA 1
ATOM 5639 C C . VAL A 1 734 ? -22.690 -13.991 8.411 1.00 89.69 734 VAL A C 1
ATOM 5641 O O . VAL A 1 734 ? -23.414 -14.768 9.040 1.00 89.69 734 VAL A O 1
ATOM 5644 N N . PRO A 1 735 ? -22.648 -14.016 7.062 1.00 82.25 735 PRO A N 1
ATOM 5645 C CA . PRO A 1 735 ? -23.585 -14.787 6.255 1.00 82.25 735 PRO A CA 1
ATOM 5646 C C . PRO A 1 735 ? -23.552 -16.285 6.557 1.00 82.25 735 PRO A C 1
ATOM 5648 O O . PRO A 1 735 ? -22.522 -16.864 6.919 1.00 82.25 735 PRO A O 1
ATOM 5651 N N . GLY A 1 736 ? -24.705 -16.929 6.374 1.00 75.75 736 GLY A N 1
ATOM 5652 C CA . GLY A 1 736 ? -24.898 -18.356 6.644 1.00 75.75 736 GLY A CA 1
ATOM 5653 C C . GLY A 1 736 ? -25.297 -18.687 8.086 1.00 75.75 736 GLY A C 1
ATOM 5654 O O . GLY A 1 736 ? -25.610 -19.847 8.365 1.00 75.75 736 GLY A O 1
ATOM 5655 N N . ASP A 1 737 ? -25.346 -17.700 8.984 1.00 73.31 737 ASP A N 1
ATOM 5656 C CA . ASP A 1 737 ? -26.030 -17.821 10.272 1.00 73.31 737 ASP A CA 1
ATOM 5657 C C . ASP A 1 737 ? -27.571 -17.711 10.105 1.00 73.31 737 ASP A C 1
ATOM 5659 O O . ASP A 1 737 ? -28.100 -17.485 9.015 1.00 73.31 737 ASP A O 1
ATOM 5663 N N . ALA A 1 738 ? -28.326 -17.922 11.184 1.00 67.50 738 ALA A N 1
ATOM 5664 C CA . ALA A 1 738 ? -29.786 -17.816 11.217 1.00 67.50 738 ALA A CA 1
ATOM 5665 C C . ALA A 1 738 ? -30.294 -16.423 11.651 1.00 67.50 738 ALA A C 1
ATOM 5667 O O . ALA A 1 738 ? -31.509 -16.198 11.678 1.00 67.50 738 ALA A O 1
ATOM 5668 N N . ILE A 1 739 ? -29.395 -15.505 12.019 1.00 72.12 739 ILE A N 1
ATOM 5669 C CA . ILE A 1 739 ? -29.700 -14.131 12.442 1.00 72.12 739 ILE A CA 1
ATOM 5670 C C . ILE A 1 739 ? -29.311 -13.159 11.318 1.00 72.12 739 ILE A C 1
ATOM 5672 O O . ILE A 1 739 ? -28.265 -13.297 10.711 1.00 72.12 739 ILE A O 1
ATOM 5676 N N . ILE A 1 740 ? -30.173 -12.177 11.031 1.00 71.06 740 ILE A N 1
ATOM 5677 C CA . ILE A 1 740 ? -30.040 -11.255 9.877 1.00 71.06 740 ILE A CA 1
ATOM 5678 C C . ILE A 1 740 ? -29.496 -9.859 10.240 1.00 71.06 740 ILE A C 1
ATOM 5680 O O . ILE A 1 740 ? -29.604 -8.921 9.451 1.00 71.06 740 ILE A O 1
ATOM 5684 N N . LEU A 1 741 ? -29.017 -9.700 11.474 1.00 80.06 741 LEU A N 1
ATOM 5685 C CA . LEU A 1 741 ? -28.448 -8.475 12.039 1.00 80.06 741 LEU A CA 1
ATOM 5686 C C . LEU A 1 741 ? -27.340 -8.887 13.005 1.00 80.06 741 LEU A C 1
ATOM 5688 O O . LEU A 1 741 ? -27.575 -9.050 14.204 1.00 80.06 741 LEU A O 1
ATOM 5692 N N . ASP A 1 742 ? -26.149 -9.102 12.467 1.00 85.94 742 ASP A N 1
ATOM 5693 C CA . ASP A 1 742 ? -24.979 -9.457 13.252 1.00 85.94 742 ASP A CA 1
ATOM 5694 C C . ASP A 1 742 ? -23.677 -8.908 12.666 1.00 85.94 742 ASP A C 1
ATOM 5696 O O . ASP A 1 742 ? -23.627 -8.410 11.542 1.00 85.94 742 ASP A O 1
ATOM 5700 N N . GLN A 1 743 ? -22.629 -8.921 13.488 1.00 93.38 743 GLN A N 1
ATOM 5701 C CA . GLN A 1 743 ? -21.290 -8.508 13.093 1.00 93.38 743 GLN A CA 1
ATOM 5702 C C . GLN A 1 743 ? -20.244 -9.166 13.998 1.00 93.38 743 GLN A C 1
ATOM 5704 O O . GLN A 1 743 ? -20.332 -9.077 15.225 1.00 93.38 743 GLN A O 1
ATOM 5709 N N . ASP A 1 744 ? -19.242 -9.799 13.391 1.00 95.38 744 ASP A N 1
ATOM 5710 C CA . ASP A 1 744 ? -18.000 -10.194 14.061 1.00 95.38 744 ASP A CA 1
ATOM 5711 C C . ASP A 1 744 ? -16.919 -9.106 13.921 1.00 95.38 744 ASP A C 1
ATOM 5713 O O . ASP A 1 744 ? -17.081 -8.136 13.174 1.00 95.38 744 ASP A O 1
ATOM 5717 N N . PHE A 1 745 ? -15.803 -9.257 14.635 1.00 98.12 745 PHE A N 1
ATOM 5718 C CA . PHE A 1 745 ? -14.646 -8.377 14.482 1.00 98.12 745 PHE A CA 1
ATOM 5719 C C . PHE A 1 745 ? -13.321 -9.085 14.784 1.00 98.12 745 PHE A C 1
ATOM 5721 O O . PHE A 1 745 ? -13.257 -10.055 15.543 1.00 98.12 745 PHE A O 1
ATOM 5728 N N . ALA A 1 746 ? -12.239 -8.550 14.224 1.00 97.88 746 ALA A N 1
ATOM 5729 C CA . ALA A 1 746 ? -10.877 -8.854 14.630 1.00 97.88 746 ALA A CA 1
ATOM 5730 C C . ALA A 1 746 ? -10.304 -7.712 15.481 1.00 97.88 746 ALA A C 1
ATOM 5732 O O . ALA A 1 746 ? -10.551 -6.532 15.216 1.00 97.88 746 ALA A O 1
ATOM 5733 N N . LEU A 1 747 ? -9.514 -8.069 16.493 1.00 97.50 747 LEU A N 1
ATOM 5734 C CA . LEU A 1 747 ? -8.862 -7.124 17.399 1.00 97.50 747 LEU A CA 1
ATOM 5735 C C . LEU A 1 747 ? -7.374 -7.461 17.516 1.00 97.50 747 LEU A C 1
ATOM 5737 O O . LEU A 1 747 ? -7.014 -8.622 17.707 1.00 97.50 747 LEU A O 1
ATOM 5741 N N . VAL A 1 748 ? -6.524 -6.439 17.429 1.00 96.62 748 VAL A N 1
ATOM 5742 C CA . VAL A 1 748 ? -5.067 -6.530 17.602 1.00 96.62 748 VAL A CA 1
ATOM 5743 C C . VAL A 1 748 ? -4.622 -5.505 18.637 1.00 96.62 748 VAL A C 1
ATOM 5745 O O . VAL A 1 748 ? -4.999 -4.336 18.552 1.00 96.62 748 VAL A O 1
ATOM 5748 N N . ILE A 1 749 ? -3.804 -5.928 19.600 1.00 96.56 749 ILE A N 1
ATOM 5749 C CA . ILE A 1 749 ? -3.235 -5.056 20.634 1.00 96.56 749 ILE A CA 1
ATOM 5750 C C . ILE A 1 749 ? -1.732 -5.317 20.743 1.00 96.56 749 ILE A C 1
ATOM 5752 O O . ILE A 1 749 ? -1.316 -6.241 21.440 1.00 96.56 749 ILE A O 1
ATOM 5756 N N . GLN A 1 750 ? -0.911 -4.498 20.083 1.00 95.38 750 GLN A N 1
ATOM 5757 C CA . GLN A 1 750 ? 0.546 -4.525 20.255 1.00 95.38 750 GLN A CA 1
ATOM 5758 C C . GLN A 1 750 ? 0.925 -3.976 21.628 1.00 95.38 750 GLN A C 1
ATOM 5760 O O . GLN A 1 750 ? 0.417 -2.927 22.043 1.00 95.38 750 GLN A O 1
ATOM 5765 N N . ASN A 1 751 ? 1.869 -4.651 22.290 1.00 94.88 751 ASN A N 1
ATOM 5766 C CA . ASN A 1 751 ? 2.374 -4.331 23.624 1.00 94.88 751 ASN A CA 1
ATOM 5767 C C . ASN A 1 751 ? 1.279 -4.368 24.713 1.00 94.88 751 ASN A C 1
ATOM 5769 O O . ASN A 1 751 ? 1.405 -3.716 25.749 1.00 94.88 751 ASN A O 1
ATOM 5773 N N . GLY A 1 752 ? 0.199 -5.121 24.491 1.00 91.06 752 GLY A N 1
ATOM 5774 C CA . GLY A 1 752 ? -0.857 -5.352 25.476 1.00 91.06 752 GLY A CA 1
ATOM 5775 C C . GLY A 1 752 ? -0.667 -6.665 26.233 1.00 91.06 752 GLY A C 1
ATOM 5776 O O . GLY A 1 752 ? -0.241 -7.661 25.659 1.00 91.06 752 GLY A O 1
ATOM 5777 N N . ALA A 1 753 ? -1.039 -6.675 27.511 1.00 87.62 753 ALA A N 1
ATOM 5778 C CA . ALA A 1 753 ? -1.224 -7.873 28.321 1.00 87.62 753 ALA A CA 1
ATOM 5779 C C . ALA A 1 753 ? -2.598 -7.823 29.008 1.00 87.62 753 ALA A C 1
ATOM 5781 O O . ALA A 1 753 ? -3.003 -6.778 29.525 1.00 87.62 753 ALA A O 1
ATOM 5782 N N . GLU A 1 754 ? -3.322 -8.944 29.014 1.00 85.12 754 GLU A N 1
ATOM 5783 C CA . GLU A 1 754 ? -4.628 -9.050 29.675 1.00 85.12 754 GLU A CA 1
ATOM 5784 C C . GLU A 1 754 ? -4.462 -9.066 31.203 1.00 85.12 754 GLU A C 1
ATOM 5786 O O . GLU A 1 754 ? -3.532 -9.671 31.746 1.00 85.12 754 GLU A O 1
ATOM 5791 N N . VAL A 1 755 ? -5.367 -8.398 31.920 1.00 79.06 755 VAL A N 1
ATOM 5792 C CA . VAL A 1 755 ? -5.355 -8.362 33.389 1.00 79.06 755 VAL A CA 1
ATOM 5793 C C . VAL A 1 755 ? -5.962 -9.659 33.929 1.00 79.06 755 VAL A C 1
ATOM 5795 O O . VAL A 1 755 ? -7.168 -9.773 34.135 1.00 79.06 755 VAL A O 1
ATOM 5798 N N . THR A 1 756 ? -5.110 -10.661 34.154 1.00 46.12 756 THR A N 1
ATOM 5799 C CA . THR A 1 756 ? -5.499 -11.987 34.655 1.00 46.12 756 THR A CA 1
ATOM 5800 C C . THR A 1 756 ? -5.865 -11.965 36.144 1.00 46.12 756 THR A C 1
ATOM 5802 O O . THR A 1 756 ? -5.085 -12.306 37.031 1.00 46.12 756 THR A O 1
ATOM 5805 N N . GLY A 1 75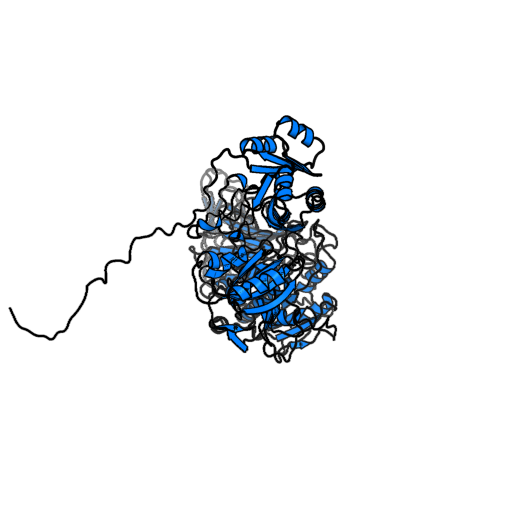7 ? -7.107 -11.573 36.411 1.00 39.44 757 GLY A N 1
ATOM 5806 C CA . GLY A 1 757 ? -7.753 -11.584 37.720 1.00 39.44 757 GLY A CA 1
ATOM 5807 C C . GLY A 1 757 ? -9.130 -10.934 37.615 1.00 39.44 757 GLY A C 1
ATOM 5808 O O . GLY A 1 757 ? -9.304 -10.009 36.823 1.00 39.44 757 GLY A O 1
ATOM 5809 N N . SER A 1 758 ? -10.113 -11.426 38.375 1.00 33.41 758 SER A N 1
ATOM 5810 C CA . SER A 1 758 ? -11.521 -11.002 38.292 1.00 33.41 758 SER A CA 1
ATOM 5811 C C . SER A 1 758 ? -11.704 -9.518 38.634 1.00 33.41 758 SER A C 1
ATOM 5813 O O . SER A 1 758 ? -11.981 -9.151 39.775 1.00 33.41 758 SER A O 1
ATOM 5815 N N . THR A 1 759 ? -11.531 -8.659 37.633 1.00 31.25 759 THR A N 1
ATOM 5816 C CA . THR A 1 759 ? -11.622 -7.207 37.774 1.00 31.25 759 THR A CA 1
ATOM 5817 C C . THR A 1 759 ? -13.092 -6.816 37.732 1.00 31.25 759 THR A C 1
ATOM 5819 O O . THR A 1 759 ? -13.715 -6.809 36.673 1.00 31.25 759 THR A O 1
ATOM 5822 N N . LEU A 1 760 ? -13.660 -6.536 38.906 1.00 32.94 760 LEU A N 1
ATOM 5823 C CA . LEU A 1 760 ? -15.046 -6.097 39.058 1.00 32.94 760 LEU A CA 1
ATOM 5824 C C . LEU A 1 760 ? -15.220 -4.671 38.526 1.00 32.94 760 LEU A C 1
ATOM 5826 O O . LEU A 1 760 ? -15.091 -3.695 39.267 1.00 32.94 760 LEU A O 1
ATOM 5830 N N . MET A 1 761 ? -15.524 -4.574 37.231 1.00 33.22 761 MET A N 1
ATOM 5831 C CA . MET A 1 761 ? -15.962 -3.338 36.587 1.00 33.22 761 MET A CA 1
ATOM 5832 C C . MET A 1 761 ? -17.266 -2.870 37.243 1.00 33.22 761 MET A C 1
ATOM 5834 O O . MET A 1 761 ? -18.289 -3.549 37.166 1.00 33.22 761 MET A O 1
ATOM 5838 N N . ALA A 1 762 ? -17.227 -1.719 37.910 1.00 34.84 762 ALA A N 1
ATOM 5839 C CA . ALA A 1 762 ? -18.360 -1.176 38.648 1.00 34.84 762 ALA A CA 1
ATOM 5840 C C . ALA A 1 762 ? -18.824 0.144 38.025 1.00 34.84 762 ALA A C 1
ATOM 5842 O O . ALA A 1 762 ? -18.387 1.226 38.423 1.00 34.84 762 ALA A O 1
ATOM 5843 N N . GLU A 1 763 ? -19.741 0.058 37.062 1.00 31.33 763 GLU A N 1
ATOM 5844 C CA . GLU A 1 763 ? -20.483 1.230 36.599 1.00 31.33 763 GLU A CA 1
ATOM 5845 C C . GLU A 1 763 ? -21.427 1.719 37.707 1.00 31.33 763 GLU A C 1
ATOM 5847 O O . GLU A 1 763 ? -22.271 0.978 38.212 1.00 31.33 763 GLU A O 1
ATOM 5852 N N . GLY A 1 764 ? -21.291 2.991 38.079 1.00 33.09 764 GLY A N 1
ATOM 5853 C CA . GLY A 1 764 ? -22.158 3.661 39.041 1.00 33.09 764 GLY A CA 1
ATOM 5854 C C . GLY A 1 764 ? -22.051 5.185 38.913 1.00 33.09 764 GLY A C 1
ATOM 5855 O O . GLY A 1 764 ? -21.020 5.692 38.462 1.00 33.09 764 GLY A O 1
ATOM 5856 N N . PRO A 1 765 ? -23.095 5.948 39.289 1.00 31.98 765 PRO A N 1
ATOM 5857 C CA . PRO A 1 765 ? -23.043 7.407 39.256 1.00 31.98 765 PRO A CA 1
ATOM 5858 C C . PRO A 1 765 ? -21.905 7.916 40.156 1.00 31.98 765 PRO A C 1
ATOM 5860 O O . PRO A 1 765 ? -21.763 7.482 41.299 1.00 31.98 765 PRO A O 1
ATOM 5863 N N . GLY A 1 766 ? -21.071 8.807 39.608 1.00 37.72 766 GLY A N 1
ATOM 5864 C CA . GLY A 1 766 ? -19.712 9.061 40.100 1.00 37.72 766 GLY A CA 1
ATOM 5865 C C . GLY A 1 766 ? -19.598 9.367 41.599 1.00 37.72 766 GLY A C 1
ATOM 5866 O O . GLY A 1 766 ? -20.158 10.347 42.087 1.00 37.72 766 GLY A O 1
ATOM 5867 N N . GLY A 1 767 ? -18.811 8.551 42.309 1.00 39.12 767 GLY A N 1
ATOM 5868 C CA . GLY A 1 767 ? -18.545 8.703 43.746 1.00 39.12 767 GLY A CA 1
ATOM 5869 C C . GLY A 1 767 ? -18.173 7.407 44.479 1.00 39.12 767 GLY A C 1
ATOM 5870 O O . GLY A 1 767 ? -17.583 7.464 45.558 1.00 39.12 767 GLY A O 1
ATOM 5871 N N . LEU A 1 768 ? -18.478 6.248 43.894 1.00 37.75 768 LEU A N 1
ATOM 5872 C CA . LEU A 1 768 ? -18.163 4.921 44.434 1.00 37.75 768 LEU A CA 1
ATOM 5873 C C . LEU A 1 768 ? -16.879 4.349 43.811 1.00 37.75 768 LEU A C 1
ATOM 5875 O O . LEU A 1 768 ? -16.562 4.641 42.660 1.00 37.75 768 LEU A O 1
ATOM 5879 N N . SER A 1 769 ? -16.165 3.511 44.562 1.00 42.81 769 SER A N 1
ATOM 5880 C CA . SER A 1 769 ? -15.094 2.645 44.046 1.00 42.81 769 SER A CA 1
ATOM 5881 C C . SER A 1 769 ? -15.224 1.240 44.624 1.00 42.81 769 SER A C 1
ATOM 5883 O O . SER A 1 769 ? -15.563 1.092 45.798 1.00 42.81 769 SER A O 1
ATOM 5885 N N . VAL A 1 770 ? -14.906 0.224 43.822 1.00 42.97 770 VAL A N 1
ATOM 5886 C CA . VAL A 1 770 ? -14.931 -1.188 44.231 1.00 42.97 770 VAL A CA 1
ATOM 5887 C C . VAL A 1 770 ? -13.515 -1.758 44.184 1.00 42.97 770 VAL A C 1
ATOM 5889 O O . VAL A 1 770 ? -12.749 -1.444 43.275 1.00 42.97 770 VAL A O 1
ATOM 5892 N N . SER A 1 771 ? -13.142 -2.569 45.174 1.00 43.00 771 SER A N 1
ATOM 5893 C CA . SER A 1 771 ? -11.833 -3.227 45.237 1.00 43.00 771 SER A CA 1
ATOM 5894 C C . SER A 1 771 ? -11.901 -4.528 46.037 1.00 43.00 771 SER A C 1
ATOM 5896 O O . SER A 1 771 ? -12.633 -4.608 47.016 1.00 43.00 771 SER A O 1
ATOM 5898 N N . GLY A 1 772 ? -11.142 -5.550 45.644 1.00 41.50 772 GLY A N 1
ATOM 5899 C CA . GLY A 1 772 ? -11.087 -6.812 46.386 1.00 41.50 772 GLY A CA 1
ATOM 5900 C C . GLY A 1 772 ? -10.441 -7.945 45.583 1.00 41.50 772 GLY A C 1
ATOM 5901 O O . GLY A 1 772 ? -10.692 -8.043 44.382 1.00 41.50 772 GLY A O 1
ATOM 5902 N N . PRO A 1 773 ? -9.602 -8.802 46.194 1.00 36.62 773 PRO A N 1
ATOM 5903 C CA . PRO A 1 773 ? -9.062 -9.980 45.530 1.00 36.62 773 PRO A CA 1
ATOM 5904 C C . PRO A 1 773 ? -10.034 -11.165 45.643 1.00 36.62 773 PRO A C 1
ATOM 5906 O O . PRO A 1 773 ? -10.292 -11.664 46.738 1.00 36.62 773 PRO A O 1
ATOM 5909 N N . ALA A 1 774 ? -10.512 -11.677 44.509 1.00 42.22 774 ALA A N 1
ATOM 5910 C CA . ALA A 1 774 ? -11.094 -13.015 44.444 1.00 42.22 774 ALA A CA 1
ATOM 5911 C C . ALA A 1 774 ? -9.970 -14.048 44.263 1.00 42.22 774 ALA A C 1
ATOM 5913 O O . ALA A 1 774 ? -9.216 -14.000 43.292 1.00 42.22 774 ALA A O 1
ATOM 5914 N N . THR A 1 775 ? -9.859 -14.990 45.196 1.00 36.88 775 THR A N 1
ATOM 5915 C CA . THR A 1 775 ? -8.907 -16.106 45.142 1.00 36.88 775 THR A CA 1
ATOM 5916 C C . THR A 1 775 ? -9.652 -17.424 44.958 1.00 36.88 775 THR A C 1
ATOM 5918 O O . THR A 1 775 ? -10.533 -17.793 45.736 1.00 36.88 775 THR A O 1
ATOM 5921 N N . TRP A 1 776 ? -9.300 -18.139 43.893 1.00 34.00 776 TRP A N 1
ATOM 5922 C CA . TRP A 1 776 ? -9.844 -19.457 43.586 1.00 34.00 776 TRP A CA 1
ATOM 5923 C C . TRP A 1 776 ? -9.089 -20.530 44.373 1.00 34.00 776 TRP A C 1
ATOM 5925 O O . TRP A 1 776 ? -7.864 -20.619 44.277 1.00 34.00 776 TRP A O 1
ATOM 5935 N N . SER A 1 777 ? -9.805 -21.329 45.167 1.00 33.88 777 SER A N 1
ATOM 5936 C CA . SER A 1 777 ? -9.213 -22.364 46.019 1.00 33.88 777 SER A CA 1
ATOM 5937 C C . SER A 1 777 ? -10.158 -23.572 46.107 1.00 33.88 777 SER A C 1
ATOM 5939 O O . SER A 1 777 ? -11.071 -23.577 46.938 1.00 33.88 777 SER A O 1
ATOM 5941 N N . PRO A 1 778 ? -9.993 -24.586 45.233 1.00 30.23 778 PRO A N 1
ATOM 5942 C CA . PRO A 1 778 ? -10.980 -25.649 45.046 1.00 30.23 778 PRO A CA 1
ATOM 5943 C C . PRO A 1 778 ? -11.420 -26.344 46.349 1.00 30.23 778 PRO A C 1
ATOM 5945 O O . PRO A 1 778 ? -10.561 -26.739 47.142 1.00 30.23 778 PRO A O 1
ATOM 5948 N N . PRO A 1 779 ? -12.735 -26.556 46.565 1.00 34.56 779 PRO A N 1
ATOM 5949 C CA . PRO A 1 779 ? -13.841 -26.329 45.624 1.00 34.56 779 PRO A CA 1
ATOM 5950 C C . PRO A 1 779 ? -14.456 -24.913 45.652 1.00 34.56 779 PRO A C 1
ATOM 5952 O O . PRO A 1 779 ? -15.389 -24.658 44.899 1.00 34.56 779 PRO A O 1
ATOM 5955 N N . TYR A 1 780 ? -13.961 -23.992 46.484 1.00 34.47 780 TYR A N 1
ATOM 5956 C CA . TYR A 1 780 ? -14.627 -22.717 46.771 1.00 34.47 780 TYR A CA 1
ATOM 5957 C C . TYR A 1 780 ? -14.000 -21.518 46.034 1.00 34.47 780 TYR A C 1
ATOM 5959 O O . TYR A 1 780 ? -12.797 -21.475 45.755 1.00 34.47 780 TYR A O 1
ATOM 5967 N N . LEU A 1 781 ? -14.813 -20.488 45.783 1.00 38.31 781 LEU A N 1
ATOM 5968 C CA . LEU A 1 781 ? -14.336 -19.138 45.478 1.00 38.31 781 LEU A CA 1
ATOM 5969 C C . LEU A 1 781 ? -14.418 -18.301 46.760 1.00 38.31 781 LEU A C 1
ATOM 5971 O O . LEU A 1 781 ? -15.494 -18.208 47.343 1.00 38.31 781 LEU A O 1
ATOM 5975 N N . TYR A 1 782 ? -13.315 -17.681 47.184 1.00 37.31 782 TYR A N 1
ATOM 5976 C CA . TYR A 1 782 ? -13.304 -16.758 48.324 1.00 37.31 782 TYR A CA 1
ATOM 5977 C C . TYR A 1 782 ? -12.761 -15.393 47.906 1.00 37.31 782 TYR A C 1
ATOM 5979 O O . TYR A 1 782 ? -11.738 -15.302 47.227 1.00 37.31 782 TYR A O 1
ATOM 5987 N N . GLY A 1 783 ? -13.407 -14.325 48.357 1.00 43.88 783 GLY A N 1
ATOM 5988 C CA . GLY A 1 783 ? -12.942 -12.960 48.152 1.00 43.88 783 GLY A CA 1
ATOM 5989 C C . GLY A 1 783 ? -13.842 -11.973 48.873 1.00 43.88 783 GLY A C 1
ATOM 5990 O O . GLY A 1 783 ? -15.061 -12.117 48.824 1.00 43.88 783 GLY A O 1
ATOM 5991 N N . ASP A 1 784 ? -13.235 -10.987 49.525 1.00 41.44 784 ASP A N 1
ATOM 5992 C CA . ASP A 1 784 ? -13.946 -9.860 50.121 1.00 41.44 784 ASP A CA 1
ATOM 5993 C C . ASP A 1 784 ? -14.000 -8.728 49.090 1.00 41.44 784 ASP A C 1
ATOM 5995 O O . ASP A 1 784 ? -12.976 -8.137 48.739 1.00 41.44 784 ASP A O 1
ATOM 5999 N N . ILE A 1 785 ? -15.197 -8.454 48.567 1.00 47.59 785 ILE A N 1
ATOM 6000 C CA . ILE A 1 785 ? -15.445 -7.351 47.629 1.00 47.59 785 ILE A CA 1
ATOM 6001 C C . ILE A 1 785 ? -15.817 -6.108 48.438 1.00 47.59 785 ILE A C 1
ATOM 6003 O O . ILE A 1 785 ? -16.944 -6.024 48.918 1.00 47.59 785 ILE A O 1
ATOM 6007 N N . THR A 1 786 ? -14.898 -5.151 48.559 1.00 46.00 786 THR A N 1
ATOM 6008 C CA . THR A 1 786 ? -15.110 -3.870 49.245 1.00 46.00 786 THR A CA 1
ATOM 6009 C C . THR A 1 786 ? -15.722 -2.832 48.307 1.00 46.00 786 THR A C 1
ATOM 6011 O O . THR A 1 786 ? -15.110 -2.473 47.299 1.00 46.00 786 THR A O 1
ATOM 6014 N N . ILE A 1 787 ? -16.895 -2.295 48.661 1.00 47.22 787 ILE A N 1
ATOM 6015 C CA . ILE A 1 787 ? -17.484 -1.098 48.030 1.00 47.22 787 ILE A CA 1
ATOM 6016 C C . ILE A 1 787 ? -17.318 0.097 48.974 1.00 47.22 787 ILE A C 1
ATOM 6018 O O . ILE A 1 787 ? -17.908 0.089 50.054 1.00 47.22 787 ILE A O 1
ATOM 6022 N N . THR A 1 788 ? -16.592 1.133 48.542 1.00 48.66 788 THR A N 1
ATOM 6023 C CA . THR A 1 788 ? -16.301 2.340 49.338 1.00 48.66 788 THR A CA 1
ATOM 6024 C C . THR A 1 788 ? -16.948 3.590 48.725 1.00 48.66 788 THR A C 1
ATOM 6026 O O . THR A 1 788 ? -16.846 3.843 47.520 1.00 48.66 788 THR A O 1
ATOM 6029 N N . ASN A 1 789 ? -17.588 4.414 49.563 1.00 45.53 789 ASN A N 1
ATOM 6030 C CA . ASN A 1 789 ? -18.082 5.749 49.195 1.00 45.53 789 ASN A CA 1
ATOM 6031 C C . ASN A 1 789 ? -16.985 6.812 49.381 1.00 45.53 789 ASN A C 1
ATOM 6033 O O . ASN A 1 789 ? -16.630 7.145 50.512 1.00 45.53 789 ASN A O 1
ATOM 6037 N N . ASN A 1 790 ? -16.507 7.400 48.282 1.00 51.72 790 ASN A N 1
ATOM 6038 C CA . ASN A 1 790 ? -15.467 8.437 48.288 1.00 51.72 790 ASN A CA 1
ATOM 6039 C C . ASN A 1 790 ? -16.021 9.869 48.428 1.00 51.72 790 ASN A C 1
ATOM 6041 O O . ASN A 1 790 ? -15.274 10.841 48.307 1.00 51.72 790 ASN A O 1
ATOM 6045 N N . THR A 1 791 ? -17.326 10.028 48.665 1.00 42.00 791 THR A N 1
ATOM 6046 C CA . THR A 1 791 ? -17.988 11.333 48.797 1.00 42.00 791 THR A CA 1
ATOM 6047 C C . THR A 1 791 ? -18.450 11.589 50.232 1.00 42.00 791 THR A C 1
ATOM 6049 O O . THR A 1 791 ? -18.912 10.692 50.932 1.00 42.00 791 THR A O 1
ATOM 6052 N N . ALA A 1 792 ? -18.402 12.849 50.670 1.00 42.09 792 ALA A N 1
ATOM 6053 C CA . ALA A 1 792 ? -18.916 13.269 51.980 1.00 42.09 792 ALA A CA 1
ATOM 6054 C C . ALA A 1 792 ? -20.461 13.395 52.027 1.00 42.09 792 ALA A C 1
ATOM 6056 O O . ALA A 1 792 ? -21.003 14.086 52.892 1.00 42.09 792 ALA A O 1
ATOM 6057 N N . GLY A 1 793 ? -21.171 12.789 51.069 1.00 42.44 793 GLY A N 1
ATOM 6058 C CA . GLY A 1 793 ? -22.617 12.900 50.884 1.00 42.44 793 GLY A CA 1
ATOM 6059 C C . GLY A 1 793 ? -23.361 11.585 51.122 1.00 42.44 793 GLY A C 1
ATOM 6060 O O . GLY A 1 793 ? -22.790 10.498 51.036 1.00 42.44 793 GLY A O 1
ATOM 6061 N N . ALA A 1 794 ? -24.660 11.706 51.402 1.00 41.53 794 ALA A N 1
ATOM 6062 C CA . ALA A 1 794 ? -25.587 10.579 51.386 1.00 41.53 794 ALA A CA 1
ATOM 6063 C C . ALA A 1 794 ? -25.811 10.099 49.941 1.00 41.53 794 ALA A C 1
ATOM 6065 O O . ALA A 1 794 ? -25.918 10.915 49.023 1.00 41.53 794 ALA A O 1
ATOM 6066 N N . ILE A 1 795 ? -25.919 8.784 49.755 1.00 43.03 795 ILE A N 1
ATOM 6067 C CA . ILE A 1 795 ? -26.141 8.145 48.455 1.00 43.03 795 ILE A CA 1
ATOM 6068 C C . ILE A 1 795 ? -27.461 7.382 48.529 1.00 43.03 795 ILE A C 1
ATOM 6070 O O . ILE A 1 795 ? -27.592 6.441 49.308 1.00 43.03 795 ILE A O 1
ATOM 6074 N N . ASN A 1 796 ? -28.430 7.783 47.707 1.00 40.06 796 ASN A N 1
ATOM 6075 C CA . ASN A 1 796 ? -29.725 7.116 47.581 1.00 40.06 796 ASN A CA 1
ATOM 6076 C C . ASN A 1 796 ? -29.819 6.452 46.204 1.00 40.06 796 ASN A C 1
ATOM 6078 O O . ASN A 1 796 ? -29.392 7.048 45.215 1.00 40.06 796 ASN A O 1
ATOM 6082 N N . ASN A 1 797 ? -30.416 5.263 46.144 1.00 37.28 797 ASN A N 1
ATOM 6083 C CA . ASN A 1 797 ? -30.628 4.469 44.929 1.00 37.28 797 ASN A CA 1
ATOM 6084 C C . ASN A 1 797 ? -29.345 4.216 44.108 1.00 37.28 797 ASN A C 1
ATOM 6086 O O . ASN A 1 797 ? -29.379 4.252 42.877 1.00 37.28 797 ASN A O 1
ATOM 6090 N N . ALA A 1 798 ? -28.206 3.964 44.764 1.00 38.47 798 ALA A N 1
ATOM 6091 C CA . ALA A 1 798 ? -27.039 3.457 44.046 1.00 38.47 798 ALA A CA 1
ATOM 6092 C C . ALA A 1 798 ? -27.239 1.978 43.714 1.00 38.47 798 ALA A C 1
ATOM 6094 O O . ALA A 1 798 ? -27.602 1.189 44.584 1.00 38.47 798 ALA A O 1
ATOM 6095 N N . ILE A 1 799 ? -26.969 1.616 42.463 1.00 39.28 799 ILE A N 1
ATOM 6096 C CA . ILE A 1 799 ? -27.006 0.241 41.974 1.00 39.28 799 ILE A CA 1
ATOM 6097 C C . ILE A 1 799 ? -25.568 -0.175 41.673 1.00 39.28 799 ILE A C 1
ATOM 6099 O O . ILE A 1 799 ? -24.872 0.552 40.968 1.00 39.28 799 ILE A O 1
ATOM 6103 N N . ALA A 1 800 ? -25.136 -1.334 42.172 1.00 41.72 800 ALA A N 1
ATOM 6104 C CA . ALA A 1 800 ? -23.938 -2.010 41.671 1.00 41.72 800 ALA A CA 1
ATOM 6105 C C . ALA A 1 800 ? -24.326 -3.284 40.912 1.00 41.72 800 ALA A C 1
ATOM 6107 O O . ALA A 1 800 ? -25.205 -4.030 41.354 1.00 41.72 800 ALA A O 1
ATOM 6108 N N . ARG A 1 801 ? -23.646 -3.537 39.790 1.00 43.19 801 ARG A N 1
ATOM 6109 C CA . ARG A 1 801 ? -23.710 -4.776 39.004 1.00 43.19 801 ARG A CA 1
ATOM 6110 C C . ARG A 1 801 ? -22.533 -5.669 39.400 1.00 43.19 801 ARG A C 1
ATOM 6112 O O . ARG A 1 801 ? -21.397 -5.209 39.419 1.00 43.19 801 ARG A O 1
ATOM 6119 N N . ILE A 1 802 ? -22.807 -6.934 39.706 1.00 47.66 802 ILE A N 1
ATOM 6120 C CA . ILE A 1 802 ? -21.800 -8.001 39.828 1.00 47.66 802 ILE A CA 1
ATOM 6121 C C . ILE A 1 802 ? -22.134 -9.046 38.766 1.00 47.66 802 ILE A C 1
ATOM 6123 O O . ILE A 1 802 ? -23.298 -9.424 38.654 1.00 47.66 802 ILE A O 1
ATOM 6127 N N . GLU A 1 803 ? -21.145 -9.496 37.995 1.00 39.91 803 GLU A N 1
ATOM 6128 C CA . GLU A 1 803 ? -21.332 -10.309 36.787 1.00 39.91 803 GLU A CA 1
ATOM 6129 C C . GLU A 1 803 ? -20.274 -11.412 36.658 1.00 39.91 803 GLU A C 1
ATOM 6131 O O . GLU A 1 803 ? -19.113 -11.218 37.022 1.00 39.91 803 GLU A O 1
ATOM 6136 N N . TRP A 1 804 ? -20.687 -12.576 36.151 1.00 42.47 804 TRP A N 1
ATOM 6137 C CA . TRP A 1 804 ? -19.830 -13.751 35.977 1.00 42.47 804 TRP A CA 1
ATOM 6138 C C . TRP A 1 804 ? -19.267 -13.848 34.555 1.00 42.47 804 TRP A C 1
ATOM 6140 O O . TRP A 1 804 ? -19.999 -13.718 33.577 1.00 42.47 804 TRP A O 1
ATOM 6150 N N . ILE A 1 805 ? -17.963 -14.127 34.449 1.00 40.19 805 ILE A N 1
ATOM 6151 C CA . ILE A 1 805 ? -17.189 -14.075 33.191 1.00 40.19 805 ILE A CA 1
ATOM 6152 C C . ILE A 1 805 ? -16.648 -15.466 32.778 1.00 40.19 805 ILE A C 1
ATOM 6154 O O . ILE A 1 805 ? -15.715 -15.573 31.988 1.00 40.19 805 ILE A O 1
ATOM 6158 N N . SER A 1 806 ? -17.193 -16.557 33.329 1.00 39.66 806 SER A N 1
ATOM 6159 C CA . SER A 1 806 ? -16.836 -17.929 32.936 1.00 39.66 806 SER A CA 1
ATOM 6160 C C . SER A 1 806 ? -17.920 -18.950 33.299 1.00 39.66 806 SER A C 1
ATOM 6162 O O . SER A 1 806 ? -18.658 -18.775 34.270 1.00 39.66 806 SER A O 1
ATOM 6164 N N . ASP A 1 807 ? -18.007 -20.028 32.515 1.00 34.75 807 ASP A N 1
ATOM 6165 C CA . ASP A 1 807 ? -19.009 -21.081 32.695 1.00 34.75 807 ASP A CA 1
ATOM 6166 C C . ASP A 1 807 ? -18.548 -22.179 33.664 1.00 34.75 807 ASP A C 1
ATOM 6168 O O . ASP A 1 807 ? -17.680 -22.999 33.362 1.00 34.75 807 ASP A O 1
ATOM 6172 N N . GLY A 1 808 ? -19.207 -22.232 34.822 1.00 33.62 808 GLY A N 1
ATOM 6173 C CA . GLY A 1 808 ? -19.187 -23.355 35.757 1.00 33.62 808 GLY A CA 1
ATOM 6174 C C . GLY A 1 808 ? -20.582 -23.529 36.357 1.00 33.62 808 GLY A C 1
ATOM 6175 O O . GLY A 1 808 ? -21.088 -22.626 37.020 1.00 33.62 808 GLY A O 1
ATOM 6176 N N . GLY A 1 809 ? -21.238 -24.658 36.079 1.00 31.03 809 GLY A N 1
ATOM 6177 C CA . GLY A 1 809 ? -22.614 -24.905 36.524 1.00 31.03 809 GLY A CA 1
ATOM 6178 C C . GLY A 1 809 ? -22.714 -25.127 38.036 1.00 31.03 809 GLY A C 1
ATOM 6179 O O . GLY A 1 809 ? -21.914 -25.867 38.599 1.00 31.03 809 GLY A O 1
ATOM 6180 N N . VAL A 1 810 ? -23.718 -24.520 38.675 1.00 32.78 810 VAL A N 1
ATOM 6181 C CA . VAL A 1 810 ? -24.009 -24.642 40.117 1.00 32.78 810 VAL A CA 1
ATOM 6182 C C . VAL A 1 810 ? -25.523 -24.769 40.309 1.00 32.78 810 VAL A C 1
ATOM 6184 O O . VAL A 1 810 ? -26.307 -24.258 39.511 1.00 32.78 810 VAL A O 1
ATOM 6187 N N . THR A 1 811 ? -25.972 -25.442 41.369 1.00 25.33 811 THR A N 1
ATOM 6188 C CA . THR A 1 811 ? -27.375 -25.410 41.816 1.00 25.33 811 THR A CA 1
ATOM 6189 C C . THR A 1 811 ? -27.420 -25.244 43.329 1.00 25.33 811 THR A C 1
ATOM 6191 O O . THR A 1 811 ? -26.850 -26.057 44.048 1.00 25.33 811 THR A O 1
ATOM 6194 N N . VAL A 1 812 ? -28.130 -24.230 43.826 1.00 29.19 812 VAL A N 1
ATOM 6195 C CA . VAL A 1 812 ? -28.339 -24.005 45.267 1.00 29.19 812 VAL A CA 1
ATOM 6196 C C . VAL A 1 812 ? -29.826 -24.171 45.582 1.00 29.19 812 VAL A C 1
ATOM 6198 O O . VAL A 1 812 ? -30.681 -23.709 44.830 1.00 29.19 812 VAL A O 1
ATOM 6201 N N . ASN A 1 813 ? -30.142 -24.847 46.690 1.00 25.12 813 ASN A N 1
ATOM 6202 C CA . ASN A 1 813 ? -31.497 -24.939 47.234 1.00 25.12 813 ASN A CA 1
ATOM 6203 C C . ASN A 1 813 ? -31.548 -24.303 48.628 1.00 25.12 813 ASN A C 1
ATOM 6205 O O . ASN A 1 813 ? -30.693 -24.560 49.471 1.00 25.12 813 ASN A O 1
ATOM 6209 N N . ASN A 1 814 ? -32.592 -23.514 48.870 1.00 29.03 814 ASN A N 1
ATOM 6210 C CA . ASN A 1 814 ? -32.891 -22.864 50.145 1.00 29.03 814 ASN A CA 1
ATOM 6211 C C . ASN A 1 814 ? -33.445 -23.869 51.179 1.00 29.03 814 ASN A C 1
ATOM 6213 O O . ASN A 1 814 ? -34.359 -24.633 50.849 1.00 29.03 814 ASN A O 1
ATOM 6217 N N . PRO A 1 815 ? -32.956 -23.830 52.432 1.00 29.83 815 PRO A N 1
ATOM 6218 C CA . PRO A 1 815 ? -33.885 -23.902 53.562 1.00 29.83 815 PRO A CA 1
ATOM 6219 C C . PRO A 1 815 ? -33.588 -22.901 54.706 1.00 29.83 815 PRO A C 1
ATOM 6221 O O . PRO A 1 815 ? -32.567 -22.994 55.380 1.00 29.83 815 PRO A O 1
ATOM 6224 N N . ASP A 1 816 ? -34.581 -22.046 54.977 1.00 29.80 816 ASP A N 1
ATOM 6225 C CA . ASP A 1 816 ? -34.923 -21.363 56.240 1.00 29.80 816 ASP A CA 1
ATOM 6226 C C . ASP A 1 816 ? -33.883 -20.482 56.984 1.00 29.80 816 ASP A C 1
ATOM 6228 O O . ASP A 1 816 ? -32.908 -20.949 57.566 1.00 29.80 816 ASP A O 1
ATOM 6232 N N . GLY A 1 817 ? -34.216 -19.191 57.160 1.00 27.19 817 GLY A N 1
ATOM 6233 C CA . GLY A 1 817 ? -33.571 -18.310 58.150 1.00 27.19 817 GLY A CA 1
ATOM 6234 C C . GLY A 1 817 ? -34.032 -16.846 58.084 1.00 27.19 817 GLY A C 1
ATOM 6235 O O . GLY A 1 817 ? -33.816 -16.180 57.077 1.00 27.19 817 GLY A O 1
ATOM 6236 N N . TYR A 1 818 ? -34.655 -16.315 59.147 1.00 24.86 818 TYR A N 1
ATOM 6237 C CA . TYR A 1 818 ? -35.230 -14.955 59.162 1.00 24.86 818 TYR A CA 1
ATOM 6238 C C . TYR A 1 818 ? -34.548 -14.029 60.193 1.00 24.86 818 TYR A C 1
ATOM 6240 O O . TYR A 1 818 ? -34.627 -14.290 61.388 1.00 24.86 818 TYR A O 1
ATOM 6248 N N . VAL A 1 819 ? -33.923 -12.951 59.691 1.00 33.78 819 VAL A N 1
ATOM 6249 C CA . VAL A 1 819 ? -33.604 -11.621 60.286 1.00 33.78 819 VAL A CA 1
ATOM 6250 C C . VAL A 1 819 ? -33.289 -11.504 61.795 1.00 33.78 819 VAL A C 1
ATOM 6252 O O . VAL A 1 819 ? -34.132 -11.786 62.643 1.00 33.78 819 VAL A O 1
ATOM 6255 N N . GLY A 1 820 ? -32.155 -10.863 62.141 1.00 26.22 820 GLY A N 1
ATOM 6256 C CA . GLY A 1 820 ? -31.866 -10.487 63.536 1.00 26.22 820 GLY A CA 1
ATOM 6257 C C . GLY A 1 820 ? -30.695 -9.526 63.816 1.00 26.22 820 GLY A C 1
ATOM 6258 O O . GLY A 1 820 ? -29.856 -9.861 64.646 1.00 26.22 820 GLY A O 1
ATOM 6259 N N . GLY A 1 821 ? -30.665 -8.327 63.216 1.00 25.64 821 GLY A N 1
ATOM 6260 C CA . GLY A 1 821 ? -29.732 -7.237 63.583 1.00 25.64 821 GLY A CA 1
ATOM 6261 C C . GLY A 1 821 ? -28.690 -6.869 62.515 1.00 25.64 821 GLY A C 1
ATOM 6262 O O . GLY A 1 821 ? -28.378 -7.678 61.647 1.00 25.64 821 GLY A O 1
ATOM 6263 N N . ASP A 1 822 ? -28.185 -5.632 62.573 1.00 30.69 822 ASP A N 1
ATOM 6264 C CA . ASP A 1 822 ? -27.151 -5.097 61.668 1.00 30.69 822 ASP A CA 1
ATOM 6265 C C . ASP A 1 822 ? -25.781 -5.793 61.834 1.00 30.69 822 ASP A C 1
ATOM 6267 O O . ASP A 1 822 ? -25.464 -6.227 62.947 1.00 30.69 822 ASP A O 1
ATOM 6271 N N . PRO A 1 823 ? -24.922 -5.830 60.787 1.00 38.97 823 PRO A N 1
ATOM 6272 C CA . PRO A 1 823 ? -25.039 -5.103 59.515 1.00 38.97 823 PRO A CA 1
ATOM 6273 C C . PRO A 1 823 ? -25.347 -5.979 58.282 1.00 38.97 823 PRO A C 1
ATOM 6275 O O . PRO A 1 823 ? -24.856 -7.094 58.156 1.00 38.97 823 PRO A O 1
ATOM 6278 N N . TYR A 1 824 ? -26.105 -5.408 57.339 1.00 40.84 824 TYR A N 1
ATOM 6279 C CA . TYR A 1 824 ? -26.090 -5.653 55.881 1.00 40.84 824 TYR A CA 1
ATOM 6280 C C . TYR A 1 824 ? -25.544 -7.003 55.349 1.00 40.84 824 TYR A C 1
ATOM 6282 O O . TYR A 1 824 ? -24.489 -7.044 54.719 1.00 40.84 824 TYR A O 1
ATOM 6290 N N . PHE A 1 825 ? -26.329 -8.081 55.453 1.00 37.94 825 PHE A N 1
ATOM 6291 C CA . PHE A 1 825 ? -26.138 -9.280 54.622 1.00 37.94 825 PHE A CA 1
ATOM 6292 C C . PHE A 1 825 ? -27.204 -9.356 53.518 1.00 37.94 825 PHE A C 1
ATOM 6294 O O . PHE A 1 825 ? -28.377 -9.625 53.778 1.00 37.94 825 PHE A O 1
ATOM 6301 N N . TYR A 1 826 ? -26.789 -9.123 52.269 1.00 40.19 826 TYR A N 1
ATOM 6302 C CA . TYR A 1 826 ? -27.643 -9.234 51.080 1.00 40.19 826 TYR A CA 1
ATOM 6303 C C . TYR A 1 826 ? -27.629 -10.676 50.541 1.00 40.19 826 TYR A C 1
ATOM 6305 O O . TYR A 1 826 ? -26.788 -11.047 49.724 1.00 40.19 826 TYR A O 1
ATOM 6313 N N . TYR A 1 827 ? -28.576 -11.501 50.986 1.00 39.41 827 TYR A N 1
ATOM 6314 C CA . TYR A 1 827 ? -28.745 -12.870 50.481 1.00 39.41 827 TYR A CA 1
ATOM 6315 C C . TYR A 1 827 ? -29.483 -12.918 49.132 1.00 39.41 827 TYR A C 1
ATOM 6317 O O . TYR A 1 827 ? -30.104 -11.941 48.699 1.00 39.41 827 TYR A O 1
ATOM 6325 N N . GLY A 1 828 ? -29.417 -14.064 48.452 1.00 43.19 828 GLY A N 1
ATOM 6326 C CA . GLY A 1 828 ? -30.209 -14.378 47.260 1.00 43.19 828 GLY A CA 1
ATOM 6327 C C . GLY A 1 828 ? -29.378 -14.781 46.044 1.00 43.19 828 GLY A C 1
ATOM 6328 O O . GLY A 1 828 ? -28.191 -14.465 45.939 1.00 43.19 828 GLY A O 1
ATOM 6329 N N . ASP A 1 829 ? -30.037 -15.487 45.138 1.00 45.16 829 ASP A N 1
ATOM 6330 C CA . ASP A 1 829 ? -29.389 -16.312 44.125 1.00 45.16 829 ASP A CA 1
ATOM 6331 C C . ASP A 1 829 ? -28.872 -15.500 42.927 1.00 45.16 829 ASP A C 1
ATOM 6333 O O . ASP A 1 829 ? -29.396 -14.434 42.589 1.00 45.16 829 ASP A O 1
ATOM 6337 N N . ILE A 1 830 ? -27.851 -16.038 42.259 1.00 45.72 830 ILE A N 1
ATOM 6338 C CA . ILE A 1 830 ? -27.406 -15.615 40.926 1.00 45.72 830 ILE A CA 1
ATOM 6339 C C . ILE A 1 830 ? -27.548 -16.840 40.018 1.00 45.72 830 ILE A C 1
ATOM 6341 O O . ILE A 1 830 ? -27.244 -17.956 40.441 1.00 45.72 830 ILE A O 1
ATOM 6345 N N . ALA A 1 831 ? -28.034 -16.653 38.790 1.00 42.34 831 ALA A N 1
ATOM 6346 C CA . ALA A 1 831 ? -28.071 -17.733 37.809 1.00 42.34 831 ALA A CA 1
ATOM 6347 C C . ALA A 1 831 ? -26.645 -18.200 37.459 1.00 42.34 831 ALA A C 1
ATOM 6349 O O . ALA A 1 831 ? -25.699 -17.414 37.496 1.00 42.34 831 ALA A O 1
ATOM 6350 N N . SER A 1 832 ? -26.484 -19.481 37.125 1.00 44.06 832 SER A N 1
ATOM 6351 C CA . SER A 1 832 ? -25.202 -20.032 36.678 1.00 44.06 832 SER A CA 1
ATOM 6352 C C . SER A 1 832 ? -25.041 -19.893 35.162 1.00 44.06 832 SER A C 1
ATOM 6354 O O . SER A 1 832 ? -25.905 -20.358 34.416 1.00 44.06 832 SER A O 1
ATOM 6356 N N . GLY A 1 833 ? -23.918 -19.318 34.728 1.00 39.47 833 GLY A N 1
ATOM 6357 C CA . GLY A 1 833 ? -23.534 -19.130 33.324 1.00 39.47 833 GLY A CA 1
ATOM 6358 C C . GLY A 1 833 ? -22.917 -17.749 33.082 1.00 39.47 833 GLY A C 1
ATOM 6359 O O . GLY A 1 833 ? -23.265 -16.790 33.778 1.00 39.47 833 GLY A O 1
ATOM 6360 N N . ALA A 1 834 ? -22.010 -17.632 32.115 1.00 37.56 834 ALA A N 1
ATOM 6361 C CA . ALA A 1 834 ? -21.375 -16.365 31.751 1.00 37.56 834 ALA A CA 1
ATOM 6362 C C . ALA A 1 834 ? -22.413 -15.293 31.349 1.00 37.56 834 ALA A C 1
ATOM 6364 O O . ALA A 1 834 ? -23.439 -15.593 30.739 1.00 37.56 834 ALA A O 1
ATOM 6365 N N . GLY A 1 835 ? -22.174 -14.036 31.737 1.00 35.34 835 GLY A N 1
ATOM 6366 C CA . GLY A 1 835 ? -23.134 -12.933 31.582 1.00 35.34 835 GLY A CA 1
ATOM 6367 C C . GLY A 1 835 ? -24.286 -12.938 32.599 1.00 35.34 835 GLY A C 1
ATOM 6368 O O . GLY A 1 835 ? -25.114 -12.026 32.599 1.00 35.34 835 GLY A O 1
ATOM 6369 N N . SER A 1 836 ? -24.355 -13.922 33.505 1.00 44.59 836 SER A N 1
ATOM 6370 C CA . SER A 1 836 ? -25.279 -13.857 34.643 1.00 44.59 836 SER A CA 1
ATOM 6371 C C . SER A 1 836 ? -24.824 -12.768 35.609 1.00 44.59 836 SER A C 1
ATOM 6373 O O . SER A 1 836 ? -23.705 -12.809 36.126 1.00 44.59 836 SER A O 1
ATOM 6375 N N . TYR A 1 837 ? -25.706 -11.808 35.882 1.00 44.66 837 TYR A N 1
ATOM 6376 C CA . TYR A 1 837 ? -25.434 -10.688 36.777 1.00 44.66 837 TYR A CA 1
ATOM 6377 C C . TYR A 1 837 ? -26.491 -10.556 37.876 1.00 44.66 837 TYR A C 1
ATOM 6379 O O . TYR A 1 837 ? -27.628 -11.012 37.740 1.00 44.66 837 TYR A O 1
ATOM 6387 N N . ARG A 1 838 ? -26.127 -9.878 38.968 1.00 49.22 838 ARG A N 1
ATOM 6388 C CA . ARG A 1 838 ? -27.068 -9.423 39.996 1.00 49.22 838 ARG A CA 1
ATOM 6389 C C . ARG A 1 838 ? -26.863 -7.942 40.285 1.00 49.22 838 ARG A C 1
ATOM 6391 O O . ARG A 1 838 ? -25.735 -7.453 40.326 1.00 49.22 838 ARG A O 1
ATOM 6398 N N . LEU A 1 839 ? -27.982 -7.242 40.460 1.00 46.44 839 LEU A N 1
ATOM 6399 C CA . LEU A 1 839 ? -28.027 -5.841 40.864 1.00 46.44 839 LEU A CA 1
ATOM 6400 C C . LEU A 1 839 ? -28.252 -5.756 42.374 1.00 46.44 839 LEU A C 1
ATOM 6402 O O . LEU A 1 839 ? -29.127 -6.440 42.908 1.00 46.44 839 LEU A O 1
ATOM 6406 N N . PHE A 1 840 ? -27.487 -4.897 43.039 1.00 48.53 840 PHE A N 1
ATOM 6407 C CA . PHE A 1 840 ? -27.631 -4.605 44.463 1.00 48.53 840 PHE A CA 1
ATOM 6408 C C . PHE A 1 840 ? -27.985 -3.129 44.638 1.00 48.53 840 PHE A C 1
ATOM 6410 O O . PHE A 1 840 ? -27.219 -2.260 44.222 1.00 48.53 840 PHE A O 1
ATOM 6417 N N . GLU A 1 841 ? -29.148 -2.852 45.234 1.00 43.47 841 GLU A N 1
ATOM 6418 C CA . GLU A 1 841 ? -29.592 -1.493 45.559 1.00 43.47 841 GLU A CA 1
ATOM 6419 C C . GLU A 1 841 ? -29.130 -1.089 46.963 1.00 43.47 841 GLU A C 1
ATOM 6421 O O . GLU A 1 841 ? -29.444 -1.746 47.963 1.00 43.47 841 GLU A O 1
ATOM 6426 N N . PHE A 1 842 ? -28.421 0.036 47.038 1.00 48.25 842 PHE A N 1
ATOM 6427 C CA . PHE A 1 842 ? -27.894 0.609 48.268 1.00 48.25 842 PHE A CA 1
ATOM 6428 C C . PHE A 1 842 ? -28.516 1.977 48.550 1.00 48.25 842 PHE A C 1
ATOM 6430 O O . PHE A 1 842 ? -28.560 2.864 47.693 1.00 48.25 842 PHE A O 1
ATOM 6437 N N . ASN A 1 843 ? -28.942 2.157 49.799 1.00 41.66 843 ASN A N 1
ATOM 6438 C CA . ASN A 1 843 ? -29.410 3.424 50.341 1.00 41.66 843 ASN A CA 1
ATOM 6439 C C . ASN A 1 843 ? -28.609 3.744 51.603 1.00 41.66 843 ASN A C 1
ATOM 6441 O O . ASN A 1 843 ? -28.822 3.138 52.650 1.00 41.66 843 ASN A O 1
ATOM 6445 N N . ASN A 1 844 ? -27.694 4.706 51.498 1.00 48.19 844 ASN A N 1
ATOM 6446 C CA . ASN A 1 844 ? -26.947 5.259 52.617 1.00 48.19 844 ASN A CA 1
ATOM 6447 C C . ASN A 1 844 ? -27.460 6.677 52.945 1.00 48.19 844 ASN A C 1
ATOM 6449 O O . ASN A 1 844 ? -27.032 7.644 52.306 1.00 48.19 844 ASN A O 1
ATOM 6453 N N . PRO A 1 845 ? -28.318 6.836 53.970 1.00 42.38 845 PRO A N 1
ATOM 6454 C CA . PRO A 1 845 ? -28.789 8.144 54.424 1.00 42.38 845 PRO A CA 1
ATOM 6455 C C . PRO A 1 845 ? -27.752 8.926 55.261 1.00 42.38 845 PRO A C 1
ATOM 6457 O O . PRO A 1 845 ? -28.049 10.037 55.700 1.00 42.38 845 PRO A O 1
ATOM 6460 N N . GLY A 1 846 ? -26.563 8.368 55.529 1.00 42.00 846 GLY A N 1
ATOM 6461 C CA . GLY A 1 846 ? -25.526 8.963 56.378 1.00 42.00 846 GLY A CA 1
ATOM 6462 C C . GLY A 1 846 ? -24.366 9.604 55.607 1.00 42.00 846 GLY A C 1
ATOM 6463 O O . GLY A 1 846 ? -23.917 9.104 54.581 1.00 42.00 846 GLY A O 1
ATOM 6464 N N . SER A 1 847 ? -23.807 10.691 56.140 1.00 39.31 847 SER A N 1
ATOM 6465 C CA . SER A 1 847 ? -22.640 11.395 55.578 1.00 39.31 847 SER A CA 1
ATOM 6466 C C . SER A 1 847 ? -21.295 10.781 56.012 1.00 39.31 847 SER A C 1
ATOM 6468 O O . SER A 1 847 ? -20.370 11.507 56.380 1.00 39.31 847 SER A O 1
ATOM 6470 N N . VAL A 1 848 ? -21.208 9.451 56.070 1.00 42.19 848 VAL A N 1
ATOM 6471 C CA . VAL A 1 848 ? -20.028 8.712 56.550 1.00 42.19 848 VAL A CA 1
ATOM 6472 C C . VAL A 1 848 ? -19.669 7.641 55.515 1.00 42.19 848 VAL A C 1
ATOM 6474 O O . VAL A 1 848 ? -20.577 6.935 55.067 1.00 42.19 848 VAL A O 1
ATOM 6477 N N . PRO A 1 849 ? -18.389 7.494 55.125 1.00 44.38 849 PRO A N 1
ATOM 6478 C CA . PRO A 1 849 ? -17.939 6.337 54.365 1.00 44.38 849 PRO A CA 1
ATOM 6479 C C . PRO A 1 849 ? -18.207 5.041 55.133 1.00 44.38 849 PRO A C 1
ATOM 6481 O O . PRO A 1 849 ? -18.036 4.973 56.350 1.00 44.38 849 PRO A O 1
ATOM 6484 N N . PHE A 1 850 ? -18.611 4.018 54.399 1.00 45.09 850 PHE A N 1
ATOM 6485 C CA . PHE A 1 850 ? -18.769 2.650 54.866 1.00 45.09 850 PHE A CA 1
ATOM 6486 C C . PHE A 1 850 ? -18.105 1.738 53.835 1.00 45.09 850 PHE A C 1
ATOM 6488 O O . PHE A 1 850 ? -17.980 2.119 52.668 1.00 45.09 850 PHE A O 1
ATOM 6495 N N . ASP A 1 851 ? -17.747 0.539 54.276 1.00 42.28 851 ASP A N 1
ATOM 6496 C CA . ASP A 1 851 ? -17.285 -0.547 53.425 1.00 42.28 851 ASP A CA 1
ATOM 6497 C C . ASP A 1 851 ? -18.294 -1.696 53.547 1.00 42.28 851 ASP A C 1
ATOM 6499 O O . ASP A 1 851 ? -18.553 -2.181 54.652 1.00 42.28 851 ASP A O 1
ATOM 6503 N N . PHE A 1 852 ? -18.886 -2.128 52.431 1.00 46.28 852 PHE A N 1
ATOM 6504 C CA . PHE A 1 852 ? -19.563 -3.429 52.375 1.00 46.28 852 PHE A CA 1
ATOM 6505 C C . PHE A 1 852 ? -18.577 -4.490 51.922 1.00 46.28 852 PHE A C 1
ATOM 6507 O O . PHE A 1 852 ? -17.868 -4.247 50.954 1.00 46.28 852 PHE A O 1
ATOM 6514 N N . ALA A 1 853 ? -18.590 -5.650 52.581 1.00 42.34 853 ALA A N 1
ATOM 6515 C CA . ALA A 1 853 ? -17.897 -6.859 52.154 1.00 42.34 853 ALA A CA 1
ATOM 6516 C C . ALA A 1 853 ? -18.930 -7.957 51.867 1.00 42.34 853 ALA A C 1
ATOM 6518 O O . ALA A 1 853 ? -19.847 -8.176 52.662 1.00 42.34 853 ALA A O 1
ATOM 6519 N N . PHE A 1 854 ? -18.776 -8.652 50.741 1.00 46.31 854 PHE A N 1
ATOM 6520 C CA . PHE A 1 854 ? -19.650 -9.750 50.322 1.00 46.31 854 PHE A CA 1
ATOM 6521 C C . PHE A 1 854 ? -18.828 -11.029 50.206 1.00 46.31 854 PHE A C 1
ATOM 6523 O O . PHE A 1 854 ? -17.861 -11.054 49.450 1.00 46.31 854 PHE A O 1
ATOM 6530 N N . SER A 1 855 ? -19.234 -12.093 50.900 1.00 42.03 855 SER A N 1
ATOM 6531 C CA . SER A 1 855 ? -18.633 -13.422 50.754 1.00 42.03 855 SER A CA 1
ATOM 6532 C C . SER A 1 855 ? -19.495 -14.281 49.828 1.00 42.03 855 SER A C 1
ATOM 6534 O O . SER A 1 855 ? -20.648 -14.581 50.141 1.00 42.03 855 SER A O 1
ATOM 6536 N N . VAL A 1 856 ? -18.938 -14.677 48.684 1.00 44.75 856 VAL A N 1
ATOM 6537 C CA . VAL A 1 856 ? -19.556 -15.648 47.767 1.00 44.75 856 VAL A CA 1
ATOM 6538 C C . VAL A 1 856 ? -19.255 -17.064 48.265 1.00 44.75 856 VAL A C 1
ATOM 6540 O O . VAL A 1 856 ? -18.164 -17.326 48.762 1.00 44.75 856 VAL A O 1
ATOM 6543 N N . TYR A 1 857 ? -20.212 -17.982 48.116 1.00 40.75 857 TYR A N 1
ATOM 6544 C CA . TYR A 1 857 ? -20.035 -19.406 48.400 1.00 40.75 857 TYR A CA 1
ATOM 6545 C C . TYR A 1 857 ? -20.587 -20.230 47.233 1.00 40.75 857 TYR A C 1
ATOM 6547 O O . TYR A 1 857 ? -21.676 -19.945 46.737 1.00 40.75 857 TYR A O 1
ATOM 6555 N N . ALA A 1 858 ? -19.846 -21.257 46.821 1.00 40.03 858 ALA A N 1
ATOM 6556 C CA . ALA A 1 858 ? -20.271 -22.264 45.853 1.00 40.03 858 ALA A CA 1
ATOM 6557 C C . ALA A 1 858 ? -19.906 -23.647 46.408 1.00 40.03 858 ALA A C 1
ATOM 6559 O O . ALA A 1 858 ? -18.779 -23.834 46.862 1.00 40.03 858 ALA A O 1
ATOM 6560 N N . ASP A 1 859 ? -20.859 -24.575 46.402 1.00 37.78 859 ASP A N 1
ATOM 6561 C CA . ASP A 1 859 ? -20.701 -25.967 46.847 1.00 37.78 859 ASP A CA 1
ATOM 6562 C C . ASP A 1 859 ? -20.705 -26.860 45.580 1.00 37.78 859 ASP A C 1
ATOM 6564 O O . ASP A 1 859 ? -21.480 -26.552 44.666 1.00 37.78 859 ASP A O 1
ATOM 6568 N N . PRO A 1 860 ? -19.816 -27.869 45.456 1.00 38.50 860 PRO A N 1
ATOM 6569 C CA . PRO A 1 860 ? -19.546 -28.581 44.195 1.00 38.50 860 PRO A CA 1
ATOM 6570 C C . PRO A 1 860 ? -20.560 -29.672 43.803 1.00 38.50 860 PRO A C 1
ATOM 6572 O O . PRO A 1 860 ? -21.135 -30.326 44.702 1.00 38.50 860 PRO A O 1
#

pLDDT: mean 77.01, std 21.85, range [23.33, 98.88]